Protein AF-0000000070237113 (afdb_homodimer)

Nearest PDB structures (foldseek):
  1zvr-assembly1_A  TM=7.216E-01  e=1.455E-25  Homo sapiens
  5gnh-assembly3_B  TM=7.320E-01  e=3.825E-24  Homo sapiens
  5gnh-assembly2_A  TM=7.158E-01  e=1.224E-24  Homo sapiens
  2yf0-assembly1_A-2  TM=6.478E-01  e=7.468E-23  Homo sapiens
  4y7i-assembly1_B  TM=8.172E-01  e=4.564E-17  Homo sapiens

pLDDT: mean 78.24, std 22.43, range [19.5, 98.75]

Organism: Heterocephalus glaber (NCBI:txid10181)

Foldseek 3Di:
DDDPPPPDVPPQVVVLDFVVKDWQAKFWWWWDQDPPIFTFMWTDILFWIFTGGPPDHDDLLASAAPPTTGGLLFFDWKWFDDDDDDIDTQAQVDADPDQGQKMWTQTVLQAITIIGHDDDPRSVRSRRRSVSSSHSSNPDFLLDFRLRLVVSVVVVVPFLDDFPADLLQDLVNAVVVCVVQVVPQKDKAQLCLVDPQAQLAHNIFIFGPVADSVLLSLLLVQAARSFAWTFLGADPLAATEIEGAHGNLPDADDPSNQVSSQCRQFSLAQEGEEEELPFQADDLLLQVQLSVQLLLLLAPVRPDDPVCSVVSNVVSCLLVNLLSLQVVLLLVLLVRFLDHGYYYYYYNVRQFRVLLSSLSSCVQNPLQCQEPRNVVNSCSRSHQNSFRFLCVLCCSVVDPRHGPRVVSSLLNVVLVCVQCVQSHFFDPLLSSLVSCLLSHSNACRNSGRHPNVNVVVLVVSLVVVQPDPPDPPDSPPPDSSSPRDDSSPVSNHDDPLSVVNRTRPSHHNPCPPPPPSDPNPVSNSDDDRHNWYWYDHPSDTWTDPGPDPNDPDPDDDSVRPCLPPPPPPDPVCVVPVPVPPSPPSPPDDGDPSRHRADSDPVSRDDPCVRSNNNNSVSCVPVDDQGPVRVVVVCVVVVVVCVVVPPPPPPPPDPPVPPPPPDDDDDD/DDDPPPPDVPPQVVVLDFVVKDWQAKFWWWWDQDPPIFTFMWTDILFWIFTGGPPDHDDLLASAAPPTTGGLLFFDWKWFADPDDDIDTQAQVDADPDQGQKMWTQTVLQAITIIGHDDDPRSVRSRRRSVSSSHSSNPDFLQDFRLRLVVSVVVVVPFLDDFPADLLQDLVNAVVVCVVQVVPQKDKAQLCLVPPQAQLAHNIFIFGPVADSVLLSLLLVQAARSFAWTFLGADPLAATEIEGAHGNPPDDDDPSNQVSSQCRQQSLAQEGEEEELPFQADDLVLQVQLSVQLLLLLAPVRPDDPVCSVVSNVVSCLLVNLLSLQVVLLLVLLVRFLDHGYYYYYYNVRQFRVLLSSLSSCVQNPLQCQEPRNVVNSCSRSHQNSQRFLCVLCCSVVDPRHGPRVVSSLLNVVLVCVQCVQSHFFDPLLSSLVSCLLSHSHACRNSGRHPNVNVVVLVVSLVVVQPDPPDPPDSPPPDSSSPRDDSSPVSNHDDPLSVVNRTRPSHHNPCPPPPPSDPNPVSNSDDDRHNWYWYDHPSDTWTDPGPDPNDPDPDDDTPRPCLPPPPPPDVVCVVPPPPPPSPPSPPPDGDPSRHRADSDPVSRDDPCVRSNNNNSVSCVPVDDQGPVRVVVVCVVVVVVCVVPVPPPPPPPDPPPPPPDPPPDDPD

Solvent-accessible surface area (backbone atoms only — not comparable to full-atom values): 72857 Å² total; per-residue (Å²): 128,84,75,76,71,76,71,66,67,60,68,74,54,52,74,66,49,42,70,89,56,46,80,72,28,48,27,68,28,31,38,48,74,48,94,71,68,42,54,25,32,41,36,24,32,69,62,29,36,34,53,44,44,66,89,65,75,81,53,88,74,23,73,40,45,72,87,38,50,38,39,42,74,23,55,66,45,39,35,35,27,34,84,91,74,48,72,43,78,55,48,75,83,57,76,80,92,63,67,42,37,27,39,39,41,31,31,70,70,30,40,54,49,34,38,35,41,62,90,81,77,47,53,65,32,38,39,45,24,53,50,38,42,38,51,33,44,60,68,48,58,62,67,58,58,48,68,22,54,63,53,52,49,51,66,72,59,57,54,91,67,75,58,85,53,74,70,54,83,44,70,64,45,51,51,51,52,38,59,73,47,62,41,77,68,42,37,82,40,63,76,23,60,84,39,73,63,28,46,44,42,34,42,57,49,39,39,46,62,87,59,49,63,71,50,49,58,57,30,13,65,42,15,35,78,34,32,39,68,29,64,74,44,47,45,77,63,56,9,36,37,29,38,19,22,28,72,39,80,86,53,80,72,51,72,67,42,50,51,44,42,47,47,55,62,30,59,39,29,44,34,30,36,40,31,48,58,63,55,85,41,75,51,56,64,51,46,28,51,15,50,54,43,45,53,52,61,36,40,64,49,26,73,70,50,52,87,43,40,45,41,51,52,50,67,26,40,48,65,54,49,38,24,38,51,50,46,53,21,44,54,49,35,46,60,47,66,75,43,69,26,21,38,35,34,32,27,60,75,37,39,52,68,42,30,44,40,56,51,46,23,41,49,30,52,31,70,64,35,26,33,57,67,29,36,54,38,46,47,33,50,48,32,48,29,41,14,26,40,39,21,39,22,71,42,52,67,70,52,94,59,35,25,57,55,66,57,50,41,50,50,43,50,49,53,47,44,54,48,39,47,33,58,25,34,41,25,71,56,37,54,51,49,55,62,47,47,64,50,43,47,69,34,56,61,46,52,30,38,25,35,47,59,49,51,54,48,53,52,47,55,39,53,58,75,61,71,78,66,79,78,75,72,69,68,73,80,63,72,63,63,66,74,74,70,42,72,73,51,48,46,47,39,36,51,72,72,55,54,59,48,25,46,27,79,60,43,54,54,77,70,61,66,75,71,62,61,67,71,54,56,75,69,67,58,46,92,67,79,54,79,39,41,30,36,38,51,89,91,39,59,38,51,42,87,61,93,61,88,78,68,79,74,78,70,80,76,63,55,58,54,69,58,74,64,77,65,77,72,50,32,74,52,50,74,72,52,49,78,75,54,59,85,78,58,52,91,64,76,73,62,86,70,54,55,78,80,68,48,47,39,88,51,54,78,80,65,50,81,52,53,30,47,37,28,48,78,56,45,46,55,65,73,71,70,46,71,69,39,40,51,46,40,35,52,35,40,51,46,44,48,56,66,67,43,74,79,76,70,75,68,71,68,72,66,71,74,72,80,63,83,70,81,79,79,89,124,129,84,73,78,71,77,70,68,67,61,69,74,56,52,74,68,48,41,68,91,56,44,80,71,28,48,26,67,29,31,39,48,77,49,93,69,68,41,54,26,31,40,35,25,33,70,61,31,34,34,54,44,47,68,88,65,74,81,50,88,76,23,72,40,45,74,87,37,50,37,40,40,75,24,54,66,44,39,35,35,28,33,85,91,75,47,70,44,77,54,48,75,83,58,74,82,90,64,67,42,37,27,40,38,42,32,31,69,70,30,40,55,49,35,37,34,40,63,91,79,77,46,52,66,32,40,39,46,24,54,49,38,43,38,51,33,44,61,67,48,58,63,67,59,58,47,67,23,53,61,54,51,48,51,66,72,58,57,58,90,67,75,59,86,53,75,70,54,83,45,72,64,44,50,51,51,52,37,60,73,45,62,41,77,67,43,36,80,39,62,74,23,62,84,40,74,64,28,48,42,43,34,40,55,50,38,38,45,61,87,59,49,63,71,50,48,57,57,31,13,64,43,15,36,80,33,33,38,66,28,64,74,45,46,45,74,61,54,9,36,36,30,38,20,22,26,72,39,79,88,54,80,74,52,72,67,42,49,50,44,42,49,47,54,63,30,59,40,29,42,32,28,35,40,31,50,58,61,57,86,42,73,50,55,65,52,46,27,51,14,50,54,44,43,53,52,59,38,38,63,48,26,74,70,50,52,89,43,40,47,41,52,54,49,66,27,40,47,65,55,48,38,25,36,51,51,46,52,21,43,52,49,36,48,58,47,67,75,45,68,27,21,37,35,35,33,26,57,74,38,40,51,68,42,31,44,41,56,50,46,23,41,49,31,54,31,69,64,35,26,31,58,67,30,37,53,41,46,48,33,49,47,32,49,29,41,14,26,40,38,22,39,23,70,42,52,66,69,51,93,60,36,26,55,56,67,57,51,42,52,50,44,51,48,52,47,44,54,48,38,47,33,59,26,33,42,25,72,57,36,54,50,49,55,62,47,48,63,49,43,47,68,33,57,61,48,52,29,39,24,35,48,59,50,52,54,48,52,51,48,57,37,52,58,74,63,71,78,68,77,79,76,72,70,70,72,78,62,72,63,65,66,74,74,68,41,74,72,50,48,45,47,37,36,52,72,72,56,55,58,47,23,47,27,79,60,44,54,54,77,72,59,64,76,71,60,61,66,71,56,54,74,68,68,58,44,93,65,78,55,79,40,40,29,36,38,50,88,92,38,59,35,46,41,81,62,92,60,88,81,68,80,78,81,68,71,70,51,64,56,53,67,57,73,66,75,65,77,72,49,30,74,51,50,73,73,51,49,79,76,54,60,85,78,59,51,89,64,75,72,61,83,72,54,55,78,79,68,47,47,40,88,51,54,76,80,64,49,80,52,52,30,46,38,29,47,78,56,45,45,56,67,76,71,70,48,71,70,39,42,51,46,40,35,51,35,42,50,46,44,48,56,65,66,42,74,79,74,71,75,67,68,70,74,64,73,75,68,83,62,81,70,77,78,68,85,115

Structure (mmCIF, N/CA/C/O backbone):
data_AF-0000000070237113-model_v1
#
loop_
_entity.id
_entity.type
_entity.pdbx_description
1 polymer 'Myotubularin-related protein 11'
#
loop_
_atom_site.group_PDB
_atom_site.id
_atom_site.type_symbol
_atom_site.label_atom_id
_atom_site.label_alt_id
_atom_site.label_comp_id
_atom_site.label_asym_id
_atom_site.label_entity_id
_atom_site.label_seq_id
_atom_site.pdbx_PDB_ins_code
_atom_site.Cartn_x
_atom_site.Cartn_y
_atom_site.Cartn_z
_atom_site.occupancy
_atom_site.B_iso_or_equiv
_atom_site.auth_seq_id
_atom_site.auth_comp_id
_atom_site.auth_asym_id
_atom_site.auth_atom_id
_atom_site.pdbx_PDB_model_num
ATOM 1 N N . MET A 1 1 ? -54.531 -4.473 -6.254 1 22.33 1 MET A N 1
ATOM 2 C CA . MET A 1 1 ? -53.125 -4.566 -5.898 1 22.33 1 MET A CA 1
ATOM 3 C C . MET A 1 1 ? -52.406 -5.52 -6.828 1 22.33 1 MET A C 1
ATOM 5 O O . MET A 1 1 ? -52.719 -6.711 -6.883 1 22.33 1 MET A O 1
ATOM 9 N N . PRO A 1 2 ? -52 -5.129 -7.988 1 27.09 2 PRO A N 1
ATOM 10 C CA . PRO A 1 2 ? -51.625 -6.051 -9.07 1 27.09 2 PRO A CA 1
ATOM 11 C C . PRO A 1 2 ? -50.531 -7.027 -8.672 1 27.09 2 PRO A C 1
ATOM 13 O O . PRO A 1 2 ? -49.688 -6.715 -7.801 1 27.09 2 PRO A O 1
ATOM 16 N N . GLU A 1 3 ? -50.844 -8.281 -8.602 1 26.08 3 GLU A N 1
ATOM 17 C CA . GLU A 1 3 ? -50.031 -9.5 -8.391 1 26.08 3 GLU A CA 1
ATOM 18 C C . GLU A 1 3 ? -48.719 -9.445 -9.172 1 26.08 3 GLU A C 1
ATOM 20 O O . GLU A 1 3 ? -48.75 -9.328 -10.398 1 26.08 3 GLU A O 1
ATOM 25 N N . LEU A 1 4 ? -47.781 -8.688 -8.742 1 31.27 4 LEU A N 1
ATOM 26 C CA . LEU A 1 4 ? -46.438 -8.82 -9.352 1 31.27 4 LEU A CA 1
ATOM 27 C C . LEU A 1 4 ? -46.125 -10.281 -9.633 1 31.27 4 LEU A C 1
ATOM 29 O O . LEU A 1 4 ? -45.969 -11.078 -8.703 1 31.27 4 LEU A O 1
ATOM 33 N N . ARG A 1 5 ? -46.812 -10.945 -10.586 1 31.53 5 ARG A N 1
ATOM 34 C CA . ARG A 1 5 ? -46.562 -12.258 -11.172 1 31.53 5 ARG A CA 1
ATOM 35 C C . ARG A 1 5 ? -45.062 -12.562 -11.203 1 31.53 5 ARG A C 1
ATOM 37 O O . ARG A 1 5 ? -44.281 -11.805 -11.781 1 31.53 5 ARG A O 1
ATOM 44 N N . SER A 1 6 ? -44.562 -13.172 -10.141 1 35.69 6 SER A N 1
ATOM 45 C CA . SER A 1 6 ? -43.281 -13.789 -9.938 1 35.69 6 SER A CA 1
ATOM 46 C C . SER A 1 6 ? -42.812 -14.523 -11.188 1 35.69 6 SER A C 1
ATOM 48 O O . SER A 1 6 ? -43.375 -15.547 -11.57 1 35.69 6 SER A O 1
ATOM 50 N N . ARG A 1 7 ? -42.688 -13.867 -12.359 1 36.91 7 ARG A N 1
ATOM 51 C CA . ARG A 1 7 ? -42.156 -14.5 -13.562 1 36.91 7 ARG A CA 1
ATOM 52 C C . ARG A 1 7 ? -41.062 -15.523 -13.203 1 36.91 7 ARG A C 1
ATOM 54 O O . ARG A 1 7 ? -40.188 -15.234 -12.398 1 36.91 7 ARG A O 1
ATOM 61 N N . GLN A 1 8 ? -41.375 -16.75 -13.148 1 43 8 GLN A N 1
ATOM 62 C CA . GLN A 1 8 ? -40.5 -17.922 -13.07 1 43 8 GLN A CA 1
ATOM 63 C C . GLN A 1 8 ? -39.156 -17.656 -13.797 1 43 8 GLN A C 1
ATOM 65 O O . GLN A 1 8 ? -39.156 -17.234 -14.953 1 43 8 GLN A O 1
ATOM 70 N N . PRO A 1 9 ? -38.094 -17.266 -13.133 1 47.94 9 PRO A N 1
ATOM 71 C CA . PRO A 1 9 ? -36.812 -17.156 -13.805 1 47.94 9 PRO A CA 1
ATOM 72 C C . PRO A 1 9 ? -36.594 -18.25 -14.852 1 47.94 9 PRO A C 1
ATOM 74 O O . PRO A 1 9 ? -35.469 -18.438 -15.352 1 47.94 9 PRO A O 1
ATOM 77 N N . GLY A 1 10 ? -37.531 -19.078 -15.086 1 45.28 10 GLY A N 1
ATOM 78 C CA . GLY A 1 10 ? -37.438 -20.297 -15.875 1 45.28 10 GLY A CA 1
ATOM 79 C C . GLY A 1 10 ? -36.812 -20.062 -17.25 1 45.28 10 GLY A C 1
ATOM 80 O O . GLY A 1 10 ? -35.969 -20.828 -17.688 1 45.28 10 GLY A O 1
ATOM 81 N N . SER A 1 11 ? -37.469 -19.141 -18.078 1 45.84 11 SER A N 1
ATOM 82 C CA . SER A 1 11 ? -37.094 -19.031 -19.484 1 45.84 11 SER A CA 1
ATOM 83 C C . SER A 1 11 ? -35.688 -18.469 -19.625 1 45.84 11 SER A C 1
ATOM 85 O O . SER A 1 11 ? -34.906 -18.906 -20.484 1 45.84 11 SER A O 1
ATOM 87 N N . CYS A 1 12 ? -35.5 -17.359 -19.156 1 44.66 12 CYS A N 1
ATOM 88 C CA . CYS A 1 12 ? -34.375 -16.469 -19.312 1 44.66 12 CYS A CA 1
ATOM 89 C C . CYS A 1 12 ? -33.094 -17.109 -18.766 1 44.66 12 CYS A C 1
ATOM 91 O O . CYS A 1 12 ? -32 -16.844 -19.281 1 44.66 12 CYS A O 1
ATOM 93 N N . LEU A 1 13 ? -33.188 -17.688 -17.609 1 49.03 13 LEU A N 1
ATOM 94 C CA . LEU A 1 13 ? -32.062 -18.438 -17.062 1 49.03 13 LEU A CA 1
ATOM 95 C C . LEU A 1 13 ? -31.75 -19.641 -17.938 1 49.03 13 LEU A C 1
ATOM 97 O O . LEU A 1 13 ? -30.766 -20.359 -17.688 1 49.03 13 LEU A O 1
ATOM 101 N N . ALA A 1 14 ? -32.594 -20.281 -18.516 1 48.06 14 ALA A N 1
ATOM 102 C CA . ALA A 1 14 ? -32.438 -21.344 -19.5 1 48.06 14 ALA A CA 1
ATOM 103 C C . ALA A 1 14 ? -31.266 -21.078 -20.422 1 48.06 14 ALA A C 1
ATOM 105 O O . ALA A 1 14 ? -30.516 -22 -20.781 1 48.06 14 ALA A O 1
ATOM 106 N N . SER A 1 15 ? -31.266 -19.875 -20.969 1 52.47 15 SER A N 1
ATOM 107 C CA . SER A 1 15 ? -30.312 -19.641 -22.062 1 52.47 15 SER A CA 1
ATOM 108 C C . SER A 1 15 ? -28.875 -19.641 -21.531 1 52.47 15 SER A C 1
ATOM 110 O O . SER A 1 15 ? -27.938 -19.891 -22.297 1 52.47 15 SER A O 1
ATOM 112 N N . GLY A 1 16 ? -28.641 -19.484 -20.266 1 65.81 16 GLY A N 1
ATOM 113 C CA . GLY A 1 16 ? -27.234 -19.422 -19.922 1 65.81 16 GLY A CA 1
ATOM 114 C C . GLY A 1 16 ? -26.75 -20.656 -19.172 1 65.81 16 GLY A C 1
ATOM 115 O O . GLY A 1 16 ? -25.594 -20.719 -18.75 1 65.81 16 GLY A O 1
ATOM 116 N N . CYS A 1 17 ? -27.719 -21.625 -19.172 1 76.88 17 CYS A N 1
ATOM 117 C CA . CYS A 1 17 ? -27.328 -22.828 -18.438 1 76.88 17 CYS A CA 1
ATOM 118 C C . CYS A 1 17 ? -26.594 -23.812 -19.344 1 76.88 17 CYS A C 1
ATOM 120 O O . CYS A 1 17 ? -26.859 -23.875 -20.547 1 76.88 17 CYS A O 1
ATOM 122 N N . PHE A 1 18 ? -25.688 -24.5 -18.75 1 79.5 18 PHE A N 1
ATOM 123 C CA . PHE A 1 18 ? -24.922 -25.531 -19.453 1 79.5 18 PHE A CA 1
ATOM 124 C C . PHE A 1 18 ? -25.719 -26.828 -19.531 1 79.5 18 PHE A C 1
ATOM 126 O O . PHE A 1 18 ? -26.656 -27.047 -18.766 1 79.5 18 PHE A O 1
ATOM 133 N N . PRO A 1 19 ? -25.359 -27.578 -20.531 1 75.81 19 PRO A N 1
ATOM 134 C CA . PRO A 1 19 ? -26 -28.906 -20.547 1 75.81 19 PRO A CA 1
ATOM 135 C C . PRO A 1 19 ? -25.844 -29.656 -19.234 1 75.81 19 PRO A C 1
ATOM 137 O O . PRO A 1 19 ? -24.734 -29.766 -18.703 1 75.81 19 PRO A O 1
ATOM 140 N N . GLY A 1 20 ? -26.906 -30.125 -18.672 1 77 20 GLY A N 1
ATOM 141 C CA . GLY A 1 20 ? -26.875 -30.844 -17.406 1 77 20 GLY A CA 1
ATOM 142 C C . GLY A 1 20 ? -27.047 -29.938 -16.188 1 77 20 GLY A C 1
ATOM 143 O O . GLY A 1 20 ? -27.234 -30.422 -15.07 1 77 20 GLY A O 1
ATOM 144 N N . GLU A 1 21 ? -26.953 -28.703 -16.453 1 85.5 21 GLU A N 1
ATOM 145 C CA . GLU A 1 21 ? -27.141 -27.766 -15.352 1 85.5 21 GLU A CA 1
ATOM 146 C C . GLU A 1 21 ? -28.625 -27.547 -15.047 1 85.5 21 GLU A C 1
ATOM 148 O O . GLU A 1 21 ? -29.422 -27.328 -15.961 1 85.5 21 GLU A O 1
ATOM 153 N N . GLN A 1 22 ? -29.031 -27.719 -13.805 1 87.25 22 GLN A N 1
ATOM 154 C CA . GLN A 1 22 ? -30.422 -27.562 -13.375 1 87.25 22 GLN A CA 1
ATOM 155 C C . GLN A 1 22 ? -30.531 -26.547 -12.242 1 87.25 22 GLN A C 1
ATOM 157 O O . GLN A 1 22 ? -29.688 -26.516 -11.336 1 87.25 22 GLN A O 1
ATOM 162 N N . ILE A 1 23 ? -31.5 -25.734 -12.391 1 91.88 23 ILE A N 1
ATOM 163 C CA . ILE A 1 23 ? -31.766 -24.766 -11.328 1 91.88 23 ILE A CA 1
ATOM 164 C C . ILE A 1 23 ? -32.438 -25.469 -10.148 1 91.88 23 ILE A C 1
ATOM 166 O O . ILE A 1 23 ? -33.5 -26.078 -10.297 1 91.88 23 ILE A O 1
ATOM 170 N N . LEU A 1 24 ? -31.875 -25.422 -9.062 1 92.69 24 LEU A N 1
ATOM 171 C CA . LEU A 1 24 ? -32.406 -26.078 -7.867 1 92.69 24 LEU A CA 1
ATOM 172 C C . LEU A 1 24 ? -33.344 -25.156 -7.102 1 92.69 24 LEU A C 1
ATOM 174 O O . LEU A 1 24 ? -34.375 -25.594 -6.586 1 92.69 24 LEU A O 1
ATOM 178 N N . ALA A 1 25 ? -32.938 -23.891 -6.953 1 94.31 25 ALA A N 1
ATOM 179 C CA . ALA A 1 25 ? -33.719 -22.891 -6.266 1 94.31 25 ALA A CA 1
ATOM 180 C C . ALA A 1 25 ? -33.281 -21.469 -6.645 1 94.31 25 ALA A C 1
ATOM 182 O O . ALA A 1 25 ? -32.188 -21.281 -7.188 1 94.31 25 ALA A O 1
ATOM 183 N N . TRP A 1 26 ? -34.125 -20.516 -6.461 1 93 26 TRP A N 1
ATOM 184 C CA . TRP A 1 26 ? -33.812 -19.109 -6.711 1 93 26 TRP A CA 1
ATOM 185 C C . TRP A 1 26 ? -34.625 -18.203 -5.781 1 93 26 TRP A C 1
ATOM 187 O O . TRP A 1 26 ? -35.625 -18.609 -5.227 1 93 26 TRP A O 1
ATOM 197 N N . ALA A 1 27 ? -34.125 -17.016 -5.516 1 93.38 27 ALA A N 1
ATOM 198 C CA . ALA A 1 27 ? -34.781 -16.016 -4.688 1 93.38 27 ALA A CA 1
ATOM 199 C C . ALA A 1 27 ? -34.375 -14.609 -5.102 1 93.38 27 ALA A C 1
ATOM 201 O O . ALA A 1 27 ? -33.188 -14.32 -5.281 1 93.38 27 ALA A O 1
ATOM 202 N N . PRO A 1 28 ? -35.406 -13.812 -5.328 1 91.62 28 PRO A N 1
ATOM 203 C CA . PRO A 1 28 ? -35.062 -12.406 -5.539 1 91.62 28 PRO A CA 1
ATOM 204 C C . PRO A 1 28 ? -34.406 -11.773 -4.316 1 91.62 28 PRO A C 1
ATOM 206 O O . PRO A 1 28 ? -34.75 -12.102 -3.182 1 91.62 28 PRO A O 1
ATOM 209 N N . GLY A 1 29 ? -33.406 -10.938 -4.582 1 91.5 29 GLY A N 1
ATOM 210 C CA . GLY A 1 29 ? -32.688 -10.297 -3.488 1 91.5 29 GLY A CA 1
ATOM 211 C C . GLY A 1 29 ? -31.875 -9.102 -3.936 1 91.5 29 GLY A C 1
ATOM 212 O O . GLY A 1 29 ? -32 -8.648 -5.074 1 91.5 29 GLY A O 1
ATOM 213 N N . LEU A 1 30 ? -31.188 -8.539 -2.906 1 90.38 30 LEU A N 1
ATOM 214 C CA . LEU A 1 30 ? -30.312 -7.395 -3.121 1 90.38 30 LEU A CA 1
ATOM 215 C C . LEU A 1 30 ? -28.859 -7.754 -2.797 1 90.38 30 LEU A C 1
ATOM 217 O O . LEU A 1 30 ? -28.562 -8.211 -1.692 1 90.38 30 LEU A O 1
ATOM 221 N N . ARG A 1 31 ? -28 -7.656 -3.836 1 89.75 31 ARG A N 1
ATOM 222 C CA . ARG A 1 31 ? -26.578 -7.82 -3.557 1 89.75 31 ARG A CA 1
ATOM 223 C C . ARG A 1 31 ? -26.031 -6.633 -2.771 1 89.75 31 ARG A C 1
ATOM 225 O O . ARG A 1 31 ? -26.094 -5.492 -3.238 1 89.75 31 ARG A O 1
ATOM 232 N N . LYS A 1 32 ? -25.438 -6.863 -1.651 1 83.44 32 LYS A N 1
ATOM 233 C CA . LYS A 1 32 ? -25 -5.816 -0.732 1 83.44 32 LYS A CA 1
ATOM 234 C C . LYS A 1 32 ? -23.484 -5.738 -0.679 1 83.44 32 LYS A C 1
ATOM 236 O O . LYS A 1 32 ? -22.781 -6.645 -1.152 1 83.44 32 LYS A O 1
ATOM 241 N N . GLY A 1 33 ? -22.875 -4.617 -0.091 1 71.44 33 GLY A N 1
ATOM 242 C CA . GLY A 1 33 ? -21.453 -4.473 0.146 1 71.44 33 GLY A CA 1
ATOM 243 C C . GLY A 1 33 ? -20.766 -3.611 -0.894 1 71.44 33 GLY A C 1
ATOM 244 O O . GLY A 1 33 ? -19.672 -3.082 -0.646 1 71.44 33 GLY A O 1
ATOM 245 N N . LEU A 1 34 ? -21.203 -3.717 -2.094 1 63.38 34 LEU A N 1
ATOM 246 C CA . LEU A 1 34 ? -20.625 -2.871 -3.135 1 63.38 34 LEU A CA 1
ATOM 247 C C . LEU A 1 34 ? -21.547 -1.71 -3.467 1 63.38 34 LEU A C 1
ATOM 249 O O . LEU A 1 34 ? -22.781 -1.865 -3.453 1 63.38 34 LEU A O 1
ATOM 253 N N . ASP A 1 35 ? -21.016 -0.483 -3.273 1 58.53 35 ASP A N 1
ATOM 254 C CA . ASP A 1 35 ? -21.828 0.665 -3.643 1 58.53 35 ASP A CA 1
ATOM 255 C C . ASP A 1 35 ? -21.812 0.884 -5.156 1 58.53 35 ASP A C 1
ATOM 257 O O . ASP A 1 35 ? -20.75 1.024 -5.758 1 58.53 35 ASP A O 1
ATOM 261 N N . PRO A 1 36 ? -23.047 0.668 -5.805 1 62.34 36 PRO A N 1
ATOM 262 C CA . PRO A 1 36 ? -24.406 0.616 -5.266 1 62.34 36 PRO A CA 1
ATOM 263 C C . PRO A 1 36 ? -24.906 -0.813 -5.059 1 62.34 36 PRO A C 1
ATOM 265 O O . PRO A 1 36 ? -24.391 -1.746 -5.676 1 62.34 36 PRO A O 1
ATOM 268 N N . GLU A 1 37 ? -25.875 -0.844 -4.176 1 78.56 37 GLU A N 1
ATOM 269 C CA . GLU A 1 37 ? -26.547 -2.127 -4.031 1 78.56 37 GLU A CA 1
ATOM 270 C C . GLU A 1 37 ? -27.312 -2.496 -5.301 1 78.56 37 GLU A C 1
ATOM 272 O O . GLU A 1 37 ? -27.891 -1.629 -5.957 1 78.56 37 GLU A O 1
ATOM 277 N N . LEU A 1 38 ? -27.203 -3.807 -5.742 1 83.5 38 LEU A N 1
ATOM 278 C CA . LEU A 1 38 ? -27.75 -4.27 -7.012 1 83.5 38 LEU A CA 1
ATOM 279 C C . LEU A 1 38 ? -28.922 -5.227 -6.781 1 83.5 38 LEU A C 1
ATOM 281 O O . LEU A 1 38 ? -28.734 -6.293 -6.188 1 83.5 38 LEU A O 1
ATOM 285 N N . PRO A 1 39 ? -30.062 -4.73 -7.188 1 88.44 39 PRO A N 1
ATOM 286 C CA . PRO A 1 39 ? -31.156 -5.691 -7.129 1 88.44 39 PRO A CA 1
ATOM 287 C C . PRO A 1 39 ? -31.031 -6.816 -8.156 1 88.44 39 PRO A C 1
ATOM 289 O O . PRO A 1 39 ? -30.5 -6.598 -9.242 1 88.44 39 PRO A O 1
ATOM 292 N N . GLY A 1 40 ? -31.359 -8.039 -7.805 1 90.56 40 GLY A N 1
ATOM 293 C CA . GLY A 1 40 ? -31.266 -9.18 -8.703 1 90.56 40 GLY A CA 1
ATOM 294 C C . GLY A 1 40 ? -31.859 -10.453 -8.109 1 90.56 40 GLY A C 1
ATOM 295 O O . GLY A 1 40 ? -32.781 -10.398 -7.289 1 90.56 40 GLY A O 1
ATOM 296 N N . THR A 1 41 ? -31.438 -11.562 -8.711 1 91.31 41 THR A N 1
ATOM 297 C CA . THR A 1 41 ? -31.922 -12.867 -8.281 1 91.31 41 THR A CA 1
ATOM 298 C C . THR A 1 41 ? -30.766 -13.805 -7.969 1 91.31 41 THR A C 1
ATOM 300 O O . THR A 1 41 ? -29.812 -13.914 -8.758 1 91.31 41 THR A O 1
ATOM 303 N N . LEU A 1 42 ? -30.844 -14.359 -6.758 1 94.19 42 LEU A N 1
ATOM 304 C CA . LEU A 1 42 ? -29.875 -15.391 -6.406 1 94.19 42 LEU A CA 1
ATOM 305 C C . LEU A 1 42 ? -30.328 -16.75 -6.91 1 94.19 42 LEU A C 1
ATOM 307 O O . LEU A 1 42 ? -31.453 -17.172 -6.633 1 94.19 42 LEU A O 1
ATOM 311 N N . ILE A 1 43 ? -29.484 -17.453 -7.633 1 93.56 43 ILE A N 1
ATOM 312 C CA . ILE A 1 43 ? -29.859 -18.734 -8.234 1 93.56 43 ILE A CA 1
ATOM 313 C C . ILE A 1 43 ? -28.844 -19.797 -7.809 1 93.56 43 ILE A C 1
ATOM 315 O O . ILE A 1 43 ? -27.641 -19.578 -7.859 1 93.56 43 ILE A O 1
ATOM 319 N N . CYS A 1 44 ? -29.344 -20.891 -7.379 1 94.88 44 CYS A N 1
ATOM 320 C CA . CYS A 1 44 ? -28.5 -22.031 -7.066 1 94.88 44 CYS A CA 1
ATOM 321 C C . CYS A 1 44 ? -28.734 -23.172 -8.062 1 94.88 44 CYS A C 1
ATOM 323 O O . CYS A 1 44 ? -29.859 -23.625 -8.242 1 94.88 44 CYS A O 1
ATOM 325 N N . THR A 1 45 ? -27.688 -23.562 -8.727 1 91.06 45 THR A N 1
ATOM 326 C CA . THR A 1 45 ? -27.75 -24.719 -9.602 1 91.06 45 THR A CA 1
ATOM 327 C C . THR A 1 45 ? -26.906 -25.859 -9.031 1 91.06 45 THR A C 1
ATOM 329 O O . THR A 1 45 ? -26.359 -25.75 -7.938 1 91.06 45 THR A O 1
ATOM 332 N N . ASN A 1 46 ? -26.844 -27 -9.75 1 88.31 46 ASN A N 1
ATOM 333 C CA . ASN A 1 46 ? -26.031 -28.109 -9.312 1 88.31 46 ASN A CA 1
ATOM 334 C C . ASN A 1 46 ? -24.547 -27.859 -9.594 1 88.31 46 ASN A C 1
ATOM 336 O O . ASN A 1 46 ? -23.688 -28.641 -9.164 1 88.31 46 ASN A O 1
ATOM 340 N N . PHE A 1 47 ? -24.25 -26.75 -10.266 1 86.75 47 PHE A N 1
ATOM 341 C CA . PHE A 1 47 ? -22.859 -26.469 -10.633 1 86.75 47 PHE A CA 1
ATOM 342 C C . PHE A 1 47 ? -22.344 -25.234 -9.891 1 86.75 47 PHE A C 1
ATOM 344 O O . PHE A 1 47 ? -21.172 -25.172 -9.531 1 86.75 47 PHE A O 1
ATOM 351 N N . ARG A 1 48 ? -23.234 -24.266 -9.727 1 91.31 48 ARG A N 1
ATOM 352 C CA . ARG A 1 48 ? -22.75 -22.984 -9.258 1 91.31 48 ARG A CA 1
ATOM 353 C C . ARG A 1 48 ? -23.875 -22.188 -8.602 1 91.31 48 ARG A C 1
ATOM 355 O O . ARG A 1 48 ? -25.047 -22.562 -8.688 1 91.31 48 ARG A O 1
ATOM 362 N N . VAL A 1 49 ? -23.5 -21.188 -7.859 1 93.62 49 VAL A N 1
ATOM 363 C CA . VAL A 1 49 ? -24.391 -20.141 -7.375 1 93.62 49 VAL A CA 1
ATOM 364 C C . VAL A 1 49 ? -24.141 -18.859 -8.164 1 93.62 49 VAL A C 1
ATOM 366 O O . VAL A 1 49 ? -23 -18.438 -8.344 1 93.62 49 VAL A O 1
ATOM 369 N N . THR A 1 50 ? -25.203 -18.297 -8.672 1 91.88 50 THR A N 1
ATOM 370 C CA . THR A 1 50 ? -25.047 -17.094 -9.477 1 91.88 50 THR A CA 1
ATOM 371 C C . THR A 1 50 ? -26.016 -16 -9.016 1 91.88 50 THR A C 1
ATOM 373 O O . THR A 1 50 ? -27.172 -16.297 -8.68 1 91.88 50 THR A O 1
ATOM 376 N N . PHE A 1 51 ? -25.484 -14.812 -8.867 1 92.38 51 PHE A N 1
ATOM 377 C CA . PHE A 1 51 ? -26.359 -13.656 -8.672 1 92.38 51 PHE A CA 1
ATOM 378 C C . PHE A 1 51 ? -26.641 -12.961 -10 1 92.38 51 PHE A C 1
ATOM 380 O O . PHE A 1 51 ? -25.719 -12.484 -10.664 1 92.38 51 PHE A O 1
ATOM 387 N N . TRP A 1 52 ? -27.859 -12.898 -10.289 1 88.62 52 TRP A N 1
ATOM 388 C CA . TRP A 1 52 ? -28.297 -12.328 -11.555 1 88.62 52 TRP A CA 1
ATOM 389 C C . TRP A 1 52 ? -28.891 -10.945 -11.352 1 88.62 52 TRP A C 1
ATOM 391 O O . TRP A 1 52 ? -30.094 -10.812 -11.062 1 88.62 52 TRP A O 1
ATOM 401 N N . PRO A 1 53 ? -28.062 -9.922 -11.656 1 86.81 53 PRO A N 1
ATOM 402 C CA . PRO A 1 53 ? -28.609 -8.57 -11.492 1 86.81 53 PRO A CA 1
ATOM 403 C C . PRO A 1 53 ? -29.781 -8.289 -12.43 1 86.81 53 PRO A C 1
ATOM 405 O O . PRO A 1 53 ? -29.812 -8.805 -13.547 1 86.81 53 PRO A O 1
ATOM 408 N N . CYS A 1 54 ? -30.594 -7.414 -12.016 1 84.69 54 CYS A N 1
ATOM 409 C CA . CYS A 1 54 ? -31.734 -7.031 -12.852 1 84.69 54 CYS A CA 1
ATOM 410 C C . CYS A 1 54 ? -31.266 -6.348 -14.133 1 84.69 54 CYS A C 1
ATOM 412 O O . CYS A 1 54 ? -30.438 -5.441 -14.086 1 84.69 54 CYS A O 1
ATOM 414 N N . GLY A 1 55 ? -31.688 -6.793 -15.18 1 79.62 55 GLY A N 1
ATOM 415 C CA . GLY A 1 55 ? -31.359 -6.176 -16.453 1 79.62 55 GLY A CA 1
ATOM 416 C C . GLY A 1 55 ? -30.062 -6.703 -17.062 1 79.62 55 GLY A C 1
ATOM 417 O O . GLY A 1 55 ? -29.734 -6.371 -18.203 1 79.62 55 GLY A O 1
ATOM 418 N N . TRP A 1 56 ? -29.438 -7.531 -16.297 1 80.25 56 TRP A N 1
ATOM 419 C CA . TRP A 1 56 ? -28.172 -8.078 -16.781 1 80.25 56 TRP A CA 1
ATOM 420 C C . TRP A 1 56 ? -28.422 -9.219 -17.766 1 80.25 56 TRP A C 1
ATOM 422 O O . TRP A 1 56 ? -29.328 -10.031 -17.562 1 80.25 56 TRP A O 1
ATOM 432 N N . GLN A 1 57 ? -27.656 -9.133 -18.938 1 75.69 57 GLN A N 1
ATOM 433 C CA . GLN A 1 57 ? -27.703 -10.211 -19.922 1 75.69 57 GLN A CA 1
ATOM 434 C C . GLN A 1 57 ? -26.328 -10.836 -20.125 1 75.69 57 GLN A C 1
ATOM 436 O O . GLN A 1 57 ? -25.328 -10.117 -20.297 1 75.69 57 GLN A O 1
ATOM 441 N N . ARG A 1 58 ? -26.328 -12.078 -19.938 1 77.81 58 ARG A N 1
ATOM 442 C CA . ARG A 1 58 ? -25.078 -12.781 -20.156 1 77.81 58 ARG A CA 1
ATOM 443 C C . ARG A 1 58 ? -24.688 -12.773 -21.641 1 77.81 58 ARG A C 1
ATOM 445 O O . ARG A 1 58 ? -25.547 -12.945 -22.516 1 77.81 58 ARG A O 1
ATOM 452 N N . SER A 1 59 ? -23.469 -12.539 -21.828 1 75.25 59 SER A N 1
ATOM 453 C CA . SER A 1 59 ? -22.984 -12.562 -23.203 1 75.25 59 SER A CA 1
ATOM 454 C C . SER A 1 59 ? -22.938 -13.984 -23.75 1 75.25 59 SER A C 1
ATOM 456 O O . SER A 1 59 ? -22.625 -14.93 -23.016 1 75.25 59 SER A O 1
ATOM 458 N N . GLN A 1 60 ? -23.203 -14.133 -24.984 1 71.69 60 GLN A N 1
ATOM 459 C CA . GLN A 1 60 ? -23.156 -15.445 -25.625 1 71.69 60 GLN A CA 1
ATOM 460 C C . GLN A 1 60 ? -21.703 -15.914 -25.797 1 71.69 60 GLN A C 1
ATOM 462 O O . GLN A 1 60 ? -21.438 -17.125 -25.812 1 71.69 60 GLN A O 1
ATOM 467 N N . ASP A 1 61 ? -20.891 -14.969 -25.766 1 76.5 61 ASP A N 1
ATOM 468 C CA . ASP A 1 61 ? -19.5 -15.289 -26.031 1 76.5 61 ASP A CA 1
ATOM 469 C C . ASP A 1 61 ? -18.766 -15.68 -24.75 1 76.5 61 ASP A C 1
ATOM 471 O O . ASP A 1 61 ? -17.688 -16.281 -24.797 1 76.5 61 ASP A O 1
ATOM 475 N N . THR A 1 62 ? -19.359 -15.344 -23.641 1 84.75 62 THR A N 1
ATOM 476 C CA . THR A 1 62 ? -18.75 -15.656 -22.359 1 84.75 62 THR A CA 1
ATOM 477 C C . THR A 1 62 ? -19.703 -16.5 -21.5 1 84.75 62 THR A C 1
ATOM 479 O O . THR A 1 62 ? -20.547 -15.961 -20.797 1 84.75 62 THR A O 1
ATOM 482 N N . PRO A 1 63 ? -19.469 -17.719 -21.531 1 82.88 63 PRO A N 1
ATOM 483 C CA . PRO A 1 63 ? -20.422 -18.625 -20.875 1 82.88 63 PRO A CA 1
ATOM 484 C C . PRO A 1 63 ? -20.484 -18.406 -19.359 1 82.88 63 PRO A C 1
ATOM 486 O O . PRO A 1 63 ? -21.531 -18.641 -18.75 1 82.88 63 PRO A O 1
ATOM 489 N N . LEU A 1 64 ? -19.391 -18.031 -18.812 1 88.12 64 LEU A N 1
ATOM 490 C CA . LEU A 1 64 ? -19.344 -17.797 -17.359 1 88.12 64 LEU A CA 1
ATOM 491 C C . LEU A 1 64 ? -19.156 -16.312 -17.062 1 88.12 64 LEU A C 1
ATOM 493 O O . LEU A 1 64 ? -18.828 -15.523 -17.953 1 88.12 64 LEU A O 1
ATOM 497 N N . SER A 1 65 ? -19.484 -15.977 -15.844 1 86.62 65 SER A N 1
ATOM 498 C CA . SER A 1 65 ? -19.266 -14.602 -15.398 1 86.62 65 SER A CA 1
ATOM 499 C C . SER A 1 65 ? -18.328 -14.555 -14.195 1 86.62 65 SER A C 1
ATOM 501 O O . SER A 1 65 ? -18.625 -15.117 -13.141 1 86.62 65 SER A O 1
ATOM 503 N N . SER A 1 66 ? -17.266 -13.891 -14.367 1 86.31 66 SER A N 1
ATOM 504 C CA . SER A 1 66 ? -16.297 -13.75 -13.281 1 86.31 66 SER A CA 1
ATOM 505 C C . SER A 1 66 ? -16.859 -12.922 -12.133 1 86.31 66 SER A C 1
ATOM 507 O O . SER A 1 66 ? -16.422 -13.047 -10.992 1 86.31 66 SER A O 1
ATOM 509 N N . GLU A 1 67 ? -17.859 -12.125 -12.383 1 81.81 67 GLU A N 1
ATOM 510 C CA . GLU A 1 67 ? -18.391 -11.188 -11.391 1 81.81 67 GLU A CA 1
ATOM 511 C C . GLU A 1 67 ? -19.516 -11.82 -10.594 1 81.81 67 GLU A C 1
ATOM 513 O O . GLU A 1 67 ? -19.656 -11.57 -9.391 1 81.81 67 GLU A O 1
ATOM 518 N N . TYR A 1 68 ? -20.25 -12.719 -11.258 1 86.25 68 TYR A N 1
ATOM 519 C CA . TYR A 1 68 ? -21.516 -13.078 -10.633 1 86.25 68 TYR A CA 1
ATOM 520 C C . TYR A 1 68 ? -21.562 -14.57 -10.32 1 86.25 68 TYR A C 1
ATOM 522 O O . TYR A 1 68 ? -22.391 -15.016 -9.523 1 86.25 68 TYR A O 1
ATOM 530 N N . ASP A 1 69 ? -20.719 -15.344 -10.945 1 89.5 69 ASP A N 1
ATOM 531 C CA . ASP A 1 69 ? -20.75 -16.797 -10.742 1 89.5 69 ASP A CA 1
ATOM 532 C C . ASP A 1 69 ? -19.844 -17.203 -9.578 1 89.5 69 ASP A C 1
ATOM 534 O O . ASP A 1 69 ? -18.75 -16.672 -9.422 1 89.5 69 ASP A O 1
ATOM 538 N N . PHE A 1 70 ? -20.359 -18.078 -8.805 1 91.31 70 PHE A N 1
ATOM 539 C CA . PHE A 1 70 ? -19.609 -18.703 -7.727 1 91.31 70 PHE A CA 1
ATOM 540 C C . PHE A 1 70 ? -19.688 -20.219 -7.828 1 91.31 70 PHE A C 1
ATOM 542 O O . PHE A 1 70 ? -20.719 -20.812 -7.559 1 91.31 70 PHE A O 1
ATOM 549 N N . ALA A 1 71 ? -18.562 -20.797 -8.195 1 91.25 71 ALA A N 1
ATOM 550 C CA . ALA A 1 71 ? -18.562 -22.25 -8.242 1 91.25 71 ALA A CA 1
ATOM 551 C C . ALA A 1 71 ? -18.859 -22.844 -6.863 1 91.25 71 ALA A C 1
ATOM 553 O O . ALA A 1 71 ? -18.406 -22.312 -5.844 1 91.25 71 ALA A O 1
ATOM 554 N N . LEU A 1 72 ? -19.578 -23.875 -6.824 1 91.25 72 LEU A N 1
ATOM 555 C CA . LEU A 1 72 ? -19.938 -24.5 -5.559 1 91.25 72 LEU A CA 1
ATOM 556 C C . LEU A 1 72 ? -18.688 -24.922 -4.789 1 91.25 72 LEU A C 1
ATOM 558 O O . LEU A 1 72 ? -18.625 -24.781 -3.564 1 91.25 72 LEU A O 1
ATOM 562 N N . GLY A 1 73 ? -17.641 -25.391 -5.496 1 88.25 73 GLY A N 1
ATOM 563 C CA . GLY A 1 73 ? -16.391 -25.797 -4.875 1 88.25 73 GLY A CA 1
ATOM 564 C C . GLY A 1 73 ? -15.617 -24.641 -4.277 1 88.25 73 GLY A C 1
ATOM 565 O O . GLY A 1 73 ? -14.758 -24.844 -3.42 1 88.25 73 GLY A O 1
ATOM 566 N N . ASN A 1 74 ? -15.938 -23.469 -4.723 1 92.12 74 ASN A N 1
ATOM 567 C CA . ASN A 1 74 ? -15.25 -22.266 -4.238 1 92.12 74 ASN A CA 1
ATOM 568 C C . ASN A 1 74 ? -15.852 -21.781 -2.926 1 92.12 74 ASN A C 1
ATOM 570 O O . ASN A 1 74 ? -15.258 -20.938 -2.242 1 92.12 74 ASN A O 1
ATOM 574 N N . ILE A 1 75 ? -17.031 -22.25 -2.531 1 92.75 75 ILE A N 1
ATOM 575 C CA . ILE A 1 75 ? -17.688 -21.781 -1.311 1 92.75 75 ILE A CA 1
ATOM 576 C C . ILE A 1 75 ? -16.969 -22.359 -0.093 1 92.75 75 ILE A C 1
ATOM 578 O O . ILE A 1 75 ? -16.984 -23.562 0.138 1 92.75 75 ILE A O 1
ATOM 582 N N . GLY A 1 76 ? -16.375 -21.531 0.636 1 90.38 76 GLY A N 1
ATOM 583 C CA . GLY A 1 76 ? -15.656 -21.953 1.83 1 90.38 76 GLY A CA 1
ATOM 584 C C . GLY A 1 76 ? -16.516 -21.922 3.08 1 90.38 76 GLY A C 1
ATOM 585 O O . GLY A 1 76 ? -16.438 -22.828 3.912 1 90.38 76 GLY A O 1
ATOM 586 N N . ARG A 1 77 ? -17.328 -20.891 3.146 1 92.81 77 ARG A N 1
ATOM 587 C CA . ARG A 1 77 ? -18.172 -20.688 4.312 1 92.81 77 ARG A CA 1
ATOM 588 C C . ARG A 1 77 ? -19.5 -20.047 3.914 1 92.81 77 ARG A C 1
ATOM 590 O O . ARG A 1 77 ? -19.547 -19.203 3.016 1 92.81 77 ARG A O 1
ATOM 597 N N . LEU A 1 78 ? -20.547 -20.562 4.492 1 94.5 78 LEU A N 1
ATOM 598 C CA . LEU A 1 78 ? -21.891 -20.031 4.254 1 94.5 78 LEU A CA 1
ATOM 599 C C . LEU A 1 78 ? -22.547 -19.641 5.562 1 94.5 78 LEU A C 1
ATOM 601 O O . LEU A 1 78 ? -22.609 -20.422 6.504 1 94.5 78 LEU A O 1
ATOM 605 N N . ASP A 1 79 ? -23.047 -18.359 5.586 1 94.5 79 ASP A N 1
ATOM 606 C CA . ASP A 1 79 ? -23.703 -17.844 6.781 1 94.5 79 ASP A CA 1
ATOM 607 C C . ASP A 1 79 ? -25.109 -17.328 6.457 1 94.5 79 ASP A C 1
ATOM 609 O O . ASP A 1 79 ? -25.312 -16.719 5.406 1 94.5 79 ASP A O 1
ATOM 613 N N . ALA A 1 80 ? -26 -17.672 7.254 1 94.25 80 ALA A N 1
ATOM 614 C CA . ALA A 1 80 ? -27.344 -17.094 7.223 1 94.25 80 ALA A CA 1
ATOM 615 C C . ALA A 1 80 ? -27.516 -16.078 8.344 1 94.25 80 ALA A C 1
ATOM 617 O O . ALA A 1 80 ? -27.094 -16.312 9.477 1 94.25 80 ALA A O 1
ATOM 618 N N . VAL A 1 81 ? -28.062 -14.992 7.996 1 92.19 81 VAL A N 1
ATOM 619 C CA . VAL A 1 81 ? -28.188 -13.914 8.977 1 92.19 81 VAL A CA 1
ATOM 620 C C . VAL A 1 81 ? -29.641 -13.484 9.086 1 92.19 81 VAL A C 1
ATOM 622 O O . VAL A 1 81 ? -30.359 -13.438 8.086 1 92.19 81 VAL A O 1
ATOM 625 N N . SER A 1 82 ? -30.109 -13.375 10.273 1 87.19 82 SER A N 1
ATOM 626 C CA . SER A 1 82 ? -31.438 -12.844 10.547 1 87.19 82 SER A CA 1
ATOM 627 C C . SER A 1 82 ? -31.375 -11.719 11.578 1 87.19 82 SER A C 1
ATOM 629 O O . SER A 1 82 ? -30.859 -11.914 12.68 1 87.19 82 SER A O 1
ATOM 631 N N . GLY A 1 83 ? -31.891 -10.617 11.305 1 75.06 83 GLY A N 1
ATOM 632 C CA . GLY A 1 83 ? -31.891 -9.484 12.219 1 75.06 83 GLY A CA 1
ATOM 633 C C . GLY A 1 83 ? -30.5 -8.914 12.445 1 75.06 83 GLY A C 1
ATOM 634 O O . GLY A 1 83 ? -29.656 -8.938 11.547 1 75.06 83 GLY A O 1
ATOM 635 N N . LEU A 1 84 ? -30.328 -8.289 13.609 1 67.25 84 LEU A N 1
ATOM 636 C CA . LEU A 1 84 ? -29.078 -7.57 13.891 1 67.25 84 LEU A CA 1
ATOM 637 C C . LEU A 1 84 ? -28.047 -8.508 14.5 1 67.25 84 LEU A C 1
ATOM 639 O O . LEU A 1 84 ? -26.844 -8.242 14.406 1 67.25 84 LEU A O 1
ATOM 643 N N . SER A 1 85 ? -28.547 -9.625 14.93 1 71.94 85 SER A N 1
ATOM 644 C CA . SER A 1 85 ? -27.547 -10.32 15.734 1 71.94 85 SER A CA 1
ATOM 645 C C . SER A 1 85 ? -27.562 -11.82 15.461 1 71.94 85 SER A C 1
ATOM 647 O O . SER A 1 85 ? -26.641 -12.539 15.859 1 71.94 85 SER A O 1
ATOM 649 N N . ARG A 1 86 ? -28.547 -12.398 14.812 1 83.94 86 ARG A N 1
ATOM 650 C CA . ARG A 1 86 ? -28.625 -13.852 14.672 1 83.94 86 ARG A CA 1
ATOM 651 C C . ARG A 1 86 ? -27.891 -14.32 13.422 1 83.94 86 ARG A C 1
ATOM 653 O O . ARG A 1 86 ? -28.281 -13.992 12.305 1 83.94 86 ARG A O 1
ATOM 660 N N . VAL A 1 87 ? -26.688 -14.961 13.586 1 90.19 87 VAL A N 1
ATOM 661 C CA . VAL A 1 87 ? -25.906 -15.523 12.492 1 90.19 87 VAL A CA 1
ATOM 662 C C . VAL A 1 87 ? -25.781 -17.031 12.664 1 90.19 87 VAL A C 1
ATOM 664 O O . VAL A 1 87 ? -25.5 -17.516 13.766 1 90.19 87 VAL A O 1
ATOM 667 N N . GLN A 1 88 ? -26.156 -17.797 11.641 1 93.06 88 GLN A N 1
ATOM 668 C CA . GLN A 1 88 ? -26.016 -19.25 11.664 1 93.06 88 GLN A CA 1
ATOM 669 C C . GLN A 1 88 ? -25.031 -19.719 10.602 1 93.06 88 GLN A C 1
ATOM 671 O O . GLN A 1 88 ? -25.203 -19.422 9.414 1 93.06 88 GLN A O 1
ATOM 676 N N . LEU A 1 89 ? -24.016 -20.359 11.039 1 92.81 89 LEU A N 1
ATOM 677 C CA . LEU A 1 89 ? -23.109 -21.016 10.109 1 92.81 89 LEU A CA 1
ATOM 678 C C . LEU A 1 89 ? -23.75 -22.266 9.508 1 92.81 89 LEU A C 1
ATOM 680 O O . LEU A 1 89 ? -24.203 -23.141 10.242 1 92.81 89 LEU A O 1
ATOM 684 N N . LEU A 1 90 ? -23.781 -22.297 8.203 1 93.44 90 LEU A N 1
ATOM 685 C CA . LEU A 1 90 ? -24.438 -23.406 7.523 1 93.44 90 LEU A CA 1
ATOM 686 C C . LEU A 1 90 ? -23.406 -24.422 7.047 1 93.44 90 LEU A C 1
ATOM 688 O O . LEU A 1 90 ? -22.75 -24.219 6.027 1 93.44 90 LEU A O 1
ATOM 692 N N . ARG A 1 91 ? -23.297 -25.531 7.738 1 90.88 91 ARG A N 1
ATOM 693 C CA . ARG A 1 91 ? -22.438 -26.641 7.363 1 90.88 91 ARG A CA 1
ATOM 694 C C . ARG A 1 91 ? -23.188 -27.656 6.508 1 90.88 91 ARG A C 1
ATOM 696 O O . ARG A 1 91 ? -24.406 -27.594 6.391 1 90.88 91 ARG A O 1
ATOM 703 N N . PRO A 1 92 ? -22.406 -28.531 5.855 1 86 92 PRO A N 1
ATOM 704 C CA . PRO A 1 92 ? -23.109 -29.578 5.102 1 86 92 PRO A CA 1
ATOM 705 C C . PRO A 1 92 ? -24.094 -30.359 5.961 1 86 92 PRO A C 1
ATOM 707 O O . PRO A 1 92 ? -23.75 -30.812 7.051 1 86 92 PRO A O 1
ATOM 710 N N . GLY A 1 93 ? -25.281 -30.406 5.539 1 84.5 93 GLY A N 1
ATOM 711 C CA . GLY A 1 93 ? -26.312 -31.125 6.266 1 84.5 93 GLY A CA 1
ATOM 712 C C . GLY A 1 93 ? -27.047 -30.25 7.277 1 84.5 93 GLY A C 1
ATOM 713 O O . GLY A 1 93 ? -28.016 -30.703 7.898 1 84.5 93 GLY A O 1
ATOM 714 N N . SER A 1 94 ? -26.641 -29.062 7.352 1 88.69 94 SER A N 1
ATOM 715 C CA . SER A 1 94 ? -27.266 -28.141 8.305 1 88.69 94 SER A CA 1
ATOM 716 C C . SER A 1 94 ? -28.688 -27.781 7.887 1 88.69 94 SER A C 1
ATOM 718 O O . SER A 1 94 ? -29 -27.781 6.695 1 88.69 94 SER A O 1
ATOM 720 N N . GLN A 1 95 ? -29.547 -27.594 8.914 1 90.06 95 GLN A N 1
ATOM 721 C CA . GLN A 1 95 ? -30.891 -27.078 8.688 1 90.06 95 GLN A CA 1
ATOM 722 C C . GLN A 1 95 ? -31 -25.625 9.164 1 90.06 95 GLN A C 1
ATOM 724 O O . GLN A 1 95 ? -30.359 -25.234 10.133 1 90.06 95 GLN A O 1
ATOM 729 N N . LEU A 1 96 ? -31.734 -24.938 8.383 1 91.56 96 LEU A N 1
ATOM 730 C CA . LEU A 1 96 ? -31.922 -23.547 8.758 1 91.56 96 LEU A CA 1
ATOM 731 C C . LEU A 1 96 ? -32.781 -23.422 10.008 1 91.56 96 LEU A C 1
ATOM 733 O O . LEU A 1 96 ? -33.844 -24.047 10.078 1 91.56 96 LEU A O 1
ATOM 737 N N . LYS A 1 97 ? -32.406 -22.625 10.977 1 90.56 97 LYS A N 1
ATOM 738 C CA . LYS A 1 97 ? -33.156 -22.422 12.227 1 90.56 97 LYS A CA 1
ATOM 739 C C . LYS A 1 97 ? -34.094 -21.234 12.125 1 90.56 97 LYS A C 1
ATOM 741 O O . LYS A 1 97 ? -35 -21.078 12.953 1 90.56 97 LYS A O 1
ATOM 746 N N . PHE A 1 98 ? -33.906 -20.391 11.172 1 90.06 98 PHE A N 1
ATOM 747 C CA . PHE A 1 98 ? -34.719 -19.219 10.914 1 90.06 98 PHE A CA 1
ATOM 748 C C . PHE A 1 98 ? -34.719 -18.875 9.43 1 90.06 98 PHE A C 1
ATOM 750 O O . PHE A 1 98 ? -33.938 -19.422 8.656 1 90.06 98 PHE A O 1
ATOM 757 N N . ILE A 1 99 ? -35.719 -18.078 9.094 1 88.31 99 ILE A N 1
ATOM 758 C CA . ILE A 1 99 ? -35.719 -17.562 7.727 1 88.31 99 ILE A CA 1
ATOM 759 C C . ILE A 1 99 ? -34.656 -16.484 7.574 1 88.31 99 ILE A C 1
ATOM 761 O O . ILE A 1 99 ? -34.719 -15.445 8.227 1 88.31 99 ILE A O 1
ATOM 765 N N . PRO A 1 100 ? -33.688 -16.766 6.723 1 92.12 100 PRO A N 1
ATOM 766 C CA . PRO A 1 100 ? -32.594 -15.805 6.605 1 92.12 100 PRO A CA 1
ATOM 767 C C . PRO A 1 100 ? -33.031 -14.5 5.934 1 92.12 100 PRO A C 1
ATOM 769 O O . PRO A 1 100 ? -33.75 -14.531 4.938 1 92.12 100 PRO A O 1
ATOM 772 N N . GLU A 1 101 ? -32.625 -13.383 6.465 1 91.5 101 GLU A N 1
ATOM 773 C CA . GLU A 1 101 ? -32.781 -12.078 5.836 1 91.5 101 GLU A CA 1
ATOM 774 C C . GLU A 1 101 ? -31.641 -11.773 4.879 1 91.5 101 GLU A C 1
ATOM 776 O O . GLU A 1 101 ? -31.797 -10.969 3.955 1 91.5 101 GLU A O 1
ATOM 781 N N . GLU A 1 102 ? -30.516 -12.406 5.219 1 92.56 102 GLU A N 1
ATOM 782 C CA . GLU A 1 102 ? -29.328 -12.266 4.391 1 92.56 102 GLU A CA 1
ATOM 783 C C . GLU A 1 102 ? -28.5 -13.547 4.371 1 92.56 102 GLU A C 1
ATOM 785 O O . GLU A 1 102 ? -28.516 -14.312 5.336 1 92.56 102 GLU A O 1
ATOM 790 N N . ILE A 1 103 ? -27.891 -13.781 3.271 1 93.69 103 ILE A N 1
ATOM 791 C CA . ILE A 1 103 ? -26.953 -14.891 3.174 1 93.69 103 ILE A CA 1
ATOM 792 C C . ILE A 1 103 ? -25.578 -14.375 2.781 1 93.69 103 ILE A C 1
ATOM 794 O O . ILE A 1 103 ? -25.453 -13.461 1.965 1 93.69 103 ILE A O 1
ATOM 798 N N . LEU A 1 104 ? -24.594 -14.844 3.465 1 93.69 104 LEU A N 1
ATOM 799 C CA . LEU A 1 104 ? -23.219 -14.516 3.168 1 93.69 104 LEU A CA 1
ATOM 800 C C . LEU A 1 104 ? -22.469 -15.727 2.623 1 93.69 104 LEU A C 1
ATOM 802 O O . LEU A 1 104 ? -22.359 -16.75 3.307 1 93.69 104 LEU A O 1
ATOM 806 N N . ILE A 1 105 ? -22.016 -15.664 1.414 1 94.81 105 ILE A N 1
ATOM 807 C CA . ILE A 1 105 ? -21.219 -16.719 0.793 1 94.81 105 ILE A CA 1
ATOM 808 C C . ILE A 1 105 ? -19.75 -16.297 0.725 1 94.81 105 ILE A C 1
ATOM 810 O O . ILE A 1 105 ? -19.391 -15.438 -0.071 1 94.81 105 ILE A O 1
ATOM 814 N N . HIS A 1 106 ? -18.953 -16.906 1.58 1 93.88 106 HIS A N 1
ATOM 815 C CA . HIS A 1 106 ? -17.516 -16.625 1.591 1 93.88 106 HIS A CA 1
ATOM 816 C C . HIS A 1 106 ? -16.766 -17.609 0.698 1 93.88 106 HIS A C 1
ATOM 818 O O . HIS A 1 106 ? -16.766 -18.812 0.949 1 93.88 106 HIS A O 1
ATOM 824 N N . GLY A 1 107 ? -16.094 -17.109 -0.278 1 93.62 107 GLY A N 1
ATOM 825 C CA . GLY A 1 107 ? -15.344 -17.953 -1.188 1 93.62 107 GLY A CA 1
ATOM 826 C C . GLY A 1 107 ? -13.953 -18.297 -0.677 1 93.62 107 GLY A C 1
ATOM 827 O O . GLY A 1 107 ? -13.352 -17.516 0.062 1 93.62 107 GLY A O 1
ATOM 828 N N . ARG A 1 108 ? -13.438 -19.391 -1.141 1 93 108 ARG A N 1
ATOM 829 C CA . ARG A 1 108 ? -12.055 -19.766 -0.871 1 93 108 ARG A CA 1
ATOM 830 C C . ARG A 1 108 ? -11.086 -18.828 -1.601 1 93 108 ARG A C 1
ATOM 832 O O . ARG A 1 108 ? -9.906 -18.766 -1.26 1 93 108 ARG A O 1
ATOM 839 N N . ASP A 1 109 ? -11.633 -18.141 -2.602 1 92.81 109 ASP A N 1
ATOM 840 C CA . ASP A 1 109 ? -10.867 -17.156 -3.357 1 92.81 109 ASP A CA 1
ATOM 841 C C . ASP A 1 109 ? -10.961 -15.773 -2.705 1 92.81 109 ASP A C 1
ATOM 843 O O . ASP A 1 109 ? -10.633 -14.766 -3.33 1 92.81 109 ASP A O 1
ATOM 847 N N . PHE A 1 110 ? -11.484 -15.609 -1.48 1 94.25 110 PHE A N 1
ATOM 848 C CA . PHE A 1 110 ? -11.516 -14.422 -0.641 1 94.25 110 PHE A CA 1
ATOM 849 C C . PHE A 1 110 ? -12.641 -13.484 -1.066 1 94.25 110 PHE A C 1
ATOM 851 O O . PHE A 1 110 ? -12.82 -12.414 -0.492 1 94.25 110 PHE A O 1
ATOM 858 N N . ARG A 1 111 ? -13.398 -13.875 -2.014 1 91.69 111 ARG A N 1
ATOM 859 C CA . ARG A 1 111 ? -14.562 -13.078 -2.395 1 91.69 111 ARG A CA 1
ATOM 860 C C . ARG A 1 111 ? -15.711 -13.281 -1.407 1 91.69 111 ARG A C 1
ATOM 862 O O . ARG A 1 111 ? -15.773 -14.305 -0.723 1 91.69 111 ARG A O 1
ATOM 869 N N . LEU A 1 112 ? -16.562 -12.273 -1.333 1 92.25 112 LEU A N 1
ATOM 870 C CA . LEU A 1 112 ? -17.781 -12.344 -0.525 1 92.25 112 LEU A CA 1
ATOM 871 C C . LEU A 1 112 ? -19 -11.961 -1.35 1 92.25 112 LEU A C 1
ATOM 873 O O . LEU A 1 112 ? -19.016 -10.906 -1.988 1 92.25 112 LEU A O 1
ATOM 877 N N . LEU A 1 113 ? -19.891 -12.852 -1.432 1 92.06 113 LEU A N 1
ATOM 878 C CA . LEU A 1 113 ? -21.203 -12.539 -1.986 1 92.06 113 LEU A CA 1
ATOM 879 C C . LEU A 1 113 ? -22.25 -12.391 -0.878 1 92.06 113 LEU A C 1
ATOM 881 O O . LEU A 1 113 ? -22.547 -13.359 -0.176 1 92.06 113 LEU A O 1
ATOM 885 N N . ARG A 1 114 ? -22.641 -11.195 -0.725 1 91.44 114 ARG A N 1
ATOM 886 C CA . ARG A 1 114 ? -23.656 -10.875 0.284 1 91.44 114 ARG A CA 1
ATOM 887 C C . ARG A 1 114 ? -24.984 -10.531 -0.363 1 91.44 114 ARG A C 1
ATOM 889 O O . ARG A 1 114 ? -25.078 -9.586 -1.146 1 91.44 114 ARG A O 1
ATOM 896 N N . VAL A 1 115 ? -26.031 -11.305 -0.04 1 92.69 115 VAL A N 1
ATOM 897 C CA . VAL A 1 115 ? -27.344 -11.086 -0.643 1 92.69 115 VAL A CA 1
ATOM 898 C C . VAL A 1 115 ? -28.406 -10.914 0.453 1 92.69 115 VAL A C 1
ATOM 900 O O . VAL A 1 115 ? -28.547 -11.781 1.319 1 92.69 115 VAL A O 1
ATOM 903 N N . GLY A 1 116 ? -29.047 -9.766 0.428 1 92.31 116 GLY A N 1
ATOM 904 C CA . GLY A 1 116 ? -30.172 -9.531 1.315 1 92.31 116 GLY A CA 1
ATOM 905 C C . GLY A 1 116 ? -31.516 -9.844 0.675 1 92.31 116 GLY A C 1
ATOM 906 O O . GLY A 1 116 ? -31.734 -9.555 -0.504 1 92.31 116 GLY A O 1
ATOM 907 N N . PHE A 1 117 ? -32.375 -10.516 1.46 1 91.75 117 PHE A N 1
ATOM 908 C CA . PHE A 1 117 ? -33.688 -10.867 0.966 1 91.75 117 PHE A CA 1
ATOM 909 C C . PHE A 1 117 ? -34.75 -9.914 1.507 1 91.75 117 PHE A C 1
ATOM 911 O O . PHE A 1 117 ? -34.688 -9.508 2.67 1 91.75 117 PHE A O 1
ATOM 918 N N . GLU A 1 118 ? -35.438 -9.148 0.632 1 76 118 GLU A N 1
ATOM 919 C CA . GLU A 1 118 ? -36.438 -8.188 1.04 1 76 118 GLU A CA 1
ATOM 920 C C . GLU A 1 118 ? -37.594 -8.867 1.8 1 76 118 GLU A C 1
ATOM 922 O O . GLU A 1 118 ? -37.875 -10.039 1.552 1 76 118 GLU A O 1
ATOM 927 N N . ALA A 1 119 ? -38.125 -8.023 2.855 1 63.41 119 ALA A N 1
ATOM 928 C CA . ALA A 1 119 ? -39.281 -8.445 3.621 1 63.41 119 ALA A CA 1
ATOM 929 C C . ALA A 1 119 ? -40.562 -8.352 2.777 1 63.41 119 ALA A C 1
ATOM 931 O O . ALA A 1 119 ? -40.625 -7.543 1.849 1 63.41 119 ALA A O 1
ATOM 932 N N . GLY A 1 120 ? -41.344 -9.367 2.375 1 60.66 120 GLY A N 1
ATOM 933 C CA . GLY A 1 120 ? -42.625 -9.188 1.688 1 60.66 120 GLY A CA 1
ATOM 934 C C . GLY A 1 120 ? -43.125 -10.461 1.037 1 60.66 120 GLY A C 1
ATOM 935 O O . GLY A 1 120 ? -43.688 -10.414 -0.056 1 60.66 120 GLY A O 1
ATOM 936 N N . GLY A 1 121 ? -42.844 -11.375 1.646 1 64.19 121 GLY A N 1
ATOM 937 C CA . GLY A 1 121 ? -43.438 -12.609 1.18 1 64.19 121 GLY A CA 1
ATOM 938 C C . GLY A 1 121 ? -42.469 -13.516 0.454 1 64.19 121 GLY A C 1
ATOM 939 O O . GLY A 1 121 ? -42.844 -14.586 -0.022 1 64.19 121 GLY A O 1
ATOM 940 N N . LEU A 1 122 ? -41.281 -13.055 0.363 1 76.75 122 LEU A N 1
ATOM 941 C CA . LEU A 1 122 ? -40.312 -13.859 -0.364 1 76.75 122 LEU A CA 1
ATOM 942 C C . LEU A 1 122 ? -39.469 -14.719 0.595 1 76.75 122 LEU A C 1
ATOM 944 O O . LEU A 1 122 ? -38.438 -15.273 0.21 1 76.75 122 LEU A O 1
ATOM 948 N N . GLU A 1 123 ? -39.969 -14.922 1.752 1 85.5 123 GLU A N 1
ATOM 949 C CA . GLU A 1 123 ? -39.281 -15.656 2.822 1 85.5 123 GLU A CA 1
ATOM 950 C C . GLU A 1 123 ? -39.125 -17.125 2.463 1 85.5 123 GLU A C 1
ATOM 952 O O . GLU A 1 123 ? -38.031 -17.703 2.674 1 85.5 123 GLU A O 1
ATOM 957 N N . PRO A 1 124 ? -40.219 -17.688 1.86 1 87.5 124 PRO A N 1
ATOM 958 C CA . PRO A 1 124 ? -40.031 -19.109 1.504 1 87.5 124 PRO A CA 1
ATOM 959 C C . PRO A 1 124 ? -38.938 -19.312 0.455 1 87.5 124 PRO A C 1
ATOM 961 O O . PRO A 1 124 ? -38.219 -20.312 0.509 1 87.5 124 PRO A O 1
ATOM 964 N N . GLN A 1 125 ? -38.875 -18.391 -0.451 1 91.31 125 GLN A N 1
ATOM 965 C CA . GLN A 1 125 ? -37.844 -18.516 -1.48 1 91.31 125 GLN A CA 1
ATOM 966 C C . GLN A 1 125 ? -36.438 -18.359 -0.885 1 91.31 125 GLN A C 1
ATOM 968 O O . GLN A 1 125 ? -35.5 -19.062 -1.298 1 91.31 125 GLN A O 1
ATOM 973 N N . ALA A 1 126 ? -36.344 -17.453 0.023 1 92.75 126 ALA A N 1
ATOM 974 C CA . ALA A 1 126 ? -35.062 -17.25 0.703 1 92.75 126 ALA A CA 1
ATOM 975 C C . ALA A 1 126 ? -34.656 -18.531 1.434 1 92.75 126 ALA A C 1
ATOM 977 O O . ALA A 1 126 ? -33.469 -18.906 1.395 1 92.75 126 ALA A O 1
ATOM 978 N N . PHE A 1 127 ? -35.625 -19.109 2.023 1 93.12 127 PHE A N 1
ATOM 979 C CA . PHE A 1 127 ? -35.344 -20.359 2.734 1 93.12 127 PHE A CA 1
ATOM 980 C C . PHE A 1 127 ? -34.938 -21.469 1.765 1 93.12 127 PHE A C 1
ATOM 982 O O . PHE A 1 127 ? -33.969 -22.172 2.002 1 93.12 127 PHE A O 1
ATOM 989 N N . GLN A 1 128 ? -35.625 -21.578 0.684 1 93.81 128 GLN A N 1
ATOM 990 C CA . GLN A 1 128 ? -35.375 -22.641 -0.288 1 93.81 128 GLN A CA 1
ATOM 991 C C . GLN A 1 128 ? -34.031 -22.5 -0.94 1 93.81 128 GLN A C 1
ATOM 993 O O . GLN A 1 128 ? -33.281 -23.484 -1.099 1 93.81 128 GLN A O 1
ATOM 998 N N . VAL A 1 129 ? -33.688 -21.312 -1.28 1 94.75 129 VAL A N 1
ATOM 999 C CA . VAL A 1 129 ? -32.406 -21.125 -1.979 1 94.75 129 VAL A CA 1
ATOM 1000 C C . VAL A 1 129 ? -31.25 -21.375 -1.022 1 94.75 129 VAL A C 1
ATOM 1002 O O . VAL A 1 129 ? -30.234 -21.953 -1.412 1 94.75 129 VAL A O 1
ATOM 1005 N N . SER A 1 130 ? -31.391 -20.938 0.191 1 94.88 130 SER A N 1
ATOM 1006 C CA . SER A 1 130 ? -30.344 -21.172 1.18 1 94.88 130 SER A CA 1
ATOM 1007 C C . SER A 1 130 ? -30.125 -22.656 1.419 1 94.88 130 SER A C 1
ATOM 1009 O O . SER A 1 130 ? -28.984 -23.125 1.455 1 94.88 130 SER A O 1
ATOM 1011 N N . MET A 1 131 ? -31.219 -23.359 1.477 1 94.62 131 MET A N 1
ATOM 1012 C CA . MET A 1 131 ? -31.125 -24.797 1.685 1 94.62 131 MET A CA 1
ATOM 1013 C C . MET A 1 131 ? -30.562 -25.5 0.448 1 94.62 131 MET A C 1
ATOM 1015 O O . MET A 1 131 ? -29.812 -26.453 0.563 1 94.62 131 MET A O 1
ATOM 1019 N N . ALA A 1 132 ? -30.984 -25 -0.663 1 95.06 132 ALA A N 1
ATOM 1020 C CA . ALA A 1 132 ? -30.469 -25.562 -1.912 1 95.06 132 ALA A CA 1
ATOM 1021 C C . ALA A 1 132 ? -28.953 -25.406 -2.014 1 95.06 132 ALA A C 1
ATOM 1023 O O . ALA A 1 132 ? -28.266 -26.312 -2.482 1 95.06 132 ALA A O 1
ATOM 1024 N N . ILE A 1 133 ? -28.453 -24.297 -1.604 1 95.44 133 ILE A N 1
ATOM 1025 C CA . ILE A 1 133 ? -27.016 -24.047 -1.669 1 95.44 133 ILE A CA 1
ATOM 1026 C C . ILE A 1 133 ? -26.281 -25.016 -0.733 1 95.44 133 ILE A C 1
ATOM 1028 O O . ILE A 1 133 ? -25.266 -25.594 -1.104 1 95.44 133 ILE A O 1
ATOM 1032 N N . VAL A 1 134 ? -26.828 -25.203 0.441 1 94.5 134 VAL A N 1
ATOM 1033 C CA . VAL A 1 134 ? -26.234 -26.109 1.413 1 94.5 134 VAL A CA 1
ATOM 1034 C C . VAL A 1 134 ? -26.172 -27.516 0.828 1 94.5 134 VAL A C 1
ATOM 1036 O O . VAL A 1 134 ? -25.141 -28.172 0.903 1 94.5 134 VAL A O 1
ATOM 1039 N N . GLN A 1 135 ? -27.234 -27.906 0.211 1 93.19 135 GLN A N 1
ATOM 1040 C CA . GLN A 1 135 ? -27.328 -29.25 -0.335 1 93.19 135 GLN A CA 1
ATOM 1041 C C . GLN A 1 135 ? -26.438 -29.406 -1.561 1 93.19 135 GLN A C 1
ATOM 1043 O O . GLN A 1 135 ? -25.734 -30.422 -1.705 1 93.19 135 GLN A O 1
ATOM 1048 N N . ALA A 1 136 ? -26.484 -28.438 -2.377 1 91.94 136 ALA A N 1
ATOM 1049 C CA . ALA A 1 136 ? -25.672 -28.5 -3.59 1 91.94 136 ALA A CA 1
ATOM 1050 C C . ALA A 1 136 ? -24.188 -28.531 -3.254 1 91.94 136 ALA A C 1
ATOM 1052 O O . ALA A 1 136 ? -23.422 -29.25 -3.889 1 91.94 136 ALA A O 1
ATOM 1053 N N . ARG A 1 137 ? -23.797 -27.75 -2.328 1 90.31 137 ARG A N 1
ATOM 1054 C CA . ARG A 1 137 ? -22.406 -27.719 -1.893 1 90.31 137 ARG A CA 1
ATOM 1055 C C . ARG A 1 137 ? -21.969 -29.078 -1.356 1 90.31 137 ARG A C 1
ATOM 1057 O O . ARG A 1 137 ? -20.859 -29.531 -1.633 1 90.31 137 ARG A O 1
ATOM 1064 N N . ALA A 1 138 ? -22.828 -29.672 -0.639 1 87.19 138 ALA A N 1
ATOM 1065 C CA . ALA A 1 138 ? -22.516 -30.969 -0.045 1 87.19 138 ALA A CA 1
ATOM 1066 C C . ALA A 1 138 ? -22.375 -32.062 -1.119 1 87.19 138 ALA A C 1
ATOM 1068 O O . ALA A 1 138 ? -21.578 -32.969 -0.976 1 87.19 138 ALA A O 1
ATOM 1069 N N . GLN A 1 139 ? -23.109 -31.875 -2.143 1 82.81 139 GLN A N 1
ATOM 1070 C CA . GLN A 1 139 ? -23.141 -32.875 -3.193 1 82.81 139 GLN A CA 1
ATOM 1071 C C . GLN A 1 139 ? -22.062 -32.625 -4.23 1 82.81 139 GLN A C 1
ATOM 1073 O O . GLN A 1 139 ? -21.719 -33.531 -5.016 1 82.81 139 GLN A O 1
ATOM 1078 N N . SER A 1 140 ? -21.578 -31.5 -4.188 1 77.94 140 SER A N 1
ATOM 1079 C CA . SER A 1 140 ? -20.641 -31.109 -5.219 1 77.94 140 SER A CA 1
ATOM 1080 C C . SER A 1 140 ? -19.266 -31.75 -4.996 1 77.94 140 SER A C 1
ATOM 1082 O O . SER A 1 140 ? -18.812 -31.875 -3.855 1 77.94 140 SER A O 1
ATOM 1084 N N . SER A 1 141 ? -18.828 -32.375 -6.133 1 69.31 141 SER A N 1
ATOM 1085 C CA . SER A 1 141 ? -17.453 -32.875 -6.125 1 69.31 141 SER A CA 1
ATOM 1086 C C . SER A 1 141 ? -16.5 -31.844 -6.742 1 69.31 141 SER A C 1
ATOM 1088 O O . SER A 1 141 ? -16.844 -31.203 -7.75 1 69.31 141 SER A O 1
ATOM 1090 N N . GLN A 1 142 ? -15.477 -31.609 -6.078 1 64 142 GLN A N 1
ATOM 1091 C CA . GLN A 1 142 ? -14.5 -30.656 -6.566 1 64 142 GLN A CA 1
ATOM 1092 C C . GLN A 1 142 ? -13.883 -31.109 -7.883 1 64 142 GLN A C 1
ATOM 1094 O O . GLN A 1 142 ? -13.305 -30.312 -8.617 1 64 142 GLN A O 1
ATOM 1099 N N . THR A 1 143 ? -14.188 -32.281 -8.25 1 66.06 143 THR A N 1
ATOM 1100 C CA . THR A 1 143 ? -13.508 -32.875 -9.398 1 66.06 143 THR A CA 1
ATOM 1101 C C . THR A 1 143 ? -14.375 -32.75 -10.656 1 66.06 143 THR A C 1
ATOM 1103 O O . THR A 1 143 ? -13.891 -32.969 -11.766 1 66.06 143 THR A O 1
ATOM 1106 N N . GLN A 1 144 ? -15.516 -32.25 -10.43 1 69.12 144 GLN A N 1
ATOM 1107 C CA . GLN A 1 144 ? -16.422 -32.312 -11.57 1 69.12 144 GLN A CA 1
ATOM 1108 C C . GLN A 1 144 ? -16.297 -31.031 -12.43 1 69.12 144 GLN A C 1
ATOM 1110 O O . GLN A 1 144 ? -16.531 -29.922 -11.945 1 69.12 144 GLN A O 1
ATOM 1115 N N . GLN A 1 145 ? -15.82 -31.281 -13.695 1 74.75 145 GLN A N 1
ATOM 1116 C CA . GLN A 1 145 ? -15.734 -30.219 -14.688 1 74.75 145 GLN A CA 1
ATOM 1117 C C . GLN A 1 145 ? -17.109 -29.891 -15.266 1 74.75 145 GLN A C 1
ATOM 1119 O O . GLN A 1 145 ? -17.969 -30.766 -15.383 1 74.75 145 GLN A O 1
ATOM 1124 N N . TYR A 1 146 ? -17.234 -28.594 -15.531 1 74.94 146 TYR A N 1
ATOM 1125 C CA . TYR A 1 146 ? -18.453 -28.203 -16.234 1 74.94 146 TYR A CA 1
ATOM 1126 C C . TYR A 1 146 ? -18.5 -28.812 -17.625 1 74.94 146 TYR A C 1
ATOM 1128 O O . TYR A 1 146 ? -17.906 -28.281 -18.578 1 74.94 146 TYR A O 1
ATOM 1136 N N . ALA A 1 147 ? -18.938 -29.906 -17.828 1 66 147 ALA A N 1
ATOM 1137 C CA . ALA A 1 147 ? -18.938 -30.625 -19.094 1 66 147 ALA A CA 1
ATOM 1138 C C . ALA A 1 147 ? -19.625 -29.797 -20.188 1 66 147 ALA A C 1
ATOM 1140 O O . ALA A 1 147 ? -19.219 -29.812 -21.344 1 66 147 ALA A O 1
ATOM 1141 N N . GLY A 1 148 ? -20.484 -29.031 -19.875 1 70 148 GLY A N 1
ATOM 1142 C CA . GLY A 1 148 ? -21.312 -28.312 -20.828 1 70 148 GLY A CA 1
ATOM 1143 C C . GLY A 1 148 ? -20.594 -27.141 -21.469 1 70 148 GLY A C 1
ATOM 1144 O O . GLY A 1 148 ? -20.984 -26.672 -22.547 1 70 148 GLY A O 1
ATOM 1145 N N . ILE A 1 149 ? -19.562 -26.734 -20.891 1 76.44 149 ILE A N 1
ATOM 1146 C CA . ILE A 1 149 ? -18.906 -25.547 -21.391 1 76.44 149 ILE A CA 1
ATOM 1147 C C . ILE A 1 149 ? -18.203 -25.859 -22.719 1 76.44 149 ILE A C 1
ATOM 1149 O O . ILE A 1 149 ? -18.266 -25.062 -23.656 1 76.44 149 ILE A O 1
ATOM 1153 N N . THR A 1 150 ? -17.516 -27 -22.812 1 72.88 150 THR A N 1
ATOM 1154 C CA . THR A 1 150 ? -16.828 -27.391 -24.047 1 72.88 150 THR A CA 1
ATOM 1155 C C . THR A 1 150 ? -17.828 -27.578 -25.172 1 72.88 150 THR A C 1
ATOM 1157 O O . THR A 1 150 ? -17.562 -27.172 -26.312 1 72.88 150 THR A O 1
ATOM 1160 N N . GLN A 1 151 ? -18.938 -28.031 -24.797 1 69.44 151 GLN A N 1
ATOM 1161 C CA . GLN A 1 151 ? -19.984 -28.25 -25.797 1 69.44 151 GLN A CA 1
ATOM 1162 C C . GLN A 1 151 ? -20.516 -26.938 -26.328 1 69.44 151 GLN A C 1
ATOM 1164 O O . GLN A 1 151 ? -20.766 -26.797 -27.531 1 69.44 151 GLN A O 1
ATOM 1169 N N . ARG A 1 152 ? -20.688 -26.094 -25.469 1 72.88 152 ARG A N 1
ATOM 1170 C CA . ARG A 1 152 ? -21.203 -24.781 -25.875 1 72.88 152 ARG A CA 1
ATOM 1171 C C . ARG A 1 152 ? -20.219 -24.047 -26.781 1 72.88 152 ARG A C 1
ATOM 1173 O O . ARG A 1 152 ? -20.609 -23.438 -27.766 1 72.88 152 ARG A O 1
ATOM 1180 N N . LYS A 1 153 ? -19.047 -24.094 -26.438 1 73.88 153 LYS A N 1
ATOM 1181 C CA . LYS A 1 153 ? -18.047 -23.406 -27.234 1 73.88 153 LYS A CA 1
ATOM 1182 C C . LYS A 1 153 ? -17.844 -24.094 -28.578 1 73.88 153 LYS A C 1
ATOM 1184 O O . LYS A 1 153 ? -17.609 -23.422 -29.594 1 73.88 153 LYS A O 1
ATOM 1189 N N . ALA A 1 154 ? -17.891 -25.375 -28.594 1 67.56 154 ALA A N 1
ATOM 1190 C CA . ALA A 1 154 ? -17.797 -26.125 -29.844 1 67.56 154 ALA A CA 1
ATOM 1191 C C . ALA A 1 154 ? -18.953 -25.75 -30.781 1 67.56 154 ALA A C 1
ATOM 1193 O O . ALA A 1 154 ? -18.766 -25.656 -32 1 67.56 154 ALA A O 1
ATOM 1194 N N . ALA A 1 155 ? -20.078 -25.516 -30.188 1 64.94 155 ALA A N 1
ATOM 1195 C CA . ALA A 1 155 ? -21.266 -25.188 -30.953 1 64.94 155 ALA A CA 1
ATOM 1196 C C . ALA A 1 155 ? -21.172 -23.797 -31.562 1 64.94 155 ALA A C 1
ATOM 1198 O O . ALA A 1 155 ? -21.766 -23.516 -32.594 1 64.94 155 ALA A O 1
ATOM 1199 N N . GLN A 1 156 ? -20.578 -22.953 -30.875 1 66.56 156 GLN A N 1
ATOM 1200 C CA . GLN A 1 156 ? -20.453 -21.594 -31.375 1 66.56 156 GLN A CA 1
ATOM 1201 C C . GLN A 1 156 ? -19.438 -21.5 -32.5 1 66.56 156 GLN A C 1
ATOM 1203 O O . GLN A 1 156 ? -19.25 -20.438 -33.094 1 66.56 156 GLN A O 1
ATOM 1208 N N . GLY A 1 157 ? -19.156 -22.703 -33.156 1 57.62 157 GLY A N 1
ATOM 1209 C CA . GLY A 1 157 ? -18.359 -22.75 -34.375 1 57.62 157 GLY A CA 1
ATOM 1210 C C . GLY A 1 157 ? -16.875 -22.547 -34.125 1 57.62 157 GLY A C 1
ATOM 1211 O O . GLY A 1 157 ? -16.141 -22.156 -35.062 1 57.62 157 GLY A O 1
ATOM 1212 N N . SER A 1 158 ? -16.578 -22.438 -32.906 1 53.38 158 SER A N 1
ATOM 1213 C CA . SER A 1 158 ? -15.156 -22.156 -32.781 1 53.38 158 SER A CA 1
ATOM 1214 C C . SER A 1 158 ? -14.32 -23.359 -33.219 1 53.38 158 SER A C 1
ATOM 1216 O O . SER A 1 158 ? -14.305 -24.391 -32.531 1 53.38 158 SER A O 1
ATOM 1218 N N . GLY A 1 159 ? -14.484 -23.703 -34.594 1 49.22 159 GLY A N 1
ATOM 1219 C CA . GLY A 1 159 ? -13.656 -24.734 -35.188 1 49.22 159 GLY A CA 1
ATOM 1220 C C . GLY A 1 159 ? -12.375 -25 -34.406 1 49.22 159 GLY A C 1
ATOM 1221 O O . GLY A 1 159 ? -12.258 -24.625 -33.25 1 49.22 159 GLY A O 1
ATOM 1222 N N . SER A 1 160 ? -11.273 -25.547 -35.188 1 55.25 160 SER A N 1
ATOM 1223 C CA . SER A 1 160 ? -9.93 -25.922 -34.75 1 55.25 160 SER A CA 1
ATOM 1224 C C . SER A 1 160 ? -9.203 -24.719 -34.156 1 55.25 160 SER A C 1
ATOM 1226 O O . SER A 1 160 ? -8.688 -23.875 -34.875 1 55.25 160 SER A O 1
ATOM 1228 N N . ARG A 1 161 ? -9.719 -24.219 -33.031 1 62.66 161 ARG A N 1
ATOM 1229 C CA . ARG A 1 161 ? -9.039 -23.062 -32.469 1 62.66 161 ARG A CA 1
ATOM 1230 C C . ARG A 1 161 ? -7.746 -23.469 -31.766 1 62.66 161 ARG A C 1
ATOM 1232 O O . ARG A 1 161 ? -7.73 -24.422 -30.984 1 62.66 161 ARG A O 1
ATOM 1239 N N . LYS A 1 162 ? -6.645 -23.031 -32.312 1 69.75 162 LYS A N 1
ATOM 1240 C CA . LYS A 1 162 ? -5.344 -23.172 -31.672 1 69.75 162 LYS A CA 1
ATOM 1241 C C . LYS A 1 162 ? -5.355 -22.547 -30.281 1 69.75 162 LYS A C 1
ATOM 1243 O O . LYS A 1 162 ? -5.906 -21.469 -30.078 1 69.75 162 LYS A O 1
ATOM 1248 N N . PRO A 1 163 ? -4.938 -23.391 -29.344 1 79.12 163 PRO A N 1
ATOM 1249 C CA . PRO A 1 163 ? -4.852 -22.828 -27.984 1 79.12 163 PRO A CA 1
ATOM 1250 C C . PRO A 1 163 ? -4.059 -21.516 -27.938 1 79.12 163 PRO A C 1
ATOM 1252 O O . PRO A 1 163 ? -3.152 -21.312 -28.75 1 79.12 163 PRO A O 1
ATOM 1255 N N . PRO A 1 164 ? -4.453 -20.656 -27.125 1 84.31 164 PRO A N 1
ATOM 1256 C CA . PRO A 1 164 ? -3.75 -19.375 -27.031 1 84.31 164 PRO A CA 1
ATOM 1257 C C . PRO A 1 164 ? -2.264 -19.547 -26.719 1 84.31 164 PRO A C 1
ATOM 1259 O O . PRO A 1 164 ? -1.446 -18.734 -27.156 1 84.31 164 PRO A O 1
ATOM 1262 N N . VAL A 1 165 ? -1.922 -20.594 -25.922 1 91.88 165 VAL A N 1
ATOM 1263 C CA . VAL A 1 165 ? -0.544 -20.938 -25.578 1 91.88 165 VAL A CA 1
ATOM 1264 C C . VAL A 1 165 ? -0.296 -22.422 -25.844 1 91.88 165 VAL A C 1
ATOM 1266 O O . VAL A 1 165 ? -1.213 -23.234 -25.734 1 91.88 165 VAL A O 1
ATOM 1269 N N . PRO A 1 166 ? 0.957 -22.719 -26.25 1 91.88 166 PRO A N 1
ATOM 1270 C CA . PRO A 1 166 ? 1.24 -24.156 -26.406 1 91.88 166 PRO A CA 1
ATOM 1271 C C . PRO A 1 166 ? 1.038 -24.953 -25.125 1 91.88 166 PRO A C 1
ATOM 1273 O O . PRO A 1 166 ? 1.573 -24.578 -24.078 1 91.88 166 PRO A O 1
ATOM 1276 N N . LEU A 1 167 ? 0.34 -26 -25.172 1 93.06 167 LEU A N 1
ATOM 1277 C CA . LEU A 1 167 ? -0.006 -26.766 -23.984 1 93.06 167 LEU A CA 1
ATOM 1278 C C . LEU A 1 167 ? 1.076 -27.797 -23.656 1 93.06 167 LEU A C 1
ATOM 1280 O O . LEU A 1 167 ? 1.074 -28.391 -22.578 1 93.06 167 LEU A O 1
ATOM 1284 N N . LEU A 1 168 ? 2.055 -28.031 -24.562 1 94.38 168 LEU A N 1
ATOM 1285 C CA . LEU A 1 168 ? 3.189 -28.922 -24.375 1 94.38 168 LEU A CA 1
ATOM 1286 C C . LEU A 1 168 ? 2.721 -30.375 -24.219 1 94.38 168 LEU A C 1
ATOM 1288 O O . LEU A 1 168 ? 3.137 -31.062 -23.281 1 94.38 168 LEU A O 1
ATOM 1292 N N . GLU A 1 169 ? 1.844 -30.719 -25.109 1 90.56 169 GLU A N 1
ATOM 1293 C CA . GLU A 1 169 ? 1.321 -32.094 -25.125 1 90.56 169 GLU A CA 1
ATOM 1294 C C . GLU A 1 169 ? 1.9 -32.875 -26.281 1 90.56 169 GLU A C 1
ATOM 1296 O O . GLU A 1 169 ? 1.818 -34.125 -26.297 1 90.56 169 GLU A O 1
ATOM 1301 N N . THR A 1 170 ? 2.533 -32.156 -27.156 1 92.19 170 THR A N 1
ATOM 1302 C CA . THR A 1 170 ? 3.07 -32.812 -28.344 1 92.19 170 THR A CA 1
ATOM 1303 C C . THR A 1 170 ? 4.582 -32.594 -28.422 1 92.19 170 THR A C 1
ATOM 1305 O O . THR A 1 170 ? 5.137 -31.719 -27.781 1 92.19 170 THR A O 1
ATOM 1308 N N . LEU A 1 171 ? 5.164 -33.531 -29.188 1 95.44 171 LEU A N 1
ATOM 1309 C CA . LEU A 1 171 ? 6.598 -33.469 -29.438 1 95.44 171 LEU A CA 1
ATOM 1310 C C . LEU A 1 171 ? 6.965 -32.125 -30.094 1 95.44 171 LEU A C 1
ATOM 1312 O O . LEU A 1 171 ? 7.992 -31.531 -29.781 1 95.44 171 LEU A O 1
ATOM 1316 N N . GLU A 1 172 ? 6.145 -31.688 -30.969 1 94.56 172 GLU A N 1
ATOM 1317 C CA . GLU A 1 172 ? 6.371 -30.453 -31.703 1 94.56 172 GLU A CA 1
ATOM 1318 C C . GLU A 1 172 ? 6.383 -29.234 -30.766 1 94.56 172 GLU A C 1
ATOM 1320 O O . GLU A 1 172 ? 7.172 -28.312 -30.953 1 94.56 172 GLU A O 1
ATOM 1325 N N . ASP A 1 173 ? 5.484 -29.234 -29.828 1 95.06 173 ASP A N 1
ATOM 1326 C CA . ASP A 1 173 ? 5.445 -28.141 -28.859 1 95.06 173 ASP A CA 1
ATOM 1327 C C . ASP A 1 173 ? 6.781 -28.016 -28.125 1 95.06 173 ASP A C 1
ATOM 1329 O O . ASP A 1 173 ? 7.309 -26.922 -27.969 1 95.06 173 ASP A O 1
ATOM 1333 N N . TRP A 1 174 ? 7.328 -29.094 -27.688 1 97 174 TRP A N 1
ATOM 1334 C CA . TRP A 1 174 ? 8.57 -29.109 -26.922 1 97 174 TRP A CA 1
ATOM 1335 C C . TRP A 1 174 ? 9.75 -28.719 -27.797 1 97 174 TRP A C 1
ATOM 1337 O O . TRP A 1 174 ? 10.664 -28.016 -27.344 1 97 174 TRP A O 1
ATOM 1347 N N . GLU A 1 175 ? 9.719 -29.172 -29.047 1 96.75 175 GLU A N 1
ATOM 1348 C CA . GLU A 1 175 ? 10.789 -28.797 -29.984 1 96.75 175 GLU A CA 1
ATOM 1349 C C . GLU A 1 175 ? 10.773 -27.297 -30.281 1 96.75 175 GLU A C 1
ATOM 1351 O O . GLU A 1 175 ? 11.828 -26.672 -30.344 1 96.75 175 GLU A O 1
ATOM 1356 N N . THR A 1 176 ? 9.609 -26.844 -30.453 1 95.75 176 THR A N 1
ATOM 1357 C CA . THR A 1 176 ? 9.477 -25.406 -30.734 1 95.75 176 THR A CA 1
ATOM 1358 C C . THR A 1 176 ? 9.977 -24.594 -29.547 1 95.75 176 THR A C 1
ATOM 1360 O O . THR A 1 176 ? 10.688 -23.594 -29.734 1 95.75 176 THR A O 1
ATOM 1363 N N . GLU A 1 177 ? 9.57 -25.016 -28.344 1 95.44 177 GLU A N 1
ATOM 1364 C CA . GLU A 1 177 ? 10.016 -24.312 -27.156 1 95.44 177 GLU A CA 1
ATOM 1365 C C . GLU A 1 177 ? 11.523 -24.406 -26.984 1 95.44 177 GLU A C 1
ATOM 1367 O O . GLU A 1 177 ? 12.172 -23.438 -26.562 1 95.44 177 GLU A O 1
ATOM 1372 N N . ARG A 1 178 ? 12.117 -25.5 -27.281 1 95.94 178 ARG A N 1
ATOM 1373 C CA . ARG A 1 178 ? 13.562 -25.703 -27.203 1 95.94 178 ARG A CA 1
ATOM 1374 C C . ARG A 1 178 ? 14.297 -24.75 -28.125 1 95.94 178 ARG A C 1
ATOM 1376 O O . ARG A 1 178 ? 15.289 -24.125 -27.734 1 95.94 178 ARG A O 1
ATOM 1383 N N . LYS A 1 179 ? 13.789 -24.641 -29.312 1 94.75 179 LYS A N 1
ATOM 1384 C CA . LYS A 1 179 ? 14.391 -23.75 -30.297 1 94.75 179 LYS A CA 1
ATOM 1385 C C . LYS A 1 179 ? 14.273 -22.297 -29.875 1 94.75 179 LYS A C 1
ATOM 1387 O O . LYS A 1 179 ? 15.203 -21.5 -30.062 1 94.75 179 LYS A O 1
ATOM 1392 N N . LYS A 1 180 ? 13.172 -22 -29.375 1 92.62 180 LYS A N 1
ATOM 1393 C CA . LYS A 1 180 ? 12.93 -20.625 -28.906 1 92.62 180 LYS A CA 1
ATOM 1394 C C . LYS A 1 180 ? 13.938 -20.234 -27.828 1 92.62 180 LYS A C 1
ATOM 1396 O O . LYS A 1 180 ? 14.406 -19.094 -27.797 1 92.62 180 LYS A O 1
ATOM 1401 N N . GLN A 1 181 ? 14.273 -21.172 -26.922 1 92.81 181 GLN A N 1
ATOM 1402 C CA . GLN A 1 181 ? 15.211 -20.922 -25.828 1 92.81 181 GLN A CA 1
ATOM 1403 C C . GLN A 1 181 ? 16.656 -20.969 -26.312 1 92.81 181 GLN A C 1
ATOM 1405 O O . GLN A 1 181 ? 17.562 -20.547 -25.609 1 92.81 181 GLN A O 1
ATOM 1410 N N . GLY A 1 182 ? 16.859 -21.5 -27.484 1 91.5 182 GLY A N 1
ATOM 1411 C CA . GLY A 1 182 ? 18.203 -21.641 -28 1 91.5 182 GLY A CA 1
ATOM 1412 C C . GLY A 1 182 ? 19 -22.734 -27.312 1 91.5 182 GLY A C 1
ATOM 1413 O O . GLY A 1 182 ? 20.219 -22.625 -27.172 1 91.5 182 GLY A O 1
ATOM 1414 N N . ALA A 1 183 ? 18.344 -23.719 -26.812 1 93.81 183 ALA A N 1
ATOM 1415 C CA . ALA A 1 183 ? 19 -24.797 -26.094 1 93.81 183 ALA A CA 1
ATOM 1416 C C . ALA A 1 183 ? 19.531 -25.859 -27.062 1 93.81 183 ALA A C 1
ATOM 1418 O O . ALA A 1 183 ? 19.031 -26.984 -27.094 1 93.81 183 ALA A O 1
ATOM 1419 N N . ARG A 1 184 ? 20.594 -25.641 -27.688 1 91.38 184 ARG A N 1
ATOM 1420 C CA . ARG A 1 184 ? 21.141 -26.5 -28.734 1 91.38 184 ARG A CA 1
ATOM 1421 C C . ARG A 1 184 ? 21.75 -27.766 -28.156 1 91.38 184 ARG A C 1
ATOM 1423 O O . ARG A 1 184 ? 21.781 -28.812 -28.797 1 91.38 184 ARG A O 1
ATOM 1430 N N . GLY A 1 185 ? 22.219 -27.719 -26.969 1 91.31 185 GLY A N 1
ATOM 1431 C CA . GLY A 1 185 ? 22.844 -28.859 -26.328 1 91.31 185 GLY A CA 1
ATOM 1432 C C . GLY A 1 185 ? 21.828 -29.844 -25.766 1 91.31 185 GLY A C 1
ATOM 1433 O O . GLY A 1 185 ? 22.203 -30.859 -25.188 1 91.31 185 GLY A O 1
ATOM 1434 N N . TRP A 1 186 ? 20.609 -29.625 -26.031 1 96.38 186 TRP A N 1
ATOM 1435 C CA . TRP A 1 186 ? 19.531 -30.438 -25.469 1 96.38 186 TRP A CA 1
ATOM 1436 C C . TRP A 1 186 ? 18.656 -31.016 -26.562 1 96.38 186 TRP A C 1
ATOM 1438 O O . TRP A 1 186 ? 18.609 -30.5 -27.672 1 96.38 186 TRP A O 1
ATOM 1448 N N . ARG A 1 187 ? 18 -32.062 -26.25 1 96.94 187 ARG A N 1
ATOM 1449 C CA . ARG A 1 187 ? 17.062 -32.719 -27.172 1 96.94 187 ARG A CA 1
ATOM 1450 C C . ARG A 1 187 ? 15.781 -33.125 -26.438 1 96.94 187 ARG A C 1
ATOM 1452 O O . ARG A 1 187 ? 15.773 -33.25 -25.219 1 96.94 187 ARG A O 1
ATOM 1459 N N . VAL A 1 188 ? 14.703 -33.344 -27.219 1 97.56 188 VAL A N 1
ATOM 1460 C CA . VAL A 1 188 ? 13.438 -33.812 -26.656 1 97.56 188 VAL A CA 1
ATOM 1461 C C . VAL A 1 188 ? 13.445 -35.312 -26.516 1 97.56 188 VAL A C 1
ATOM 1463 O O . VAL A 1 188 ? 13.719 -36.031 -27.484 1 97.56 188 VAL A O 1
ATOM 1466 N N . SER A 1 189 ? 13.242 -35.75 -25.312 1 96.94 189 SER A N 1
ATOM 1467 C CA . SER A 1 189 ? 13.188 -37.188 -25.047 1 96.94 189 SER A CA 1
ATOM 1468 C C . SER A 1 189 ? 11.758 -37.719 -25.172 1 96.94 189 SER A C 1
ATOM 1470 O O . SER A 1 189 ? 10.812 -37.062 -24.75 1 96.94 189 SER A O 1
ATOM 1472 N N . THR A 1 190 ? 11.594 -38.906 -25.672 1 95.62 190 THR A N 1
ATOM 1473 C CA . THR A 1 190 ? 10.281 -39.531 -25.844 1 95.62 190 THR A CA 1
ATOM 1474 C C . THR A 1 190 ? 10.109 -40.719 -24.891 1 95.62 190 THR A C 1
ATOM 1476 O O . THR A 1 190 ? 9.18 -41.5 -25.031 1 95.62 190 THR A O 1
ATOM 1479 N N . VAL A 1 191 ? 10.977 -40.812 -24 1 95.75 191 VAL A N 1
ATOM 1480 C CA . VAL A 1 191 ? 11.039 -42 -23.125 1 95.75 191 VAL A CA 1
ATOM 1481 C C . VAL A 1 191 ? 9.727 -42.125 -22.359 1 95.75 191 VAL A C 1
ATOM 1483 O O . VAL A 1 191 ? 9.344 -43.219 -21.953 1 95.75 191 VAL A O 1
ATOM 1486 N N . ASN A 1 192 ? 9.031 -41.062 -22.109 1 96.12 192 ASN A N 1
ATOM 1487 C CA . ASN A 1 192 ? 7.824 -41.094 -21.297 1 96.12 192 ASN A CA 1
ATOM 1488 C C . ASN A 1 192 ? 6.57 -40.875 -22.141 1 96.12 192 ASN A C 1
ATOM 1490 O O . ASN A 1 192 ? 5.531 -40.469 -21.641 1 96.12 192 ASN A O 1
ATOM 1494 N N . GLU A 1 193 ? 6.605 -41.031 -23.375 1 94.25 193 GLU A N 1
ATOM 1495 C CA . GLU A 1 193 ? 5.496 -40.812 -24.297 1 94.25 193 GLU A CA 1
ATOM 1496 C C . GLU A 1 193 ? 4.262 -41.594 -23.891 1 94.25 193 GLU A C 1
ATOM 1498 O O . GLU A 1 193 ? 3.133 -41.156 -24.031 1 94.25 193 GLU A O 1
ATOM 1503 N N . ARG A 1 194 ? 4.445 -42.812 -23.375 1 92.62 194 ARG A N 1
ATOM 1504 C CA . ARG A 1 194 ? 3.355 -43.656 -22.922 1 92.62 194 ARG A CA 1
ATOM 1505 C C . ARG A 1 194 ? 3.229 -43.625 -21.406 1 92.62 194 ARG A C 1
ATOM 1507 O O . ARG A 1 194 ? 2.496 -44.406 -20.812 1 92.62 194 ARG A O 1
ATOM 1514 N N . PHE A 1 195 ? 3.951 -42.812 -20.828 1 94.94 195 PHE A N 1
ATOM 1515 C CA . PHE A 1 195 ? 3.959 -42.625 -19.391 1 94.94 195 PHE A CA 1
ATOM 1516 C C . PHE A 1 195 ? 4.473 -43.875 -18.688 1 94.94 195 PHE A C 1
ATOM 1518 O O . PHE A 1 195 ? 3.939 -44.25 -17.641 1 94.94 195 PHE A O 1
ATOM 1525 N N . ASP A 1 196 ? 5.469 -44.406 -19.203 1 91.94 196 ASP A N 1
ATOM 1526 C CA . ASP A 1 196 ? 6.082 -45.594 -18.656 1 91.94 196 ASP A CA 1
ATOM 1527 C C . ASP A 1 196 ? 6.984 -45.281 -17.484 1 91.94 196 ASP A C 1
ATOM 1529 O O . ASP A 1 196 ? 7.188 -46.094 -16.594 1 91.94 196 ASP A O 1
ATOM 1533 N N . ILE A 1 197 ? 7.543 -44.156 -17.469 1 94 197 ILE A N 1
ATOM 1534 C CA . ILE A 1 197 ? 8.461 -43.75 -16.422 1 94 197 ILE A CA 1
ATOM 1535 C C . ILE A 1 197 ? 7.672 -43.188 -15.242 1 94 197 ILE A C 1
ATOM 1537 O O . ILE A 1 197 ? 7.816 -43.625 -14.109 1 94 197 ILE A O 1
ATOM 1541 N N . ALA A 1 198 ? 6.875 -42.219 -15.555 1 95.38 198 ALA A N 1
ATOM 1542 C CA . ALA A 1 198 ? 6.074 -41.562 -14.516 1 95.38 198 ALA A CA 1
ATOM 1543 C C . ALA A 1 198 ? 4.852 -40.875 -15.117 1 95.38 198 ALA A C 1
ATOM 1545 O O . ALA A 1 198 ? 4.949 -40.219 -16.156 1 95.38 198 ALA A O 1
ATOM 1546 N N . THR A 1 199 ? 3.75 -40.938 -14.461 1 95.19 199 THR A N 1
ATOM 1547 C CA . THR A 1 199 ? 2.518 -40.312 -14.922 1 95.19 199 THR A CA 1
ATOM 1548 C C . THR A 1 199 ? 2.533 -38.812 -14.617 1 95.19 199 THR A C 1
ATOM 1550 O O . THR A 1 199 ? 1.8 -38.062 -15.234 1 95.19 199 THR A O 1
ATOM 1553 N N . SER A 1 200 ? 3.344 -38.469 -13.633 1 95.56 200 SER A N 1
ATOM 1554 C CA . SER A 1 200 ? 3.387 -37.062 -13.203 1 95.56 200 SER A CA 1
ATOM 1555 C C . SER A 1 200 ? 4.34 -36.25 -14.078 1 95.56 200 SER A C 1
ATOM 1557 O O . SER A 1 200 ? 4.328 -35.031 -14.031 1 95.56 200 SER A O 1
ATOM 1559 N N . LEU A 1 201 ? 5.133 -36.906 -14.906 1 96.44 201 LEU A N 1
ATOM 1560 C CA . LEU A 1 201 ? 6.012 -36.219 -15.844 1 96.44 201 LEU A CA 1
ATOM 1561 C C . LEU A 1 201 ? 5.297 -35.969 -17.172 1 96.44 201 LEU A C 1
ATOM 1563 O O . LEU A 1 201 ? 4.344 -36.656 -17.5 1 96.44 201 LEU A O 1
ATOM 1567 N N . PRO A 1 202 ? 5.723 -34.969 -17.844 1 95.94 202 PRO A N 1
ATOM 1568 C CA . PRO A 1 202 ? 5.164 -34.781 -19.188 1 95.94 202 PRO A CA 1
ATOM 1569 C C . PRO A 1 202 ? 5.547 -35.906 -20.141 1 95.94 202 PRO A C 1
ATOM 1571 O O . PRO A 1 202 ? 6.512 -36.625 -19.891 1 95.94 202 PRO A O 1
ATOM 1574 N N . ARG A 1 203 ? 4.824 -35.969 -21.172 1 95.31 203 ARG A N 1
ATOM 1575 C CA . ARG A 1 203 ? 5.105 -36.969 -22.188 1 95.31 203 ARG A CA 1
ATOM 1576 C C . ARG A 1 203 ? 6.496 -36.781 -22.781 1 95.31 203 ARG A C 1
ATOM 1578 O O . ARG A 1 203 ? 7.172 -37.75 -23.125 1 95.31 203 ARG A O 1
ATOM 1585 N N . TYR A 1 204 ? 6.801 -35.531 -22.859 1 96.56 204 TYR A N 1
ATOM 1586 C CA . TYR A 1 204 ? 8.078 -35.156 -23.438 1 96.56 204 TYR A CA 1
ATOM 1587 C C . TYR A 1 204 ? 8.812 -34.156 -22.547 1 96.56 204 TYR A C 1
ATOM 1589 O O . TYR A 1 204 ? 8.18 -33.375 -21.828 1 96.56 204 TYR A O 1
ATOM 1597 N N . PHE A 1 205 ? 10.141 -34.281 -22.469 1 97.31 205 PHE A N 1
ATOM 1598 C CA . PHE A 1 205 ? 10.969 -33.344 -21.719 1 97.31 205 PHE A CA 1
ATOM 1599 C C . PHE A 1 205 ? 12.367 -33.25 -22.328 1 97.31 205 PHE A C 1
ATOM 1601 O O . PHE A 1 205 ? 12.695 -34 -23.25 1 97.31 205 PHE A O 1
ATOM 1608 N N . TRP A 1 206 ? 13.148 -32.344 -21.859 1 97.81 206 TRP A N 1
ATOM 1609 C CA . TRP A 1 206 ? 14.461 -32.125 -22.438 1 97.81 206 TRP A CA 1
ATOM 1610 C C . TRP A 1 206 ? 15.547 -32.844 -21.656 1 97.81 206 TRP A C 1
ATOM 1612 O O . TRP A 1 206 ? 15.562 -32.812 -20.422 1 97.81 206 TRP A O 1
ATOM 1622 N N . VAL A 1 207 ? 16.422 -33.469 -22.359 1 97.12 207 VAL A N 1
ATOM 1623 C CA . VAL A 1 207 ? 17.625 -34.125 -21.812 1 97.12 207 VAL A CA 1
ATOM 1624 C C . VAL A 1 207 ? 18.844 -33.75 -22.656 1 97.12 207 VAL A C 1
ATOM 1626 O O . VAL A 1 207 ? 18.703 -33.281 -23.781 1 97.12 207 VAL A O 1
ATOM 1629 N N . PRO A 1 208 ? 20.016 -33.844 -22.062 1 95.12 208 PRO A N 1
ATOM 1630 C CA . PRO A 1 208 ? 21.203 -33.5 -22.859 1 95.12 208 PRO A CA 1
ATOM 1631 C C . PRO A 1 208 ? 21.312 -34.375 -24.109 1 95.12 208 PRO A C 1
ATOM 1633 O O . PRO A 1 208 ? 21 -35.562 -24.078 1 95.12 208 PRO A O 1
ATOM 1636 N N . ASN A 1 209 ? 21.875 -33.844 -25.188 1 92.75 209 ASN A N 1
ATOM 1637 C CA . ASN A 1 209 ? 21.984 -34.5 -26.484 1 92.75 209 ASN A CA 1
ATOM 1638 C C . ASN A 1 209 ? 22.781 -35.812 -26.375 1 92.75 209 ASN A C 1
ATOM 1640 O O . ASN A 1 209 ? 22.469 -36.781 -27.078 1 92.75 209 ASN A O 1
ATOM 1644 N N . ARG A 1 210 ? 23.656 -35.875 -25.531 1 88.5 210 ARG A N 1
ATOM 1645 C CA . ARG A 1 210 ? 24.609 -36.969 -25.469 1 88.5 210 ARG A CA 1
ATOM 1646 C C . ARG A 1 210 ? 24.016 -38.156 -24.703 1 88.5 210 ARG A C 1
ATOM 1648 O O . ARG A 1 210 ? 24.531 -39.281 -24.766 1 88.5 210 ARG A O 1
ATOM 1655 N N . THR A 1 211 ? 22.969 -37.969 -24.062 1 93.38 211 THR A N 1
ATOM 1656 C CA . THR A 1 211 ? 22.391 -39 -23.219 1 93.38 211 THR A CA 1
ATOM 1657 C C . THR A 1 211 ? 21.406 -39.844 -24.016 1 93.38 211 THR A C 1
ATOM 1659 O O . THR A 1 211 ? 20.438 -39.312 -24.562 1 93.38 211 THR A O 1
ATOM 1662 N N . LEU A 1 212 ? 21.594 -41.125 -24 1 94.31 212 LEU A N 1
ATOM 1663 C CA . LEU A 1 212 ? 20.703 -42.031 -24.703 1 94.31 212 LEU A CA 1
ATOM 1664 C C . LEU A 1 212 ? 19.406 -42.25 -23.906 1 94.31 212 LEU A C 1
ATOM 1666 O O . LEU A 1 212 ? 19.406 -42.156 -22.688 1 94.31 212 LEU A O 1
ATOM 1670 N N . ASP A 1 213 ? 18.359 -42.625 -24.594 1 94.75 213 ASP A N 1
ATOM 1671 C CA . ASP A 1 213 ? 17.062 -42.844 -23.953 1 94.75 213 ASP A CA 1
ATOM 1672 C C . ASP A 1 213 ? 17.125 -44 -22.953 1 94.75 213 ASP A C 1
ATOM 1674 O O . ASP A 1 213 ? 16.453 -43.969 -21.922 1 94.75 213 ASP A O 1
ATOM 1678 N N . SER A 1 214 ? 17.875 -45 -23.281 1 94.56 214 SER A N 1
ATOM 1679 C CA . SER A 1 214 ? 18.031 -46.125 -22.359 1 94.56 214 SER A CA 1
ATOM 1680 C C . SER A 1 214 ? 18.688 -45.688 -21.062 1 94.56 214 SER A C 1
ATOM 1682 O O . SER A 1 214 ? 18.297 -46.125 -19.969 1 94.56 214 SER A O 1
ATOM 1684 N N . GLU A 1 215 ? 19.656 -44.812 -21.219 1 95.19 215 GLU A N 1
ATOM 1685 C CA . GLU A 1 215 ? 20.328 -44.25 -20.047 1 95.19 215 GLU A CA 1
ATOM 1686 C C . GLU A 1 215 ? 19.375 -43.375 -19.25 1 95.19 215 GLU A C 1
ATOM 1688 O O . GLU A 1 215 ? 19.406 -43.375 -18.016 1 95.19 215 GLU A O 1
ATOM 1693 N N . VAL A 1 216 ? 18.562 -42.594 -19.953 1 96.19 216 VAL A N 1
ATOM 1694 C CA . VAL A 1 216 ? 17.609 -41.688 -19.297 1 96.19 216 VAL A CA 1
ATOM 1695 C C . VAL A 1 216 ? 16.656 -42.531 -18.438 1 96.19 216 VAL A C 1
ATOM 1697 O O . VAL A 1 216 ? 16.438 -42.188 -17.266 1 96.19 216 VAL A O 1
ATOM 1700 N N . ARG A 1 217 ? 16.109 -43.594 -18.969 1 95.44 217 ARG A N 1
ATOM 1701 C CA . ARG A 1 217 ? 15.172 -44.469 -18.266 1 95.44 217 ARG A CA 1
ATOM 1702 C C . ARG A 1 217 ? 15.797 -45.031 -17 1 95.44 217 ARG A C 1
ATOM 1704 O O . ARG A 1 217 ? 15.18 -45 -15.93 1 95.44 217 ARG A O 1
ATOM 1711 N N . ARG A 1 218 ? 16.984 -45.5 -17.141 1 94.25 218 ARG A N 1
ATOM 1712 C CA . ARG A 1 218 ? 17.672 -46.125 -16 1 94.25 218 ARG A CA 1
ATOM 1713 C C . ARG A 1 218 ? 18 -45.062 -14.953 1 94.25 218 ARG A C 1
ATOM 1715 O O . ARG A 1 218 ? 17.812 -45.281 -13.758 1 94.25 218 ARG A O 1
ATOM 1722 N N . ALA A 1 219 ? 18.516 -44 -15.406 1 94.75 219 ALA A N 1
ATOM 1723 C CA . ALA A 1 219 ? 18.906 -42.906 -14.5 1 94.75 219 ALA A CA 1
ATOM 1724 C C . ALA A 1 219 ? 17.703 -42.406 -13.711 1 94.75 219 ALA A C 1
ATOM 1726 O O . ALA A 1 219 ? 17.797 -42.156 -12.508 1 94.75 219 ALA A O 1
ATOM 1727 N N . PHE A 1 220 ? 16.547 -42.188 -14.344 1 96.44 220 PHE A N 1
ATOM 1728 C CA . PHE A 1 220 ? 15.352 -41.625 -13.727 1 96.44 220 PHE A CA 1
ATOM 1729 C C . PHE A 1 220 ? 14.82 -42.531 -12.633 1 96.44 220 PHE A C 1
ATOM 1731 O O . PHE A 1 220 ? 14.211 -42.094 -11.672 1 96.44 220 PHE A O 1
ATOM 1738 N N . GLY A 1 221 ? 15.133 -43.812 -12.742 1 93.81 221 GLY A N 1
ATOM 1739 C CA . GLY A 1 221 ? 14.695 -44.781 -11.75 1 93.81 221 GLY A CA 1
ATOM 1740 C C . GLY A 1 221 ? 15.312 -44.531 -10.383 1 93.81 221 GLY A C 1
ATOM 1741 O O . GLY A 1 221 ? 14.805 -45.031 -9.375 1 93.81 221 GLY A O 1
ATOM 1742 N N . HIS A 1 222 ? 16.344 -43.75 -10.297 1 94.25 222 HIS A N 1
ATOM 1743 C CA . HIS A 1 222 ? 17.062 -43.531 -9.039 1 94.25 222 HIS A CA 1
ATOM 1744 C C . HIS A 1 222 ? 16.594 -42.219 -8.375 1 94.25 222 HIS A C 1
ATOM 1746 O O . HIS A 1 222 ? 17.156 -41.812 -7.363 1 94.25 222 HIS A O 1
ATOM 1752 N N . PHE A 1 223 ? 15.609 -41.625 -8.906 1 95.25 223 PHE A N 1
ATOM 1753 C CA . PHE A 1 223 ? 15.047 -40.406 -8.352 1 95.25 223 PHE A CA 1
ATOM 1754 C C . PHE A 1 223 ? 13.625 -40.625 -7.855 1 95.25 223 PHE A C 1
ATOM 1756 O O . PHE A 1 223 ? 12.914 -41.5 -8.383 1 95.25 223 PHE A O 1
ATOM 1763 N N . HIS A 1 224 ? 13.242 -39.875 -6.91 1 93.88 224 HIS A N 1
ATOM 1764 C CA . HIS A 1 224 ? 11.906 -40 -6.332 1 93.88 224 HIS A CA 1
ATOM 1765 C C . HIS A 1 224 ? 10.836 -39.875 -7.406 1 93.88 224 HIS A C 1
ATOM 1767 O O . HIS A 1 224 ? 10.805 -38.875 -8.141 1 93.88 224 HIS A O 1
ATOM 1773 N N . GLN A 1 225 ? 9.984 -40.875 -7.598 1 93 225 GLN A N 1
ATOM 1774 C CA . GLN A 1 225 ? 8.859 -40.938 -8.523 1 93 225 GLN A CA 1
ATOM 1775 C C . GLN A 1 225 ? 9.336 -40.875 -9.977 1 93 225 GLN A C 1
ATOM 1777 O O . GLN A 1 225 ? 8.609 -40.406 -10.852 1 93 225 GLN A O 1
ATOM 1782 N N . GLY A 1 226 ? 10.641 -41.094 -10.148 1 94.44 226 GLY A N 1
ATOM 1783 C CA . GLY A 1 226 ? 11.203 -41.188 -11.484 1 94.44 226 GLY A CA 1
ATOM 1784 C C . GLY A 1 226 ? 11.43 -39.812 -12.109 1 94.44 226 GLY A C 1
ATOM 1785 O O . GLY A 1 226 ? 11.461 -39.688 -13.336 1 94.44 226 GLY A O 1
ATOM 1786 N N . ARG A 1 227 ? 11.484 -38.844 -11.328 1 96.62 227 ARG A N 1
ATOM 1787 C CA . ARG A 1 227 ? 11.625 -37.5 -11.867 1 96.62 227 ARG A CA 1
ATOM 1788 C C . ARG A 1 227 ? 13.086 -37.062 -11.859 1 96.62 227 ARG A C 1
ATOM 1790 O O . ARG A 1 227 ? 13.5 -36.281 -11 1 96.62 227 ARG A O 1
ATOM 1797 N N . GLY A 1 228 ? 13.805 -37.562 -12.797 1 96.5 228 GLY A N 1
ATOM 1798 C CA . GLY A 1 228 ? 15.211 -37.25 -12.945 1 96.5 228 GLY A CA 1
ATOM 1799 C C . GLY A 1 228 ? 15.461 -35.844 -13.445 1 96.5 228 GLY A C 1
ATOM 1800 O O . GLY A 1 228 ? 14.516 -35.062 -13.617 1 96.5 228 GLY A O 1
ATOM 1801 N N . PRO A 1 229 ? 16.719 -35.438 -13.617 1 96.69 229 PRO A N 1
ATOM 1802 C CA . PRO A 1 229 ? 17.078 -34.094 -14.023 1 96.69 229 PRO A CA 1
ATOM 1803 C C . PRO A 1 229 ? 16.594 -33.75 -15.438 1 96.69 229 PRO A C 1
ATOM 1805 O O . PRO A 1 229 ? 16.781 -34.531 -16.359 1 96.69 229 PRO A O 1
ATOM 1808 N N . ARG A 1 230 ? 15.953 -32.656 -15.586 1 97.38 230 ARG A N 1
ATOM 1809 C CA . ARG A 1 230 ? 15.445 -32.156 -16.844 1 97.38 230 ARG A CA 1
ATOM 1810 C C . ARG A 1 230 ? 15.688 -30.641 -16.969 1 97.38 230 ARG A C 1
ATOM 1812 O O . ARG A 1 230 ? 15.734 -29.938 -15.953 1 97.38 230 ARG A O 1
ATOM 1819 N N . LEU A 1 231 ? 15.773 -30.188 -18.125 1 98.06 231 LEU A N 1
ATOM 1820 C CA . LEU A 1 231 ? 15.992 -28.766 -18.359 1 98.06 231 LEU A CA 1
ATOM 1821 C C . LEU A 1 231 ? 14.711 -27.969 -18.125 1 98.06 231 LEU A C 1
ATOM 1823 O O . LEU A 1 231 ? 13.648 -28.328 -18.625 1 98.06 231 LEU A O 1
ATOM 1827 N N . SER A 1 232 ? 14.781 -26.938 -17.328 1 97.31 232 SER A N 1
ATOM 1828 C CA . SER A 1 232 ? 13.672 -26 -17.141 1 97.31 232 SER A CA 1
ATOM 1829 C C . SER A 1 232 ? 13.844 -24.766 -18.016 1 97.31 232 SER A C 1
ATOM 1831 O O . SER A 1 232 ? 12.867 -24.25 -18.562 1 97.31 232 SER A O 1
ATOM 1833 N N . TRP A 1 233 ? 15.117 -24.328 -18.094 1 97.25 233 TRP A N 1
ATOM 1834 C CA . TRP A 1 233 ? 15.375 -23.094 -18.797 1 97.25 233 TRP A CA 1
ATOM 1835 C C . TRP A 1 233 ? 16.844 -22.984 -19.203 1 97.25 233 TRP A C 1
ATOM 1837 O O . TRP A 1 233 ? 17.734 -23.328 -18.422 1 97.25 233 TRP A O 1
ATOM 1847 N N . HIS A 1 234 ? 17.047 -22.547 -20.438 1 95.94 234 HIS A N 1
ATOM 1848 C CA . HIS A 1 234 ? 18.391 -22.25 -20.922 1 95.94 234 HIS A CA 1
ATOM 1849 C C . HIS A 1 234 ? 18.625 -20.75 -21.016 1 95.94 234 HIS A C 1
ATOM 1851 O O . HIS A 1 234 ? 17.969 -20.062 -21.797 1 95.94 234 HIS A O 1
ATOM 1857 N N . HIS A 1 235 ? 19.516 -20.281 -20.219 1 92.44 235 HIS A N 1
ATOM 1858 C CA . HIS A 1 235 ? 19.859 -18.875 -20.234 1 92.44 235 HIS A CA 1
ATOM 1859 C C . HIS A 1 235 ? 20.641 -18.5 -21.5 1 92.44 235 HIS A C 1
ATOM 1861 O O . HIS A 1 235 ? 21.5 -19.266 -21.938 1 92.44 235 HIS A O 1
ATOM 1867 N N . PRO A 1 236 ? 20.328 -17.391 -22.047 1 87.06 236 PRO A N 1
ATOM 1868 C CA . PRO A 1 236 ? 21.031 -17 -23.266 1 87.06 236 PRO A CA 1
ATOM 1869 C C . PRO A 1 236 ? 22.547 -16.875 -23.062 1 87.06 236 PRO A C 1
ATOM 1871 O O . PRO A 1 236 ? 23.312 -17 -24.031 1 87.06 236 PRO A O 1
ATOM 1874 N N . GLY A 1 237 ? 22.953 -16.672 -21.891 1 84.5 237 GLY A N 1
ATOM 1875 C CA . GLY A 1 237 ? 24.375 -16.594 -21.594 1 84.5 237 GLY A CA 1
ATOM 1876 C C . GLY A 1 237 ? 25.047 -17.938 -21.516 1 84.5 237 GLY A C 1
ATOM 1877 O O . GLY A 1 237 ? 26.281 -18.031 -21.438 1 84.5 237 GLY A O 1
ATOM 1878 N N . GLY A 1 238 ? 24.25 -19.016 -21.562 1 89.69 238 GLY A N 1
ATOM 1879 C CA . GLY A 1 238 ? 24.844 -20.344 -21.656 1 89.69 238 GLY A CA 1
ATOM 1880 C C . GLY A 1 238 ? 24.516 -21.234 -20.469 1 89.69 238 GLY A C 1
ATOM 1881 O O . GLY A 1 238 ? 24.672 -22.453 -20.531 1 89.69 238 GLY A O 1
ATOM 1882 N N . SER A 1 239 ? 24.094 -20.656 -19.391 1 92.75 239 SER A N 1
ATOM 1883 C CA . SER A 1 239 ? 23.781 -21.453 -18.203 1 92.75 239 SER A CA 1
ATOM 1884 C C . SER A 1 239 ? 22.484 -22.234 -18.391 1 92.75 239 SER A C 1
ATOM 1886 O O . SER A 1 239 ? 21.641 -21.875 -19.203 1 92.75 239 SER A O 1
ATOM 1888 N N . ASP A 1 240 ? 22.438 -23.312 -17.672 1 96.25 240 ASP A N 1
ATOM 1889 C CA . ASP A 1 240 ? 21.234 -24.141 -17.703 1 96.25 240 ASP A CA 1
ATOM 1890 C C . ASP A 1 240 ? 20.625 -24.25 -16.297 1 96.25 240 ASP A C 1
ATOM 1892 O O . ASP A 1 240 ? 21.344 -24.422 -15.312 1 96.25 240 ASP A O 1
ATOM 1896 N N . LEU A 1 241 ? 19.344 -24.078 -16.234 1 97.88 241 LEU A N 1
ATOM 1897 C CA . LEU A 1 241 ? 18.578 -24.328 -15.016 1 97.88 241 LEU A CA 1
ATOM 1898 C C . LEU A 1 241 ? 17.812 -25.641 -15.117 1 97.88 241 LEU A C 1
ATOM 1900 O O . LEU A 1 241 ? 16.984 -25.812 -16.016 1 97.88 241 LEU A O 1
ATOM 1904 N N . LEU A 1 242 ? 18.109 -26.578 -14.219 1 98.12 242 LEU A N 1
ATOM 1905 C CA . LEU A 1 242 ? 17.469 -27.891 -14.219 1 98.12 242 LEU A CA 1
ATOM 1906 C C . LEU A 1 242 ? 16.609 -28.078 -12.969 1 98.12 242 LEU A C 1
ATOM 1908 O O . LEU A 1 242 ? 16.797 -27.359 -11.984 1 98.12 242 LEU A O 1
ATOM 1912 N N . ARG A 1 243 ? 15.711 -28.984 -13 1 97.62 243 ARG A N 1
ATOM 1913 C CA . ARG A 1 243 ? 14.953 -29.422 -11.828 1 97.62 243 ARG A CA 1
ATOM 1914 C C . ARG A 1 243 ? 14.852 -30.938 -11.766 1 97.62 243 ARG A C 1
ATOM 1916 O O . ARG A 1 243 ? 14.789 -31.609 -12.805 1 97.62 243 ARG A O 1
ATOM 1923 N N . CYS A 1 244 ? 14.836 -31.484 -10.625 1 96.81 244 CYS A N 1
ATOM 1924 C CA . CYS A 1 244 ? 14.68 -32.938 -10.445 1 96.81 244 CYS A CA 1
ATOM 1925 C C . CYS A 1 244 ? 14.164 -33.25 -9.047 1 96.81 244 CYS A C 1
ATOM 1927 O O . CYS A 1 244 ? 14.086 -32.375 -8.188 1 96.81 244 CYS A O 1
ATOM 1929 N N . GLY A 1 245 ? 13.734 -34.469 -8.922 1 95.69 245 GLY A N 1
ATOM 1930 C CA . GLY A 1 245 ? 13.352 -34.969 -7.605 1 95.69 245 GLY A CA 1
ATOM 1931 C C . GLY A 1 245 ? 14.539 -35.375 -6.75 1 95.69 245 GLY A C 1
ATOM 1932 O O . GLY A 1 245 ? 15.688 -35.312 -7.195 1 95.69 245 GLY A O 1
ATOM 1933 N N . GLY A 1 246 ? 14.25 -35.781 -5.539 1 93.31 246 GLY A N 1
ATOM 1934 C CA . GLY A 1 246 ? 15.305 -36.25 -4.656 1 93.31 246 GLY A CA 1
ATOM 1935 C C . GLY A 1 246 ? 15.836 -37.625 -5.047 1 93.31 246 GLY A C 1
ATOM 1936 O O . GLY A 1 246 ? 15.148 -38.406 -5.711 1 93.31 246 GLY A O 1
ATOM 1937 N N . PHE A 1 247 ? 17.078 -37.906 -4.613 1 91.81 247 PHE A N 1
ATOM 1938 C CA . PHE A 1 247 ? 17.688 -39.219 -4.848 1 91.81 247 PHE A CA 1
ATOM 1939 C C . PHE A 1 247 ? 17 -40.281 -4.004 1 91.81 247 PHE A C 1
ATOM 1941 O O . PHE A 1 247 ? 16.641 -40.031 -2.855 1 91.81 247 PHE A O 1
ATOM 1948 N N . TYR A 1 248 ? 16.797 -41.375 -4.59 1 90.19 248 TYR A N 1
ATOM 1949 C CA . TYR A 1 248 ? 16.484 -42.531 -3.754 1 90.19 248 TYR A CA 1
ATOM 1950 C C . TYR A 1 248 ? 17.734 -43.062 -3.061 1 90.19 248 TYR A C 1
ATOM 1952 O O . TYR A 1 248 ? 18.516 -43.812 -3.65 1 90.19 248 TYR A O 1
ATOM 1960 N N . THR A 1 249 ? 17.891 -42.719 -1.923 1 82.56 249 THR A N 1
ATOM 1961 C CA . THR A 1 249 ? 19.109 -43.031 -1.185 1 82.56 249 THR A CA 1
ATOM 1962 C C . THR A 1 249 ? 19.25 -44.562 -1.046 1 82.56 249 THR A C 1
ATOM 1964 O O . THR A 1 249 ? 20.375 -45.062 -0.956 1 82.56 249 THR A O 1
ATOM 1967 N N . ALA A 1 250 ? 18.141 -45.219 -1.066 1 83.56 250 ALA A N 1
ATOM 1968 C CA . ALA A 1 250 ? 18.172 -46.656 -0.871 1 83.56 250 ALA A CA 1
ATOM 1969 C C . ALA A 1 250 ? 18.516 -47.375 -2.172 1 83.56 250 ALA A C 1
ATOM 1971 O O . ALA A 1 250 ? 18.797 -48.594 -2.172 1 83.56 250 ALA A O 1
ATOM 1972 N N . SER A 1 251 ? 18.641 -46.562 -3.168 1 83.56 251 SER A N 1
ATOM 1973 C CA . SER A 1 251 ? 18.969 -47.156 -4.453 1 83.56 251 SER A CA 1
ATOM 1974 C C . SER A 1 251 ? 20.438 -47.625 -4.492 1 83.56 251 SER A C 1
ATOM 1976 O O . SER A 1 251 ? 21.266 -47.125 -3.729 1 83.56 251 SER A O 1
ATOM 1978 N N . ASP A 1 252 ? 20.672 -48.688 -5.25 1 84.81 252 ASP A N 1
ATOM 1979 C CA . ASP A 1 252 ? 22.031 -49.188 -5.457 1 84.81 252 ASP A CA 1
ATOM 1980 C C . ASP A 1 252 ? 22.391 -49.219 -6.945 1 84.81 252 ASP A C 1
ATOM 1982 O O . ASP A 1 252 ? 22.484 -50.281 -7.539 1 84.81 252 ASP A O 1
ATOM 1986 N N . PRO A 1 253 ? 22.594 -48.062 -7.402 1 88.38 253 PRO A N 1
ATOM 1987 C CA . PRO A 1 253 ? 22.875 -48 -8.836 1 88.38 253 PRO A CA 1
ATOM 1988 C C . PRO A 1 253 ? 24.25 -48.562 -9.195 1 88.38 253 PRO A C 1
ATOM 1990 O O . PRO A 1 253 ? 25.188 -48.5 -8.398 1 88.38 253 PRO A O 1
ATOM 1993 N N . ASN A 1 254 ? 24.328 -49.156 -10.375 1 89.75 254 ASN A N 1
ATOM 1994 C CA . ASN A 1 254 ? 25.625 -49.562 -10.883 1 89.75 254 ASN A CA 1
ATOM 1995 C C . ASN A 1 254 ? 26.453 -48.375 -11.359 1 89.75 254 ASN A C 1
ATOM 1997 O O . ASN A 1 254 ? 25.984 -47.25 -11.383 1 89.75 254 ASN A O 1
ATOM 2001 N N . LYS A 1 255 ? 27.703 -48.625 -11.695 1 89.12 255 LYS A N 1
ATOM 2002 C CA . LYS A 1 255 ? 28.641 -47.594 -12.062 1 89.12 255 LYS A CA 1
ATOM 2003 C C . LYS A 1 255 ? 28.172 -46.812 -13.297 1 89.12 255 LYS A C 1
ATOM 2005 O O . LYS A 1 255 ? 28.328 -45.594 -13.383 1 89.12 255 LYS A O 1
ATOM 2010 N N . GLU A 1 256 ? 27.594 -47.562 -14.164 1 90.56 256 GLU A N 1
ATOM 2011 C CA . GLU A 1 256 ? 27.109 -46.938 -15.398 1 90.56 256 GLU A CA 1
ATOM 2012 C C . GLU A 1 256 ? 25.953 -46 -15.125 1 90.56 256 GLU A C 1
ATOM 2014 O O . GLU A 1 256 ? 25.875 -44.906 -15.719 1 90.56 256 GLU A O 1
ATOM 2019 N N . ASP A 1 257 ? 25.078 -46.438 -14.227 1 92.56 257 ASP A N 1
ATOM 2020 C CA . ASP A 1 257 ? 23.953 -45.594 -13.867 1 92.56 257 ASP A CA 1
ATOM 2021 C C . ASP A 1 257 ? 24.406 -44.344 -13.141 1 92.56 257 ASP A C 1
ATOM 2023 O O . ASP A 1 257 ? 23.844 -43.25 -13.359 1 92.56 257 ASP A O 1
ATOM 2027 N N . ILE A 1 258 ? 25.359 -44.469 -12.289 1 91.12 258 ILE A N 1
ATOM 2028 C CA . ILE A 1 258 ? 25.906 -43.344 -11.562 1 91.12 258 ILE A CA 1
ATOM 2029 C C . ILE A 1 258 ? 26.5 -42.344 -12.555 1 91.12 258 ILE A C 1
ATOM 2031 O O . ILE A 1 258 ? 26.281 -41.125 -12.438 1 91.12 258 ILE A O 1
ATOM 2035 N N . ARG A 1 259 ? 27.234 -42.844 -13.477 1 89.31 259 ARG A N 1
ATOM 2036 C CA . ARG A 1 259 ? 27.828 -41.969 -14.492 1 89.31 259 ARG A CA 1
ATOM 2037 C C . ARG A 1 259 ? 26.766 -41.25 -15.312 1 89.31 259 ARG A C 1
ATOM 2039 O O . ARG A 1 259 ? 26.922 -40.094 -15.664 1 89.31 259 ARG A O 1
ATOM 2046 N N . ALA A 1 260 ? 25.734 -42 -15.633 1 92 260 ALA A N 1
ATOM 2047 C CA . ALA A 1 260 ? 24.641 -41.406 -16.406 1 92 260 ALA A CA 1
ATOM 2048 C C . ALA A 1 260 ? 23.969 -40.281 -15.617 1 92 260 ALA A C 1
ATOM 2050 O O . ALA A 1 260 ? 23.672 -39.219 -16.172 1 92 260 ALA A O 1
ATOM 2051 N N . VAL A 1 261 ? 23.672 -40.594 -14.359 1 93.19 261 VAL A N 1
ATOM 2052 C CA . VAL A 1 261 ? 23.031 -39.594 -13.484 1 93.19 261 VAL A CA 1
ATOM 2053 C C . VAL A 1 261 ? 23.922 -38.344 -13.398 1 93.19 261 VAL A C 1
ATOM 2055 O O . VAL A 1 261 ? 23.438 -37.219 -13.539 1 93.19 261 VAL A O 1
ATOM 2058 N N . GLU A 1 262 ? 25.203 -38.5 -13.188 1 90.75 262 GLU A N 1
ATOM 2059 C CA . GLU A 1 262 ? 26.141 -37.375 -13.07 1 90.75 262 GLU A CA 1
ATOM 2060 C C . GLU A 1 262 ? 26.234 -36.594 -14.375 1 90.75 262 GLU A C 1
ATOM 2062 O O . GLU A 1 262 ? 26.297 -35.344 -14.359 1 90.75 262 GLU A O 1
ATOM 2067 N N . SER A 1 263 ? 26.266 -37.312 -15.398 1 90.81 263 SER A N 1
ATOM 2068 C CA . SER A 1 263 ? 26.328 -36.656 -16.703 1 90.81 263 SER A CA 1
ATOM 2069 C C . SER A 1 263 ? 25.094 -35.812 -16.969 1 90.81 263 SER A C 1
ATOM 2071 O O . SER A 1 263 ? 25.188 -34.75 -17.547 1 90.81 263 SER A O 1
ATOM 2073 N N . MET A 1 264 ? 23.953 -36.281 -16.594 1 93.94 264 MET A N 1
ATOM 2074 C CA . MET A 1 264 ? 22.719 -35.562 -16.781 1 93.94 264 MET A CA 1
ATOM 2075 C C . MET A 1 264 ? 22.672 -34.312 -15.898 1 93.94 264 MET A C 1
ATOM 2077 O O . MET A 1 264 ? 22.188 -33.25 -16.328 1 93.94 264 MET A O 1
ATOM 2081 N N . LEU A 1 265 ? 23.156 -34.469 -14.68 1 93.06 265 LEU A N 1
ATOM 2082 C CA . LEU A 1 265 ? 23.203 -33.344 -13.75 1 93.06 265 LEU A CA 1
ATOM 2083 C C . LEU A 1 265 ? 24.203 -32.312 -14.203 1 93.06 265 LEU A C 1
ATOM 2085 O O . LEU A 1 265 ? 23.969 -31.094 -14.039 1 93.06 265 LEU A O 1
ATOM 2089 N N . GLN A 1 266 ? 25.25 -32.719 -14.758 1 91.5 266 GLN A N 1
ATOM 2090 C CA . GLN A 1 266 ? 26.312 -31.828 -15.242 1 91.5 266 GLN A CA 1
ATOM 2091 C C . GLN A 1 266 ? 25.906 -31.141 -16.531 1 91.5 266 GLN A C 1
ATOM 2093 O O . GLN A 1 266 ? 26.266 -29.984 -16.766 1 91.5 266 GLN A O 1
ATOM 2098 N N . ALA A 1 267 ? 25.156 -31.844 -17.344 1 91.5 267 ALA A N 1
ATOM 2099 C CA . ALA A 1 267 ? 24.656 -31.375 -18.641 1 91.5 267 ALA A CA 1
ATOM 2100 C C . ALA A 1 267 ? 25.766 -30.734 -19.453 1 91.5 267 ALA A C 1
ATOM 2102 O O . ALA A 1 267 ? 25.547 -29.719 -20.125 1 91.5 267 ALA A O 1
ATOM 2103 N N . GLY A 1 268 ? 27 -31.188 -19.25 1 87.75 268 GLY A N 1
ATOM 2104 C CA . GLY A 1 268 ? 28.109 -30.734 -20.078 1 87.75 268 GLY A CA 1
ATOM 2105 C C . GLY A 1 268 ? 28.812 -29.516 -19.531 1 87.75 268 GLY A C 1
ATOM 2106 O O . GLY A 1 268 ? 29.703 -28.969 -20.172 1 87.75 268 GLY A O 1
ATOM 2107 N N . HIS A 1 269 ? 28.438 -29.062 -18.406 1 91.06 269 HIS A N 1
ATOM 2108 C CA . HIS A 1 269 ? 29.047 -27.859 -17.828 1 91.06 269 HIS A CA 1
ATOM 2109 C C . HIS A 1 269 ? 30.219 -28.219 -16.922 1 91.06 269 HIS A C 1
ATOM 2111 O O . HIS A 1 269 ? 30.25 -29.312 -16.344 1 91.06 269 HIS A O 1
ATOM 2117 N N . SER A 1 270 ? 31.109 -27.328 -16.797 1 87.69 270 SER A N 1
ATOM 2118 C CA . SER A 1 270 ? 32.25 -27.531 -15.922 1 87.69 270 SER A CA 1
ATOM 2119 C C . SER A 1 270 ? 31.922 -27.156 -14.477 1 87.69 270 SER A C 1
ATOM 2121 O O . SER A 1 270 ? 32.594 -27.609 -13.547 1 87.69 270 SER A O 1
ATOM 2123 N N . ASP A 1 271 ? 31.016 -26.234 -14.359 1 88.88 271 ASP A N 1
ATOM 2124 C CA . ASP A 1 271 ? 30.578 -25.75 -13.055 1 88.88 271 ASP A CA 1
ATOM 2125 C C . ASP A 1 271 ? 29.125 -26.125 -12.797 1 88.88 271 ASP A C 1
ATOM 2127 O O . ASP A 1 271 ? 28.234 -25.812 -13.602 1 88.88 271 ASP A O 1
ATOM 2131 N N . VAL A 1 272 ? 28.906 -26.906 -11.656 1 92.62 272 VAL A N 1
ATOM 2132 C CA . VAL A 1 272 ? 27.562 -27.375 -11.328 1 92.62 272 VAL A CA 1
ATOM 2133 C C . VAL A 1 272 ? 27.188 -26.938 -9.914 1 92.62 272 VAL A C 1
ATOM 2135 O O . VAL A 1 272 ? 28 -27.078 -8.984 1 92.62 272 VAL A O 1
ATOM 2138 N N . VAL A 1 273 ? 26.078 -26.312 -9.781 1 92.88 273 VAL A N 1
ATOM 2139 C CA . VAL A 1 273 ? 25.578 -25.922 -8.469 1 92.88 273 VAL A CA 1
ATOM 2140 C C . VAL A 1 273 ? 24.266 -26.656 -8.172 1 92.88 273 VAL A C 1
ATOM 2142 O O . VAL A 1 273 ? 23.281 -26.531 -8.914 1 92.88 273 VAL A O 1
ATOM 2145 N N . LEU A 1 274 ? 24.25 -27.531 -7.168 1 93.94 274 LEU A N 1
ATOM 2146 C CA . LEU A 1 274 ? 23.031 -28.156 -6.66 1 93.94 274 LEU A CA 1
ATOM 2147 C C . LEU A 1 274 ? 22.359 -27.266 -5.621 1 93.94 274 LEU A C 1
ATOM 2149 O O . LEU A 1 274 ? 23 -26.844 -4.648 1 93.94 274 LEU A O 1
ATOM 2153 N N . VAL A 1 275 ? 21.141 -26.938 -5.844 1 94.12 275 VAL A N 1
ATOM 2154 C CA . VAL A 1 275 ? 20.391 -26.094 -4.914 1 94.12 275 VAL A CA 1
ATOM 2155 C C . VAL A 1 275 ? 19.391 -26.938 -4.145 1 94.12 275 VAL A C 1
ATOM 2157 O O . VAL A 1 275 ? 18.516 -27.578 -4.746 1 94.12 275 VAL A O 1
ATOM 2160 N N . ASP A 1 276 ? 19.484 -27 -2.895 1 88.75 276 ASP A N 1
ATOM 2161 C CA . ASP A 1 276 ? 18.453 -27.562 -2.045 1 88.75 276 ASP A CA 1
ATOM 2162 C C . ASP A 1 276 ? 17.281 -26.594 -1.881 1 88.75 276 ASP A C 1
ATOM 2164 O O . ASP A 1 276 ? 17.328 -25.688 -1.053 1 88.75 276 ASP A O 1
ATOM 2168 N N . THR A 1 277 ? 16.203 -26.859 -2.5 1 89.69 277 THR A N 1
ATOM 2169 C CA . THR A 1 277 ? 15.102 -25.906 -2.57 1 89.69 277 THR A CA 1
ATOM 2170 C C . THR A 1 277 ? 14.375 -25.828 -1.232 1 89.69 277 THR A C 1
ATOM 2172 O O . THR A 1 277 ? 13.766 -24.797 -0.912 1 89.69 277 THR A O 1
ATOM 2175 N N . MET A 1 278 ? 14.445 -26.828 -0.463 1 87.62 278 MET A N 1
ATOM 2176 C CA . MET A 1 278 ? 13.68 -26.875 0.78 1 87.62 278 MET A CA 1
ATOM 2177 C C . MET A 1 278 ? 14.406 -26.125 1.891 1 87.62 278 MET A C 1
ATOM 2179 O O . MET A 1 278 ? 13.797 -25.734 2.893 1 87.62 278 MET A O 1
ATOM 2183 N N . ASP A 1 279 ? 15.578 -25.844 1.578 1 88.31 279 ASP A N 1
ATOM 2184 C CA . ASP A 1 279 ? 16.359 -25.141 2.59 1 88.31 279 ASP A CA 1
ATOM 2185 C C . ASP A 1 279 ? 15.875 -23.703 2.74 1 88.31 279 ASP A C 1
ATOM 2187 O O . ASP A 1 279 ? 15.75 -22.969 1.75 1 88.31 279 ASP A O 1
ATOM 2191 N N . GLU A 1 280 ? 15.523 -23.234 3.865 1 87.69 280 GLU A N 1
ATOM 2192 C CA . GLU A 1 280 ? 15.109 -21.875 4.238 1 87.69 280 GLU A CA 1
ATOM 2193 C C . GLU A 1 280 ? 13.719 -21.562 3.686 1 87.69 280 GLU A C 1
ATOM 2195 O O . GLU A 1 280 ? 13.266 -20.422 3.752 1 87.69 280 GLU A O 1
ATOM 2200 N N . LEU A 1 281 ? 13.109 -22.484 2.992 1 94.38 281 LEU A N 1
ATOM 2201 C CA . LEU A 1 281 ? 11.75 -22.297 2.5 1 94.38 281 LEU A CA 1
ATOM 2202 C C . LEU A 1 281 ? 10.75 -23.062 3.365 1 94.38 281 LEU A C 1
ATOM 2204 O O . LEU A 1 281 ? 11.125 -23.984 4.09 1 94.38 281 LEU A O 1
ATOM 2208 N N . PRO A 1 282 ? 9.523 -22.656 3.361 1 94.75 282 PRO A N 1
ATOM 2209 C CA . PRO A 1 282 ? 8.516 -23.328 4.18 1 94.75 282 PRO A CA 1
ATOM 2210 C C . PRO A 1 282 ? 8.156 -24.719 3.631 1 94.75 282 PRO A C 1
ATOM 2212 O O . PRO A 1 282 ? 8.188 -24.922 2.416 1 94.75 282 PRO A O 1
ATOM 2215 N N . SER A 1 283 ? 7.871 -25.594 4.52 1 95.38 283 SER A N 1
ATOM 2216 C CA . SER A 1 283 ? 7.297 -26.875 4.109 1 95.38 283 SER A CA 1
ATOM 2217 C C . SER A 1 283 ? 5.895 -26.688 3.547 1 95.38 283 SER A C 1
ATOM 2219 O O . SER A 1 283 ? 5.301 -25.609 3.678 1 95.38 283 SER A O 1
ATOM 2221 N N . LEU A 1 284 ? 5.402 -27.719 2.906 1 95.38 284 LEU A N 1
ATOM 2222 C CA . LEU A 1 284 ? 4.051 -27.672 2.361 1 95.38 284 LEU A CA 1
ATOM 2223 C C . LEU A 1 284 ? 3.023 -27.453 3.469 1 95.38 284 LEU A C 1
ATOM 2225 O O . LEU A 1 284 ? 2.066 -26.688 3.293 1 95.38 284 LEU A O 1
ATOM 2229 N N . ALA A 1 285 ? 3.238 -28.078 4.582 1 95.56 285 ALA A N 1
ATOM 2230 C CA . ALA A 1 285 ? 2.344 -27.922 5.727 1 95.56 285 ALA A CA 1
ATOM 2231 C C . ALA A 1 285 ? 2.363 -26.484 6.242 1 95.56 285 ALA A C 1
ATOM 2233 O O . ALA A 1 285 ? 1.324 -25.953 6.629 1 95.56 285 ALA A O 1
ATOM 2234 N N . ASP A 1 286 ? 3.541 -25.891 6.254 1 96.69 286 ASP A N 1
ATOM 2235 C CA . ASP A 1 286 ? 3.674 -24.5 6.68 1 96.69 286 ASP A CA 1
ATOM 2236 C C . ASP A 1 286 ? 2.887 -23.578 5.762 1 96.69 286 ASP A C 1
ATOM 2238 O O . ASP A 1 286 ? 2.215 -22.656 6.234 1 96.69 286 ASP A O 1
ATOM 2242 N N . VAL A 1 287 ? 3.016 -23.812 4.492 1 97.62 287 VAL A N 1
ATOM 2243 C CA . VAL A 1 287 ? 2.326 -22.984 3.514 1 97.62 287 VAL A CA 1
ATOM 2244 C C . VAL A 1 287 ? 0.816 -23.078 3.723 1 97.62 287 VAL A C 1
ATOM 2246 O O . VAL A 1 287 ? 0.112 -22.062 3.701 1 97.62 287 VAL A O 1
ATOM 2249 N N . GLN A 1 288 ? 0.363 -24.281 3.92 1 96.81 288 GLN A N 1
ATOM 2250 C CA . GLN A 1 288 ? -1.062 -24.5 4.145 1 96.81 288 GLN A CA 1
ATOM 2251 C C . GLN A 1 288 ? -1.537 -23.781 5.402 1 96.81 288 GLN A C 1
ATOM 2253 O O . GLN A 1 288 ? -2.559 -23.094 5.379 1 96.81 288 GLN A O 1
ATOM 2258 N N . LEU A 1 289 ? -0.806 -23.938 6.434 1 97.31 289 LEU A N 1
ATOM 2259 C CA . LEU A 1 289 ? -1.177 -23.297 7.695 1 97.31 289 LEU A CA 1
ATOM 2260 C C . LEU A 1 289 ? -1.179 -21.781 7.559 1 97.31 289 LEU A C 1
ATOM 2262 O O . LEU A 1 289 ? -2.084 -21.109 8.062 1 97.31 289 LEU A O 1
ATOM 2266 N N . ALA A 1 290 ? -0.144 -21.25 6.938 1 98.19 290 ALA A N 1
ATOM 2267 C CA . ALA A 1 290 ? -0.057 -19.812 6.73 1 98.19 290 ALA A CA 1
ATOM 2268 C C . ALA A 1 290 ? -1.256 -19.297 5.938 1 98.19 290 ALA A C 1
ATOM 2270 O O . ALA A 1 290 ? -1.824 -18.25 6.266 1 98.19 290 ALA A O 1
ATOM 2271 N N . HIS A 1 291 ? -1.607 -20.031 4.941 1 97.69 291 HIS A N 1
ATOM 2272 C CA . HIS A 1 291 ? -2.719 -19.609 4.09 1 97.69 291 HIS A CA 1
ATOM 2273 C C . HIS A 1 291 ? -4.043 -19.672 4.844 1 97.69 291 HIS A C 1
ATOM 2275 O O . HIS A 1 291 ? -4.895 -18.797 4.672 1 97.69 291 HIS A O 1
ATOM 2281 N N . LEU A 1 292 ? -4.234 -20.719 5.625 1 96.12 292 LEU A N 1
ATOM 2282 C CA . LEU A 1 292 ? -5.445 -20.844 6.426 1 96.12 292 LEU A CA 1
ATOM 2283 C C . LEU A 1 292 ? -5.566 -19.688 7.41 1 96.12 292 LEU A C 1
ATOM 2285 O O . LEU A 1 292 ? -6.648 -19.109 7.566 1 96.12 292 LEU A O 1
ATOM 2289 N N . LYS A 1 293 ? -4.5 -19.359 8.016 1 97.19 293 LYS A N 1
ATOM 2290 C CA . LYS A 1 293 ? -4.492 -18.234 8.945 1 97.19 293 LYS A CA 1
ATOM 2291 C C . LYS A 1 293 ? -4.789 -16.922 8.227 1 97.19 293 LYS A C 1
ATOM 2293 O O . LYS A 1 293 ? -5.512 -16.062 8.75 1 97.19 293 LYS A O 1
ATOM 2298 N N . LEU A 1 294 ? -4.16 -16.734 7.082 1 97.56 294 LEU A N 1
ATOM 2299 C CA . LEU A 1 294 ? -4.402 -15.539 6.293 1 97.56 294 LEU A CA 1
ATOM 2300 C C . LEU A 1 294 ? -5.875 -15.414 5.922 1 97.56 294 LEU A C 1
ATOM 2302 O O . LEU A 1 294 ? -6.461 -14.336 6.023 1 97.56 294 LEU A O 1
ATOM 2306 N N . ARG A 1 295 ? -6.434 -16.5 5.48 1 95.44 295 ARG A N 1
ATOM 2307 C CA . ARG A 1 295 ? -7.848 -16.516 5.117 1 95.44 295 ARG A CA 1
ATOM 2308 C C . ARG A 1 295 ? -8.719 -16.125 6.309 1 95.44 295 ARG A C 1
ATOM 2310 O O . ARG A 1 295 ? -9.648 -15.328 6.176 1 95.44 295 ARG A O 1
ATOM 2317 N N . ALA A 1 296 ? -8.43 -16.672 7.414 1 94.5 296 ALA A N 1
ATOM 2318 C CA . ALA A 1 296 ? -9.195 -16.375 8.625 1 94.5 296 ALA A CA 1
ATOM 2319 C C . ALA A 1 296 ? -9.078 -14.906 9 1 94.5 296 ALA A C 1
ATOM 2321 O O . ALA A 1 296 ? -10.062 -14.281 9.406 1 94.5 296 ALA A O 1
ATOM 2322 N N . LEU A 1 297 ? -7.938 -14.383 8.836 1 95.12 297 LEU A N 1
ATOM 2323 C CA . LEU A 1 297 ? -7.68 -12.992 9.18 1 95.12 297 LEU A CA 1
ATOM 2324 C C . LEU A 1 297 ? -8.445 -12.055 8.25 1 95.12 297 LEU A C 1
ATOM 2326 O O . LEU A 1 297 ? -8.938 -11.008 8.688 1 95.12 297 LEU A O 1
ATOM 2330 N N . CYS A 1 298 ? -8.516 -12.414 6.988 1 93.31 298 CYS A N 1
ATOM 2331 C CA . CYS A 1 298 ? -9.039 -11.508 5.969 1 93.31 298 CYS A CA 1
ATOM 2332 C C . CYS A 1 298 ? -10.555 -11.594 5.887 1 93.31 298 CYS A C 1
ATOM 2334 O O . CYS A 1 298 ? -11.188 -10.82 5.16 1 93.31 298 CYS A O 1
ATOM 2336 N N . LEU A 1 299 ? -11.18 -12.492 6.629 1 89.69 299 LEU A N 1
ATOM 2337 C CA . LEU A 1 299 ? -12.633 -12.562 6.688 1 89.69 299 LEU A CA 1
ATOM 2338 C C . LEU A 1 299 ? -13.211 -11.289 7.293 1 89.69 299 LEU A C 1
ATOM 2340 O O . LEU A 1 299 ? -12.617 -10.695 8.195 1 89.69 299 LEU A O 1
ATOM 2344 N N . PRO A 1 300 ? -14.281 -10.859 6.793 1 82.25 300 PRO A N 1
ATOM 2345 C CA . PRO A 1 300 ? -14.891 -9.633 7.312 1 82.25 300 PRO A CA 1
ATOM 2346 C C . PRO A 1 300 ? -15.211 -9.719 8.805 1 82.25 300 PRO A C 1
ATOM 2348 O O . PRO A 1 300 ? -15.211 -8.695 9.5 1 82.25 300 PRO A O 1
ATOM 2351 N N . ASP A 1 301 ? -15.469 -10.836 9.352 1 81.06 301 ASP A N 1
ATOM 2352 C CA . ASP A 1 301 ? -15.852 -10.984 10.758 1 81.06 301 ASP A CA 1
ATOM 2353 C C . ASP A 1 301 ? -14.664 -11.445 11.594 1 81.06 301 ASP A C 1
ATOM 2355 O O . ASP A 1 301 ? -14.844 -12.047 12.656 1 81.06 301 ASP A O 1
ATOM 2359 N N . SER A 1 302 ? -13.539 -11.219 11.086 1 84.94 302 SER A N 1
ATOM 2360 C CA . SER A 1 302 ? -12.352 -11.625 11.836 1 84.94 302 SER A CA 1
ATOM 2361 C C . SER A 1 302 ? -12.375 -11.062 13.25 1 84.94 302 SER A C 1
ATOM 2363 O O . SER A 1 302 ? -12.773 -9.914 13.461 1 84.94 302 SER A O 1
ATOM 2365 N N . ALA A 1 303 ? -11.984 -11.789 14.18 1 79.75 303 ALA A N 1
ATOM 2366 C CA . ALA A 1 303 ? -12.047 -11.461 15.594 1 79.75 303 ALA A CA 1
ATOM 2367 C C . ALA A 1 303 ? -10.875 -10.578 16 1 79.75 303 ALA A C 1
ATOM 2369 O O . ALA A 1 303 ? -10.844 -10.047 17.125 1 79.75 303 ALA A O 1
ATOM 2370 N N . VAL A 1 304 ? -9.984 -10.414 15.141 1 86 304 VAL A N 1
ATOM 2371 C CA . VAL A 1 304 ? -8.766 -9.68 15.492 1 86 304 VAL A CA 1
ATOM 2372 C C . VAL A 1 304 ? -9.094 -8.203 15.672 1 86 304 VAL A C 1
ATOM 2374 O O . VAL A 1 304 ? -9.805 -7.609 14.852 1 86 304 VAL A O 1
ATOM 2377 N N . SER A 1 305 ? -8.578 -7.691 16.781 1 84.75 305 SER A N 1
ATOM 2378 C CA . SER A 1 305 ? -8.773 -6.273 17.062 1 84.75 305 SER A CA 1
ATOM 2379 C C . SER A 1 305 ? -8.078 -5.402 16.016 1 84.75 305 SER A C 1
ATOM 2381 O O . SER A 1 305 ? -7.039 -5.777 15.477 1 84.75 305 SER A O 1
ATOM 2383 N N . GLU A 1 306 ? -8.617 -4.312 15.852 1 79.62 306 GLU A N 1
ATOM 2384 C CA . GLU A 1 306 ? -8.117 -3.389 14.844 1 79.62 306 GLU A CA 1
ATOM 2385 C C . GLU A 1 306 ? -6.688 -2.953 15.156 1 79.62 306 GLU A C 1
ATOM 2387 O O . GLU A 1 306 ? -5.875 -2.77 14.25 1 79.62 306 GLU A O 1
ATOM 2392 N N . ASP A 1 307 ? -6.422 -2.832 16.375 1 84.06 307 ASP A N 1
ATOM 2393 C CA . ASP A 1 307 ? -5.109 -2.334 16.781 1 84.06 307 ASP A CA 1
ATOM 2394 C C . ASP A 1 307 ? -4.055 -3.434 16.703 1 84.06 307 ASP A C 1
ATOM 2396 O O . ASP A 1 307 ? -2.859 -3.168 16.859 1 84.06 307 ASP A O 1
ATOM 2400 N N . LYS A 1 308 ? -4.469 -4.652 16.391 1 91.75 308 LYS A N 1
ATOM 2401 C CA . LYS A 1 308 ? -3.516 -5.754 16.312 1 91.75 308 LYS A CA 1
ATOM 2402 C C . LYS A 1 308 ? -3.484 -6.359 14.914 1 91.75 308 LYS A C 1
ATOM 2404 O O . LYS A 1 308 ? -2.957 -7.457 14.711 1 91.75 308 LYS A O 1
ATOM 2409 N N . TRP A 1 309 ? -4 -5.73 14 1 92.12 309 TRP A N 1
ATOM 2410 C CA . TRP A 1 309 ? -4.129 -6.227 12.633 1 92.12 309 TRP A CA 1
ATOM 2411 C C . TRP A 1 309 ? -2.76 -6.547 12.039 1 92.12 309 TRP A C 1
ATOM 2413 O O . TRP A 1 309 ? -2.561 -7.617 11.461 1 92.12 309 TRP A O 1
ATOM 2423 N N . LEU A 1 310 ? -1.777 -5.652 12.211 1 93.75 310 LEU A N 1
ATOM 2424 C CA . LEU A 1 310 ? -0.465 -5.832 11.602 1 93.75 310 LEU A CA 1
ATOM 2425 C C . LEU A 1 310 ? 0.294 -6.977 12.258 1 93.75 310 LEU A C 1
ATOM 2427 O O . LEU A 1 310 ? 0.948 -7.77 11.578 1 93.75 310 LEU A O 1
ATOM 2431 N N . SER A 1 311 ? 0.14 -7.027 13.523 1 94.75 311 SER A N 1
ATOM 2432 C CA . SER A 1 311 ? 0.784 -8.133 14.234 1 94.75 311 SER A CA 1
ATOM 2433 C C . SER A 1 311 ? 0.161 -9.469 13.852 1 94.75 311 SER A C 1
ATOM 2435 O O . SER A 1 311 ? 0.861 -10.477 13.75 1 94.75 311 SER A O 1
ATOM 2437 N N . ALA A 1 312 ? -1.153 -9.477 13.727 1 95.88 312 ALA A N 1
ATOM 2438 C CA . ALA A 1 312 ? -1.845 -10.695 13.305 1 95.88 312 ALA A CA 1
ATOM 2439 C C . ALA A 1 312 ? -1.42 -11.102 11.898 1 95.88 312 ALA A C 1
ATOM 2441 O O . ALA A 1 312 ? -1.2 -12.289 11.633 1 95.88 312 ALA A O 1
ATOM 2442 N N . LEU A 1 313 ? -1.312 -10.141 11.016 1 96 313 LEU A N 1
ATOM 2443 C CA . LEU A 1 313 ? -0.852 -10.406 9.656 1 96 313 LEU A CA 1
ATOM 2444 C C . LEU A 1 313 ? 0.55 -11.008 9.664 1 96 313 LEU A C 1
ATOM 2446 O O . LEU A 1 313 ? 0.817 -11.977 8.961 1 96 313 LEU A O 1
ATOM 2450 N N . GLU A 1 314 ? 1.392 -10.383 10.438 1 95.19 314 GLU A N 1
ATOM 2451 C CA . GLU A 1 314 ? 2.744 -10.906 10.594 1 95.19 314 GLU A CA 1
ATOM 2452 C C . GLU A 1 314 ? 2.721 -12.336 11.133 1 95.19 314 GLU A C 1
ATOM 2454 O O . GLU A 1 314 ? 3.506 -13.18 10.695 1 95.19 314 GLU A O 1
ATOM 2459 N N . GLY A 1 315 ? 1.795 -12.617 12.023 1 95.69 315 GLY A N 1
ATOM 2460 C CA . GLY A 1 315 ? 1.681 -13.914 12.672 1 95.69 315 GLY A CA 1
ATOM 2461 C C . GLY A 1 315 ? 1.245 -15.016 11.727 1 95.69 315 GLY A C 1
ATOM 2462 O O . GLY A 1 315 ? 1.48 -16.203 11.992 1 95.69 315 GLY A O 1
ATOM 2463 N N . THR A 1 316 ? 0.574 -14.672 10.625 1 97.38 316 THR A N 1
ATOM 2464 C CA . THR A 1 316 ? 0.198 -15.688 9.648 1 97.38 316 THR A CA 1
ATOM 2465 C C . THR A 1 316 ? 1.438 -16.297 9 1 97.38 316 THR A C 1
ATOM 2467 O O . THR A 1 316 ? 1.387 -17.406 8.484 1 97.38 316 THR A O 1
ATOM 2470 N N . ARG A 1 317 ? 2.564 -15.469 8.891 1 97.06 317 ARG A N 1
ATOM 2471 C CA . ARG A 1 317 ? 3.855 -15.836 8.32 1 97.06 317 ARG A CA 1
ATOM 2472 C C . ARG A 1 317 ? 3.777 -15.906 6.801 1 97.06 317 ARG A C 1
ATOM 2474 O O . ARG A 1 317 ? 4.762 -16.25 6.137 1 97.06 317 ARG A O 1
ATOM 2481 N N . TRP A 1 318 ? 2.613 -15.648 6.258 1 98.06 318 TRP A N 1
ATOM 2482 C CA . TRP A 1 318 ? 2.443 -15.703 4.812 1 98.06 318 TRP A CA 1
ATOM 2483 C C . TRP A 1 318 ? 3.439 -14.789 4.109 1 98.06 318 TRP A C 1
ATOM 2485 O O . TRP A 1 318 ? 4.133 -15.211 3.178 1 98.06 318 TRP A O 1
ATOM 2495 N N . LEU A 1 319 ? 3.576 -13.555 4.602 1 97.25 319 LEU A N 1
ATOM 2496 C CA . LEU A 1 319 ? 4.473 -12.586 3.977 1 97.25 319 LEU A CA 1
ATOM 2497 C C . LEU A 1 319 ? 5.93 -12.984 4.184 1 97.25 319 LEU A C 1
ATOM 2499 O O . LEU A 1 319 ? 6.789 -12.68 3.352 1 97.25 319 LEU A O 1
ATOM 2503 N N . ASP A 1 320 ? 6.219 -13.688 5.234 1 96.75 320 ASP A N 1
ATOM 2504 C CA . ASP A 1 320 ? 7.562 -14.219 5.438 1 96.75 320 ASP A CA 1
ATOM 2505 C C . ASP A 1 320 ? 7.93 -15.211 4.336 1 96.75 320 ASP A C 1
ATOM 2507 O O . ASP A 1 320 ? 9.047 -15.188 3.812 1 96.75 320 ASP A O 1
ATOM 2511 N N . TYR A 1 321 ? 7.004 -16.047 4.102 1 97.88 321 TYR A N 1
ATOM 2512 C CA . TYR A 1 321 ? 7.266 -17.062 3.088 1 97.88 321 TYR A CA 1
ATOM 2513 C C . TYR A 1 321 ? 7.434 -16.422 1.713 1 97.88 321 TYR A C 1
ATOM 2515 O O . TYR A 1 321 ? 8.25 -16.875 0.91 1 97.88 321 TYR A O 1
ATOM 2523 N N . VAL A 1 322 ? 6.656 -15.359 1.442 1 97.94 322 VAL A N 1
ATOM 2524 C CA . VAL A 1 322 ? 6.852 -14.609 0.208 1 97.94 322 VAL A CA 1
ATOM 2525 C C . VAL A 1 322 ? 8.273 -14.047 0.164 1 97.94 322 VAL A C 1
ATOM 2527 O O . VAL A 1 322 ? 8.961 -14.164 -0.851 1 97.94 322 VAL A O 1
ATOM 2530 N N . ARG A 1 323 ? 8.719 -13.484 1.247 1 96 323 ARG A N 1
ATOM 2531 C CA . ARG A 1 323 ? 10.055 -12.914 1.337 1 96 323 ARG A CA 1
ATOM 2532 C C . ARG A 1 323 ? 11.125 -13.977 1.103 1 96 323 ARG A C 1
ATOM 2534 O O . ARG A 1 323 ? 12.086 -13.742 0.364 1 96 323 ARG A O 1
ATOM 2541 N N . PHE A 1 324 ? 10.922 -15.148 1.692 1 96.12 324 PHE A N 1
ATOM 2542 C CA . PHE A 1 324 ? 11.898 -16.219 1.567 1 96.12 324 PHE A CA 1
ATOM 2543 C C . PHE A 1 324 ? 12.008 -16.688 0.12 1 96.12 324 PHE A C 1
ATOM 2545 O O . PHE A 1 324 ? 13.109 -16.906 -0.386 1 96.12 324 PHE A O 1
ATOM 2552 N N . CYS A 1 325 ? 10.875 -16.859 -0.493 1 97.56 325 CYS A N 1
ATOM 2553 C CA . CYS A 1 325 ? 10.859 -17.312 -1.879 1 97.56 325 CYS A CA 1
ATOM 2554 C C . CYS A 1 325 ? 11.555 -16.297 -2.787 1 97.56 325 CYS A C 1
ATOM 2556 O O . CYS A 1 325 ? 12.352 -16.672 -3.646 1 97.56 325 CYS A O 1
ATOM 2558 N N . LEU A 1 326 ? 11.25 -15.016 -2.594 1 96.44 326 LEU A N 1
ATOM 2559 C CA . LEU A 1 326 ? 11.859 -13.969 -3.408 1 96.44 326 LEU A CA 1
ATOM 2560 C C . LEU A 1 326 ? 13.367 -13.922 -3.199 1 96.44 326 LEU A C 1
ATOM 2562 O O . LEU A 1 326 ? 14.125 -13.781 -4.16 1 96.44 326 LEU A O 1
ATOM 2566 N N . ARG A 1 327 ? 13.797 -14.031 -1.962 1 93.62 327 ARG A N 1
ATOM 2567 C CA . ARG A 1 327 ? 15.219 -14.023 -1.646 1 93.62 327 ARG A CA 1
ATOM 2568 C C . ARG A 1 327 ? 15.938 -15.188 -2.324 1 93.62 327 ARG A C 1
ATOM 2570 O O . ARG A 1 327 ? 16.969 -14.992 -2.984 1 93.62 327 ARG A O 1
ATOM 2577 N N . LYS A 1 328 ? 15.398 -16.359 -2.104 1 95.19 328 LYS A N 1
ATOM 2578 C CA . LYS A 1 328 ? 16.031 -17.531 -2.686 1 95.19 328 LYS A CA 1
ATOM 2579 C C . LYS A 1 328 ? 16.047 -17.453 -4.207 1 95.19 328 LYS A C 1
ATOM 2581 O O . LYS A 1 328 ? 17.047 -17.828 -4.844 1 95.19 328 LYS A O 1
ATOM 2586 N N . ALA A 1 329 ? 14.953 -17.062 -4.816 1 96.81 329 ALA A N 1
ATOM 2587 C CA . ALA A 1 329 ? 14.891 -16.906 -6.27 1 96.81 329 ALA A CA 1
ATOM 2588 C C . ALA A 1 329 ? 15.922 -15.891 -6.75 1 96.81 329 ALA A C 1
ATOM 2590 O O . ALA A 1 329 ? 16.562 -16.094 -7.789 1 96.81 329 ALA A O 1
ATOM 2591 N N . SER A 1 330 ? 16.016 -14.773 -6.023 1 93.56 330 SER A N 1
ATOM 2592 C CA . SER A 1 330 ? 17.016 -13.758 -6.359 1 93.56 330 SER A CA 1
ATOM 2593 C C . SER A 1 330 ? 18.422 -14.344 -6.336 1 93.56 330 SER A C 1
ATOM 2595 O O . SER A 1 330 ? 19.203 -14.117 -7.266 1 93.56 330 SER A O 1
ATOM 2597 N N . ASP A 1 331 ? 18.734 -15.125 -5.328 1 91.12 331 ASP A N 1
ATOM 2598 C CA . ASP A 1 331 ? 20.031 -15.766 -5.215 1 91.12 331 ASP A CA 1
ATOM 2599 C C . ASP A 1 331 ? 20.297 -16.703 -6.391 1 91.12 331 ASP A C 1
ATOM 2601 O O . ASP A 1 331 ? 21.375 -16.672 -6.98 1 91.12 331 ASP A O 1
ATOM 2605 N N . ILE A 1 332 ? 19.344 -17.469 -6.699 1 94.56 332 ILE A N 1
ATOM 2606 C CA . ILE A 1 332 ? 19.5 -18.438 -7.773 1 94.56 332 ILE A CA 1
ATOM 2607 C C . ILE A 1 332 ? 19.641 -17.719 -9.109 1 94.56 332 ILE A C 1
ATOM 2609 O O . ILE A 1 332 ? 20.406 -18.156 -9.969 1 94.56 332 ILE A O 1
ATOM 2613 N N . SER A 1 333 ? 18.875 -16.672 -9.305 1 94 333 SER A N 1
ATOM 2614 C CA . SER A 1 333 ? 18.984 -15.914 -10.547 1 94 333 SER A CA 1
ATOM 2615 C C . SER A 1 333 ? 20.391 -15.367 -10.742 1 94 333 SER A C 1
ATOM 2617 O O . SER A 1 333 ? 20.906 -15.344 -11.859 1 94 333 SER A O 1
ATOM 2619 N N . VAL A 1 334 ? 20.969 -14.953 -9.664 1 88.56 334 VAL A N 1
ATOM 2620 C CA . VAL A 1 334 ? 22.344 -14.469 -9.727 1 88.56 334 VAL A CA 1
ATOM 2621 C C . VAL A 1 334 ? 23.297 -15.617 -10.062 1 88.56 334 VAL A C 1
ATOM 2623 O O . VAL A 1 334 ? 24.219 -15.461 -10.859 1 88.56 334 VAL A O 1
ATOM 2626 N N . LEU A 1 335 ? 23.078 -16.75 -9.492 1 88.94 335 LEU A N 1
ATOM 2627 C CA . LEU A 1 335 ? 23.875 -17.938 -9.773 1 88.94 335 LEU A CA 1
ATOM 2628 C C . LEU A 1 335 ? 23.812 -18.297 -11.25 1 88.94 335 LEU A C 1
ATOM 2630 O O . LEU A 1 335 ? 24.828 -18.641 -11.859 1 88.94 335 LEU A O 1
ATOM 2634 N N . VAL A 1 336 ? 22.656 -18.203 -11.812 1 91.94 336 VAL A N 1
ATOM 2635 C CA . VAL A 1 336 ? 22.438 -18.609 -13.195 1 91.94 336 VAL A CA 1
ATOM 2636 C C . VAL A 1 336 ? 23.047 -17.578 -14.148 1 91.94 336 VAL A C 1
ATOM 2638 O O . VAL A 1 336 ? 23.531 -17.938 -15.219 1 91.94 336 VAL A O 1
ATOM 2641 N N . THR A 1 337 ? 23.109 -16.312 -13.742 1 86.38 337 THR A N 1
ATOM 2642 C CA . THR A 1 337 ? 23.453 -15.266 -14.695 1 86.38 337 THR A CA 1
ATOM 2643 C C . THR A 1 337 ? 24.906 -14.828 -14.523 1 86.38 337 THR A C 1
ATOM 2645 O O . THR A 1 337 ? 25.5 -14.258 -15.438 1 86.38 337 THR A O 1
ATOM 2648 N N . SER A 1 338 ? 25.5 -15.023 -13.398 1 80.06 338 SER A N 1
ATOM 2649 C CA . SER A 1 338 ? 26.828 -14.477 -13.094 1 80.06 338 SER A CA 1
ATOM 2650 C C . SER A 1 338 ? 27.922 -15.234 -13.844 1 80.06 338 SER A C 1
ATOM 2652 O O . SER A 1 338 ? 28.938 -14.648 -14.219 1 80.06 338 SER A O 1
ATOM 2654 N N . ARG A 1 339 ? 27.75 -16.562 -13.953 1 81.62 339 ARG A N 1
ATOM 2655 C CA . ARG A 1 339 ? 28.688 -17.438 -14.656 1 81.62 339 ARG A CA 1
ATOM 2656 C C . ARG A 1 339 ? 27.938 -18.516 -15.43 1 81.62 339 ARG A C 1
ATOM 2658 O O . ARG A 1 339 ? 26.766 -18.766 -15.172 1 81.62 339 ARG A O 1
ATOM 2665 N N . VAL A 1 340 ? 28.688 -19 -16.375 1 87.12 340 VAL A N 1
ATOM 2666 C CA . VAL A 1 340 ? 28.094 -20.109 -17.141 1 87.12 340 VAL A CA 1
ATOM 2667 C C . VAL A 1 340 ? 28.219 -21.406 -16.344 1 87.12 340 VAL A C 1
ATOM 2669 O O . VAL A 1 340 ? 29.312 -21.859 -16.031 1 87.12 340 VAL A O 1
ATOM 2672 N N . ARG A 1 341 ? 27.156 -21.922 -16.016 1 92.19 341 ARG A N 1
ATOM 2673 C CA . ARG A 1 341 ? 27.141 -23.141 -15.195 1 92.19 341 ARG A CA 1
ATOM 2674 C C . ARG A 1 341 ? 25.781 -23.828 -15.281 1 92.19 341 ARG A C 1
ATOM 2676 O O . ARG A 1 341 ? 24.859 -23.328 -15.922 1 92.19 341 ARG A O 1
ATOM 2683 N N . CYS A 1 342 ? 25.734 -24.969 -14.688 1 94.31 342 CYS A N 1
ATOM 2684 C CA . CYS A 1 342 ? 24.484 -25.703 -14.516 1 94.31 342 CYS A CA 1
ATOM 2685 C C . CYS A 1 342 ? 23.953 -25.578 -13.094 1 94.31 342 CYS A C 1
ATOM 2687 O O . CYS A 1 342 ? 24.672 -25.906 -12.141 1 94.31 342 CYS A O 1
ATOM 2689 N N . VAL A 1 343 ? 22.828 -25.016 -13 1 96.5 343 VAL A N 1
ATOM 2690 C CA . VAL A 1 343 ? 22.188 -24.906 -11.695 1 96.5 343 VAL A CA 1
ATOM 2691 C C . VAL A 1 343 ? 21.016 -25.875 -11.602 1 96.5 343 VAL A C 1
ATOM 2693 O O . VAL A 1 343 ? 20.094 -25.828 -12.414 1 96.5 343 VAL A O 1
ATOM 2696 N N . VAL A 1 344 ? 21.047 -26.797 -10.578 1 97.25 344 VAL A N 1
ATOM 2697 C CA . VAL A 1 344 ? 20.047 -27.859 -10.461 1 97.25 344 VAL A CA 1
ATOM 2698 C C . VAL A 1 344 ? 19.203 -27.656 -9.203 1 97.25 344 VAL A C 1
ATOM 2700 O O . VAL A 1 344 ? 19.734 -27.688 -8.086 1 97.25 344 VAL A O 1
ATOM 2703 N N . LEU A 1 345 ? 17.938 -27.453 -9.398 1 97.81 345 LEU A N 1
ATOM 2704 C CA . LEU A 1 345 ? 17 -27.375 -8.281 1 97.81 345 LEU A CA 1
ATOM 2705 C C . LEU A 1 345 ? 16.547 -28.766 -7.863 1 97.81 345 LEU A C 1
ATOM 2707 O O . LEU A 1 345 ? 16.047 -29.547 -8.695 1 97.81 345 LEU A O 1
ATOM 2711 N N . GLN A 1 346 ? 16.672 -29.062 -6.641 1 95.25 346 GLN A N 1
ATOM 2712 C CA . GLN A 1 346 ? 16.281 -30.375 -6.164 1 95.25 346 GLN A CA 1
ATOM 2713 C C . GLN A 1 346 ? 15.305 -30.281 -4.996 1 95.25 346 GLN A C 1
ATOM 2715 O O . GLN A 1 346 ? 15.555 -29.547 -4.035 1 95.25 346 GLN A O 1
ATOM 2720 N N . GLU A 1 347 ? 14.234 -30.859 -5.156 1 94.94 347 GLU A N 1
ATOM 2721 C CA . GLU A 1 347 ? 13.18 -31.047 -4.16 1 94.94 347 GLU A CA 1
ATOM 2722 C C . GLU A 1 347 ? 12.742 -32.5 -4.098 1 94.94 347 GLU A C 1
ATOM 2724 O O . GLU A 1 347 ? 12.836 -33.219 -5.094 1 94.94 347 GLU A O 1
ATOM 2729 N N . ARG A 1 348 ? 12.258 -33 -3.076 1 90.69 348 ARG A N 1
ATOM 2730 C CA . ARG A 1 348 ? 11.883 -34.406 -2.967 1 90.69 348 ARG A CA 1
ATOM 2731 C C . ARG A 1 348 ? 10.906 -34.781 -4.07 1 90.69 348 ARG A C 1
ATOM 2733 O O . ARG A 1 348 ? 11.148 -35.75 -4.816 1 90.69 348 ARG A O 1
ATOM 2740 N N . GLY A 1 349 ? 9.859 -34.062 -4.266 1 92.25 349 GLY A N 1
ATOM 2741 C CA . GLY A 1 349 ? 8.828 -34.438 -5.223 1 92.25 349 GLY A CA 1
ATOM 2742 C C . GLY A 1 349 ? 8.961 -33.688 -6.547 1 92.25 349 GLY A C 1
ATOM 2743 O O . GLY A 1 349 ? 8.438 -34.156 -7.566 1 92.25 349 GLY A O 1
ATOM 2744 N N . ASP A 1 350 ? 9.672 -32.562 -6.551 1 96.94 350 ASP A N 1
ATOM 2745 C CA . ASP A 1 350 ? 9.914 -31.734 -7.738 1 96.94 350 ASP A CA 1
ATOM 2746 C C . ASP A 1 350 ? 8.602 -31.188 -8.297 1 96.94 350 ASP A C 1
ATOM 2748 O O . ASP A 1 350 ? 8.492 -30.922 -9.5 1 96.94 350 ASP A O 1
ATOM 2752 N N . ARG A 1 351 ? 7.551 -31.078 -7.551 1 96.75 351 ARG A N 1
ATOM 2753 C CA . ARG A 1 351 ? 6.266 -30.719 -8.133 1 96.75 351 ARG A CA 1
ATOM 2754 C C . ARG A 1 351 ? 5.691 -29.469 -7.449 1 96.75 351 ARG A C 1
ATOM 2756 O O . ARG A 1 351 ? 4.562 -29.062 -7.742 1 96.75 351 ARG A O 1
ATOM 2763 N N . ASP A 1 352 ? 6.445 -28.891 -6.523 1 97.44 352 ASP A N 1
ATOM 2764 C CA . ASP A 1 352 ? 5.938 -27.734 -5.785 1 97.44 352 ASP A CA 1
ATOM 2765 C C . ASP A 1 352 ? 6.941 -26.578 -5.809 1 97.44 352 ASP A C 1
ATOM 2767 O O . ASP A 1 352 ? 6.941 -25.781 -6.738 1 97.44 352 ASP A O 1
ATOM 2771 N N . LEU A 1 353 ? 7.953 -26.609 -4.902 1 97.75 353 LEU A N 1
ATOM 2772 C CA . LEU A 1 353 ? 8.859 -25.469 -4.723 1 97.75 353 LEU A CA 1
ATOM 2773 C C . LEU A 1 353 ? 9.805 -25.344 -5.91 1 97.75 353 LEU A C 1
ATOM 2775 O O . LEU A 1 353 ? 10.219 -24.234 -6.266 1 97.75 353 LEU A O 1
ATOM 2779 N N . ASN A 1 354 ? 10.164 -26.469 -6.543 1 98 354 ASN A N 1
ATOM 2780 C CA . ASN 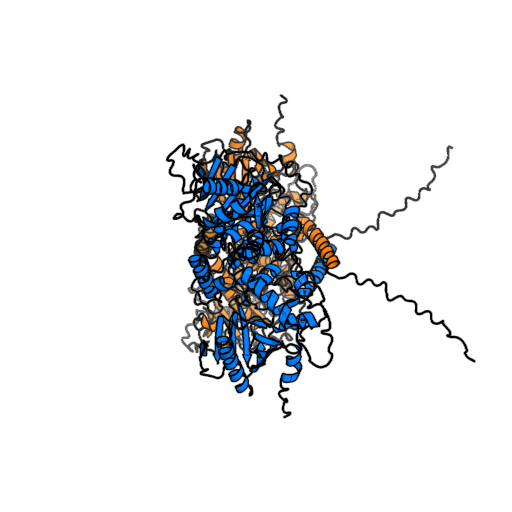A 1 354 ? 10.969 -26.391 -7.758 1 98 354 ASN A CA 1
ATOM 2781 C C . ASN A 1 354 ? 10.281 -25.562 -8.836 1 98 354 ASN A C 1
ATOM 2783 O O . ASN A 1 354 ? 10.922 -24.75 -9.508 1 98 354 ASN A O 1
ATOM 2787 N N . GLY A 1 355 ? 8.969 -25.859 -8.992 1 98.06 355 GLY A N 1
ATOM 2788 C CA . GLY A 1 355 ? 8.211 -25.078 -9.953 1 98.06 355 GLY A CA 1
ATOM 2789 C C . GLY A 1 355 ? 8.156 -23.594 -9.617 1 98.06 355 GLY A C 1
ATOM 2790 O O . GLY A 1 355 ? 8.297 -22.75 -10.5 1 98.06 355 GLY A O 1
ATOM 2791 N N . LEU A 1 356 ? 7.977 -23.312 -8.352 1 98.5 356 LEU A N 1
ATOM 2792 C CA . LEU A 1 356 ? 7.918 -21.922 -7.879 1 98.5 356 LEU A CA 1
ATOM 2793 C C . LEU A 1 356 ? 9.234 -21.203 -8.148 1 98.5 356 LEU A C 1
ATOM 2795 O O . LEU A 1 356 ? 9.242 -20.125 -8.75 1 98.5 356 LEU A O 1
ATOM 2799 N N . LEU A 1 357 ? 10.344 -21.797 -7.773 1 98.38 357 LEU A N 1
ATOM 2800 C CA . LEU A 1 357 ? 11.648 -21.156 -7.887 1 98.38 357 LEU A CA 1
ATOM 2801 C C . LEU A 1 357 ? 12.078 -21.047 -9.344 1 98.38 357 LEU A C 1
ATOM 2803 O O . LEU A 1 357 ? 12.609 -20.031 -9.773 1 98.38 357 LEU A O 1
ATOM 2807 N N . SER A 1 358 ? 11.891 -22.156 -10.109 1 98.44 358 SER A N 1
ATOM 2808 C CA . SER A 1 358 ? 12.258 -22.109 -11.516 1 98.44 358 SER A CA 1
ATOM 2809 C C . SER A 1 358 ? 11.508 -21 -12.258 1 98.44 358 SER A C 1
ATOM 2811 O O . SER A 1 358 ? 12.078 -20.312 -13.102 1 98.44 358 SER A O 1
ATOM 2813 N N . SER A 1 359 ? 10.219 -20.844 -11.93 1 98.69 359 SER A N 1
ATOM 2814 C CA . SER A 1 359 ? 9.398 -19.812 -12.555 1 98.69 359 SER A CA 1
ATOM 2815 C C . SER A 1 359 ? 9.875 -18.422 -12.156 1 98.69 359 SER A C 1
ATOM 2817 O O . SER A 1 359 ? 10.008 -17.531 -13.008 1 98.69 359 SER A O 1
ATOM 2819 N N . LEU A 1 360 ? 10.125 -18.203 -10.906 1 98.69 360 LEU A N 1
ATOM 2820 C CA . LEU A 1 360 ? 10.547 -16.906 -10.43 1 98.69 360 LEU A CA 1
ATOM 2821 C C . LEU A 1 360 ? 11.906 -16.516 -11.016 1 98.69 360 LEU A C 1
ATOM 2823 O O . LEU A 1 360 ? 12.125 -15.367 -11.398 1 98.69 360 LEU A O 1
ATOM 2827 N N . VAL A 1 361 ? 12.828 -17.453 -11.062 1 97.88 361 VAL A N 1
ATOM 2828 C CA . VAL A 1 361 ? 14.156 -17.203 -11.602 1 97.88 361 VAL A CA 1
ATOM 2829 C C . VAL A 1 361 ? 14.047 -16.734 -13.055 1 97.88 361 VAL A C 1
ATOM 2831 O O . VAL A 1 361 ? 14.727 -15.797 -13.469 1 97.88 361 VAL A O 1
ATOM 2834 N N . GLN A 1 362 ? 13.203 -17.438 -13.781 1 97.81 362 GLN A N 1
ATOM 2835 C CA . GLN A 1 362 ? 13.008 -17.062 -15.18 1 97.81 362 GLN A CA 1
ATOM 2836 C C . GLN A 1 362 ? 12.375 -15.68 -15.297 1 97.81 362 GLN A C 1
ATOM 2838 O O . GLN A 1 362 ? 12.766 -14.883 -16.156 1 97.81 362 GLN A O 1
ATOM 2843 N N . LEU A 1 363 ? 11.445 -15.352 -14.469 1 97.88 363 LEU A N 1
ATOM 2844 C CA . LEU A 1 363 ? 10.812 -14.039 -14.469 1 97.88 363 LEU A CA 1
ATOM 2845 C C . LEU A 1 363 ? 11.82 -12.945 -14.133 1 97.88 363 LEU A C 1
ATOM 2847 O O . LEU A 1 363 ? 11.766 -11.852 -14.695 1 97.88 363 LEU A O 1
ATOM 2851 N N . LEU A 1 364 ? 12.648 -13.242 -13.234 1 96.62 364 LEU A N 1
ATOM 2852 C CA . LEU A 1 364 ? 13.648 -12.258 -12.82 1 96.62 364 LEU A CA 1
ATOM 2853 C C . LEU A 1 364 ? 14.703 -12.07 -13.898 1 96.62 364 LEU A C 1
ATOM 2855 O O . LEU A 1 364 ? 15.25 -10.977 -14.055 1 96.62 364 LEU A O 1
ATOM 2859 N N . SER A 1 365 ? 14.961 -13.086 -14.711 1 94 365 SER A N 1
ATOM 2860 C CA . SER A 1 365 ? 16.141 -13.086 -15.57 1 94 365 SER A CA 1
ATOM 2861 C C . SER A 1 365 ? 15.766 -12.859 -17.031 1 94 365 SER A C 1
ATOM 2863 O O . SER A 1 365 ? 16.578 -12.359 -17.812 1 94 365 SER A O 1
ATOM 2865 N N . ALA A 1 366 ? 14.555 -13.227 -17.359 1 92.94 366 ALA A N 1
ATOM 2866 C CA . ALA A 1 366 ? 14.195 -13.234 -18.781 1 92.94 366 ALA A CA 1
ATOM 2867 C C . ALA A 1 366 ? 13.047 -12.273 -19.062 1 92.94 366 ALA A C 1
ATOM 2869 O O . ALA A 1 366 ? 11.906 -12.531 -18.672 1 92.94 366 ALA A O 1
ATOM 2870 N N . PRO A 1 367 ? 13.234 -11.258 -19.844 1 91.81 367 PRO A N 1
ATOM 2871 C CA . PRO A 1 367 ? 12.164 -10.32 -20.188 1 91.81 367 PRO A CA 1
ATOM 2872 C C . PRO A 1 367 ? 11.031 -10.977 -20.953 1 91.81 367 PRO A C 1
ATOM 2874 O O . PRO A 1 367 ? 9.875 -10.547 -20.859 1 91.81 367 PRO A O 1
ATOM 2877 N N . GLU A 1 368 ? 11.32 -12.062 -21.734 1 92 368 GLU A N 1
ATOM 2878 C CA . GLU A 1 368 ? 10.289 -12.75 -22.5 1 92 368 GLU A CA 1
ATOM 2879 C C . GLU A 1 368 ? 9.242 -13.391 -21.594 1 92 368 GLU A C 1
ATOM 2881 O O . GLU A 1 368 ? 8.078 -13.516 -21.969 1 92 368 GLU A O 1
ATOM 2886 N N . ALA A 1 369 ? 9.688 -13.75 -20.469 1 95.94 369 ALA A N 1
ATOM 2887 C CA . ALA A 1 369 ? 8.773 -14.383 -19.516 1 95.94 369 ALA A CA 1
ATOM 2888 C C . ALA A 1 369 ? 7.84 -13.359 -18.891 1 95.94 369 ALA A C 1
ATOM 2890 O O . ALA A 1 369 ? 6.828 -13.719 -18.281 1 95.94 369 ALA A O 1
ATOM 2891 N N . ARG A 1 370 ? 8.133 -12.078 -19.094 1 96.62 370 ARG A N 1
ATOM 2892 C CA . ARG A 1 370 ? 7.395 -11.008 -18.422 1 96.62 370 ARG A CA 1
ATOM 2893 C C . ARG A 1 370 ? 6.281 -10.477 -19.312 1 96.62 370 ARG A C 1
ATOM 2895 O O . ARG A 1 370 ? 5.531 -9.578 -18.922 1 96.62 370 ARG A O 1
ATOM 2902 N N . THR A 1 371 ? 6.172 -10.992 -20.5 1 95.5 371 THR A N 1
ATOM 2903 C CA . THR A 1 371 ? 5.031 -10.688 -21.359 1 95.5 371 THR A CA 1
ATOM 2904 C C . THR A 1 371 ? 3.812 -11.508 -20.938 1 95.5 371 THR A C 1
ATOM 2906 O O . THR A 1 371 ? 3.934 -12.461 -20.172 1 95.5 371 THR A O 1
ATOM 2909 N N . LEU A 1 372 ? 2.658 -11.125 -21.422 1 96.19 372 LEU A N 1
ATOM 2910 C CA . LEU A 1 372 ? 1.448 -11.875 -21.109 1 96.19 372 LEU A CA 1
ATOM 2911 C C . LEU A 1 372 ? 1.537 -13.297 -21.641 1 96.19 372 LEU A C 1
ATOM 2913 O O . LEU A 1 372 ? 1.266 -14.258 -20.922 1 96.19 372 LEU A O 1
ATOM 2917 N N . PHE A 1 373 ? 1.967 -13.398 -22.875 1 96.25 373 PHE A N 1
ATOM 2918 C CA . PHE A 1 373 ? 2.146 -14.703 -23.516 1 96.25 373 PHE A CA 1
ATOM 2919 C C . PHE A 1 373 ? 3.254 -15.492 -22.812 1 96.25 373 PHE A C 1
ATOM 2921 O O . PHE A 1 373 ? 3.098 -16.688 -22.547 1 96.25 373 PHE A O 1
ATOM 2928 N N . GLY A 1 374 ? 4.324 -14.836 -22.547 1 96.94 374 GLY A N 1
ATOM 2929 C CA . GLY A 1 374 ? 5.461 -15.492 -21.922 1 96.94 374 GLY A CA 1
ATOM 2930 C C . GLY A 1 374 ? 5.145 -16.047 -20.547 1 96.94 374 GLY A C 1
ATOM 2931 O O . GLY A 1 374 ? 5.566 -17.141 -20.188 1 96.94 374 GLY A O 1
ATOM 2932 N N . PHE A 1 375 ? 4.434 -15.289 -19.828 1 98.38 375 PHE A N 1
ATOM 2933 C CA . PHE A 1 375 ? 4.078 -15.719 -18.469 1 98.38 375 PHE A CA 1
ATOM 2934 C C . PHE A 1 375 ? 3.154 -16.938 -18.531 1 98.38 375 PHE A C 1
ATOM 2936 O O . PHE A 1 375 ? 3.334 -17.891 -17.766 1 98.38 375 PHE A O 1
ATOM 2943 N N . GLN A 1 376 ? 2.133 -16.859 -19.328 1 98.12 376 GLN A N 1
ATOM 2944 C CA . GLN A 1 376 ? 1.216 -18 -19.469 1 98.12 376 GLN A CA 1
ATOM 2945 C C . GLN A 1 376 ? 1.956 -19.25 -19.922 1 98.12 376 GLN A C 1
ATOM 2947 O O . GLN A 1 376 ? 1.706 -20.344 -19.391 1 98.12 376 GLN A O 1
ATOM 2952 N N . SER A 1 377 ? 2.887 -19.078 -20.812 1 97.19 377 SER A N 1
ATOM 2953 C CA . SER A 1 377 ? 3.689 -20.203 -21.281 1 97.19 377 SER A CA 1
ATOM 2954 C C . SER A 1 377 ? 4.566 -20.766 -20.172 1 97.19 377 SER A C 1
ATOM 2956 O O . SER A 1 377 ? 4.773 -21.984 -20.094 1 97.19 377 SER A O 1
ATOM 2958 N N . LEU A 1 378 ? 5.051 -19.875 -19.422 1 98 378 LEU A N 1
ATOM 2959 C CA . LEU A 1 378 ? 5.887 -20.266 -18.297 1 98 378 LEU A CA 1
ATOM 2960 C C . LEU A 1 378 ? 5.094 -21.109 -17.297 1 98 378 LEU A C 1
ATOM 2962 O O . LEU A 1 378 ? 5.562 -22.172 -16.875 1 98 378 LEU A O 1
ATOM 2966 N N . VAL A 1 379 ? 3.904 -20.672 -16.953 1 98.44 379 VAL A N 1
ATOM 2967 C CA . VAL A 1 379 ? 3.059 -21.406 -16.016 1 98.44 379 VAL A CA 1
ATOM 2968 C C . VAL A 1 379 ? 2.672 -22.75 -16.609 1 98.44 379 VAL A C 1
ATOM 2970 O O . VAL A 1 379 ? 2.678 -23.766 -15.922 1 98.44 379 VAL A O 1
ATOM 2973 N N . GLN A 1 380 ? 2.377 -22.75 -17.875 1 97.56 380 GLN A N 1
ATOM 2974 C CA . GLN A 1 380 ? 2.021 -23.984 -18.547 1 97.56 380 GLN A CA 1
ATOM 2975 C C . GLN A 1 380 ? 3.168 -24.984 -18.5 1 97.56 380 GLN A C 1
ATOM 2977 O O . GLN A 1 380 ? 2.949 -26.188 -18.266 1 97.56 380 GLN A O 1
ATOM 2982 N N . ARG A 1 381 ? 4.332 -24.547 -18.656 1 97.81 381 ARG A N 1
ATOM 2983 C CA . ARG A 1 381 ? 5.492 -25.422 -18.734 1 97.81 381 ARG A CA 1
ATOM 2984 C C . ARG A 1 381 ? 5.93 -25.891 -17.344 1 97.81 381 ARG A C 1
ATOM 2986 O O . ARG A 1 381 ? 6.074 -27.078 -17.094 1 97.81 381 ARG A O 1
ATOM 2993 N N . GLU A 1 382 ? 6.059 -24.969 -16.406 1 98.06 382 GLU A N 1
ATOM 2994 C CA . GLU A 1 382 ? 6.715 -25.25 -15.133 1 98.06 382 GLU A CA 1
ATOM 2995 C C . GLU A 1 382 ? 5.723 -25.781 -14.102 1 98.06 382 GLU A C 1
ATOM 2997 O O . GLU A 1 382 ? 6.125 -26.344 -13.078 1 98.06 382 GLU A O 1
ATOM 3002 N N . TRP A 1 383 ? 4.422 -25.609 -14.367 1 98.31 383 TRP A N 1
ATOM 3003 C CA . TRP A 1 383 ? 3.438 -26.031 -13.375 1 98.31 383 TRP A CA 1
ATOM 3004 C C . TRP A 1 383 ? 2.508 -27.094 -13.953 1 98.31 383 TRP A C 1
ATOM 3006 O O . TRP A 1 383 ? 2.49 -28.234 -13.484 1 98.31 383 TRP A O 1
ATOM 3016 N N . VAL A 1 384 ? 1.853 -26.766 -15.039 1 97.5 384 VAL A N 1
ATOM 3017 C CA . VAL A 1 384 ? 0.826 -27.656 -15.57 1 97.5 384 VAL A CA 1
ATOM 3018 C C . VAL A 1 384 ? 1.48 -28.875 -16.219 1 97.5 384 VAL A C 1
ATOM 3020 O O . VAL A 1 384 ? 1.28 -30 -15.758 1 97.5 384 VAL A O 1
ATOM 3023 N N . ALA A 1 385 ? 2.357 -28.609 -17.188 1 96.81 385 ALA A N 1
ATOM 3024 C CA . ALA A 1 385 ? 3.014 -29.719 -17.875 1 96.81 385 ALA A CA 1
ATOM 3025 C C . ALA A 1 385 ? 3.977 -30.453 -16.953 1 96.81 385 ALA A C 1
ATOM 3027 O O . ALA A 1 385 ? 4.172 -31.672 -17.094 1 96.81 385 ALA A O 1
ATOM 3028 N N . ALA A 1 386 ? 4.523 -29.734 -15.984 1 97.19 386 ALA A N 1
ATOM 3029 C CA . ALA A 1 386 ? 5.504 -30.312 -15.078 1 97.19 386 ALA A CA 1
ATOM 3030 C C . ALA A 1 386 ? 4.816 -31.141 -13.992 1 97.19 386 ALA A C 1
ATOM 3032 O O . ALA A 1 386 ? 5.484 -31.781 -13.18 1 97.19 386 ALA A O 1
ATOM 3033 N N . GLY A 1 387 ? 3.518 -31.094 -13.93 1 97.06 387 GLY A N 1
ATOM 3034 C CA . GLY A 1 387 ? 2.775 -32.062 -13.156 1 97.06 387 GLY A CA 1
ATOM 3035 C C . GLY A 1 387 ? 2.48 -31.625 -11.742 1 97.06 387 GLY A C 1
ATOM 3036 O O . GLY A 1 387 ? 2.305 -32.438 -10.844 1 97.06 387 GLY A O 1
ATOM 3037 N N . HIS A 1 388 ? 2.477 -30.312 -11.422 1 97.44 388 HIS A N 1
ATOM 3038 C CA . HIS A 1 388 ? 2.027 -29.859 -10.117 1 97.44 388 HIS A CA 1
ATOM 3039 C C . HIS A 1 388 ? 0.638 -30.391 -9.789 1 97.44 388 HIS A C 1
ATOM 3041 O O . HIS A 1 388 ? -0.268 -30.328 -10.617 1 97.44 388 HIS A O 1
ATOM 3047 N N . PRO A 1 389 ? 0.505 -31 -8.672 1 96.06 389 PRO A N 1
ATOM 3048 C CA . PRO A 1 389 ? -0.789 -31.594 -8.32 1 96.06 389 PRO A CA 1
ATOM 3049 C C . PRO A 1 389 ? -1.799 -30.562 -7.832 1 96.06 389 PRO A C 1
ATOM 3051 O O . PRO A 1 389 ? -2.148 -30.547 -6.648 1 96.06 389 PRO A O 1
ATOM 3054 N N . PHE A 1 390 ? -2.391 -29.844 -8.703 1 96.06 390 PHE A N 1
ATOM 3055 C CA . PHE A 1 390 ? -3.303 -28.75 -8.383 1 96.06 390 PHE A CA 1
ATOM 3056 C C . PHE A 1 390 ? -4.484 -29.25 -7.562 1 96.06 390 PHE A C 1
ATOM 3058 O O . PHE A 1 390 ? -4.809 -28.688 -6.52 1 96.06 390 PHE A O 1
ATOM 3065 N N . LEU A 1 391 ? -5.133 -30.297 -8.031 1 92.38 391 LEU A N 1
ATOM 3066 C CA . LEU A 1 391 ? -6.332 -30.812 -7.375 1 92.38 391 LEU A CA 1
ATOM 3067 C C . LEU A 1 391 ? -6.043 -31.172 -5.922 1 92.38 391 LEU A C 1
ATOM 3069 O O . LEU A 1 391 ? -6.812 -30.812 -5.027 1 92.38 391 LEU A O 1
ATOM 3073 N N . THR A 1 392 ? -4.945 -31.812 -5.723 1 93.06 392 THR A N 1
ATOM 3074 C CA . THR A 1 392 ? -4.559 -32.219 -4.379 1 93.06 392 THR A CA 1
ATOM 3075 C C . THR A 1 392 ? -4.203 -31.016 -3.521 1 93.06 392 THR A C 1
ATOM 3077 O O . THR A 1 392 ? -4.613 -30.922 -2.361 1 93.06 392 THR A O 1
ATOM 3080 N N . ARG A 1 393 ? -3.469 -30.094 -4.055 1 95.5 393 ARG A N 1
ATOM 3081 C CA . ARG A 1 393 ? -2.967 -28.953 -3.295 1 95.5 393 ARG A CA 1
ATOM 3082 C C . ARG A 1 393 ? -4.094 -27.984 -2.957 1 95.5 393 ARG A C 1
ATOM 3084 O O . ARG A 1 393 ? -3.998 -27.234 -1.987 1 95.5 393 ARG A O 1
ATOM 3091 N N . PHE A 1 394 ? -5.176 -28.078 -3.662 1 91.69 394 PHE A N 1
ATOM 3092 C CA . PHE A 1 394 ? -6.301 -27.188 -3.383 1 91.69 394 PHE A CA 1
ATOM 3093 C C . PHE A 1 394 ? -7.43 -27.953 -2.699 1 91.69 394 PHE A C 1
ATOM 3095 O O . PHE A 1 394 ? -8.555 -27.469 -2.611 1 91.69 394 PHE A O 1
ATOM 3102 N N . GLY A 1 395 ? -7.152 -29.188 -2.217 1 84.56 395 GLY A N 1
ATOM 3103 C CA . GLY A 1 395 ? -8.039 -29.938 -1.331 1 84.56 395 GLY A CA 1
ATOM 3104 C C . GLY A 1 395 ? -9.062 -30.766 -2.074 1 84.56 395 GLY A C 1
ATOM 3105 O O . GLY A 1 395 ? -10.008 -31.281 -1.472 1 84.56 395 GLY A O 1
ATOM 3106 N N . GLY A 1 396 ? -8.977 -30.906 -3.311 1 78.56 396 GLY A N 1
ATOM 3107 C CA . GLY A 1 396 ? -9.969 -31.625 -4.098 1 78.56 396 GLY A CA 1
AT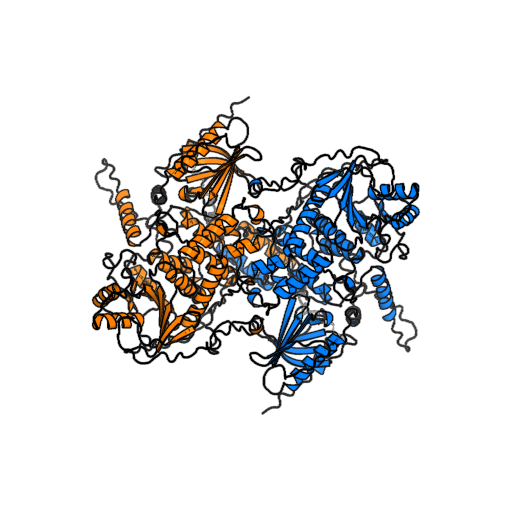OM 3108 C C . GLY A 1 396 ? -9.93 -33.125 -3.869 1 78.56 396 GLY A C 1
ATOM 3109 O O . GLY A 1 396 ? -10.914 -33.812 -4.117 1 78.56 396 GLY A O 1
ATOM 3110 N N . THR A 1 397 ? -8.781 -33.594 -3.422 1 76 397 THR A N 1
ATOM 3111 C CA . THR A 1 397 ? -8.656 -35.031 -3.23 1 76 397 THR A CA 1
ATOM 3112 C C . THR A 1 397 ? -8.992 -35.406 -1.793 1 76 397 THR A C 1
ATOM 3114 O O . THR A 1 397 ? -9.141 -36.594 -1.48 1 76 397 THR A O 1
ATOM 3117 N N . GLY A 1 398 ? -9.281 -34.438 -1.02 1 70.62 398 GLY A N 1
ATOM 3118 C CA . GLY A 1 398 ? -9.555 -34.75 0.376 1 70.62 398 GLY A CA 1
ATOM 3119 C C . GLY A 1 398 ? -8.312 -35.156 1.146 1 70.62 398 GLY A C 1
ATOM 3120 O O . GLY A 1 398 ? -8.375 -35.375 2.359 1 70.62 398 GLY A O 1
ATOM 3121 N N . ALA A 1 399 ? -7.172 -35.25 0.515 1 68 399 ALA A N 1
ATOM 3122 C CA . ALA A 1 399 ? -5.934 -35.688 1.169 1 68 399 ALA A CA 1
ATOM 3123 C C . ALA A 1 399 ? -5.344 -34.531 1.998 1 68 399 ALA A C 1
ATOM 3125 O O . ALA A 1 399 ? -5.766 -33.375 1.872 1 68 399 ALA A O 1
ATOM 3126 N N . SER A 1 400 ? -4.602 -34.875 2.953 1 76.94 400 SER A N 1
ATOM 3127 C CA . SER A 1 400 ? -3.98 -33.938 3.891 1 76.94 400 SER A CA 1
ATOM 3128 C C . SER A 1 400 ? -2.783 -33.25 3.262 1 76.94 400 SER A C 1
ATOM 3130 O O . SER A 1 400 ? -1.886 -32.781 3.969 1 76.94 400 SER A O 1
ATOM 3132 N N . GLU A 1 401 ? -2.775 -33.094 1.962 1 88.75 401 GLU A N 1
ATOM 3133 C CA . GLU A 1 401 ? -1.595 -32.5 1.336 1 88.75 401 GLU A CA 1
ATOM 3134 C C . GLU A 1 401 ? -1.923 -31.172 0.689 1 88.75 401 GLU A C 1
ATOM 3136 O O . GLU A 1 401 ? -1.34 -30.812 -0.335 1 88.75 401 GLU A O 1
ATOM 3141 N N . GLU A 1 402 ? -2.893 -30.531 1.286 1 92.5 402 GLU A N 1
ATOM 3142 C CA . GLU A 1 402 ? -3.221 -29.203 0.783 1 92.5 402 GLU A CA 1
ATOM 3143 C C . GLU A 1 402 ? -2.082 -28.219 1.041 1 92.5 402 GLU A C 1
ATOM 3145 O O . GLU A 1 402 ? -1.48 -28.219 2.117 1 92.5 402 GLU A O 1
ATOM 3150 N N . ALA A 1 403 ? -1.716 -27.5 0.077 1 96 403 ALA A N 1
ATOM 3151 C CA . ALA A 1 403 ? -0.682 -26.469 0.149 1 96 403 ALA A CA 1
ATOM 3152 C C . ALA A 1 403 ? -0.73 -25.547 -1.073 1 96 403 ALA A C 1
ATOM 3154 O O . ALA A 1 403 ? -0.132 -25.859 -2.107 1 96 403 ALA A O 1
ATOM 3155 N N . PRO A 1 404 ? -1.342 -24.406 -0.922 1 96.62 404 PRO A N 1
ATOM 3156 C CA . PRO A 1 404 ? -1.493 -23.547 -2.096 1 96.62 404 PRO A CA 1
ATOM 3157 C C . PRO A 1 404 ? -0.182 -22.891 -2.516 1 96.62 404 PRO A C 1
ATOM 3159 O O . PRO A 1 404 ? -0.084 -21.656 -2.535 1 96.62 404 PRO A O 1
ATOM 3162 N N . VAL A 1 405 ? 0.752 -23.672 -2.924 1 98.06 405 VAL A N 1
ATOM 3163 C CA . VAL A 1 405 ? 2.068 -23.203 -3.348 1 98.06 405 VAL A CA 1
ATOM 3164 C C . VAL A 1 405 ? 1.93 -22.328 -4.582 1 98.06 405 VAL A C 1
ATOM 3166 O O . VAL A 1 405 ? 2.666 -21.344 -4.738 1 98.06 405 VAL A O 1
ATOM 3169 N N . PHE A 1 406 ? 0.993 -22.703 -5.43 1 98.44 406 PHE A N 1
ATOM 3170 C CA . PHE A 1 406 ? 0.781 -21.906 -6.641 1 98.44 406 PHE A CA 1
ATOM 3171 C C . PHE A 1 406 ? 0.316 -20.5 -6.301 1 98.44 406 PHE A C 1
ATOM 3173 O O . PHE A 1 406 ? 0.707 -19.531 -6.957 1 98.44 406 PHE A O 1
ATOM 3180 N N . LEU A 1 407 ? -0.542 -20.359 -5.324 1 98.44 407 LEU A N 1
ATOM 3181 C CA . LEU A 1 407 ? -0.987 -19.031 -4.898 1 98.44 407 LEU A CA 1
ATOM 3182 C C . LEU A 1 407 ? 0.162 -18.25 -4.277 1 98.44 407 LEU A C 1
ATOM 3184 O O . LEU A 1 407 ? 0.231 -17.016 -4.418 1 98.44 407 LEU A O 1
ATOM 3188 N N . LEU A 1 408 ? 1.004 -18.938 -3.508 1 98.62 408 LEU A N 1
ATOM 3189 C CA . LEU A 1 408 ? 2.209 -18.312 -2.982 1 98.62 408 LEU A CA 1
ATOM 3190 C C . LEU A 1 408 ? 3.08 -17.766 -4.113 1 98.62 408 LEU A C 1
ATOM 3192 O O . LEU A 1 408 ? 3.588 -16.641 -4.027 1 98.62 408 LEU A O 1
ATOM 3196 N N . PHE A 1 409 ? 3.195 -18.562 -5.164 1 98.62 409 PHE A N 1
ATOM 3197 C CA . PHE A 1 409 ? 3.91 -18.141 -6.363 1 98.62 409 PHE A CA 1
ATOM 3198 C C . PHE A 1 409 ? 3.291 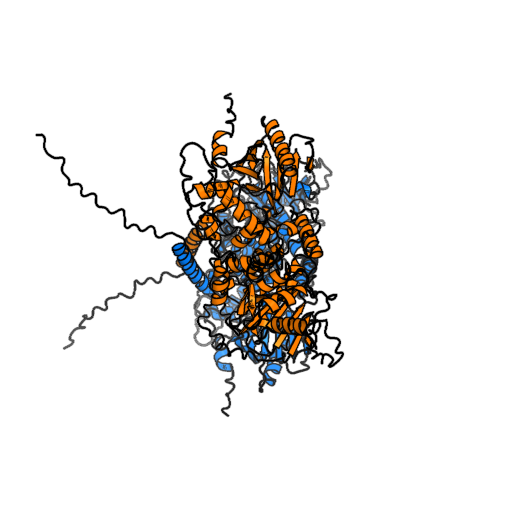-16.875 -6.949 1 98.62 409 PHE A C 1
ATOM 3200 O O . PHE A 1 409 ? 4 -15.922 -7.27 1 98.62 409 PHE A O 1
ATOM 3207 N N . LEU A 1 410 ? 1.996 -16.875 -7.082 1 98.75 410 LEU A N 1
ATOM 3208 C CA . LEU A 1 410 ? 1.315 -15.727 -7.656 1 98.75 410 LEU A CA 1
ATOM 3209 C C . LEU A 1 410 ? 1.533 -14.484 -6.801 1 98.75 410 LEU A C 1
ATOM 3211 O O . LEU A 1 410 ? 1.675 -13.375 -7.332 1 98.75 410 LEU A O 1
ATOM 3215 N N . ASP A 1 411 ? 1.509 -14.594 -5.527 1 98.56 411 ASP A N 1
ATOM 3216 C CA . ASP A 1 411 ? 1.772 -13.469 -4.641 1 98.56 411 ASP A CA 1
ATOM 3217 C C . ASP A 1 411 ? 3.184 -12.922 -4.848 1 98.56 411 ASP A C 1
ATOM 3219 O O . ASP A 1 411 ? 3.391 -11.711 -4.852 1 98.56 411 ASP A O 1
ATOM 3223 N N . CYS A 1 412 ? 4.148 -13.836 -4.984 1 98.69 412 CYS A N 1
ATOM 3224 C CA . CYS A 1 412 ? 5.508 -13.398 -5.277 1 98.69 412 CYS A CA 1
ATOM 3225 C C . CYS A 1 412 ? 5.559 -12.578 -6.559 1 98.69 412 CYS A C 1
ATOM 3227 O O . CYS A 1 412 ? 6.238 -11.555 -6.621 1 98.69 412 CYS A O 1
ATOM 3229 N N . VAL A 1 413 ? 4.863 -13.047 -7.547 1 98.62 413 VAL A N 1
ATOM 3230 C CA . VAL A 1 413 ? 4.832 -12.336 -8.82 1 98.62 413 VAL A CA 1
ATOM 3231 C C . VAL A 1 413 ? 4.188 -10.961 -8.633 1 98.62 413 VAL A C 1
ATOM 3233 O O . VAL A 1 413 ? 4.621 -9.977 -9.227 1 98.62 413 VAL A O 1
ATOM 3236 N N . TRP A 1 414 ? 3.184 -10.938 -7.816 1 97.5 414 TRP A N 1
ATOM 3237 C CA . TRP A 1 414 ? 2.539 -9.664 -7.539 1 97.5 414 TRP A CA 1
ATOM 3238 C C . TRP A 1 414 ? 3.516 -8.688 -6.887 1 97.5 414 TRP A C 1
ATOM 3240 O O . TRP A 1 414 ? 3.514 -7.496 -7.195 1 97.5 414 TRP A O 1
ATOM 3250 N N . GLN A 1 415 ? 4.309 -9.203 -5.977 1 96.69 415 GLN A N 1
ATOM 3251 C CA . GLN A 1 415 ? 5.336 -8.359 -5.367 1 96.69 415 GLN A CA 1
ATOM 3252 C C . GLN A 1 415 ? 6.258 -7.762 -6.426 1 96.69 415 GLN A C 1
ATOM 3254 O O . GLN A 1 415 ? 6.613 -6.586 -6.355 1 96.69 415 GLN A O 1
ATOM 3259 N N . LEU A 1 416 ? 6.656 -8.586 -7.398 1 96.56 416 LEU A N 1
ATOM 3260 C CA . LEU A 1 416 ? 7.535 -8.125 -8.469 1 96.56 416 LEU A CA 1
ATOM 3261 C C . LEU A 1 416 ? 6.852 -7.051 -9.312 1 96.56 416 LEU A C 1
ATOM 3263 O O . LEU A 1 416 ? 7.484 -6.07 -9.711 1 96.56 416 LEU A O 1
ATOM 3267 N N . LEU A 1 417 ? 5.57 -7.27 -9.547 1 92.69 417 LEU A N 1
ATOM 3268 C CA . LEU A 1 417 ? 4.797 -6.297 -10.312 1 92.69 417 LEU A CA 1
ATOM 3269 C C . LEU A 1 417 ? 4.781 -4.941 -9.609 1 92.69 417 LEU A C 1
ATOM 3271 O O . LEU A 1 417 ? 4.84 -3.9 -10.266 1 92.69 417 LEU A O 1
ATOM 3275 N N . GLN A 1 418 ? 4.734 -4.957 -8.297 1 89.56 418 GLN A N 1
ATOM 3276 C CA . GLN A 1 418 ? 4.703 -3.721 -7.52 1 89.56 418 GLN A CA 1
ATOM 3277 C C . GLN A 1 418 ? 6.066 -3.035 -7.516 1 89.56 418 GLN A C 1
ATOM 3279 O O . GLN A 1 418 ? 6.148 -1.807 -7.574 1 89.56 418 GLN A O 1
ATOM 3284 N N . GLN A 1 419 ? 7.066 -3.812 -7.465 1 89.38 419 GLN A N 1
ATOM 3285 C CA . GLN A 1 419 ? 8.414 -3.266 -7.336 1 89.38 419 GLN A CA 1
ATOM 3286 C C . GLN A 1 419 ? 8.961 -2.838 -8.695 1 89.38 419 GLN A C 1
ATOM 3288 O O . GLN A 1 419 ? 9.758 -1.901 -8.781 1 89.38 419 GLN A O 1
ATOM 3293 N N . PHE A 1 420 ? 8.5 -3.553 -9.82 1 88.25 420 PHE A N 1
ATOM 3294 C CA . PHE A 1 420 ? 8.953 -3.258 -11.172 1 88.25 420 PHE A CA 1
ATOM 3295 C C . PHE A 1 420 ? 7.773 -3.113 -12.125 1 88.25 420 PHE A C 1
ATOM 3297 O O . PHE A 1 420 ? 7.645 -3.877 -13.086 1 88.25 420 PHE A O 1
ATOM 3304 N N . PRO A 1 421 ? 6.988 -2.09 -12 1 81.12 421 PRO A N 1
ATOM 3305 C CA . PRO A 1 421 ? 5.742 -1.987 -12.766 1 81.12 421 PRO A CA 1
ATOM 3306 C C . PRO A 1 421 ? 5.984 -1.827 -14.266 1 81.12 421 PRO A C 1
ATOM 3308 O O . PRO A 1 421 ? 5.156 -2.246 -15.078 1 81.12 421 PRO A O 1
ATOM 3311 N N . ALA A 1 422 ? 7.102 -1.351 -14.656 1 79.94 422 ALA A N 1
ATOM 3312 C CA . ALA A 1 422 ? 7.355 -1.087 -16.078 1 79.94 422 ALA A CA 1
ATOM 3313 C C . ALA A 1 422 ? 7.887 -2.332 -16.781 1 79.94 422 ALA A C 1
ATOM 3315 O O . ALA A 1 422 ? 7.91 -2.393 -18.016 1 79.94 422 ALA A O 1
ATOM 3316 N N . GLU A 1 423 ? 8.25 -3.316 -16.016 1 89.19 423 GLU A N 1
ATOM 3317 C CA . GLU A 1 423 ? 8.977 -4.449 -16.578 1 89.19 423 GLU A CA 1
ATOM 3318 C C . GLU A 1 423 ? 8.016 -5.574 -16.969 1 89.19 423 GLU A C 1
ATOM 3320 O O . GLU A 1 423 ? 8.406 -6.52 -17.656 1 89.19 423 GLU A O 1
ATOM 3325 N N . PHE A 1 424 ? 6.75 -5.527 -16.594 1 93.06 424 PHE A N 1
ATOM 3326 C CA . PHE A 1 424 ? 5.812 -6.617 -16.844 1 93.06 424 PHE A CA 1
ATOM 3327 C C . PHE A 1 424 ? 4.668 -6.148 -17.734 1 93.06 424 PHE A C 1
ATOM 3329 O O . PHE A 1 424 ? 4.082 -5.09 -17.5 1 93.06 424 PHE A O 1
ATOM 3336 N N . GLU A 1 425 ? 4.359 -6.941 -18.688 1 91.62 425 GLU A N 1
ATOM 3337 C CA . GLU A 1 425 ? 3.314 -6.586 -19.641 1 91.62 425 GLU A CA 1
ATOM 3338 C C . GLU A 1 425 ? 1.926 -6.844 -19.062 1 91.62 425 GLU A C 1
ATOM 3340 O O . GLU A 1 425 ? 0.945 -6.23 -19.484 1 91.62 425 GLU A O 1
ATOM 3345 N N . PHE A 1 426 ? 1.827 -7.77 -18.188 1 94.94 426 PHE A N 1
ATOM 3346 C CA . PHE A 1 426 ? 0.528 -8.109 -17.625 1 94.94 426 PHE A CA 1
ATOM 3347 C C . PHE A 1 426 ? 0.271 -7.316 -16.344 1 94.94 426 PHE A C 1
ATOM 3349 O O . PHE A 1 426 ? 1.211 -6.848 -15.695 1 94.94 426 PHE A O 1
ATOM 3356 N N . SER A 1 427 ? -0.97 -7.207 -16 1 90.88 427 SER A N 1
ATOM 3357 C CA . SER A 1 427 ? -1.395 -6.387 -14.875 1 90.88 427 SER A CA 1
ATOM 3358 C C . SER A 1 427 ? -1.789 -7.25 -13.68 1 90.88 427 SER A C 1
ATOM 3360 O O . SER A 1 427 ? -1.8 -8.477 -13.773 1 90.88 427 SER A O 1
ATOM 3362 N N . GLU A 1 428 ? -2.07 -6.555 -12.625 1 91.56 428 GLU A N 1
ATOM 3363 C CA . GLU A 1 428 ? -2.561 -7.23 -11.43 1 91.56 428 GLU A CA 1
ATOM 3364 C C . GLU A 1 428 ? -3.889 -7.93 -11.695 1 91.56 428 GLU A C 1
ATOM 3366 O O . GLU A 1 428 ? -4.18 -8.969 -11.094 1 91.56 428 GLU A O 1
ATOM 3371 N N . PHE A 1 429 ? -4.688 -7.449 -12.633 1 91.19 429 PHE A N 1
ATOM 3372 C CA . PHE A 1 429 ? -5.977 -8.047 -12.953 1 91.19 429 PHE A CA 1
ATOM 3373 C C . PHE A 1 429 ? -5.793 -9.43 -13.57 1 91.19 429 PHE A C 1
ATOM 3375 O O . PHE A 1 429 ? -6.582 -10.336 -13.312 1 91.19 429 PHE A O 1
ATOM 3382 N N . PHE A 1 430 ? -4.801 -9.477 -14.344 1 96.31 430 PHE A N 1
ATOM 3383 C CA . PHE A 1 430 ? -4.488 -10.781 -14.914 1 96.31 430 PHE A CA 1
ATOM 3384 C C . PHE A 1 430 ? -4.148 -11.781 -13.82 1 96.31 430 PHE A C 1
ATOM 3386 O O . PHE A 1 430 ? -4.629 -12.914 -13.836 1 96.31 430 PHE A O 1
ATOM 3393 N N . LEU A 1 431 ? -3.289 -11.391 -12.891 1 97.31 431 LEU A N 1
ATOM 3394 C CA . LEU A 1 431 ? -2.898 -12.281 -11.797 1 97.31 431 LEU A CA 1
ATOM 3395 C C . LEU A 1 431 ? -4.113 -12.695 -10.969 1 97.31 431 LEU A C 1
ATOM 3397 O O . LEU A 1 431 ? -4.211 -13.836 -10.531 1 97.31 431 LEU A O 1
ATOM 3401 N N . LEU A 1 432 ? -4.988 -11.719 -10.758 1 95.38 432 LEU A N 1
ATOM 3402 C CA . LEU A 1 432 ? -6.211 -12.008 -10.023 1 95.38 432 LEU A CA 1
ATOM 3403 C C . LEU A 1 432 ? -7.074 -13.016 -10.773 1 95.38 432 LEU A C 1
ATOM 3405 O O . LEU A 1 432 ? -7.664 -13.914 -10.156 1 95.38 432 LEU A O 1
ATOM 3409 N N . ALA A 1 433 ? -7.156 -12.844 -12.055 1 95.81 433 ALA A N 1
ATOM 3410 C CA . ALA A 1 433 ? -7.914 -13.781 -12.875 1 95.81 433 ALA A CA 1
ATOM 3411 C C . ALA A 1 433 ? -7.348 -15.195 -12.758 1 95.81 433 ALA A C 1
ATOM 3413 O O . ALA A 1 433 ? -8.102 -16.172 -12.664 1 95.81 433 ALA A O 1
ATOM 3414 N N . LEU A 1 434 ? -6.082 -15.258 -12.797 1 97.62 434 LEU A N 1
ATOM 3415 C CA . LEU A 1 434 ? -5.434 -16.562 -12.664 1 97.62 434 LEU A CA 1
ATOM 3416 C C . LEU A 1 434 ? -5.656 -17.141 -11.273 1 97.62 434 LEU A C 1
ATOM 3418 O O . LEU A 1 434 ? -5.895 -18.344 -11.133 1 97.62 434 LEU A O 1
ATOM 3422 N N . HIS A 1 435 ? -5.562 -16.297 -10.289 1 97.06 435 HIS A N 1
ATOM 3423 C CA . HIS A 1 435 ? -5.844 -16.703 -8.914 1 97.06 435 HIS A CA 1
ATOM 3424 C C . HIS A 1 435 ? -7.242 -17.297 -8.789 1 97.06 435 HIS A C 1
ATOM 3426 O O . HIS A 1 435 ? -7.426 -18.328 -8.148 1 97.06 435 HIS A O 1
ATOM 3432 N N . ASP A 1 436 ? -8.195 -16.703 -9.445 1 95.12 436 ASP A N 1
ATOM 3433 C CA . ASP A 1 436 ? -9.586 -17.156 -9.367 1 95.12 436 ASP A CA 1
ATOM 3434 C C . ASP A 1 436 ? -9.797 -18.438 -10.172 1 95.12 436 ASP A C 1
ATOM 3436 O O . ASP A 1 436 ? -10.648 -19.25 -9.82 1 95.12 436 ASP A O 1
ATOM 3440 N N . SER A 1 437 ? -9.07 -18.562 -11.195 1 94.31 437 SER A N 1
ATOM 3441 C CA . SER A 1 437 ? -9.25 -19.688 -12.117 1 94.31 437 SER A CA 1
ATOM 3442 C C . SER A 1 437 ? -8.984 -21.016 -11.422 1 94.31 437 SER A C 1
ATOM 3444 O O . SER A 1 437 ? -9.492 -22.062 -11.844 1 94.31 437 SER A O 1
ATOM 3446 N N . VAL A 1 438 ? -8.234 -20.984 -10.391 1 93.38 438 VAL A N 1
ATOM 3447 C CA . VAL A 1 438 ? -7.879 -22.219 -9.719 1 93.38 438 VAL A CA 1
ATOM 3448 C C . VAL A 1 438 ? -9.109 -22.812 -9.023 1 93.38 438 VAL A C 1
ATOM 3450 O O . VAL A 1 438 ? -9.156 -24.016 -8.742 1 93.38 438 VAL A O 1
ATOM 3453 N N . ARG A 1 439 ? -10.078 -21.953 -8.844 1 91.06 439 ARG A N 1
ATOM 3454 C CA . ARG A 1 439 ? -11.258 -22.391 -8.117 1 91.06 439 ARG A CA 1
ATOM 3455 C C . ARG A 1 439 ? -12.461 -22.547 -9.047 1 91.06 439 ARG A C 1
ATOM 3457 O O . ARG A 1 439 ? -13.586 -22.766 -8.586 1 91.06 439 ARG A O 1
ATOM 3464 N N . VAL A 1 440 ? -12.305 -22.422 -10.305 1 90.31 440 VAL A N 1
ATOM 3465 C CA . VAL A 1 440 ? -13.383 -22.531 -11.273 1 90.31 440 VAL A CA 1
ATOM 3466 C C . VAL A 1 440 ? -13.18 -23.797 -12.125 1 90.31 440 VAL A C 1
ATOM 3468 O O . VAL A 1 440 ? -12.188 -23.906 -12.852 1 90.31 440 VAL A O 1
ATOM 3471 N N . PRO A 1 441 ? -14.062 -24.672 -12.047 1 89.31 441 PRO A N 1
ATOM 3472 C CA . PRO A 1 441 ? -13.891 -25.938 -12.766 1 89.31 441 PRO A CA 1
ATOM 3473 C C . PRO A 1 441 ? -14.375 -25.859 -14.211 1 89.31 441 PRO A C 1
ATOM 3475 O O . PRO A 1 441 ? -15.117 -26.734 -14.672 1 89.31 441 PRO A O 1
ATOM 3478 N N . ASP A 1 442 ? -13.898 -24.938 -14.945 1 87.25 442 ASP A N 1
ATOM 3479 C CA . ASP A 1 442 ? -14.32 -24.75 -16.328 1 87.25 442 ASP A CA 1
ATOM 3480 C C . ASP A 1 442 ? -13.438 -25.562 -17.281 1 87.25 442 ASP A C 1
ATOM 3482 O O . ASP A 1 442 ? -13.883 -25.938 -18.359 1 87.25 442 ASP A O 1
ATOM 3486 N N . THR A 1 443 ? -12.195 -25.719 -16.906 1 89.31 443 THR A N 1
ATOM 3487 C CA . THR A 1 443 ? -11.273 -26.5 -17.703 1 89.31 443 THR A CA 1
ATOM 3488 C C . THR A 1 443 ? -10.523 -27.516 -16.844 1 89.31 443 THR A C 1
ATOM 3490 O O . THR A 1 443 ? -10.586 -27.438 -15.609 1 89.31 443 THR A O 1
ATOM 3493 N N . LEU A 1 444 ? -9.828 -28.344 -17.453 1 89.62 444 LEU A N 1
ATOM 3494 C CA . LEU A 1 444 ? -9.156 -29.422 -16.734 1 89.62 444 LEU A CA 1
ATOM 3495 C C . LEU A 1 444 ? -7.801 -28.953 -16.203 1 89.62 444 LEU A C 1
ATOM 3497 O O . LEU A 1 444 ? -7.184 -29.641 -15.383 1 89.62 444 LEU A O 1
ATOM 3501 N N . THR A 1 445 ? -7.363 -27.859 -16.594 1 92.81 445 THR A N 1
ATOM 3502 C CA . THR A 1 445 ? -6.004 -27.391 -16.312 1 92.81 445 THR A CA 1
ATOM 3503 C C . THR A 1 445 ? -5.684 -27.516 -14.828 1 92.81 445 THR A C 1
ATOM 3505 O O . THR A 1 445 ? -4.691 -28.141 -14.445 1 92.81 445 THR A O 1
ATOM 3508 N N . PHE A 1 446 ? -6.52 -27.016 -13.984 1 93.5 446 PHE A N 1
ATOM 3509 C CA . PHE A 1 446 ? -6.227 -27.016 -12.555 1 93.5 446 PHE A CA 1
ATOM 3510 C C . PHE A 1 446 ? -7.066 -28.062 -11.828 1 93.5 446 PHE A C 1
ATOM 3512 O O . PHE A 1 446 ? -7.062 -28.109 -10.602 1 93.5 446 PHE A O 1
ATOM 3519 N N . LEU A 1 447 ? -7.773 -28.922 -12.594 1 90.5 447 LEU A N 1
ATOM 3520 C CA . LEU A 1 447 ? -8.664 -29.922 -11.992 1 90.5 447 LEU A CA 1
ATOM 3521 C C . LEU A 1 447 ? -8.008 -31.297 -11.953 1 90.5 447 LEU A C 1
ATOM 3523 O O . LEU A 1 447 ? -8.609 -32.25 -11.477 1 90.5 447 LEU A O 1
ATOM 3527 N N . ARG A 1 448 ? -6.859 -31.281 -12.43 1 91.31 448 ARG A N 1
ATOM 3528 C CA . ARG A 1 448 ? -6.145 -32.562 -12.453 1 91.31 448 ARG A CA 1
ATOM 3529 C C . ARG A 1 448 ? -4.754 -32.406 -11.844 1 91.31 448 ARG A C 1
ATOM 3531 O O . ARG A 1 448 ? -4.219 -31.312 -11.766 1 91.31 448 ARG A O 1
ATOM 3538 N N . ASN A 1 449 ? -4.164 -33.562 -11.539 1 92.5 449 ASN A N 1
ATOM 3539 C CA . ASN A 1 449 ? -2.891 -33.562 -10.828 1 92.5 449 ASN A CA 1
ATOM 3540 C C . ASN A 1 449 ? -1.725 -33.875 -11.758 1 92.5 449 ASN A C 1
ATOM 3542 O O . ASN A 1 449 ? -0.567 -33.625 -11.422 1 92.5 449 ASN A O 1
ATOM 3546 N N . THR A 1 450 ? -2.014 -34.562 -12.898 1 94.75 450 THR A N 1
ATOM 3547 C CA . THR A 1 450 ? -0.917 -35.031 -13.734 1 94.75 450 THR A CA 1
ATOM 3548 C C . THR A 1 450 ? -1.233 -34.812 -15.211 1 94.75 450 THR A C 1
ATOM 3550 O O . THR A 1 450 ? -2.402 -34.719 -15.594 1 94.75 450 THR A O 1
ATOM 3553 N N . PRO A 1 451 ? -0.167 -34.75 -15.969 1 93.94 451 PRO A N 1
ATOM 3554 C CA . PRO A 1 451 ? -0.376 -34.688 -17.422 1 93.94 451 PRO A CA 1
ATOM 3555 C C . PRO A 1 451 ? -1.098 -35.906 -17.953 1 93.94 451 PRO A C 1
ATOM 3557 O O . PRO A 1 451 ? -1.884 -35.812 -18.906 1 93.94 451 PRO A O 1
ATOM 3560 N N . TRP A 1 452 ? -0.842 -37 -17.344 1 94.06 452 TRP A N 1
ATOM 3561 C CA . TRP A 1 452 ? -1.508 -38.219 -17.75 1 94.06 452 TRP A CA 1
ATOM 3562 C C . TRP A 1 452 ? -3.02 -38.094 -17.594 1 94.06 452 TRP A C 1
ATOM 3564 O O . TRP A 1 452 ? -3.775 -38.469 -18.5 1 94.06 452 TRP A O 1
ATOM 3574 N N . GLU A 1 453 ? -3.465 -37.625 -16.5 1 90.56 453 GLU A N 1
ATOM 3575 C CA . GLU A 1 453 ? -4.891 -37.438 -16.219 1 90.56 453 GLU A CA 1
ATOM 3576 C C . GLU A 1 453 ? -5.52 -36.438 -17.203 1 90.56 453 GLU A C 1
ATOM 3578 O O . GLU A 1 453 ? -6.652 -36.656 -17.641 1 90.56 453 GLU A O 1
ATOM 3583 N N . ARG A 1 454 ? -4.84 -35.469 -17.516 1 88.12 454 ARG A N 1
ATOM 3584 C CA . ARG A 1 454 ? -5.348 -34.438 -18.422 1 88.12 454 ARG A CA 1
ATOM 3585 C C . ARG A 1 454 ? -5.453 -34.969 -19.844 1 88.12 454 ARG A C 1
ATOM 3587 O O . ARG A 1 454 ? -6.383 -34.625 -20.578 1 88.12 454 ARG A O 1
ATOM 3594 N N . GLY A 1 455 ? -4.504 -35.781 -20.219 1 82.81 455 GLY A N 1
ATOM 3595 C CA . GLY A 1 455 ? -4.504 -36.375 -21.562 1 82.81 455 GLY A CA 1
ATOM 3596 C C . GLY A 1 455 ? -5.566 -37.438 -21.734 1 82.81 455 GLY A C 1
ATOM 3597 O O . GLY A 1 455 ? -6.145 -37.562 -22.812 1 82.81 455 GLY A O 1
ATOM 3598 N N . LYS A 1 456 ? -5.785 -38.188 -20.766 1 78.38 456 LYS A N 1
ATOM 3599 C CA . LYS A 1 456 ? -6.781 -39.281 -20.844 1 78.38 456 LYS A CA 1
ATOM 3600 C C . LYS A 1 456 ? -8.188 -38.688 -21 1 78.38 456 LYS A C 1
ATOM 3602 O O . LYS A 1 456 ? -8.977 -39.219 -21.812 1 78.38 456 LYS A O 1
ATOM 3607 N N . GLN A 1 457 ? -8.453 -37.719 -20.312 1 65.31 457 GLN A N 1
ATOM 3608 C CA . GLN A 1 457 ? -9.805 -37.188 -20.312 1 65.31 457 GLN A CA 1
ATOM 3609 C C . GLN A 1 457 ? -10.047 -36.312 -21.562 1 65.31 457 GLN A C 1
ATOM 3611 O O . GLN A 1 457 ? -11.164 -36.281 -22.078 1 65.31 457 GLN A O 1
ATOM 3616 N N . SER A 1 458 ? -9 -35.688 -21.953 1 57.06 458 SER A N 1
ATOM 3617 C CA . SER A 1 458 ? -9.141 -34.906 -23.172 1 57.06 458 SER A CA 1
ATOM 3618 C C . SER A 1 458 ? -9.484 -35.812 -24.359 1 57.06 458 SER A C 1
ATOM 3620 O O . SER A 1 458 ? -10.312 -35.438 -25.203 1 57.06 458 SER A O 1
ATOM 3622 N N . ALA A 1 459 ? -8.938 -36.969 -24.312 1 50.66 459 ALA A N 1
ATOM 3623 C CA . ALA A 1 459 ? -9.203 -37.969 -25.359 1 50.66 459 ALA A CA 1
ATOM 3624 C C . ALA A 1 459 ? -10.625 -38.5 -25.25 1 50.66 459 ALA A C 1
ATOM 3626 O O . ALA A 1 459 ? -11.281 -38.719 -26.266 1 50.66 459 ALA A O 1
ATOM 3627 N N . GLN A 1 460 ? -11.055 -38.656 -24.031 1 48.97 460 GLN A N 1
ATOM 3628 C CA . GLN A 1 460 ? -12.414 -39.156 -23.812 1 48.97 460 GLN A CA 1
ATOM 3629 C C . GLN A 1 460 ? -13.445 -38.125 -24.25 1 48.97 460 GLN A C 1
ATOM 3631 O O . GLN A 1 460 ? -14.461 -38.469 -24.859 1 48.97 460 GLN A O 1
ATOM 3636 N N . PHE A 1 461 ? -13.203 -36.875 -23.875 1 50.38 461 PHE A N 1
ATOM 3637 C CA . PHE A 1 461 ? -14.141 -35.844 -24.266 1 50.38 461 PHE A CA 1
ATOM 3638 C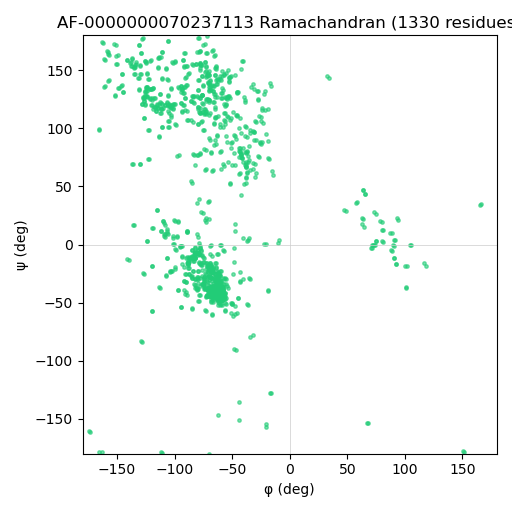 C . PHE A 1 461 ? -14.188 -35.688 -25.781 1 50.38 461 PHE A C 1
ATOM 3640 O O . PHE A 1 461 ? -15.25 -35.438 -26.344 1 50.38 461 PHE A O 1
ATOM 3647 N N . ASN A 1 462 ? -13.086 -35.938 -26.375 1 48.16 462 ASN A N 1
ATOM 3648 C CA . ASN A 1 462 ? -13.047 -35.875 -27.828 1 48.16 462 ASN A CA 1
ATOM 3649 C C . ASN A 1 462 ? -13.828 -37.031 -28.453 1 48.16 462 ASN A C 1
ATOM 3651 O O . ASN A 1 462 ? -14.445 -36.875 -29.516 1 48.16 462 ASN A O 1
ATOM 3655 N N . SER A 1 463 ? -13.938 -38.188 -27.734 1 44.06 463 SER A N 1
ATOM 3656 C CA . SER A 1 463 ? -14.688 -39.312 -28.25 1 44.06 463 SER A CA 1
ATOM 3657 C C . SER A 1 463 ? -16.188 -39.125 -28.031 1 44.06 463 SER A C 1
ATOM 3659 O O . SER A 1 463 ? -16.984 -39.562 -28.875 1 44.06 463 SER A O 1
ATOM 3661 N N . TYR A 1 464 ? -16.641 -38.594 -26.938 1 40.5 464 TYR A N 1
ATOM 3662 C CA . TYR A 1 464 ? -18.062 -38.5 -26.641 1 40.5 464 TYR A CA 1
ATOM 3663 C C . TYR A 1 464 ? -18.75 -37.531 -27.594 1 40.5 464 TYR A C 1
ATOM 3665 O O . TYR A 1 464 ? -19.953 -37.625 -27.828 1 40.5 464 TYR A O 1
ATOM 3673 N N . THR A 1 465 ? -18.109 -36.531 -27.938 1 41.22 465 THR A N 1
ATOM 3674 C CA . THR A 1 465 ? -18.828 -35.656 -28.844 1 41.22 465 THR A CA 1
ATOM 3675 C C . THR A 1 465 ? -19.188 -36.406 -30.141 1 41.22 465 THR A C 1
ATOM 3677 O O . THR A 1 465 ? -19.734 -35.812 -31.062 1 41.22 465 THR A O 1
ATOM 3680 N N . GLN A 1 466 ? -18.797 -37.719 -30.25 1 37.28 466 GLN A N 1
ATOM 3681 C CA . GLN A 1 466 ? -19.312 -38.5 -31.375 1 37.28 466 GLN A CA 1
ATOM 3682 C C . GLN A 1 466 ? -20.734 -38.969 -31.125 1 37.28 466 GLN A C 1
ATOM 3684 O O . GLN A 1 466 ? -20.953 -40.094 -30.672 1 37.28 466 GLN A O 1
ATOM 3689 N N . VAL A 1 467 ? -21.656 -38.312 -30.578 1 34.84 467 VAL A N 1
ATOM 3690 C CA . VAL A 1 467 ? -23.047 -38.75 -30.516 1 34.84 467 VAL A CA 1
ATOM 3691 C C . VAL A 1 467 ? -23.531 -39.125 -31.922 1 34.84 467 VAL A C 1
ATOM 3693 O O . VAL A 1 467 ? -23.578 -38.281 -32.812 1 34.84 467 VAL A O 1
ATOM 3696 N N . TYR A 1 468 ? -23.688 -40.406 -32.188 1 31.77 468 TYR A N 1
ATOM 3697 C CA . TYR A 1 468 ? -24.359 -41.125 -33.281 1 31.77 468 TYR A CA 1
ATOM 3698 C C . TYR A 1 468 ? -25.844 -40.781 -33.312 1 31.77 468 TYR A C 1
ATOM 3700 O O . TYR A 1 468 ? -26.594 -41.156 -32.406 1 31.77 468 TYR A O 1
ATOM 3708 N N . THR A 1 469 ? -26.438 -39.75 -33.781 1 33.34 469 THR A N 1
ATOM 3709 C CA . THR A 1 469 ? -27.844 -39.844 -34.125 1 33.34 469 THR A CA 1
ATOM 3710 C C . THR A 1 469 ? -28.047 -40.969 -35.156 1 33.34 469 THR A C 1
ATOM 3712 O O . THR A 1 469 ? -27.312 -41.031 -36.156 1 33.34 469 THR A O 1
ATOM 3715 N N . PRO A 1 470 ? -28.844 -42.031 -34.938 1 31.55 470 PRO A N 1
ATOM 3716 C CA . PRO A 1 470 ? -29.141 -43.188 -35.844 1 31.55 470 PRO A CA 1
ATOM 3717 C C . PRO A 1 470 ? -29.484 -42.719 -37.25 1 31.55 470 PRO A C 1
ATOM 3719 O O . PRO A 1 470 ? -29.562 -43.562 -38.156 1 31.55 470 PRO A O 1
ATOM 3722 N N . GLU A 1 471 ? -30.547 -41.875 -37.531 1 32.75 471 GLU A N 1
ATOM 3723 C CA . GLU A 1 471 ? -31.062 -41.812 -38.906 1 32.75 471 GLU A CA 1
ATOM 3724 C C . GLU A 1 471 ? -29.922 -41.688 -39.906 1 32.75 471 GLU A C 1
ATOM 3726 O O . GLU A 1 471 ? -29.953 -42.312 -40.969 1 32.75 471 GLU A O 1
ATOM 3731 N N . TYR A 1 472 ? -29.5 -40.438 -40.281 1 30.8 472 TYR A N 1
ATOM 3732 C CA . TYR A 1 472 ? -28.594 -40.312 -41.438 1 30.8 472 TYR A CA 1
ATOM 3733 C C . TYR A 1 472 ? -27.266 -41.031 -41.156 1 30.8 472 TYR A C 1
ATOM 3735 O O . TYR A 1 472 ? -26.719 -40.938 -40.062 1 30.8 472 TYR A O 1
ATOM 3743 N N . SER A 1 473 ? -26.953 -42.219 -41.875 1 32.72 473 SER A N 1
ATOM 3744 C CA . SER A 1 473 ? -25.906 -43.219 -42 1 32.72 473 SER A CA 1
ATOM 3745 C C . SER A 1 473 ? -24.531 -42.625 -41.75 1 32.72 473 SER A C 1
ATOM 3747 O O . SER A 1 473 ? -23.656 -43.281 -41.188 1 32.72 473 SER A O 1
ATOM 3749 N N . GLN A 1 474 ? -24.078 -41.906 -42.906 1 31.95 474 GLN A N 1
ATOM 3750 C CA . GLN A 1 474 ? -22.641 -41.656 -42.938 1 31.95 474 GLN A CA 1
ATOM 3751 C C . GLN A 1 474 ? -22.172 -40.875 -41.719 1 31.95 474 GLN A C 1
ATOM 3753 O O . GLN A 1 474 ? -22.812 -39.906 -41.281 1 31.95 474 GLN A O 1
ATOM 3758 N N . PRO A 1 475 ? -21.578 -41.594 -40.75 1 35.69 475 PRO A N 1
ATOM 3759 C CA . PRO A 1 475 ? -21.047 -40.812 -39.656 1 35.69 475 PRO A CA 1
ATOM 3760 C C . PRO A 1 475 ? -20.484 -39.469 -40.094 1 35.69 475 PRO A C 1
ATOM 3762 O O . PRO A 1 475 ? -19.703 -39.406 -41.062 1 35.69 475 PRO A O 1
ATOM 3765 N N . PRO A 1 476 ? -21.375 -38.469 -40.469 1 33.78 476 PRO A N 1
ATOM 3766 C CA . PRO A 1 476 ? -20.562 -37.375 -41 1 33.78 476 PRO A CA 1
ATOM 3767 C C . PRO A 1 476 ? -19.172 -37.312 -40.375 1 33.78 476 PRO A C 1
ATOM 3769 O O . PRO A 1 476 ? -19 -37.688 -39.188 1 33.78 476 PRO A O 1
ATOM 3772 N N . ALA A 1 477 ? -18.094 -37.719 -41.062 1 36.34 477 ALA A N 1
ATOM 3773 C CA . ALA A 1 477 ? -16.672 -37.5 -40.875 1 36.34 477 ALA A CA 1
ATOM 3774 C C . ALA A 1 477 ? -16.422 -36.25 -40.031 1 36.34 477 ALA A C 1
ATOM 3776 O O . ALA A 1 477 ? -15.641 -35.375 -40.406 1 36.34 477 ALA A O 1
ATOM 3777 N N . GLY A 1 478 ? -17.438 -35.719 -39.688 1 35.84 478 GLY A N 1
ATOM 3778 C CA . GLY A 1 478 ? -17.203 -34.438 -39.031 1 35.84 478 GLY A CA 1
ATOM 3779 C C . GLY A 1 478 ? -16.141 -34.5 -37.938 1 35.84 478 GLY A C 1
ATOM 3780 O O . GLY A 1 478 ? -15.977 -35.531 -37.281 1 35.84 478 GLY A O 1
ATOM 3781 N N . ASN A 1 479 ? -15.094 -33.781 -38.281 1 37.12 479 ASN A N 1
ATOM 3782 C CA . ASN A 1 479 ? -13.914 -33.438 -37.5 1 37.12 479 ASN A CA 1
ATOM 3783 C C . ASN A 1 479 ? -14.234 -33.312 -36 1 37.12 479 ASN A C 1
ATOM 3785 O O . ASN A 1 479 ? -15.062 -32.5 -35.594 1 37.12 479 ASN A O 1
ATOM 3789 N N . SER A 1 480 ? -14.516 -34.312 -35.281 1 41.47 480 SER A N 1
ATOM 3790 C CA . SER A 1 480 ? -14.375 -34.25 -33.844 1 41.47 480 SER A CA 1
ATOM 3791 C C . SER A 1 480 ? -13.547 -33.062 -33.438 1 41.47 480 SER A C 1
ATOM 3793 O O . SER A 1 480 ? -12.352 -32.969 -33.719 1 41.47 480 SER A O 1
ATOM 3795 N N . VAL A 1 481 ? -13.961 -31.906 -33.688 1 45.31 481 VAL A N 1
ATOM 3796 C CA . VAL A 1 481 ? -13.289 -30.703 -33.219 1 45.31 481 VAL A CA 1
ATOM 3797 C C . VAL A 1 481 ? -12.75 -30.922 -31.812 1 45.31 481 VAL A C 1
ATOM 3799 O O . VAL A 1 481 ? -13.523 -31.125 -30.875 1 45.31 481 VAL A O 1
ATOM 3802 N N . ASN A 1 482 ? -11.719 -31.719 -31.547 1 52.41 482 ASN A N 1
ATOM 3803 C CA . ASN A 1 482 ? -10.875 -31.828 -30.359 1 52.41 482 ASN A CA 1
ATOM 3804 C C . ASN A 1 482 ? -10.617 -30.469 -29.734 1 52.41 482 ASN A C 1
ATOM 3806 O O . ASN A 1 482 ? -9.594 -29.828 -30 1 52.41 482 ASN A O 1
ATOM 3810 N N . LEU A 1 483 ? -11.68 -29.797 -29.266 1 60.91 483 LEU A N 1
ATOM 3811 C CA . LEU A 1 483 ? -11.445 -28.5 -28.656 1 60.91 483 LEU A CA 1
ATOM 3812 C C . LEU A 1 483 ? -10.734 -28.656 -27.312 1 60.91 483 LEU A C 1
ATOM 3814 O O . LEU A 1 483 ? -11.312 -29.188 -26.359 1 60.91 483 LEU A O 1
ATOM 3818 N N . GLN A 1 484 ? -9.383 -28.625 -27.266 1 75.81 484 GLN A N 1
ATOM 3819 C CA . GLN A 1 484 ? -8.602 -28.641 -26.031 1 75.81 484 GLN A CA 1
ATOM 3820 C C . GLN A 1 484 ? -8.656 -27.297 -25.328 1 75.81 484 GLN A C 1
ATOM 3822 O O . GLN A 1 484 ? -7.793 -26.438 -25.547 1 75.81 484 GLN A O 1
ATOM 3827 N N . LEU A 1 485 ? -9.773 -27.125 -24.562 1 84.88 485 LEU A N 1
ATOM 3828 C CA . LEU A 1 485 ? -9.891 -25.891 -23.812 1 84.88 485 LEU A CA 1
ATOM 3829 C C . LEU A 1 485 ? -8.984 -25.906 -22.594 1 84.88 485 LEU A C 1
ATOM 3831 O O . LEU A 1 485 ? -8.797 -26.953 -21.969 1 84.88 485 LEU A O 1
ATOM 3835 N N . SER A 1 486 ? -8.359 -24.844 -22.406 1 91.69 486 SER A N 1
ATOM 3836 C CA . SER A 1 486 ? -7.492 -24.688 -21.25 1 91.69 486 SER A CA 1
ATOM 3837 C C . SER A 1 486 ? -7.84 -23.422 -20.469 1 91.69 486 SER A C 1
ATOM 3839 O O . SER A 1 486 ? -8.758 -22.688 -20.828 1 91.69 486 SER A O 1
ATOM 3841 N N . VAL A 1 487 ? -7.176 -23.219 -19.422 1 94.25 487 VAL A N 1
ATOM 3842 C CA . VAL A 1 487 ? -7.406 -22.078 -18.547 1 94.25 487 VAL A CA 1
ATOM 3843 C C . VAL A 1 487 ? -7.082 -20.781 -19.312 1 94.25 487 VAL A C 1
ATOM 3845 O O . VAL A 1 487 ? -7.586 -19.719 -18.969 1 94.25 487 VAL A O 1
ATOM 3848 N N . TRP A 1 488 ? -6.32 -20.891 -20.359 1 95.5 488 TRP A N 1
ATOM 3849 C CA . TRP A 1 488 ? -5.844 -19.719 -21.078 1 95.5 488 TRP A CA 1
ATOM 3850 C C . TRP A 1 488 ? -6.902 -19.203 -22.062 1 95.5 488 TRP A C 1
ATOM 3852 O O . TRP A 1 488 ? -6.719 -18.172 -22.703 1 95.5 488 TRP A O 1
ATOM 3862 N N . ASP A 1 489 ? -7.93 -19.969 -22.156 1 91.94 489 ASP A N 1
ATOM 3863 C CA . ASP A 1 489 ? -9.094 -19.484 -22.891 1 91.94 489 ASP A CA 1
ATOM 3864 C C . ASP A 1 489 ? -9.938 -18.547 -22.031 1 91.94 489 ASP A C 1
ATOM 3866 O O . ASP A 1 489 ? -11.016 -18.922 -21.578 1 91.94 489 ASP A O 1
ATOM 3870 N N . TRP A 1 490 ? -9.477 -17.406 -21.906 1 93 490 TRP A N 1
ATOM 3871 C CA . TRP A 1 490 ? -9.992 -16.438 -20.938 1 93 490 TRP A CA 1
ATOM 3872 C C . TRP A 1 490 ? -11.406 -16 -21.312 1 93 490 TRP A C 1
ATOM 3874 O O . TRP A 1 490 ? -12.18 -15.562 -20.453 1 93 490 TRP A O 1
ATOM 3884 N N . ASP A 1 491 ? -11.789 -16.109 -22.547 1 88.94 491 ASP A N 1
ATOM 3885 C CA . ASP A 1 491 ? -13.109 -15.68 -23.016 1 88.94 491 ASP A CA 1
ATOM 3886 C C . ASP A 1 491 ? -14.203 -16.562 -22.438 1 88.94 491 ASP A C 1
ATOM 3888 O O . ASP A 1 491 ? -15.391 -16.234 -22.531 1 88.94 491 ASP A O 1
ATOM 3892 N N . LEU A 1 492 ? -13.773 -17.641 -21.812 1 88.81 492 LEU A N 1
ATOM 3893 C CA . LEU A 1 492 ? -14.742 -18.5 -21.141 1 88.81 492 LEU A CA 1
ATOM 3894 C C . LEU A 1 492 ? -15.32 -17.797 -19.922 1 88.81 492 LEU A C 1
ATOM 3896 O O . LEU A 1 492 ? -16.469 -18.062 -19.531 1 88.81 492 LEU A O 1
ATOM 3900 N N . ARG A 1 493 ? -14.578 -16.922 -19.344 1 91.31 493 ARG A N 1
ATOM 3901 C CA . ARG A 1 493 ? -14.977 -16.359 -18.047 1 91.31 493 ARG A CA 1
ATOM 3902 C C . ARG A 1 493 ? -15 -14.836 -18.094 1 91.31 493 ARG A C 1
ATOM 3904 O O . ARG A 1 493 ? -15.68 -14.203 -17.297 1 91.31 493 ARG A O 1
ATOM 3911 N N . TYR A 1 494 ? -14.234 -14.297 -18.984 1 90.56 494 TYR A N 1
ATOM 3912 C CA . TYR A 1 494 ? -14.047 -12.852 -18.984 1 90.56 494 TYR A CA 1
ATOM 3913 C C . TYR A 1 494 ? -14.461 -12.242 -20.312 1 90.56 494 TYR A C 1
ATOM 3915 O O . TYR A 1 494 ? -14.203 -12.828 -21.375 1 90.56 494 TYR A O 1
ATOM 3923 N N . SER A 1 495 ? -15.078 -11.039 -20.266 1 83.81 495 SER A N 1
ATOM 3924 C CA . SER A 1 495 ? -15.438 -10.297 -21.469 1 83.81 495 SER A CA 1
ATOM 3925 C C . SER A 1 495 ? -14.203 -9.727 -22.156 1 83.81 495 SER A C 1
ATOM 3927 O O . SER A 1 495 ? -13.117 -9.695 -21.562 1 83.81 495 SER A O 1
ATOM 3929 N N . ASN A 1 496 ? -14.375 -9.352 -23.297 1 82.31 496 ASN A N 1
ATOM 3930 C CA . ASN A 1 496 ? -13.266 -8.758 -24.047 1 82.31 496 ASN A CA 1
ATOM 3931 C C . ASN A 1 496 ? -12.719 -7.512 -23.359 1 82.31 496 ASN A C 1
ATOM 3933 O O . ASN A 1 496 ? -11.508 -7.281 -23.344 1 82.31 496 ASN A O 1
ATOM 3937 N N . GLU A 1 497 ? -13.617 -6.773 -22.797 1 77.56 497 GLU A N 1
ATOM 3938 C CA . GLU A 1 497 ? -13.203 -5.574 -22.062 1 77.56 497 GLU A CA 1
ATOM 3939 C C . GLU A 1 497 ? -12.352 -5.93 -20.844 1 77.56 497 GLU A C 1
ATOM 3941 O O . GLU A 1 497 ? -11.367 -5.246 -20.562 1 77.56 497 GLU A O 1
ATOM 3946 N N . GLN A 1 498 ? -12.734 -6.922 -20.219 1 83.25 498 GLN A N 1
ATOM 3947 C CA . GLN A 1 498 ? -11.992 -7.371 -19.047 1 83.25 498 GLN A CA 1
ATOM 3948 C C . GLN A 1 498 ? -10.625 -7.918 -19.438 1 83.25 498 GLN A C 1
ATOM 3950 O O . GLN A 1 498 ? -9.633 -7.691 -18.75 1 83.25 498 GLN A O 1
ATOM 3955 N N . ILE A 1 499 ? -10.57 -8.641 -20.531 1 87.81 499 ILE A N 1
ATOM 3956 C CA . ILE A 1 499 ? -9.328 -9.234 -21 1 87.81 499 ILE A CA 1
ATOM 3957 C C . ILE A 1 499 ? -8.336 -8.133 -21.375 1 87.81 499 ILE A C 1
ATOM 3959 O O . ILE A 1 499 ? -7.133 -8.266 -21.156 1 87.81 499 ILE A O 1
ATOM 3963 N N . LEU A 1 500 ? -8.82 -7.027 -21.812 1 81.75 500 LEU A N 1
ATOM 3964 C CA . LEU A 1 500 ? -7.961 -5.891 -22.125 1 81.75 500 LEU A CA 1
ATOM 3965 C C . LEU A 1 500 ? -7.281 -5.355 -20.875 1 81.75 500 LEU A C 1
ATOM 3967 O O . LEU A 1 500 ? -6.172 -4.828 -20.938 1 81.75 500 LEU A O 1
ATOM 3971 N N . GLN A 1 501 ? -7.898 -5.59 -19.766 1 82.75 501 GLN A N 1
ATOM 3972 C CA . GLN A 1 501 ? -7.352 -5.113 -18.5 1 82.75 501 GLN A CA 1
ATOM 3973 C C . GLN A 1 501 ? -6.191 -5.988 -18.031 1 82.75 501 GLN A C 1
ATOM 3975 O O . GLN A 1 501 ? -5.465 -5.625 -17.109 1 82.75 501 GLN A O 1
ATOM 3980 N N . PHE A 1 502 ? -6.023 -7.098 -18.734 1 91.06 502 PHE A N 1
ATOM 3981 C CA . PHE A 1 502 ? -4.91 -7.973 -18.375 1 91.06 502 PHE A CA 1
ATOM 3982 C C . PHE A 1 502 ? -3.578 -7.32 -18.719 1 91.06 502 PHE A C 1
ATOM 3984 O O . PHE A 1 502 ? -2.529 -7.738 -18.234 1 91.06 502 PHE A O 1
ATOM 3991 N N . HIS A 1 503 ? -3.656 -6.34 -19.516 1 85.25 503 HIS A N 1
ATOM 3992 C CA . HIS A 1 503 ? -2.434 -5.68 -19.969 1 85.25 503 HIS A CA 1
ATOM 3993 C C . HIS A 1 503 ? -2.094 -4.488 -19.078 1 85.25 503 HIS A C 1
ATOM 3995 O O . HIS A 1 503 ? -2.982 -3.742 -18.656 1 85.25 503 HIS A O 1
ATOM 4001 N N . ASN A 1 504 ? -0.87 -4.438 -18.734 1 81.5 504 ASN A N 1
ATOM 4002 C CA . ASN A 1 504 ? -0.346 -3.324 -17.938 1 81.5 504 ASN A CA 1
ATOM 4003 C C . ASN A 1 504 ? -0.074 -2.104 -18.812 1 81.5 504 ASN A C 1
ATOM 4005 O O . ASN A 1 504 ? 0.838 -2.117 -19.641 1 81.5 504 ASN A O 1
ATOM 4009 N N . PRO A 1 505 ? -0.69 -1.116 -18.578 1 69.88 505 PRO A N 1
ATOM 4010 C CA . PRO A 1 505 ? -0.5 0.072 -19.422 1 69.88 505 PRO A CA 1
ATOM 4011 C C . PRO A 1 505 ? 0.872 0.716 -19.219 1 69.88 505 PRO A C 1
ATOM 4013 O O . PRO A 1 505 ? 1.346 1.444 -20.094 1 69.88 505 PRO A O 1
ATOM 4016 N N . GLY A 1 506 ? 1.477 0.473 -18.125 1 68.69 506 GLY A N 1
ATOM 4017 C CA . GLY A 1 506 ? 2.777 1.058 -17.844 1 68.69 506 GLY A CA 1
ATOM 4018 C C . GLY A 1 506 ? 3.934 0.211 -18.328 1 68.69 506 GLY A C 1
ATOM 4019 O O . GLY A 1 506 ? 5.094 0.509 -18.047 1 68.69 506 GLY A O 1
ATOM 4020 N N . TYR A 1 507 ? 3.578 -0.796 -19.141 1 77.38 507 TYR A N 1
ATOM 4021 C CA . TYR A 1 507 ? 4.609 -1.704 -19.625 1 77.38 507 TYR A CA 1
ATOM 4022 C C . TYR A 1 507 ? 5.578 -0.979 -20.547 1 77.38 507 TYR A C 1
ATOM 4024 O O . TYR A 1 507 ? 5.184 -0.479 -21.609 1 77.38 507 TYR A O 1
ATOM 4032 N N . ALA A 1 508 ? 6.789 -0.625 -20.125 1 73.75 508 ALA A N 1
ATOM 4033 C CA . ALA A 1 508 ? 7.867 0.017 -20.875 1 73.75 508 ALA A CA 1
ATOM 4034 C C . ALA A 1 508 ? 9.211 -0.641 -20.578 1 73.75 508 ALA A C 1
ATOM 4036 O O . ALA A 1 508 ? 10.062 -0.046 -19.922 1 73.75 508 ALA A O 1
ATOM 4037 N N . PRO A 1 509 ? 9.234 -1.834 -21.094 1 65.44 509 PRO A N 1
ATOM 4038 C CA . PRO A 1 509 ? 10.469 -2.533 -20.75 1 65.44 509 PRO A CA 1
ATOM 4039 C C . PRO A 1 509 ? 11.711 -1.87 -21.359 1 65.44 509 PRO A C 1
ATOM 4041 O O . PRO A 1 509 ? 11.633 -1.3 -22.453 1 65.44 509 PRO A O 1
ATOM 4044 N N . GLU A 1 510 ? 12.539 -1.233 -20.594 1 60.09 510 GLU A N 1
ATOM 4045 C CA . GLU A 1 510 ? 13.773 -0.683 -21.141 1 60.09 510 GLU A CA 1
ATOM 4046 C C . GLU A 1 510 ? 14.367 -1.6 -22.203 1 60.09 510 GLU A C 1
ATOM 4048 O O . GLU A 1 510 ? 14.5 -2.807 -21.984 1 60.09 510 GLU A O 1
ATOM 4053 N N . HIS A 1 511 ? 13.68 -1.415 -23.453 1 53.41 511 HIS A N 1
ATOM 4054 C CA . HIS A 1 511 ? 14.195 -2.234 -24.547 1 53.41 511 HIS A CA 1
ATOM 4055 C C . HIS A 1 511 ? 15.719 -2.336 -24.469 1 53.41 511 HIS A C 1
ATOM 4057 O O . HIS A 1 511 ? 16.422 -1.318 -24.516 1 53.41 511 HIS A O 1
ATOM 4063 N N . TYR A 1 512 ? 16.25 -2.906 -23.578 1 47.03 512 TYR A N 1
ATOM 4064 C CA . TYR A 1 512 ? 17.641 -3.133 -23.922 1 47.03 512 TYR A CA 1
ATOM 4065 C C . TYR A 1 512 ? 17.781 -3.828 -25.266 1 47.03 512 TYR A C 1
ATOM 4067 O O . TYR A 1 512 ? 17.391 -4.996 -25.406 1 47.03 512 TYR A O 1
ATOM 4075 N N . PRO A 1 513 ? 17.438 -2.941 -26.359 1 42.88 513 PRO A N 1
ATOM 4076 C CA . PRO A 1 513 ? 17.656 -3.711 -27.578 1 42.88 513 PRO A CA 1
ATOM 4077 C C . PRO A 1 513 ? 18.5 -4.965 -27.359 1 42.88 513 PRO A C 1
ATOM 4079 O O . PRO A 1 513 ? 18.609 -5.438 -26.219 1 42.88 513 PRO A O 1
ATOM 4082 N N . ASP A 1 514 ? 19.609 -4.98 -28.312 1 38.16 514 ASP A N 1
ATOM 4083 C CA . ASP A 1 514 ? 20.719 -5.875 -28.578 1 38.16 514 ASP A CA 1
ATOM 4084 C C . ASP A 1 514 ? 21.594 -6.051 -27.344 1 38.16 514 ASP A C 1
ATOM 4086 O O . ASP A 1 514 ? 22.812 -6.258 -27.453 1 38.16 514 ASP A O 1
ATOM 4090 N N . SER A 1 515 ? 21.312 -5.41 -26.438 1 40.56 515 SER A N 1
ATOM 4091 C CA . SER A 1 515 ? 22.375 -5.52 -25.453 1 40.56 515 SER A CA 1
ATOM 4092 C C . SER A 1 515 ? 22.797 -6.969 -25.25 1 40.56 515 SER A C 1
ATOM 4094 O O . SER A 1 515 ? 21.984 -7.82 -24.891 1 40.56 515 SER A O 1
ATOM 4096 N N . TRP A 1 516 ? 23.719 -7.211 -26.047 1 37.91 516 TRP A N 1
ATOM 4097 C CA . TRP A 1 516 ? 24.578 -8.328 -26.406 1 37.91 516 TRP A CA 1
ATOM 4098 C C . TRP A 1 516 ? 24.906 -9.188 -25.188 1 37.91 516 TRP A C 1
ATOM 4100 O O . TRP A 1 516 ? 25.547 -8.711 -24.25 1 37.91 516 TRP A O 1
ATOM 4110 N N . PHE A 1 517 ? 23.906 -9.844 -24.547 1 45.16 517 PHE A N 1
ATOM 4111 C CA . PHE A 1 517 ? 24.656 -10.836 -23.781 1 45.16 517 PHE A CA 1
ATOM 4112 C C . PHE A 1 517 ? 25.984 -11.164 -24.453 1 45.16 517 PHE A C 1
ATOM 4114 O O . PHE A 1 517 ? 26.062 -11.211 -25.688 1 45.16 517 PHE A O 1
ATOM 4121 N N . PRO A 1 518 ? 27.094 -10.766 -23.875 1 43.22 518 PRO A N 1
ATOM 4122 C CA . PRO A 1 518 ? 28.281 -11.273 -24.578 1 43.22 518 PRO A CA 1
ATOM 4123 C C . PRO A 1 518 ? 27.969 -12.523 -25.406 1 43.22 518 PRO A C 1
ATOM 4125 O O . PRO A 1 518 ? 27.047 -13.273 -25.094 1 43.22 518 PRO A O 1
ATOM 4128 N N . ARG A 1 519 ? 28.375 -12.531 -26.734 1 38.66 519 ARG A N 1
ATOM 4129 C CA . ARG A 1 519 ? 28.391 -13.719 -27.594 1 38.66 519 ARG A CA 1
ATOM 4130 C C . ARG A 1 519 ? 28.484 -14.992 -26.75 1 38.66 519 ARG A C 1
ATOM 4132 O O . ARG A 1 519 ? 29.25 -15.047 -25.797 1 38.66 519 ARG A O 1
ATOM 4139 N N . GLN A 1 520 ? 27.406 -15.758 -26.859 1 42.97 520 GLN A N 1
ATOM 4140 C CA . GLN A 1 520 ? 27.469 -17.125 -26.359 1 42.97 520 GLN A CA 1
ATOM 4141 C C . GLN A 1 520 ? 28.922 -17.594 -26.203 1 42.97 520 GLN A C 1
ATOM 4143 O O . GLN A 1 520 ? 29.672 -17.609 -27.188 1 42.97 520 GLN A O 1
ATOM 4148 N N . GLN A 1 521 ? 29.609 -17.156 -25.25 1 41.47 521 GLN A N 1
ATOM 4149 C CA . GLN A 1 521 ? 30.844 -17.938 -25.234 1 41.47 521 GLN A CA 1
ATOM 4150 C C . GLN A 1 521 ? 30.562 -19.406 -25.547 1 41.47 521 GLN A C 1
ATOM 4152 O O . GLN A 1 521 ? 29.609 -19.984 -25.016 1 41.47 521 GLN A O 1
ATOM 4157 N N . PRO A 1 522 ? 30.844 -19.828 -26.766 1 41.56 522 PRO A N 1
ATOM 4158 C CA . PRO A 1 522 ? 30.656 -21.266 -27.031 1 41.56 522 PRO A CA 1
ATOM 4159 C C . PRO A 1 522 ? 30.781 -22.109 -25.766 1 41.56 522 PRO A C 1
ATOM 4161 O O . PRO A 1 522 ? 31.703 -21.922 -24.969 1 41.56 522 PRO A O 1
ATOM 4164 N N . SER A 1 523 ? 29.688 -22.281 -25.062 1 46.59 523 SER A N 1
ATOM 4165 C CA . SER A 1 523 ? 29.688 -23.25 -23.969 1 46.59 523 SER A CA 1
ATOM 4166 C C . SER A 1 523 ? 30.703 -24.359 -24.203 1 46.59 523 SER A C 1
ATOM 4168 O O . SER A 1 523 ? 30.594 -25.109 -25.172 1 46.59 523 SER A O 1
ATOM 4170 N N . LEU A 1 524 ? 31.891 -24.125 -24.031 1 45.81 524 LEU A N 1
ATOM 4171 C CA . LEU A 1 524 ? 32.812 -25.25 -24.062 1 45.81 524 LEU A CA 1
ATOM 4172 C C . LEU A 1 524 ? 32.281 -26.438 -23.312 1 45.81 524 LEU A C 1
ATOM 4174 O O . LEU A 1 524 ? 32.344 -26.484 -22.078 1 45.81 524 LEU A O 1
ATOM 4178 N N . MET A 1 525 ? 31.156 -26.938 -23.781 1 51.19 525 MET A N 1
ATOM 4179 C CA . MET A 1 525 ? 30.828 -28.266 -23.25 1 51.19 525 MET A CA 1
ATOM 4180 C C . MET A 1 525 ? 32.094 -29.109 -23.078 1 51.19 525 MET A C 1
ATOM 4182 O O . MET A 1 525 ? 32.875 -29.234 -24 1 51.19 525 MET A O 1
ATOM 4186 N N . VAL A 1 526 ? 32.688 -29.109 -21.969 1 53.78 526 VAL A N 1
ATOM 4187 C CA . VAL A 1 526 ? 33.875 -29.891 -21.703 1 53.78 526 VAL A CA 1
ATOM 4188 C C . VAL A 1 526 ? 33.531 -31.359 -21.547 1 53.78 526 VAL A C 1
ATOM 4190 O O . VAL A 1 526 ? 32.656 -31.719 -20.719 1 53.78 526 VAL A O 1
ATOM 4193 N N . PRO A 1 527 ? 34.031 -32.094 -22.562 1 58.09 527 PRO A N 1
ATOM 4194 C CA . PRO A 1 527 ? 33.969 -33.531 -22.359 1 58.09 527 PRO A CA 1
ATOM 4195 C C . PRO A 1 527 ? 34.75 -33.969 -21.141 1 58.09 527 PRO A C 1
ATOM 4197 O O . PRO A 1 527 ? 35.844 -33.5 -20.891 1 58.09 527 PRO A O 1
ATOM 4200 N N . GLY A 1 528 ? 34.031 -34.344 -19.859 1 65.56 528 GLY A N 1
ATOM 4201 C CA . GLY A 1 528 ? 34.656 -34.844 -18.641 1 65.56 528 GLY A CA 1
ATOM 4202 C C . GLY A 1 528 ? 33.875 -34.469 -17.391 1 65.56 528 GLY A C 1
ATOM 4203 O O . GLY A 1 528 ? 32.75 -33.969 -17.469 1 65.56 528 GLY A O 1
ATOM 4204 N N . PRO A 1 529 ? 34.531 -34.906 -16.359 1 73.88 529 PRO A N 1
ATOM 4205 C CA . PRO A 1 529 ? 33.938 -34.562 -15.062 1 73.88 529 PRO A CA 1
ATOM 4206 C C . PRO A 1 529 ? 33.938 -33.062 -14.781 1 73.88 529 PRO A C 1
ATOM 4208 O O . PRO A 1 529 ? 34.781 -32.312 -15.328 1 73.88 529 PRO A O 1
ATOM 4211 N N . PRO A 1 530 ? 32.938 -32.594 -14.117 1 77.25 530 PRO A N 1
ATOM 4212 C CA . PRO A 1 530 ? 32.906 -31.172 -13.789 1 77.25 530 PRO A CA 1
ATOM 4213 C C . PRO A 1 530 ? 34.125 -30.719 -12.992 1 77.25 530 PRO A C 1
ATOM 4215 O O . PRO A 1 530 ? 34.688 -31.5 -12.227 1 77.25 530 PRO A O 1
ATOM 4218 N N . ASN A 1 531 ? 34.5 -29.531 -13.227 1 77.5 531 ASN A N 1
ATOM 4219 C CA . ASN A 1 531 ? 35.625 -28.953 -12.508 1 77.5 531 ASN A CA 1
ATOM 4220 C C . ASN A 1 531 ? 35.25 -28.562 -11.086 1 77.5 531 ASN A C 1
ATOM 4222 O O . ASN A 1 531 ? 36.062 -28.656 -10.172 1 77.5 531 ASN A O 1
ATOM 4226 N N . SER A 1 532 ? 34.031 -28.141 -10.992 1 82.31 532 SER A N 1
ATOM 4227 C CA . SER A 1 532 ? 33.562 -27.703 -9.672 1 82.31 532 SER A CA 1
ATOM 4228 C C . SER A 1 532 ? 32.094 -28.047 -9.453 1 82.31 532 SER A C 1
ATOM 4230 O O . SER A 1 532 ? 31.281 -27.938 -10.367 1 82.31 532 SER A O 1
ATOM 4232 N N . VAL A 1 533 ? 31.906 -28.641 -8.305 1 85.88 533 VAL A N 1
ATOM 4233 C CA . VAL A 1 533 ? 30.547 -28.984 -7.875 1 85.88 533 VAL A CA 1
ATOM 4234 C C . VAL A 1 533 ? 30.25 -28.297 -6.543 1 85.88 533 VAL A C 1
ATOM 4236 O O . VAL A 1 533 ? 31.047 -28.375 -5.602 1 85.88 533 VAL A O 1
ATOM 4239 N N . TRP A 1 534 ? 29.094 -27.531 -6.578 1 86.56 534 TRP A N 1
ATOM 4240 C CA . TRP A 1 534 ? 28.75 -26.766 -5.391 1 86.56 534 TRP A CA 1
ATOM 4241 C C . TRP A 1 534 ? 27.359 -27.109 -4.898 1 86.56 534 TRP A C 1
ATOM 4243 O O . TRP A 1 534 ? 26.5 -27.5 -5.688 1 86.56 534 TRP A O 1
ATOM 4253 N N . LEU A 1 535 ? 27.234 -27.031 -3.562 1 85.75 535 LEU A N 1
ATOM 4254 C CA . LEU A 1 535 ? 25.906 -27.047 -2.941 1 85.75 535 LEU A CA 1
ATOM 4255 C C . LEU A 1 535 ? 25.516 -25.656 -2.467 1 85.75 535 LEU A C 1
ATOM 4257 O O . LEU A 1 535 ? 26.266 -25 -1.748 1 85.75 535 LEU A O 1
ATOM 4261 N N . PHE A 1 536 ? 24.438 -25.188 -2.992 1 83.19 536 PHE A N 1
ATOM 4262 C CA . PHE A 1 536 ? 23.906 -23.922 -2.512 1 83.19 536 PHE A CA 1
ATOM 4263 C C . PHE A 1 536 ? 22.859 -24.156 -1.428 1 83.19 536 PHE A C 1
ATOM 4265 O O . PHE A 1 536 ? 21.797 -24.734 -1.692 1 83.19 536 PHE A O 1
ATOM 4272 N N . SER A 1 537 ? 23.188 -23.703 -0.199 1 78.44 537 SER A N 1
ATOM 4273 C CA . SER A 1 537 ? 22.312 -23.844 0.965 1 78.44 537 SER A CA 1
ATOM 4274 C C . SER A 1 537 ? 22.516 -22.688 1.938 1 78.44 537 SER A C 1
ATOM 4276 O O . SER A 1 537 ? 23.641 -22.219 2.141 1 78.44 537 SER A O 1
ATOM 4278 N N . ARG A 1 538 ? 21.438 -22.141 2.404 1 77.19 538 ARG A N 1
ATOM 4279 C CA . ARG A 1 538 ? 21.422 -21.078 3.4 1 77.19 538 ARG A CA 1
ATOM 4280 C C . ARG A 1 538 ? 22.203 -19.859 2.904 1 77.19 538 ARG A C 1
ATOM 4282 O O . ARG A 1 538 ? 23.047 -19.328 3.617 1 77.19 538 ARG A O 1
ATOM 4289 N N . GLY A 1 539 ? 22.078 -19.641 1.626 1 73.56 539 GLY A N 1
ATOM 4290 C CA . GLY A 1 539 ? 22.656 -18.438 1.041 1 73.56 539 GLY A CA 1
ATOM 4291 C C . GLY A 1 539 ? 24.141 -18.547 0.77 1 73.56 539 GLY A C 1
ATOM 4292 O O . GLY A 1 539 ? 24.797 -17.547 0.465 1 73.56 539 GLY A O 1
ATOM 4293 N N . ALA A 1 540 ? 24.625 -19.781 0.86 1 78.56 540 ALA A N 1
ATOM 4294 C CA . ALA A 1 540 ? 26.062 -19.969 0.677 1 78.56 540 ALA A CA 1
ATOM 4295 C C . ALA A 1 540 ? 26.344 -21.156 -0.241 1 78.56 540 ALA A C 1
ATOM 4297 O O . ALA A 1 540 ? 25.531 -22.078 -0.35 1 78.56 540 ALA A O 1
ATOM 4298 N N . LEU A 1 541 ? 27.516 -21.078 -0.875 1 84.25 541 LEU A N 1
ATOM 4299 C CA . LEU A 1 541 ? 27.984 -22.172 -1.721 1 84.25 541 LEU A CA 1
ATOM 4300 C C . LEU A 1 541 ? 29.016 -23.031 -0.983 1 84.25 541 LEU A C 1
ATOM 4302 O O . LEU A 1 541 ? 30 -22.5 -0.476 1 84.25 541 LEU A O 1
ATOM 4306 N N . THR A 1 542 ? 28.75 -24.281 -0.831 1 84.06 542 THR A N 1
ATOM 4307 C CA . THR A 1 542 ? 29.672 -25.234 -0.234 1 84.06 542 THR A CA 1
ATOM 4308 C C . THR A 1 542 ? 30.156 -26.25 -1.27 1 84.06 542 THR A C 1
ATOM 4310 O O . THR A 1 542 ? 29.344 -26.781 -2.033 1 84.06 542 THR A O 1
ATOM 4313 N N . PRO A 1 543 ? 31.453 -26.438 -1.372 1 85.94 543 PRO A N 1
ATOM 4314 C CA . PRO A 1 543 ? 31.953 -27.391 -2.354 1 85.94 543 PRO A CA 1
ATOM 4315 C C . PRO A 1 543 ? 31.5 -28.828 -2.064 1 85.94 543 PRO A C 1
ATOM 4317 O O . PRO A 1 543 ? 31.438 -29.234 -0.901 1 85.94 543 PRO A O 1
ATOM 4320 N N . LEU A 1 544 ? 31.125 -29.516 -3.088 1 84.88 544 LEU A N 1
ATOM 4321 C CA . LEU A 1 544 ? 30.734 -30.922 -3.006 1 84.88 544 LEU A CA 1
ATOM 4322 C C . LEU A 1 544 ? 31.766 -31.812 -3.693 1 84.88 544 LEU A C 1
ATOM 4324 O O . LEU A 1 544 ? 32.312 -31.438 -4.734 1 84.88 544 LEU A O 1
ATOM 4328 N N . ASN A 1 545 ? 31.969 -32.938 -3.109 1 77.81 545 ASN A N 1
ATOM 4329 C CA . ASN A 1 545 ? 32.906 -33.906 -3.711 1 77.81 545 ASN A CA 1
ATOM 4330 C C . ASN A 1 545 ? 32.25 -34.719 -4.816 1 77.81 545 ASN A C 1
ATOM 4332 O O . ASN A 1 545 ? 32.906 -35.125 -5.762 1 77.81 545 ASN A O 1
ATOM 4336 N N . GLN A 1 546 ? 31.016 -35 -4.535 1 80 546 GLN A N 1
ATOM 4337 C CA . GLN A 1 546 ? 30.25 -35.781 -5.496 1 80 546 GLN A CA 1
ATOM 4338 C C . GLN A 1 546 ? 28.859 -35.219 -5.715 1 80 546 GLN A C 1
ATOM 4340 O O . GLN A 1 546 ? 28.297 -34.594 -4.816 1 80 546 GLN A O 1
ATOM 4345 N N . LEU A 1 547 ? 28.406 -35.469 -6.848 1 81.44 547 LEU A N 1
ATOM 4346 C CA . LEU A 1 547 ? 27.078 -34.969 -7.199 1 81.44 547 LEU A CA 1
ATOM 4347 C C . LEU A 1 547 ? 25.984 -35.906 -6.656 1 81.44 547 LEU A C 1
ATOM 4349 O O . LEU A 1 547 ? 24.922 -35.438 -6.246 1 81.44 547 LEU A O 1
ATOM 4353 N N . CYS A 1 548 ? 26.328 -37.25 -6.656 1 83.5 548 CYS A N 1
ATOM 4354 C CA . CYS A 1 548 ? 25.359 -38.25 -6.23 1 83.5 548 CYS A CA 1
ATOM 4355 C C . CYS A 1 548 ? 25.719 -38.812 -4.867 1 83.5 548 CYS A C 1
ATOM 4357 O O . CYS A 1 548 ? 26.906 -38.875 -4.512 1 83.5 548 CYS A O 1
ATOM 4359 N N . PRO A 1 549 ? 24.781 -39.25 -4.109 1 81.25 549 PRO A N 1
ATOM 4360 C CA . PRO A 1 549 ? 25.031 -39.719 -2.748 1 81.25 549 PRO A CA 1
ATOM 4361 C C . PRO A 1 549 ? 25.578 -41.125 -2.713 1 81.25 549 PRO A C 1
ATOM 4363 O O . PRO A 1 549 ? 25.969 -41.625 -1.649 1 81.25 549 PRO A O 1
ATOM 4366 N N . TRP A 1 550 ? 25.656 -41.906 -3.713 1 79.19 550 TRP A N 1
ATOM 4367 C CA . TRP A 1 550 ? 25.922 -43.344 -3.719 1 79.19 550 TRP A CA 1
ATOM 4368 C C . TRP A 1 550 ? 27.422 -43.625 -3.824 1 79.19 550 TRP A C 1
ATOM 4370 O O . TRP A 1 550 ? 27.859 -44.75 -3.629 1 79.19 550 TRP A O 1
ATOM 4380 N N . ARG A 1 551 ? 28.234 -42.719 -4.109 1 67.94 551 ARG A N 1
ATOM 4381 C CA . ARG A 1 551 ? 29.656 -43 -4.262 1 67.94 551 ARG A CA 1
ATOM 4382 C C . ARG A 1 551 ? 30.359 -43 -2.91 1 67.94 551 ARG A C 1
ATOM 4384 O O . ARG A 1 551 ? 30.047 -42.188 -2.039 1 67.94 551 ARG A O 1
ATOM 4391 N N . ASP A 1 552 ? 30.781 -44.25 -2.264 1 56.03 552 ASP A N 1
ATOM 4392 C CA . ASP A 1 552 ? 31.547 -44.469 -1.041 1 56.03 552 ASP A CA 1
ATOM 4393 C C . ASP A 1 552 ? 32.75 -43.5 -0.959 1 56.03 552 ASP A C 1
ATOM 4395 O O . ASP A 1 552 ? 33.625 -43.688 -0.121 1 56.03 552 ASP A O 1
ATOM 4399 N N . SER A 1 553 ? 33.375 -43.094 -2.064 1 45.12 553 SER A N 1
ATOM 4400 C CA . SER A 1 553 ? 34.781 -42.688 -1.825 1 45.12 553 SER A CA 1
ATOM 4401 C C . SER A 1 553 ? 34.844 -41.469 -0.925 1 45.12 553 SER A C 1
ATOM 4403 O O . SER A 1 553 ? 34.094 -40.5 -1.124 1 45.12 553 SER A O 1
ATOM 4405 N N . PRO A 1 554 ? 35.5 -41.625 0.305 1 38.06 554 PRO A N 1
ATOM 4406 C CA . PRO A 1 554 ? 35.812 -40.562 1.271 1 38.06 554 PRO A CA 1
ATOM 4407 C C . PRO A 1 554 ? 36.469 -39.344 0.621 1 38.06 554 PRO A C 1
ATOM 4409 O O . PRO A 1 554 ? 37.062 -38.531 1.312 1 38.06 554 PRO A O 1
ATOM 4412 N N . SER A 1 555 ? 36.969 -39.438 -0.616 1 33.5 555 SER A N 1
ATOM 4413 C CA . SER A 1 555 ? 38.062 -38.5 -0.838 1 33.5 555 SER A CA 1
ATOM 4414 C C . SER A 1 555 ? 37.719 -37.125 -0.28 1 33.5 555 SER A C 1
ATOM 4416 O O . SER A 1 555 ? 36.562 -36.844 0.052 1 33.5 555 SER A O 1
ATOM 4418 N N . LEU A 1 556 ? 38.438 -36.062 -1.084 1 30.19 556 LEU A N 1
ATOM 4419 C CA . LEU A 1 556 ? 39.156 -34.812 -0.768 1 30.19 556 LEU A CA 1
ATOM 4420 C C . LEU A 1 556 ? 38.219 -33.812 -0.127 1 30.19 556 LEU A C 1
ATOM 4422 O O . LEU A 1 556 ? 37 -33.969 -0.154 1 30.19 556 LEU A O 1
ATOM 4426 N N . LEU A 1 557 ? 38.656 -32.5 -0.568 1 31.11 557 LEU A N 1
ATOM 4427 C CA . LEU A 1 557 ? 38.938 -31.141 -0.085 1 31.11 557 LEU A CA 1
ATOM 4428 C C . LEU A 1 557 ? 37.656 -30.328 0.03 1 31.11 557 LEU A C 1
ATOM 4430 O O . LEU A 1 557 ? 37 -30.062 -0.975 1 31.11 557 LEU A O 1
ATOM 4434 N N . ALA A 1 558 ? 36.906 -30.734 0.929 1 34.69 558 ALA A N 1
ATOM 4435 C CA . ALA A 1 558 ? 35.906 -29.719 1.254 1 34.69 558 ALA A CA 1
ATOM 4436 C C . ALA A 1 558 ? 36.531 -28.328 1.302 1 34.69 558 ALA A C 1
ATOM 4438 O O . ALA A 1 558 ? 37.156 -27.953 2.295 1 34.69 558 ALA A O 1
ATOM 4439 N N . VAL A 1 559 ? 37.406 -28.031 0.338 1 29.45 559 VAL A N 1
ATOM 4440 C CA . VAL A 1 559 ? 37.781 -26.625 0.508 1 29.45 559 VAL A CA 1
ATOM 4441 C C . VAL A 1 559 ? 36.531 -25.781 0.686 1 29.45 559 VAL A C 1
ATOM 4443 O O . VAL A 1 559 ? 35.688 -25.719 -0.211 1 29.45 559 VAL A O 1
ATOM 4446 N N . SER A 1 560 ? 36.094 -25.891 1.917 1 29.94 560 SER A N 1
ATOM 4447 C CA . SER A 1 560 ? 35.094 -24.891 2.312 1 29.94 560 SER A CA 1
ATOM 4448 C C . SER A 1 560 ? 35.438 -23.516 1.743 1 29.94 560 SER A C 1
ATOM 4450 O O . SER A 1 560 ? 36.406 -22.906 2.133 1 29.94 560 SER A O 1
ATOM 4452 N N . SER A 1 561 ? 35.656 -23.438 0.544 1 29.47 561 SER A N 1
ATOM 4453 C CA . SER A 1 561 ? 35.75 -22.016 0.278 1 29.47 561 SER A CA 1
ATOM 4454 C C . SER A 1 561 ? 34.719 -21.234 1.104 1 29.47 561 SER A C 1
ATOM 4456 O O . SER A 1 561 ? 33.531 -21.453 0.987 1 29.47 561 SER A O 1
ATOM 4458 N N . ARG A 1 562 ? 35.156 -21.078 2.316 1 29.16 562 ARG A N 1
ATOM 4459 C CA . ARG A 1 562 ? 34.469 -20.141 3.201 1 29.16 562 ARG A CA 1
ATOM 4460 C C . ARG A 1 562 ? 33.844 -18.984 2.414 1 29.16 562 ARG A C 1
ATOM 4462 O O . ARG A 1 562 ? 34.594 -18.109 1.945 1 29.16 562 ARG A O 1
ATOM 4469 N N . TRP A 1 563 ? 33.094 -19.297 1.619 1 31 563 TRP A N 1
ATOM 4470 C CA . TRP A 1 563 ? 32.375 -18.062 1.32 1 31 563 TRP A CA 1
ATOM 4471 C C . TRP A 1 563 ? 31.922 -17.375 2.604 1 31 563 TRP A C 1
ATOM 4473 O O . TRP A 1 563 ? 31.484 -18.031 3.549 1 31 563 TRP A O 1
ATOM 4483 N N . LEU A 1 564 ? 32.688 -16.422 3.145 1 28.64 564 LEU A N 1
ATOM 4484 C CA . LEU A 1 564 ? 32.344 -15.617 4.32 1 28.64 564 LEU A CA 1
ATOM 4485 C C . LEU A 1 564 ? 30.844 -15.555 4.535 1 28.64 564 LEU A C 1
ATOM 4487 O O . LEU A 1 564 ? 30.094 -15.297 3.592 1 28.64 564 LEU A O 1
ATOM 4491 N N . PRO A 1 565 ? 30.391 -16.312 5.527 1 29.62 565 PRO A N 1
ATOM 4492 C CA . PRO A 1 565 ? 29 -16.203 5.961 1 29.62 565 PRO A CA 1
ATOM 4493 C C . PRO A 1 565 ? 28.406 -14.82 5.715 1 29.62 565 PRO A C 1
ATOM 4495 O O . PRO A 1 565 ? 29.141 -13.828 5.66 1 29.62 565 PRO A O 1
ATOM 4498 N N . ARG A 1 566 ? 27.312 -14.82 5.172 1 32.31 566 ARG A N 1
ATOM 4499 C CA . ARG A 1 566 ? 26.703 -13.5 5.242 1 32.31 566 ARG A CA 1
ATOM 4500 C C . ARG A 1 566 ? 26.859 -12.883 6.629 1 32.31 566 ARG A C 1
ATOM 4502 O O . ARG A 1 566 ? 26.469 -13.484 7.629 1 32.31 566 ARG A O 1
ATOM 4509 N N . PRO A 1 567 ? 27.906 -12.281 7.105 1 29.97 567 PRO A N 1
ATOM 4510 C CA . PRO A 1 567 ? 27.719 -11.773 8.469 1 29.97 567 PRO A CA 1
ATOM 4511 C C . PRO A 1 567 ? 26.266 -11.445 8.781 1 29.97 567 PRO A C 1
ATOM 4513 O O . PRO A 1 567 ? 25.5 -11.133 7.871 1 29.97 567 PRO A O 1
ATOM 4516 N N . ALA A 1 568 ? 25.734 -11.969 9.781 1 29.17 568 ALA A N 1
ATOM 4517 C CA . ALA A 1 568 ? 24.5 -11.445 10.336 1 29.17 568 ALA A CA 1
ATOM 4518 C C . ALA A 1 568 ? 24.328 -9.969 10 1 29.17 568 ALA A C 1
ATOM 4520 O O . ALA A 1 568 ? 25.156 -9.141 10.367 1 29.17 568 ALA A O 1
ATOM 4521 N N . ILE A 1 569 ? 23.781 -9.664 8.883 1 31.89 569 ILE A N 1
ATOM 4522 C CA . ILE A 1 569 ? 23.594 -8.25 8.547 1 31.89 569 ILE A CA 1
ATOM 4523 C C . ILE A 1 569 ? 23.141 -7.488 9.797 1 31.89 569 ILE A C 1
ATOM 4525 O O . ILE A 1 569 ? 22.062 -7.73 10.328 1 31.89 569 ILE A O 1
ATOM 4529 N N . SER A 1 570 ? 23.906 -7.246 10.781 1 29.61 570 SER A N 1
ATOM 4530 C CA . SER A 1 570 ? 23.578 -6.188 11.727 1 29.61 570 SER A CA 1
ATOM 4531 C C . SER A 1 570 ? 22.812 -5.055 11.047 1 29.61 570 SER A C 1
ATOM 4533 O O . SER A 1 570 ? 22.969 -4.84 9.836 1 29.61 570 SER A O 1
ATOM 4535 N N . PRO A 1 571 ? 21.656 -4.508 11.633 1 29.31 571 PRO A N 1
ATOM 4536 C CA . PRO A 1 571 ? 20.922 -3.373 11.07 1 29.31 571 PRO A CA 1
ATOM 4537 C C . PRO A 1 571 ? 21.828 -2.35 10.398 1 29.31 571 PRO A C 1
ATOM 4539 O O . PRO A 1 571 ? 21.359 -1.45 9.703 1 29.31 571 PRO A O 1
ATOM 4542 N N . GLU A 1 572 ? 23.125 -2.164 10.828 1 29.06 572 GLU A N 1
ATOM 4543 C CA . GLU A 1 572 ? 24.156 -1.206 10.422 1 29.06 572 GLU A CA 1
ATOM 4544 C C . GLU A 1 572 ? 24.594 -1.448 8.977 1 29.06 572 GLU A C 1
ATOM 4546 O O . GLU A 1 572 ? 25.047 -0.524 8.297 1 29.06 572 GLU A O 1
ATOM 4551 N N . SER A 1 573 ? 24.781 -2.699 8.578 1 31.72 573 SER A N 1
ATOM 4552 C CA . SER A 1 573 ? 25.328 -3.008 7.266 1 31.72 573 SER A CA 1
ATOM 4553 C C . SER A 1 573 ? 24.266 -2.871 6.176 1 31.72 573 SER A C 1
ATOM 4555 O O . SER A 1 573 ? 24.484 -3.293 5.035 1 31.72 573 SER A O 1
ATOM 4557 N N . LEU A 1 574 ? 23.156 -2.529 6.422 1 30.3 574 LEU A N 1
ATOM 4558 C CA . LEU A 1 574 ? 22.078 -2.4 5.449 1 30.3 574 LEU A CA 1
ATOM 4559 C C . LEU A 1 574 ? 22.422 -1.35 4.398 1 30.3 574 LEU A C 1
ATOM 4561 O O . LEU A 1 574 ? 21.75 -1.252 3.371 1 30.3 574 LEU A O 1
ATOM 4565 N N . ALA A 1 575 ? 23.047 -0.237 4.703 1 30.22 575 ALA A N 1
ATOM 4566 C CA . ALA A 1 575 ? 23.359 0.771 3.693 1 30.22 575 ALA A CA 1
ATOM 4567 C C . ALA A 1 575 ? 24.172 0.172 2.551 1 30.22 575 ALA A C 1
ATOM 4569 O O . ALA A 1 575 ? 24.031 0.583 1.396 1 30.22 575 ALA A O 1
ATOM 4570 N N . ASP A 1 576 ? 25.281 -0.382 2.93 1 30.25 576 ASP A N 1
ATOM 4571 C CA . ASP A 1 576 ? 26.125 -0.95 1.888 1 30.25 576 ASP A CA 1
ATOM 4572 C C . ASP A 1 576 ? 25.484 -2.182 1.26 1 30.25 576 ASP A C 1
ATOM 4574 O O . ASP A 1 576 ? 26.172 -3.066 0.756 1 30.25 576 ASP A O 1
ATOM 4578 N N . GLN A 1 577 ? 24.344 -2.543 1.706 1 31.2 577 GLN A N 1
ATOM 4579 C CA . GLN A 1 577 ? 23.797 -3.59 0.853 1 31.2 577 GLN A CA 1
ATOM 4580 C C . GLN A 1 577 ? 23.812 -3.172 -0.615 1 31.2 577 GLN A C 1
ATOM 4582 O O . GLN A 1 577 ? 22.953 -2.41 -1.061 1 31.2 577 GLN A O 1
ATOM 4587 N N . GLU A 1 578 ? 24.797 -2.785 -1.166 1 31.25 578 GLU A N 1
ATOM 4588 C CA . GLU A 1 578 ? 24.938 -3.188 -2.562 1 31.25 578 GLU A CA 1
ATOM 4589 C C . GLU A 1 578 ? 24 -4.352 -2.895 1 31.25 578 GLU A C 1
ATOM 4591 O O . GLU A 1 578 ? 23.609 -5.109 -2.008 1 31.25 578 GLU A O 1
ATOM 4596 N N . TRP A 1 579 ? 23.344 -4.402 -3.91 1 31.56 579 TRP A N 1
ATOM 4597 C CA . TRP A 1 579 ? 22.641 -5.621 -4.297 1 31.56 579 TRP A CA 1
ATOM 4598 C C . TRP A 1 579 ? 23.219 -6.836 -3.574 1 31.56 579 TRP A C 1
ATOM 4600 O O . TRP A 1 579 ? 24.438 -6.965 -3.439 1 31.56 579 TRP A O 1
ATOM 4610 N N . GLY A 1 580 ? 22.797 -7.238 -2.426 1 34.78 580 GLY A N 1
ATOM 4611 C CA . GLY A 1 580 ? 23.062 -8.484 -1.73 1 34.78 580 GLY A CA 1
ATOM 4612 C C . GLY A 1 580 ? 23.781 -9.508 -2.596 1 34.78 580 GLY A C 1
ATOM 4613 O O . GLY A 1 580 ? 23.406 -10.688 -2.609 1 34.78 580 GLY A O 1
ATOM 4614 N N . LEU A 1 581 ? 24.156 -9.258 -3.744 1 36.59 581 LEU A N 1
ATOM 4615 C CA . LEU A 1 581 ? 25 -10.359 -4.211 1 36.59 581 LEU A CA 1
ATOM 4616 C C . LEU A 1 581 ? 26.094 -10.672 -3.197 1 36.59 581 LEU A C 1
ATOM 4618 O O . LEU A 1 581 ? 26.625 -9.766 -2.539 1 36.59 581 LEU A O 1
ATOM 4622 N N . PRO A 1 582 ? 26.016 -11.711 -2.549 1 37.47 582 PRO A N 1
ATOM 4623 C CA . PRO A 1 582 ? 27.188 -12.055 -1.735 1 37.47 582 PRO A CA 1
ATOM 4624 C C . PRO A 1 582 ? 28.453 -11.328 -2.186 1 37.47 582 PRO A C 1
ATOM 4626 O O . PRO A 1 582 ? 28.594 -10.992 -3.365 1 37.47 582 PRO A O 1
ATOM 4629 N N . SER A 1 583 ? 29.047 -10.461 -1.351 1 37.34 583 SER A N 1
ATOM 4630 C CA . SER A 1 583 ? 30.328 -9.836 -1.634 1 37.34 583 SER A CA 1
ATOM 4631 C C . SER A 1 583 ? 31.109 -10.602 -2.701 1 37.34 583 SER A C 1
ATOM 4633 O O . SER A 1 583 ? 31.953 -10.039 -3.393 1 37.34 583 SER A O 1
ATOM 4635 N N . HIS A 1 584 ? 31.031 -11.883 -2.604 1 34.81 584 HIS A N 1
ATOM 4636 C CA . HIS A 1 584 ? 31.844 -12.719 -3.48 1 34.81 584 HIS A CA 1
ATOM 4637 C C . HIS A 1 584 ? 31.328 -12.688 -4.914 1 34.81 584 HIS A C 1
ATOM 4639 O O . HIS A 1 584 ? 31.844 -13.391 -5.781 1 34.81 584 HIS A O 1
ATOM 4645 N N . TRP A 1 585 ? 30.125 -12.211 -4.965 1 39.62 585 TRP A N 1
ATOM 4646 C CA . TRP A 1 585 ? 29.672 -12.32 -6.348 1 39.62 585 TRP A CA 1
ATOM 4647 C C . TRP A 1 585 ? 30.406 -11.328 -7.246 1 39.62 585 TRP A C 1
ATOM 4649 O O . TRP A 1 585 ? 30.109 -11.219 -8.438 1 39.62 585 TRP A O 1
ATOM 4659 N N . GLY A 1 586 ? 31.594 -11.195 -6.918 1 37.62 586 GLY A N 1
ATOM 4660 C CA . GLY A 1 586 ? 32.469 -10.375 -7.727 1 37.62 586 GLY A CA 1
ATOM 4661 C C . GLY A 1 586 ? 31.781 -9.211 -8.398 1 37.62 586 GLY A C 1
ATOM 4662 O O . GLY A 1 586 ? 30.547 -9.156 -8.438 1 37.62 586 GLY A O 1
ATOM 4663 N N . ALA A 1 587 ? 32.375 -8.086 -8.578 1 41.38 587 ALA A N 1
ATOM 4664 C CA . ALA A 1 587 ? 32.125 -6.82 -9.273 1 41.38 587 ALA A CA 1
ATOM 4665 C C . ALA A 1 587 ? 31.5 -7.055 -10.633 1 41.38 587 ALA A C 1
ATOM 4667 O O . ALA A 1 587 ? 31.562 -6.199 -11.516 1 41.38 587 ALA A O 1
ATOM 4668 N N . CYS A 1 588 ? 31.141 -8.266 -11.016 1 45.69 588 CYS A N 1
ATOM 4669 C CA . CYS A 1 588 ? 30.688 -8.305 -12.406 1 45.69 588 CYS A CA 1
ATOM 4670 C C . CYS A 1 588 ? 29.344 -7.605 -12.57 1 45.69 588 CYS A C 1
ATOM 4672 O O . CYS A 1 588 ? 28.453 -7.762 -11.734 1 45.69 588 CYS A O 1
ATOM 4674 N N . PRO A 1 589 ? 29.344 -6.664 -13.398 1 57.09 589 PRO A N 1
ATOM 4675 C CA . PRO A 1 589 ? 28.109 -5.941 -13.727 1 57.09 589 PRO A CA 1
ATOM 4676 C C . PRO A 1 589 ? 26.938 -6.875 -13.977 1 57.09 589 PRO A C 1
ATOM 4678 O O . PRO A 1 589 ? 27.078 -7.906 -14.633 1 57.09 589 PRO A O 1
ATOM 4681 N N . LEU A 1 590 ? 25.969 -6.918 -13.156 1 64.5 590 LEU A N 1
ATOM 4682 C CA . LEU A 1 590 ? 24.75 -7.688 -13.375 1 64.5 590 LEU A CA 1
ATOM 4683 C C . LEU A 1 590 ? 24.219 -7.496 -14.797 1 64.5 590 LEU A C 1
ATOM 4685 O O . LEU A 1 590 ? 24.344 -6.406 -15.359 1 64.5 590 LEU A O 1
ATOM 4689 N N . PRO A 1 591 ? 23.938 -8.75 -15.367 1 70.62 591 PRO A N 1
ATOM 4690 C CA . PRO A 1 591 ? 23.438 -8.648 -16.734 1 70.62 591 PRO A CA 1
ATOM 4691 C C . PRO A 1 591 ? 22.25 -7.695 -16.859 1 70.62 591 PRO A C 1
ATOM 4693 O O . PRO A 1 591 ? 21.5 -7.516 -15.906 1 70.62 591 PRO A O 1
ATOM 4696 N N . PRO A 1 592 ? 22.328 -7.102 -17.922 1 73.31 592 PRO A N 1
ATOM 4697 C CA . PRO A 1 592 ? 21.188 -6.207 -18.141 1 73.31 592 PRO A CA 1
ATOM 4698 C C . PRO A 1 592 ? 19.844 -6.941 -18.125 1 73.31 592 PRO A C 1
ATOM 4700 O O . PRO A 1 592 ? 19.75 -8.086 -18.578 1 73.31 592 PRO A O 1
ATOM 4703 N N . GLY A 1 593 ? 18.906 -6.461 -17.5 1 79.75 593 GLY A N 1
ATOM 4704 C CA . GLY A 1 593 ? 17.562 -7.016 -17.484 1 79.75 593 GLY A CA 1
ATOM 4705 C C . GLY A 1 593 ? 17.266 -7.832 -16.234 1 79.75 593 GLY A C 1
ATOM 4706 O O . GLY A 1 593 ? 16.109 -8.188 -15.984 1 79.75 593 GLY A O 1
ATOM 4707 N N . LEU A 1 594 ? 18.328 -8.219 -15.578 1 88.5 594 LEU A N 1
ATOM 4708 C CA . LEU A 1 594 ? 18.109 -8.953 -14.336 1 88.5 594 LEU A CA 1
ATOM 4709 C C . LEU A 1 594 ? 17.469 -8.062 -13.281 1 88.5 594 LEU A C 1
ATOM 4711 O O . LEU A 1 594 ? 17.922 -6.941 -13.047 1 88.5 594 LEU A O 1
ATOM 4715 N N . LEU A 1 595 ? 16.359 -8.516 -12.828 1 90.19 595 LEU A N 1
ATOM 4716 C CA . LEU A 1 595 ? 15.68 -7.793 -11.758 1 90.19 595 LEU A CA 1
ATOM 4717 C C . LEU A 1 595 ? 16.094 -8.336 -10.391 1 90.19 595 LEU A C 1
ATOM 4719 O O . LEU A 1 595 ? 16.172 -9.547 -10.195 1 90.19 595 LEU A O 1
ATOM 4723 N N . LEU A 1 596 ? 16.453 -7.523 -9.531 1 88.81 596 LEU A N 1
ATOM 4724 C CA . LEU A 1 596 ? 16.766 -7.891 -8.148 1 88.81 596 LEU A CA 1
ATOM 4725 C C . LEU A 1 596 ? 15.711 -7.344 -7.191 1 88.81 596 LEU A C 1
ATOM 4727 O O . LEU A 1 596 ? 15.75 -6.168 -6.828 1 88.81 596 LEU A O 1
ATOM 4731 N N . PRO A 1 597 ? 14.797 -8.195 -6.762 1 91.69 597 PRO A N 1
ATOM 4732 C CA . PRO A 1 597 ? 13.68 -7.727 -5.934 1 91.69 597 PRO A CA 1
ATOM 4733 C C . PRO A 1 597 ? 14.086 -7.504 -4.477 1 91.69 597 PRO A C 1
ATOM 4735 O O . PRO A 1 597 ? 15.055 -8.102 -4.004 1 91.69 597 PRO A O 1
ATOM 4738 N N . GLY A 1 598 ? 13.367 -6.551 -3.902 1 88.56 598 GLY A N 1
ATOM 4739 C CA . GLY A 1 598 ? 13.469 -6.406 -2.459 1 88.56 598 GLY A CA 1
ATOM 4740 C C . GLY A 1 598 ? 12.656 -7.438 -1.695 1 88.56 598 GLY A C 1
ATOM 4741 O O . GLY A 1 598 ? 11.555 -7.801 -2.117 1 88.56 598 GLY A O 1
ATOM 4742 N N . TYR A 1 599 ? 13.219 -7.926 -0.586 1 89.94 599 TYR A N 1
ATOM 4743 C CA . TYR A 1 599 ? 12.5 -8.938 0.181 1 89.94 599 TYR A CA 1
ATOM 4744 C C . TYR A 1 599 ? 12.562 -8.633 1.674 1 89.94 599 TYR A C 1
ATOM 4746 O O . TYR A 1 599 ? 12.227 -9.484 2.5 1 89.94 599 TYR A O 1
ATOM 4754 N N . LEU A 1 600 ? 12.93 -7.379 1.949 1 86.94 600 LEU A N 1
ATOM 4755 C CA . LEU A 1 600 ? 12.945 -6.977 3.352 1 86.94 600 LEU A CA 1
ATOM 4756 C C . LEU A 1 600 ? 11.531 -6.68 3.846 1 86.94 600 LEU A C 1
ATOM 4758 O O . LEU A 1 600 ? 10.602 -6.559 3.047 1 86.94 600 LEU A O 1
ATOM 4762 N N . GLY A 1 601 ? 11.406 -6.59 5.082 1 84.88 601 GLY A N 1
ATOM 4763 C CA . GLY A 1 601 ? 10.109 -6.391 5.719 1 84.88 601 GLY A CA 1
ATOM 4764 C C . GLY A 1 601 ? 9.32 -5.25 5.113 1 84.88 601 GLY A C 1
ATOM 4765 O O . GLY A 1 601 ? 8.195 -5.445 4.637 1 84.88 601 GLY A O 1
ATOM 4766 N N . PRO A 1 602 ? 9.922 -4.078 4.969 1 84.94 602 PRO A N 1
ATOM 4767 C CA . PRO A 1 602 ? 9.172 -2.924 4.473 1 84.94 602 PRO A CA 1
ATOM 4768 C C . PRO A 1 602 ? 8.906 -2.988 2.971 1 84.94 602 PRO A C 1
ATOM 4770 O O . PRO A 1 602 ? 8.094 -2.223 2.451 1 84.94 602 PRO A O 1
ATOM 4773 N N . GLN A 1 603 ? 9.633 -3.861 2.33 1 88.31 603 GLN A N 1
ATOM 4774 C CA . GLN A 1 603 ? 9.523 -3.896 0.875 1 88.31 603 GLN A CA 1
ATOM 4775 C C . GLN A 1 603 ? 8.391 -4.812 0.43 1 88.31 603 GLN A C 1
ATOM 4777 O O . GLN A 1 603 ? 7.93 -4.73 -0.711 1 88.31 603 GLN A O 1
ATOM 4782 N N . VAL A 1 604 ? 8.031 -5.785 1.234 1 91.62 604 VAL A N 1
ATOM 4783 C CA . VAL A 1 604 ? 6.969 -6.73 0.905 1 91.62 604 VAL A CA 1
ATOM 4784 C C . VAL A 1 604 ? 5.629 -6.207 1.422 1 91.62 604 VAL A C 1
ATOM 4786 O O . VAL A 1 604 ? 5.547 -5.691 2.539 1 91.62 604 VAL A O 1
ATOM 4789 N N . ARG A 1 605 ? 4.598 -6.293 0.609 1 91.62 605 ARG A N 1
ATOM 4790 C CA . ARG A 1 605 ? 3.289 -5.723 0.924 1 91.62 605 ARG A CA 1
ATOM 4791 C C . ARG A 1 605 ? 2.193 -6.781 0.824 1 91.62 605 ARG A C 1
ATOM 4793 O O . ARG A 1 605 ? 2.375 -7.809 0.172 1 91.62 605 ARG A O 1
ATOM 4800 N N . LEU A 1 606 ? 1.088 -6.469 1.544 1 95.19 606 LEU A N 1
ATOM 4801 C CA . LEU A 1 606 ? -0.083 -7.332 1.436 1 95.19 606 LEU A CA 1
ATOM 4802 C C . LEU A 1 606 ? -0.84 -7.059 0.14 1 95.19 606 LEU A C 1
ATOM 4804 O O . LEU A 1 606 ? -1.129 -5.906 -0.187 1 95.19 606 LEU A O 1
ATOM 4808 N N . TRP A 1 607 ? -1.076 -8.125 -0.664 1 95.44 607 TRP A N 1
ATOM 4809 C CA . TRP A 1 607 ? -1.903 -8.023 -1.862 1 95.44 607 TRP A CA 1
ATOM 4810 C C . TRP A 1 607 ? -3.365 -7.785 -1.497 1 95.44 607 TRP A C 1
ATOM 4812 O O . TRP A 1 607 ? -4.191 -8.695 -1.579 1 95.44 607 TRP A O 1
ATOM 4822 N N . ARG A 1 608 ? -3.695 -6.582 -1.176 1 92.25 608 ARG A N 1
ATOM 4823 C CA . ARG A 1 608 ? -4.98 -6.207 -0.589 1 92.25 608 ARG A CA 1
ATOM 4824 C C . ARG A 1 608 ? -6.125 -6.48 -1.56 1 92.25 608 ARG A C 1
ATOM 4826 O O . ARG A 1 608 ? -7.199 -6.926 -1.15 1 92.25 608 ARG A O 1
ATOM 4833 N N . ARG A 1 609 ? -5.934 -6.211 -2.846 1 90.94 609 ARG A N 1
ATOM 4834 C CA . ARG A 1 609 ? -6.992 -6.387 -3.836 1 90.94 609 ARG A CA 1
ATOM 4835 C C . ARG A 1 609 ? -7.422 -7.848 -3.924 1 90.94 609 ARG A C 1
ATOM 4837 O O . ARG A 1 609 ? -8.547 -8.148 -4.34 1 90.94 609 ARG A O 1
ATOM 4844 N N . CYS A 1 610 ? -6.531 -8.695 -3.555 1 95 610 CYS A N 1
ATOM 4845 C CA . CYS A 1 610 ? -6.824 -10.117 -3.621 1 95 610 CYS A CA 1
ATOM 4846 C C . CYS A 1 610 ? -7.336 -10.633 -2.279 1 95 610 CYS A C 1
ATOM 4848 O O . CYS A 1 610 ? -8.461 -11.133 -2.189 1 95 610 CYS A O 1
ATOM 4850 N N . TYR A 1 611 ? -6.613 -10.406 -1.217 1 96.06 611 TYR A N 1
ATOM 4851 C CA . TYR A 1 611 ? -6.875 -11.086 0.046 1 96.06 611 TYR A CA 1
ATOM 4852 C C . TYR A 1 611 ? -7.969 -10.375 0.832 1 96.06 611 TYR A C 1
ATOM 4854 O O . TYR A 1 611 ? -8.602 -10.977 1.704 1 96.06 611 TYR A O 1
ATOM 4862 N N . LEU A 1 612 ? -8.18 -9.102 0.567 1 92.5 612 LEU A N 1
ATOM 4863 C CA . LEU A 1 612 ? -9.188 -8.359 1.315 1 92.5 612 LEU A CA 1
ATOM 4864 C C . LEU A 1 612 ? -10.383 -8.031 0.432 1 92.5 612 LEU A C 1
ATOM 4866 O O . LEU A 1 612 ? -11.141 -7.098 0.721 1 92.5 612 LEU A O 1
ATOM 4870 N N . ARG A 1 613 ? -10.609 -8.68 -0.61 1 89.56 613 ARG A N 1
ATOM 4871 C CA . ARG A 1 613 ? -11.672 -8.375 -1.563 1 89.56 613 ARG A CA 1
AT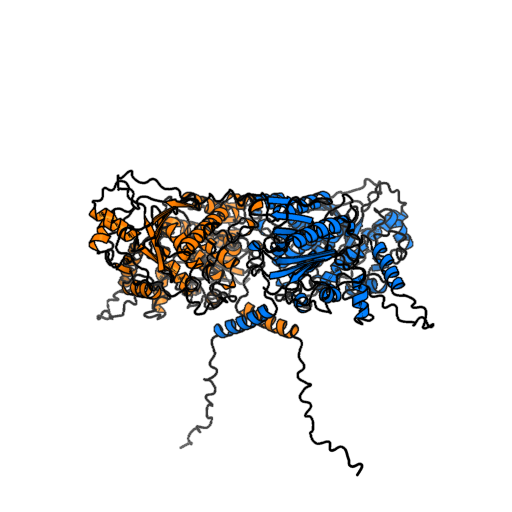OM 4872 C C . ARG A 1 613 ? -13.047 -8.703 -0.977 1 89.56 613 ARG A C 1
ATOM 4874 O O . ARG A 1 613 ? -14.07 -8.281 -1.512 1 89.56 613 ARG A O 1
ATOM 4881 N N . GLY A 1 614 ? -13.086 -9.5 0.073 1 88 614 GLY A N 1
ATOM 4882 C CA . GLY A 1 614 ? -14.344 -9.742 0.767 1 88 614 GLY A CA 1
ATOM 4883 C C . GLY A 1 614 ? -14.75 -8.602 1.682 1 88 614 GLY A C 1
ATOM 4884 O O . GLY A 1 614 ? -15.82 -8.633 2.285 1 88 614 GLY A O 1
ATOM 4885 N N . ARG A 1 615 ? -13.883 -7.633 1.743 1 85 615 ARG A N 1
ATOM 4886 C CA . ARG A 1 615 ? -14.141 -6.426 2.521 1 85 615 ARG A CA 1
ATOM 4887 C C . ARG A 1 615 ? -14.273 -5.207 1.613 1 85 615 ARG A C 1
ATOM 4889 O O . ARG A 1 615 ? -13.297 -4.496 1.372 1 85 615 ARG A O 1
ATOM 4896 N N . PRO A 1 616 ? -15.422 -4.957 1.277 1 74.44 616 PRO A N 1
ATOM 4897 C CA . PRO A 1 616 ? -15.594 -3.885 0.293 1 74.44 616 PRO A CA 1
ATOM 4898 C C . PRO A 1 616 ? -15.078 -2.537 0.793 1 74.44 616 PRO A C 1
ATOM 4900 O O . PRO A 1 616 ? -14.648 -1.703 -0.006 1 74.44 616 PRO A O 1
ATOM 4903 N N . GLU A 1 617 ? -15.031 -2.307 2.068 1 73.88 617 GLU A N 1
ATOM 4904 C CA . GLU A 1 617 ? -14.586 -1.035 2.633 1 73.88 617 GLU A CA 1
ATOM 4905 C C . GLU A 1 617 ? -13.102 -0.809 2.385 1 73.88 617 GLU A C 1
ATOM 4907 O O . GLU A 1 617 ? -12.633 0.332 2.385 1 73.88 617 GLU A O 1
ATOM 4912 N N . VAL A 1 618 ? -12.438 -1.924 2.203 1 74.75 618 VAL A N 1
ATOM 4913 C CA . VAL A 1 618 ? -10.992 -1.829 2.027 1 74.75 618 VAL A CA 1
ATOM 4914 C C . VAL A 1 618 ? -10.664 -1.619 0.552 1 74.75 618 VAL A C 1
ATOM 4916 O O . VAL A 1 618 ? -9.562 -1.17 0.212 1 74.75 618 VAL A O 1
ATOM 4919 N N . GLN A 1 619 ? -11.625 -1.981 -0.327 1 71.56 619 GLN A N 1
ATOM 4920 C CA . GLN A 1 619 ? -11.359 -1.938 -1.762 1 71.56 619 GLN A CA 1
ATOM 4921 C C . GLN A 1 619 ? -11.547 -0.526 -2.312 1 71.56 619 GLN A C 1
ATOM 4923 O O . GLN A 1 619 ? -11.172 -0.246 -3.453 1 71.56 619 GLN A O 1
ATOM 4928 N N . MET A 1 620 ? -12.023 0.272 -1.413 1 62.03 620 MET A N 1
ATOM 4929 C CA . MET A 1 620 ? -12.219 1.653 -1.847 1 62.03 620 MET A CA 1
ATOM 4930 C C . MET A 1 620 ? -10.898 2.27 -2.309 1 62.03 620 MET A C 1
ATOM 4932 O O . MET A 1 620 ? -9.898 2.193 -1.604 1 62.03 620 MET A O 1
ATOM 4936 N N . GLY A 1 621 ? -10.812 2.805 -3.49 1 57.25 621 GLY A N 1
ATOM 4937 C CA . GLY A 1 621 ? -9.633 3.479 -4.02 1 57.25 621 GLY A CA 1
ATOM 4938 C C . GLY A 1 621 ? -8.711 2.555 -4.793 1 57.25 621 GLY A C 1
ATOM 4939 O O . GLY A 1 621 ? -7.758 3.01 -5.426 1 57.25 621 GLY A O 1
ATOM 4940 N N . LEU A 1 622 ? -8.906 1.242 -4.582 1 51.41 622 LEU A N 1
ATOM 4941 C CA . LEU A 1 622 ? -8.008 0.3 -5.234 1 51.41 622 LEU A CA 1
ATOM 4942 C C . LEU A 1 622 ? -8.438 0.046 -6.676 1 51.41 622 LEU A C 1
ATOM 4944 O O . LEU A 1 622 ? -7.746 -0.659 -7.414 1 51.41 622 LEU A O 1
ATOM 4948 N N . SER A 1 623 ? -9.656 0.463 -7.152 1 51.88 623 SER A N 1
ATOM 4949 C CA . SER A 1 623 ? -10.195 0.038 -8.438 1 51.88 623 SER A CA 1
ATOM 4950 C C . SER A 1 623 ? -9.398 0.63 -9.594 1 51.88 623 SER A C 1
ATOM 4952 O O . SER A 1 623 ? -8.961 1.781 -9.531 1 51.88 623 SER A O 1
ATOM 4954 N N . ALA A 1 624 ? -8.656 -0.182 -10.414 1 48.75 624 ALA A N 1
ATOM 4955 C CA . ALA A 1 624 ? -7.973 0.014 -11.688 1 48.75 624 ALA A CA 1
ATOM 4956 C C . ALA A 1 624 ? -8.867 0.757 -12.68 1 48.75 624 ALA A C 1
ATOM 4958 O O . ALA A 1 624 ? -10.078 0.529 -12.727 1 48.75 624 ALA A O 1
ATOM 4959 N N . PRO A 1 625 ? -8.352 1.819 -13.32 1 43.53 625 PRO A N 1
ATOM 4960 C CA . PRO A 1 625 ? -9.164 2.535 -14.305 1 43.53 625 PRO A CA 1
ATOM 4961 C C . PRO A 1 625 ? -9.688 1.624 -15.414 1 43.53 625 PRO A C 1
ATOM 4963 O O . PRO A 1 625 ? -9 0.695 -15.836 1 43.53 625 PRO A O 1
ATOM 4966 N N . THR A 1 626 ? -10.875 1.188 -15.586 1 44.19 626 THR A N 1
ATOM 4967 C CA . THR A 1 626 ? -11.477 0.63 -16.797 1 44.19 626 THR A CA 1
ATOM 4968 C C . THR A 1 626 ? -11.055 1.426 -18.031 1 44.19 626 THR A C 1
ATOM 4970 O O . THR A 1 626 ? -10.516 2.527 -17.906 1 44.19 626 THR A O 1
ATOM 4973 N N . ILE A 1 627 ? -11.148 0.751 -19.281 1 42.25 627 ILE A N 1
ATOM 4974 C CA . ILE A 1 627 ? -10.898 1.421 -20.547 1 42.25 627 ILE A CA 1
ATOM 4975 C C . ILE A 1 627 ? -11.609 2.773 -20.562 1 42.25 627 ILE A C 1
ATOM 4977 O O . ILE A 1 627 ? -11.023 3.783 -20.969 1 42.25 627 ILE A O 1
ATOM 4981 N N . ALA A 1 628 ? -12.766 2.812 -20.188 1 42.84 628 ALA A N 1
ATOM 4982 C CA . ALA A 1 628 ? -13.539 4.047 -20.031 1 42.84 628 ALA A CA 1
ATOM 4983 C C . ALA A 1 628 ? -12.898 4.965 -19 1 42.84 628 ALA A C 1
ATOM 4985 O O . ALA A 1 628 ? -12.797 6.176 -19.203 1 42.84 628 ALA A O 1
ATOM 4986 N N . GLY A 1 629 ? -12.336 4.355 -18.172 1 47.25 629 GLY A N 1
ATOM 4987 C CA . GLY A 1 629 ? -11.609 5.098 -17.156 1 47.25 629 GLY A CA 1
ATOM 4988 C C . GLY A 1 629 ? -10.258 5.586 -17.625 1 47.25 629 GLY A C 1
ATOM 4989 O O . GLY A 1 629 ? -9.859 6.715 -17.328 1 47.25 629 GLY A O 1
ATOM 4990 N N . LEU A 1 630 ? -9.648 4.723 -18.391 1 50.44 630 LEU A N 1
ATOM 4991 C CA . LEU A 1 630 ? -8.406 5.141 -19.031 1 50.44 630 LEU A CA 1
ATOM 4992 C C . LEU A 1 630 ? -8.672 6.199 -20.094 1 50.44 630 LEU A C 1
ATOM 4994 O O . LEU A 1 630 ? -7.883 7.133 -20.25 1 50.44 630 LEU A O 1
ATOM 4998 N N . GLN A 1 631 ? -9.711 5.961 -20.906 1 49.03 631 GLN A N 1
ATOM 4999 C CA . GLN A 1 631 ? -10.148 6.988 -21.844 1 49.03 631 GLN A CA 1
ATOM 5000 C C . GLN A 1 631 ? -10.523 8.281 -21.125 1 49.03 631 GLN A C 1
ATOM 5002 O O . GLN A 1 631 ? -10.195 9.375 -21.578 1 49.03 631 GLN A O 1
ATOM 5007 N N . ASP A 1 632 ? -11.039 8.062 -20.094 1 47.25 632 ASP A N 1
ATOM 5008 C CA . ASP A 1 632 ? -11.367 9.203 -19.25 1 47.25 632 ASP A CA 1
ATOM 5009 C C . ASP A 1 632 ? -10.109 9.773 -18.578 1 47.25 632 ASP A C 1
ATOM 5011 O O . ASP A 1 632 ? -9.938 10.992 -18.516 1 47.25 632 ASP A O 1
ATOM 5015 N N . GLU A 1 633 ? -9.266 8.914 -18.297 1 52.5 633 GLU A N 1
ATOM 5016 C CA . GLU A 1 633 ? -7.961 9.312 -17.781 1 52.5 633 GLU A CA 1
ATOM 5017 C C . GLU A 1 633 ? -7.094 9.922 -18.875 1 52.5 633 GLU A C 1
ATOM 5019 O O . GLU A 1 633 ? -6.387 10.898 -18.656 1 52.5 633 GLU A O 1
ATOM 5024 N N . LEU A 1 634 ? -7.133 9.211 -20.031 1 55.34 634 LEU A N 1
ATOM 5025 C CA . LEU A 1 634 ? -6.465 9.805 -21.188 1 55.34 634 LEU A CA 1
ATOM 5026 C C . LEU A 1 634 ? -7.07 11.172 -21.516 1 55.34 634 LEU A C 1
ATOM 5028 O O . LEU A 1 634 ? -6.34 12.133 -21.75 1 55.34 634 LEU A O 1
ATOM 5032 N N . SER A 1 635 ? -8.375 11.164 -21.547 1 54.91 635 SER A N 1
ATOM 5033 C CA . SER A 1 635 ? -9.039 12.438 -21.781 1 54.91 635 SER A CA 1
ATOM 5034 C C . SER A 1 635 ? -8.727 13.43 -20.656 1 54.91 635 SER A C 1
ATOM 5036 O O . SER A 1 635 ? -8.484 14.609 -20.906 1 54.91 635 SER A O 1
ATOM 5038 N N . HIS A 1 636 ? -8.555 12.945 -19.609 1 49.34 636 HIS A N 1
ATOM 5039 C CA . HIS A 1 636 ? -8.195 13.758 -18.438 1 49.34 636 HIS A CA 1
ATOM 5040 C C . HIS A 1 636 ? -6.715 14.125 -18.469 1 49.34 636 HIS A C 1
ATOM 5042 O O . HIS A 1 636 ? -6.352 15.281 -18.234 1 49.34 636 HIS A O 1
ATOM 5048 N N . LEU A 1 637 ? -5.961 13.117 -18.812 1 54.41 637 LEU A N 1
ATOM 5049 C CA . LEU A 1 637 ? -4.539 13.414 -18.938 1 54.41 637 LEU A CA 1
ATOM 5050 C C . LEU A 1 637 ? -4.285 14.359 -20.109 1 54.41 637 LEU A C 1
ATOM 5052 O O . LEU A 1 637 ? -3.453 15.258 -20.016 1 54.41 637 LEU A O 1
ATOM 5056 N N . GLN A 1 638 ? -4.938 14.031 -21.219 1 57.84 638 GLN A N 1
ATOM 5057 C CA . GLN A 1 638 ? -4.863 14.945 -22.344 1 57.84 638 GLN A CA 1
ATOM 5058 C C . GLN A 1 638 ? -5.375 16.328 -21.953 1 57.84 638 GLN A C 1
ATOM 5060 O O . GLN A 1 638 ? -4.789 17.344 -22.344 1 57.84 638 GLN A O 1
ATOM 5065 N N . GLU A 1 639 ? -6.344 16.328 -21.172 1 54.69 639 GLU A N 1
ATOM 5066 C CA . GLU A 1 639 ? -6.852 17.594 -20.672 1 54.69 639 GLU A CA 1
ATOM 5067 C C . GLU A 1 639 ? -5.891 18.219 -19.656 1 54.69 639 GLU A C 1
ATOM 5069 O O . GLU A 1 639 ? -5.664 19.438 -19.672 1 54.69 639 GLU A O 1
ATOM 5074 N N . LEU A 1 640 ? -5.391 17.406 -18.953 1 49.47 640 LEU A N 1
ATOM 5075 C CA . LEU A 1 640 ? -4.406 17.859 -17.984 1 49.47 640 LEU A CA 1
ATOM 5076 C C . LEU A 1 640 ? -3.141 18.344 -18.688 1 49.47 640 LEU A C 1
ATOM 5078 O O . LEU A 1 640 ? -2.594 19.406 -18.344 1 49.47 640 LEU A O 1
ATOM 5082 N N . LEU A 1 641 ? -2.635 17.562 -19.578 1 52.97 641 LEU A N 1
ATOM 5083 C CA . LEU A 1 641 ? -1.479 17.984 -20.359 1 52.97 641 LEU A CA 1
ATOM 5084 C C . LEU A 1 641 ? -1.785 19.266 -21.125 1 52.97 641 LEU A C 1
ATOM 5086 O O . LEU A 1 641 ? -0.933 20.141 -21.234 1 52.97 641 LEU A O 1
ATOM 5090 N N . ARG A 1 642 ? -2.969 19.375 -21.719 1 56 642 ARG A N 1
ATOM 5091 C CA . ARG A 1 642 ? -3.379 20.609 -22.375 1 56 642 ARG A CA 1
ATOM 5092 C C . ARG A 1 642 ? -3.385 21.766 -21.391 1 56 642 ARG A C 1
ATOM 5094 O O . ARG A 1 642 ? -2.99 22.891 -21.734 1 56 642 ARG A O 1
ATOM 5101 N N . LYS A 1 643 ? -3.768 21.484 -20.281 1 50.38 643 LYS A N 1
ATOM 5102 C CA . LYS A 1 643 ? -3.842 22.531 -19.266 1 50.38 643 LYS A CA 1
ATOM 5103 C C . LYS A 1 643 ? -2.451 22.906 -18.766 1 50.38 643 LYS A C 1
ATOM 5105 O O . LYS A 1 643 ? -2.182 24.078 -18.484 1 50.38 643 LYS A O 1
ATOM 5110 N N . TRP A 1 644 ? -1.699 21.922 -18.688 1 48.78 644 TRP A N 1
ATOM 5111 C CA . TRP A 1 644 ? -0.4 22.219 -18.094 1 48.78 644 TRP A CA 1
ATOM 5112 C C . TRP A 1 644 ? 0.612 22.609 -19.172 1 48.78 644 TRP A C 1
ATOM 5114 O O . TRP A 1 644 ? 1.672 23.172 -18.859 1 48.78 644 TRP A O 1
ATOM 5124 N N . THR A 1 645 ? 0.459 22.203 -20.344 1 49.19 645 THR A N 1
ATOM 5125 C CA . THR A 1 645 ? 1.341 22.703 -21.391 1 49.19 645 THR A CA 1
ATOM 5126 C C . THR A 1 645 ? 0.895 24.094 -21.859 1 49.19 645 THR A C 1
ATOM 5128 O O . THR A 1 645 ? -0.262 24.281 -22.234 1 49.19 645 THR A O 1
ATOM 5131 N N . PRO A 1 646 ? 1.598 25.094 -21.438 1 44.19 646 PRO A N 1
ATOM 5132 C CA . PRO A 1 646 ? 1.27 26.422 -21.969 1 44.19 646 PRO A CA 1
ATOM 5133 C C . PRO A 1 646 ? 0.939 26.406 -23.453 1 44.19 646 PRO A C 1
ATOM 5135 O O . PRO A 1 646 ? 1.505 25.609 -24.203 1 44.19 646 PRO A O 1
ATOM 5138 N N . ARG A 1 647 ? -0.159 26.906 -23.969 1 43.28 647 ARG A N 1
ATOM 5139 C CA . ARG A 1 647 ? -0.446 27.297 -25.344 1 43.28 647 ARG A CA 1
ATOM 5140 C C . ARG A 1 647 ? 0.726 28.047 -25.953 1 43.28 647 ARG A C 1
ATOM 5142 O O . ARG A 1 647 ? 1.027 29.172 -25.547 1 43.28 647 ARG A O 1
ATOM 5149 N N . ILE A 1 648 ? 1.765 27.5 -26.375 1 36.56 648 ILE A N 1
ATOM 5150 C CA . ILE A 1 648 ? 2.561 28.312 -27.297 1 36.56 648 ILE A CA 1
ATOM 5151 C C . ILE A 1 648 ? 1.669 28.859 -28.406 1 36.56 648 ILE A C 1
ATOM 5153 O O . ILE A 1 648 ? 1.103 28.094 -29.188 1 36.56 648 ILE A O 1
ATOM 5157 N N . SER A 1 649 ? 1.063 29.969 -28.234 1 32.91 649 SER A N 1
ATOM 5158 C CA . SER A 1 649 ? 0.547 30.812 -29.312 1 32.91 649 SER A CA 1
ATOM 5159 C C . SER A 1 649 ? 1.535 30.906 -30.469 1 32.91 649 SER A C 1
ATOM 5161 O O . SER A 1 649 ? 2.639 31.438 -30.312 1 32.91 649 SER A O 1
ATOM 5163 N N . SER A 1 650 ? 1.647 29.922 -31.281 1 34.09 650 SER A N 1
ATOM 5164 C CA . SER A 1 650 ? 2.301 30.047 -32.562 1 34.09 650 SER A CA 1
ATOM 5165 C C . SER A 1 650 ? 1.8 31.281 -33.312 1 34.09 650 SER A C 1
ATOM 5167 O O . SER A 1 650 ? 1.814 31.312 -34.562 1 34.09 650 SER A O 1
ATOM 5169 N N . GLU A 1 651 ? 1.065 32.25 -32.812 1 31.22 651 GLU A N 1
ATOM 5170 C CA . GLU A 1 651 ? 0.771 33.375 -33.719 1 31.22 651 GLU A CA 1
ATOM 5171 C C . GLU A 1 651 ? 2.053 34.031 -34.219 1 31.22 651 GLU A C 1
ATOM 5173 O O . GLU A 1 651 ? 2.049 34.75 -35.219 1 31.22 651 GLU A O 1
ATOM 5178 N N . ASP A 1 652 ? 3.08 34.25 -33.375 1 30.16 652 ASP A N 1
ATOM 5179 C CA . ASP A 1 652 ? 3.818 35.438 -33.719 1 30.16 652 ASP A CA 1
ATOM 5180 C C . ASP A 1 652 ? 4.734 35.188 -34.938 1 30.16 652 ASP A C 1
ATOM 5182 O O . ASP A 1 652 ? 5.496 36.062 -35.344 1 30.16 652 ASP A O 1
ATOM 5186 N N . HIS A 1 653 ? 5.109 33.906 -35.25 1 30.61 653 HIS A N 1
ATOM 5187 C CA . HIS A 1 653 ? 6.289 34.094 -36.062 1 30.61 653 HIS A CA 1
ATOM 5188 C C . HIS A 1 653 ? 5.898 34.5 -37.5 1 30.61 653 HIS A C 1
ATOM 5190 O O . HIS A 1 653 ? 6.75 34.562 -38.375 1 30.61 653 HIS A O 1
ATOM 5196 N N . SER A 1 654 ? 4.605 34.281 -37.906 1 27.92 654 SER A N 1
ATOM 5197 C CA . SER A 1 654 ? 4.609 34.438 -39.344 1 27.92 654 SER A CA 1
ATOM 5198 C C . SER A 1 654 ? 4.812 35.875 -39.781 1 27.92 654 SER A C 1
ATOM 5200 O O . SER A 1 654 ? 3.908 36.5 -40.344 1 27.92 654 SER A O 1
ATOM 5202 N N . LYS A 1 655 ? 5.395 36.719 -38.906 1 26.3 655 LYS A N 1
ATOM 5203 C CA . LYS A 1 655 ? 5.695 37.969 -39.625 1 26.3 655 LYS A CA 1
ATOM 5204 C C . LYS A 1 655 ? 6.543 37.656 -40.875 1 26.3 655 LYS A C 1
ATOM 5206 O O . LYS A 1 655 ? 7.684 37.219 -40.75 1 26.3 655 LYS A O 1
ATOM 5211 N N . LYS A 1 656 ? 5.801 37.375 -41.938 1 27.91 656 LYS A N 1
ATOM 5212 C CA . LYS A 1 656 ? 6.324 37.406 -43.312 1 27.91 656 LYS A CA 1
ATOM 5213 C C . LYS A 1 656 ? 7.207 38.625 -43.562 1 27.91 656 LYS A C 1
ATOM 5215 O O . LYS A 1 656 ? 6.734 39.75 -43.5 1 27.91 656 LYS A O 1
ATOM 5220 N N . ARG A 1 657 ? 8.492 38.531 -43.094 1 26.12 657 ARG A N 1
ATOM 5221 C CA . ARG A 1 657 ? 9.461 39.531 -43.531 1 26.12 657 ARG A CA 1
ATOM 5222 C C . ARG A 1 657 ? 9.32 39.812 -45.031 1 26.12 657 ARG A C 1
ATOM 5224 O O . ARG A 1 657 ? 9.406 38.875 -45.844 1 26.12 657 ARG A O 1
ATOM 5231 N N . ASP A 1 658 ? 8.367 40.688 -45.312 1 24.3 658 ASP A N 1
ATOM 5232 C CA . ASP A 1 658 ? 8.312 41.25 -46.656 1 24.3 658 ASP A CA 1
ATOM 5233 C C . ASP A 1 658 ? 9.711 41.594 -47.156 1 24.3 658 ASP A C 1
ATOM 5235 O O . ASP A 1 658 ? 10.453 42.344 -46.5 1 24.3 658 ASP A O 1
ATOM 5239 N N . PRO A 1 659 ? 10.398 40.719 -47.938 1 27.12 659 PRO A N 1
ATOM 5240 C CA . PRO A 1 659 ? 11.711 40.844 -48.594 1 27.12 659 PRO A CA 1
ATOM 5241 C C . PRO A 1 659 ? 11.906 42.219 -49.25 1 27.12 659 PRO A C 1
ATOM 5243 O O . PRO A 1 659 ? 12.977 42.469 -49.812 1 27.12 659 PRO A O 1
ATOM 5246 N N . ASN A 1 660 ? 10.773 42.875 -49.562 1 24.78 660 ASN A N 1
ATOM 5247 C CA . ASN A 1 660 ? 10.984 43.75 -50.688 1 24.78 660 ASN A CA 1
ATOM 5248 C C . ASN A 1 660 ? 11.859 44.938 -50.312 1 24.78 660 ASN A C 1
ATOM 5250 O O . ASN A 1 660 ? 12.016 45.875 -51.094 1 24.78 660 ASN A O 1
ATOM 5254 N N . THR A 1 661 ? 11.805 45.406 -49 1 24.16 661 THR A N 1
ATOM 5255 C CA . THR A 1 661 ? 12.203 46.812 -49.094 1 24.16 661 THR A CA 1
ATOM 5256 C C . THR A 1 661 ? 13.641 46.938 -49.594 1 24.16 661 THR A C 1
ATOM 5258 O O . THR A 1 661 ? 14.57 46.5 -48.906 1 24.16 661 THR A O 1
ATOM 5261 N N . ILE A 1 662 ? 13.805 47.094 -50.875 1 24.05 662 ILE A N 1
ATOM 5262 C CA . ILE A 1 662 ? 14.844 47.406 -51.875 1 24.05 662 ILE A CA 1
ATOM 5263 C C . ILE A 1 662 ? 15.719 48.562 -51.375 1 24.05 662 ILE A C 1
ATOM 5265 O O . ILE A 1 662 ? 15.211 49.562 -50.906 1 24.05 662 ILE A O 1
ATOM 5269 N N . LEU A 1 663 ? 17.031 48.188 -51 1 24.03 663 LEU A N 1
ATOM 5270 C CA . LEU A 1 663 ? 18.234 49 -50.875 1 24.03 663 LEU A CA 1
ATOM 5271 C C . LEU A 1 663 ? 18.234 50.094 -51.938 1 24.03 663 LEU A C 1
ATOM 5273 O O . LEU A 1 663 ? 18.031 49.812 -53.125 1 24.03 663 LEU A O 1
ATOM 5277 N N . PRO A 1 664 ? 17.734 51.344 -51.469 1 24.44 664 PRO A N 1
ATOM 5278 C CA . PRO A 1 664 ? 17.844 52.469 -52.406 1 24.44 664 PRO A CA 1
ATOM 5279 C C . PRO A 1 664 ? 19.188 52.5 -53.125 1 24.44 664 PRO A C 1
ATOM 5281 O O . PRO A 1 664 ? 20.156 51.906 -52.688 1 24.44 664 PRO A O 1
ATOM 5284 N N . GLN A 1 665 ? 19.125 53.062 -54.344 1 23.03 665 GLN A N 1
ATOM 5285 C CA . GLN A 1 665 ? 20 53.406 -55.469 1 23.03 665 GLN A CA 1
ATOM 5286 C C . GLN A 1 665 ? 21.188 54.25 -55 1 23.03 665 GLN A C 1
ATOM 5288 O O . GLN A 1 665 ? 21.109 54.906 -53.969 1 23.03 665 GLN A O 1
ATOM 5293 N N . SER A 1 666 ? 22.391 54.125 -55.719 1 24.19 666 SER A N 1
ATOM 5294 C CA . SER A 1 666 ? 23.781 54.562 -55.906 1 24.19 666 SER A CA 1
ATOM 5295 C C . SER A 1 666 ? 23.875 56.062 -55.938 1 24.19 666 SER A C 1
ATOM 5297 O O . SER A 1 666 ? 24.969 56.625 -55.844 1 24.19 666 SER A O 1
ATOM 5299 N N . ARG A 1 667 ? 22.828 56.969 -55.875 1 23.05 667 ARG A N 1
ATOM 5300 C CA . ARG A 1 667 ? 23.422 58.312 -56.062 1 23.05 667 ARG A CA 1
ATOM 5301 C C . ARG A 1 667 ? 24.047 58.812 -54.781 1 23.05 667 ARG A C 1
ATOM 5303 O O . ARG A 1 667 ? 23.469 58.656 -53.688 1 23.05 667 ARG A O 1
ATOM 5310 N N . MET B 1 1 ? 51.5 14.281 -15.664 1 21.98 1 MET B N 1
ATOM 5311 C CA . MET B 1 1 ? 50.25 13.891 -15.047 1 21.98 1 MET B CA 1
ATOM 5312 C C . MET B 1 1 ? 49.438 15.117 -14.656 1 21.98 1 MET B C 1
ATOM 5314 O O . MET B 1 1 ? 49.875 15.922 -13.828 1 21.98 1 MET B O 1
ATOM 5318 N N . PRO B 1 2 ? 48.719 15.734 -15.5 1 26.81 2 PRO B N 1
ATOM 5319 C CA . PRO B 1 2 ? 48.188 17.094 -15.336 1 26.81 2 PRO B CA 1
ATOM 5320 C C . PRO B 1 2 ? 47.344 17.266 -14.094 1 26.81 2 PRO B C 1
ATOM 5322 O O . PRO B 1 2 ? 46.719 16.297 -13.625 1 26.81 2 PRO B O 1
ATOM 5325 N N . GLU B 1 3 ? 47.781 18.031 -13.156 1 25.52 3 GLU B N 1
ATOM 5326 C CA . GLU B 1 3 ? 47.219 18.516 -11.906 1 25.52 3 GLU B CA 1
ATOM 5327 C C . GLU B 1 3 ? 45.75 18.906 -12.078 1 25.52 3 GLU B C 1
ATOM 5329 O O . GLU B 1 3 ? 45.438 19.766 -12.898 1 25.52 3 GLU B O 1
ATOM 5334 N N . LEU B 1 4 ? 44.844 17.969 -12.188 1 30.88 4 LEU B N 1
ATOM 5335 C CA . LEU B 1 4 ? 43.438 18.344 -12.117 1 30.88 4 LEU B CA 1
ATOM 5336 C C . LEU B 1 4 ? 43.219 19.453 -11.086 1 30.88 4 LEU B C 1
ATOM 5338 O O . LEU B 1 4 ? 43.406 19.234 -9.883 1 30.88 4 LEU B O 1
ATOM 5342 N N . ARG B 1 5 ? 43.75 20.688 -11.312 1 31.09 5 ARG B N 1
ATOM 5343 C CA . ARG B 1 5 ? 43.5 21.938 -10.602 1 31.09 5 ARG B CA 1
ATOM 5344 C C . ARG B 1 5 ? 42.094 21.969 -10.023 1 31.09 5 ARG B C 1
ATOM 5346 O O . ARG B 1 5 ? 41.125 21.812 -10.758 1 31.09 5 ARG B O 1
ATOM 5353 N N . SER B 1 6 ? 41.938 21.5 -8.805 1 35.53 6 SER B N 1
ATOM 5354 C CA . SER B 1 6 ? 40.812 21.562 -7.883 1 35.53 6 SER B CA 1
ATOM 5355 C C . SER B 1 6 ? 40.125 22.922 -7.973 1 35.53 6 SER B C 1
ATOM 5357 O O . SER B 1 6 ? 40.688 23.953 -7.594 1 35.53 6 SER B O 1
ATOM 5359 N N . ARG B 1 7 ? 39.625 23.359 -9.156 1 36.75 7 ARG B N 1
ATOM 5360 C CA . ARG B 1 7 ? 38.844 24.594 -9.297 1 36.75 7 ARG B CA 1
ATOM 5361 C C . ARG B 1 7 ? 38.031 24.859 -8.047 1 36.75 7 ARG B C 1
ATOM 5363 O O . ARG B 1 7 ? 37.344 23.969 -7.535 1 36.75 7 ARG B O 1
ATOM 5370 N N . GLN B 1 8 ? 38.469 25.672 -7.168 1 42.84 8 GLN B N 1
ATOM 5371 C CA . GLN B 1 8 ? 37.781 26.281 -6.039 1 42.84 8 GLN B CA 1
ATOM 5372 C C . GLN B 1 8 ? 36.281 26.484 -6.359 1 42.84 8 GLN B C 1
ATOM 5374 O O . GLN B 1 8 ? 35.938 27.047 -7.398 1 42.84 8 GLN B O 1
ATOM 5379 N N . PRO B 1 9 ? 35.375 25.594 -5.961 1 47.69 9 PRO B N 1
ATOM 5380 C CA . PRO B 1 9 ? 33.969 25.891 -6.133 1 47.69 9 PRO B CA 1
ATOM 5381 C C . PRO B 1 9 ? 33.625 27.375 -5.934 1 47.69 9 PRO B C 1
ATOM 5383 O O . PRO B 1 9 ? 32.469 27.734 -5.832 1 47.69 9 PRO B O 1
ATOM 5386 N N . GLY B 1 10 ? 34.594 28.203 -5.746 1 44.88 10 GLY B N 1
ATOM 5387 C CA . GLY B 1 10 ? 34.438 29.594 -5.332 1 44.88 10 GLY B CA 1
ATOM 5388 C C . GLY B 1 10 ? 33.406 30.344 -6.172 1 44.88 10 GLY B C 1
ATOM 5389 O O . GLY B 1 10 ? 32.594 31.078 -5.633 1 44.88 10 GLY B O 1
ATOM 5390 N N . SER B 1 11 ? 33.688 30.438 -7.543 1 45.59 11 SER B N 1
ATOM 5391 C CA . SER B 1 11 ? 32.906 31.359 -8.375 1 45.59 11 SER B CA 1
ATOM 5392 C C . SER B 1 11 ? 31.469 30.906 -8.492 1 45.59 11 SER B C 1
ATOM 5394 O O . SER B 1 11 ? 30.547 31.734 -8.484 1 45.59 11 SER B O 1
ATOM 5396 N N . CYS B 1 12 ? 31.297 29.812 -8.992 1 44.41 12 CYS B N 1
ATOM 5397 C CA . CYS B 1 12 ? 30.047 29.188 -9.43 1 44.41 12 CYS B CA 1
ATOM 5398 C C . CYS B 1 12 ? 29.078 29.031 -8.273 1 44.41 12 CYS B C 1
ATOM 5400 O O . CYS B 1 12 ? 27.859 29.094 -8.461 1 44.41 12 CYS B O 1
ATOM 5402 N N . LEU B 1 13 ? 29.547 28.578 -7.148 1 48.75 13 LEU B N 1
ATOM 5403 C CA . LEU B 1 13 ? 28.734 28.5 -5.945 1 48.75 13 LEU B CA 1
ATOM 5404 C C . LEU B 1 13 ? 28.328 29.906 -5.477 1 48.75 13 LEU B C 1
ATOM 5406 O O . LEU B 1 13 ? 27.562 30.047 -4.523 1 48.75 13 LEU B O 1
ATOM 5410 N N . ALA B 1 14 ? 29.062 30.875 -5.582 1 47.88 14 ALA B N 1
ATOM 5411 C CA . ALA B 1 14 ? 28.766 32.281 -5.34 1 47.88 14 ALA B CA 1
ATOM 5412 C C . ALA B 1 14 ? 27.328 32.625 -5.77 1 47.88 14 ALA B C 1
ATOM 5414 O O . ALA B 1 14 ? 26.641 33.375 -5.098 1 47.88 14 ALA B O 1
ATOM 5415 N N . SER B 1 15 ? 27.031 32.25 -7.02 1 52.47 15 SER B N 1
ATOM 5416 C CA . SER B 1 15 ? 25.797 32.75 -7.594 1 52.47 15 SER B CA 1
ATOM 5417 C C . SER B 1 15 ? 24.578 32.188 -6.891 1 52.47 15 SER B C 1
ATOM 5419 O O . SER B 1 15 ? 23.5 32.781 -6.895 1 52.47 15 SER B O 1
ATOM 5421 N N . GLY B 1 16 ? 24.672 31.094 -6.172 1 65.81 16 GLY B N 1
ATOM 5422 C CA . GLY B 1 16 ? 23.422 30.625 -5.613 1 65.81 16 GLY B CA 1
ATOM 5423 C C . GLY B 1 16 ? 23.312 30.812 -4.113 1 65.81 16 GLY B C 1
ATOM 5424 O O . GLY B 1 16 ? 22.344 30.391 -3.488 1 65.81 16 GLY B O 1
ATOM 5425 N N . CYS B 1 17 ? 24.375 31.594 -3.648 1 77 17 CYS B N 1
ATOM 5426 C CA . CYS B 1 17 ? 24.359 31.797 -2.203 1 77 17 CYS B CA 1
ATOM 5427 C C . CYS B 1 17 ? 23.531 33 -1.829 1 77 17 CYS B C 1
ATOM 5429 O O . CYS B 1 17 ? 23.469 33.969 -2.586 1 77 17 CYS B O 1
ATOM 5431 N N . PHE B 1 18 ? 22.922 32.906 -0.696 1 79.62 18 PHE B N 1
ATOM 5432 C CA . PHE B 1 18 ? 22.125 34 -0.16 1 79.62 18 PHE B CA 1
ATOM 5433 C C . PHE B 1 18 ? 23.016 35.031 0.529 1 79.62 18 PHE B C 1
ATOM 5435 O O . PHE B 1 18 ? 24.156 34.719 0.891 1 79.62 18 PHE B O 1
ATOM 5442 N N . PRO B 1 19 ? 22.5 36.219 0.583 1 75.94 19 PRO B N 1
ATOM 5443 C CA . PRO B 1 19 ? 23.266 37.188 1.373 1 75.94 19 PRO B CA 1
ATOM 5444 C C . PRO B 1 19 ? 23.562 36.688 2.781 1 75.94 19 PRO B C 1
ATOM 5446 O O . PRO B 1 19 ? 22.672 36.219 3.486 1 75.94 19 PRO B O 1
ATOM 5449 N N . GLY B 1 20 ? 24.797 36.719 3.182 1 77.12 20 GLY B N 1
ATOM 5450 C CA . GLY B 1 20 ? 25.219 36.25 4.5 1 77.12 20 GLY B CA 1
ATOM 5451 C C . GLY B 1 20 ? 25.609 34.781 4.52 1 77.12 20 GLY B C 1
ATOM 5452 O O . GLY B 1 20 ? 26.141 34.281 5.512 1 77.12 20 GLY B O 1
ATOM 5453 N N . GLU B 1 21 ? 25.297 34.156 3.467 1 85.62 21 GLU B N 1
ATOM 5454 C CA . GLU B 1 21 ? 25.656 32.719 3.391 1 85.62 21 GLU B CA 1
ATOM 5455 C C . GLU B 1 21 ? 27.125 32.562 3.008 1 85.62 21 GLU B C 1
ATOM 5457 O O . GLU B 1 21 ? 27.609 33.219 2.078 1 85.62 21 GLU B O 1
ATOM 5462 N N . GLN B 1 22 ? 27.859 31.797 3.781 1 87.31 22 GLN B N 1
ATOM 5463 C CA . GLN B 1 22 ? 29.281 31.547 3.547 1 87.31 22 GLN B CA 1
ATOM 5464 C C . GLN B 1 22 ? 29.578 30.047 3.455 1 87.31 22 GLN B C 1
ATOM 5466 O O . GLN B 1 22 ? 29.016 29.25 4.215 1 87.31 22 GLN B O 1
ATOM 5471 N N . ILE B 1 23 ? 30.359 29.734 2.5 1 91.94 23 ILE B N 1
ATOM 5472 C CA . ILE B 1 23 ? 30.766 28.344 2.367 1 91.94 23 ILE B CA 1
ATOM 5473 C C . ILE B 1 23 ? 31.828 28.016 3.424 1 91.94 23 ILE B C 1
ATOM 5475 O O . ILE B 1 23 ? 32.875 28.672 3.488 1 91.94 23 ILE B O 1
ATOM 5479 N N . LEU B 1 24 ? 31.594 27.109 4.203 1 92.75 24 LEU B N 1
ATOM 5480 C CA . LEU B 1 24 ? 32.5 26.734 5.281 1 92.75 24 LEU B CA 1
ATOM 5481 C C . LEU B 1 24 ? 33.469 25.672 4.809 1 92.75 24 LEU B C 1
ATOM 5483 O O . LEU B 1 24 ? 34.656 25.719 5.164 1 92.75 24 LEU B O 1
ATOM 5487 N N . ALA B 1 25 ? 32.969 24.688 4.07 1 94.38 25 ALA B N 1
ATOM 5488 C CA . ALA B 1 25 ? 33.812 23.609 3.527 1 94.38 25 ALA B CA 1
ATOM 5489 C C . ALA B 1 25 ? 33.094 22.906 2.371 1 94.38 25 ALA B C 1
ATOM 5491 O O . ALA B 1 25 ? 31.891 23.047 2.201 1 94.38 25 ALA B O 1
ATOM 5492 N N . TRP B 1 26 ? 33.844 22.234 1.548 1 92.94 26 TRP B N 1
ATOM 5493 C CA . TRP B 1 26 ? 33.281 21.453 0.442 1 92.94 26 TRP B CA 1
ATOM 5494 C C . TRP B 1 26 ? 34.188 20.266 0.117 1 92.94 26 TRP B C 1
ATOM 5496 O O . TRP B 1 26 ? 35.375 20.266 0.478 1 92.94 26 TRP B O 1
ATOM 5506 N N . ALA B 1 27 ? 33.625 19.234 -0.468 1 93.38 27 ALA B N 1
ATOM 5507 C CA . ALA B 1 27 ? 34.375 18.047 -0.89 1 93.38 27 ALA B CA 1
ATOM 5508 C C . ALA B 1 27 ? 33.688 17.375 -2.08 1 93.38 27 ALA B C 1
ATOM 5510 O O . ALA B 1 27 ? 32.469 17.172 -2.076 1 93.38 27 ALA B O 1
ATOM 5511 N N . PRO B 1 28 ? 34.5 17.141 -3.088 1 91.69 28 PRO B N 1
ATOM 5512 C CA . PRO B 1 28 ? 33.938 16.328 -4.164 1 91.69 28 PRO B CA 1
ATOM 5513 C C . PRO B 1 28 ? 33.562 14.922 -3.705 1 91.69 28 PRO B C 1
ATOM 5515 O O . PRO B 1 28 ? 34.281 14.336 -2.869 1 91.69 28 PRO B O 1
ATOM 5518 N N . GLY B 1 29 ? 32.469 14.445 -4.227 1 91.62 29 GLY B N 1
ATOM 5519 C CA . GLY B 1 29 ? 32 13.117 -3.844 1 91.62 29 GLY B CA 1
ATOM 5520 C C . GLY B 1 29 ? 30.938 12.562 -4.77 1 91.62 29 GLY B C 1
ATOM 5521 O O . GLY B 1 29 ? 30.688 13.125 -5.84 1 91.62 29 GLY B O 1
ATOM 5522 N N . LEU B 1 30 ? 30.5 11.336 -4.363 1 90.62 30 LEU B N 1
ATOM 5523 C CA . LEU B 1 30 ? 29.453 10.633 -5.098 1 90.62 30 LEU B CA 1
ATOM 5524 C C . LEU B 1 30 ? 28.203 10.445 -4.23 1 90.62 30 LEU B C 1
ATOM 5526 O O . LEU B 1 30 ? 28.297 9.898 -3.129 1 90.62 30 LEU B O 1
ATOM 5530 N N . ARG B 1 31 ? 27.078 11.039 -4.699 1 89.81 31 ARG B N 1
ATOM 5531 C CA . ARG B 1 31 ? 25.828 10.758 -4.012 1 89.81 31 ARG B CA 1
ATOM 5532 C C . ARG B 1 31 ? 25.375 9.32 -4.258 1 89.81 31 ARG B C 1
ATOM 5534 O O . ARG B 1 31 ? 25.156 8.922 -5.406 1 89.81 31 ARG B O 1
ATOM 5541 N N . LYS B 1 32 ? 25.156 8.578 -3.238 1 83.62 32 LYS B N 1
ATOM 5542 C CA . LYS B 1 32 ? 24.859 7.148 -3.328 1 83.62 32 LYS B CA 1
ATOM 5543 C C . LYS B 1 32 ? 23.422 6.859 -2.93 1 83.62 32 LYS B C 1
ATOM 5545 O O . LYS B 1 32 ? 22.734 7.723 -2.361 1 83.62 32 LYS B O 1
ATOM 5550 N N . GLY B 1 33 ? 22.859 5.594 -3.236 1 71.81 33 GLY B N 1
ATOM 5551 C CA . GLY B 1 33 ? 21.547 5.137 -2.805 1 71.81 33 GLY B CA 1
ATOM 5552 C C . GLY B 1 33 ? 20.5 5.25 -3.889 1 71.81 33 GLY B C 1
ATOM 5553 O O . GLY B 1 33 ? 19.469 4.57 -3.832 1 71.81 33 GLY B O 1
ATOM 5554 N N . LEU B 1 34 ? 20.578 6.27 -4.652 1 63.91 34 LEU B N 1
ATOM 5555 C CA . LEU B 1 34 ? 19.641 6.402 -5.762 1 63.91 34 LEU B CA 1
ATOM 5556 C C . LEU B 1 34 ? 20.297 6.016 -7.082 1 63.91 34 LEU B C 1
ATOM 5558 O O . LEU B 1 34 ? 21.484 6.289 -7.293 1 63.91 34 LEU B O 1
ATOM 5562 N N . ASP B 1 35 ? 19.688 4.996 -7.73 1 58.75 35 ASP B N 1
ATOM 5563 C CA . ASP B 1 35 ? 20.234 4.629 -9.031 1 58.75 35 ASP B CA 1
ATOM 5564 C C . ASP B 1 35 ? 19.766 5.602 -10.117 1 58.75 35 ASP B C 1
ATOM 5566 O O . ASP B 1 35 ? 18.562 5.816 -10.289 1 58.75 35 ASP B O 1
ATOM 5570 N N . PRO B 1 36 ? 20.766 6.375 -10.695 1 62.84 36 PRO B N 1
ATOM 5571 C CA . PRO B 1 36 ? 22.219 6.188 -10.711 1 62.84 36 PRO B CA 1
ATOM 5572 C C . PRO B 1 36 ? 22.938 7.047 -9.664 1 62.84 36 PRO B C 1
ATOM 5574 O O . PRO B 1 36 ? 22.391 8.055 -9.211 1 62.84 36 PRO B O 1
ATOM 5577 N N . GLU B 1 37 ? 24.094 6.543 -9.367 1 78.88 37 GLU B N 1
ATOM 5578 C CA . GLU B 1 37 ? 24.938 7.371 -8.516 1 78.88 37 GLU B CA 1
ATOM 5579 C C . GLU B 1 37 ? 25.359 8.648 -9.227 1 78.88 37 GLU B C 1
ATOM 5581 O O . GLU B 1 37 ? 25.625 8.641 -10.43 1 78.88 37 GLU B O 1
ATOM 5586 N N . LEU B 1 38 ? 25.312 9.828 -8.5 1 83.81 38 LEU B N 1
ATOM 5587 C CA . LEU B 1 38 ? 25.547 11.141 -9.086 1 83.81 38 LEU B CA 1
ATOM 5588 C C . LEU B 1 38 ? 26.844 11.75 -8.555 1 83.81 38 LEU B C 1
ATOM 5590 O O . LEU B 1 38 ? 26.969 11.984 -7.352 1 83.81 38 LEU B O 1
ATOM 5594 N N . PRO B 1 39 ? 27.766 11.867 -9.492 1 88.62 39 PRO B N 1
ATOM 5595 C CA . PRO B 1 39 ? 28.953 12.594 -9.039 1 88.62 39 PRO B CA 1
ATOM 5596 C C . PRO B 1 39 ? 28.672 14.078 -8.797 1 88.62 39 PRO B C 1
ATOM 5598 O O . PRO B 1 39 ? 27.844 14.68 -9.492 1 88.62 39 PRO B O 1
ATOM 5601 N N . GLY B 1 40 ? 29.25 14.672 -7.77 1 90.75 40 GLY B N 1
ATOM 5602 C CA . GLY B 1 40 ? 29.062 16.078 -7.445 1 90.75 40 GLY B CA 1
ATOM 5603 C C . GLY B 1 40 ? 29.938 16.547 -6.301 1 90.75 40 GLY B C 1
ATOM 5604 O O . GLY B 1 40 ? 31.031 16.016 -6.098 1 90.75 40 GLY B O 1
ATOM 5605 N N . THR B 1 41 ? 29.516 17.672 -5.727 1 91.38 41 THR B N 1
ATOM 5606 C CA . THR B 1 41 ? 30.266 18.281 -4.629 1 91.38 41 THR B CA 1
ATOM 5607 C C . THR B 1 41 ? 29.359 18.516 -3.424 1 91.38 41 THR B C 1
ATOM 5609 O O . THR B 1 41 ? 28.25 19.047 -3.562 1 91.38 41 THR B O 1
ATOM 5612 N N . LEU B 1 42 ? 29.828 17.984 -2.297 1 94.25 42 LEU B N 1
ATOM 5613 C CA . LEU B 1 42 ? 29.141 18.297 -1.049 1 94.25 42 LEU B CA 1
ATOM 5614 C C . LEU B 1 42 ? 29.609 19.625 -0.47 1 94.25 42 LEU B C 1
ATOM 5616 O O . LEU B 1 42 ? 30.812 19.844 -0.299 1 94.25 42 LEU B O 1
ATOM 5620 N N . ILE B 1 43 ? 28.688 20.516 -0.161 1 93.62 43 ILE B N 1
ATOM 5621 C CA . ILE B 1 43 ? 29.031 21.844 0.323 1 93.62 43 ILE B CA 1
ATOM 5622 C C . ILE B 1 43 ? 28.328 22.109 1.652 1 93.62 43 ILE B C 1
ATOM 5624 O O . ILE B 1 43 ? 27.141 21.844 1.792 1 93.62 43 ILE B O 1
ATOM 5628 N N . CYS B 1 44 ? 29.062 22.562 2.576 1 94.94 44 CYS B N 1
ATOM 5629 C CA . CYS B 1 44 ? 28.5 22.984 3.854 1 94.94 44 CYS B CA 1
ATOM 5630 C C . CYS B 1 44 ? 28.594 24.484 4.023 1 94.94 44 CYS B C 1
ATOM 5632 O O . CYS B 1 44 ? 29.672 25.062 3.936 1 94.94 44 CYS B O 1
ATOM 5634 N N . THR B 1 45 ? 27.469 25.109 4.191 1 91.19 45 THR B N 1
ATOM 5635 C CA . THR B 1 45 ? 27.422 26.547 4.504 1 91.19 45 THR B CA 1
ATOM 5636 C C . THR B 1 45 ? 26.922 26.766 5.93 1 91.19 45 THR B C 1
ATOM 5638 O O . THR B 1 45 ? 26.688 25.812 6.668 1 91.19 45 THR B O 1
ATOM 5641 N N . ASN B 1 46 ? 26.812 28.031 6.344 1 88.31 46 ASN B N 1
ATOM 5642 C CA . ASN B 1 46 ? 26.297 28.344 7.668 1 88.31 46 ASN B CA 1
ATOM 5643 C C . ASN B 1 46 ? 24.766 28.203 7.715 1 88.31 46 ASN B C 1
ATOM 5645 O O . ASN B 1 46 ? 24.172 28.281 8.781 1 88.31 46 ASN B O 1
ATOM 5649 N N . PHE B 1 47 ? 24.156 27.938 6.551 1 86.69 47 PHE B N 1
ATOM 5650 C CA . PHE B 1 47 ? 22.703 27.844 6.496 1 86.69 47 PHE B CA 1
ATOM 5651 C C . PHE B 1 47 ? 22.266 26.422 6.188 1 86.69 47 PHE B C 1
ATOM 5653 O O . PHE B 1 47 ? 21.234 25.969 6.688 1 86.69 47 PHE B O 1
ATOM 5660 N N . ARG B 1 48 ? 23.031 25.766 5.328 1 91.31 48 ARG B N 1
ATOM 5661 C CA . ARG B 1 48 ? 22.547 24.5 4.797 1 91.31 48 ARG B CA 1
ATOM 5662 C C . ARG B 1 48 ? 23.703 23.641 4.297 1 91.31 48 ARG B C 1
ATOM 5664 O O . ARG B 1 48 ? 24.828 24.094 4.203 1 91.31 48 ARG B O 1
ATOM 5671 N N . VAL B 1 49 ? 23.406 22.391 4.121 1 93.69 49 VAL B N 1
ATOM 5672 C CA . VAL B 1 49 ? 24.25 21.438 3.393 1 93.69 49 VAL B CA 1
ATOM 5673 C C . VAL B 1 49 ? 23.625 21.141 2.025 1 93.69 49 VAL B C 1
ATOM 5675 O O . VAL B 1 49 ? 22.438 20.859 1.925 1 93.69 49 VAL B O 1
ATOM 5678 N N . THR B 1 50 ? 24.438 21.297 1.014 1 91.94 50 THR B N 1
ATOM 5679 C CA . THR B 1 50 ? 23.906 21.062 -0.33 1 91.94 50 THR B CA 1
ATOM 5680 C C . THR B 1 50 ? 24.828 20.141 -1.119 1 91.94 50 THR B C 1
ATOM 5682 O O . THR B 1 50 ? 26.047 20.234 -1.021 1 91.94 50 THR B O 1
ATOM 5685 N N . PHE B 1 51 ? 24.203 19.172 -1.768 1 92.44 51 PHE B N 1
ATOM 5686 C CA . PHE B 1 51 ? 24.938 18.375 -2.746 1 92.44 51 PHE B CA 1
ATOM 5687 C C . PHE B 1 51 ? 24.75 18.938 -4.148 1 92.44 51 PHE B C 1
ATOM 5689 O O . PHE B 1 51 ? 23.625 19 -4.652 1 92.44 51 PHE B O 1
ATOM 5696 N N . TRP B 1 52 ? 25.844 19.266 -4.707 1 88.69 52 TRP B N 1
ATOM 5697 C CA . TRP B 1 52 ? 25.828 19.875 -6.027 1 88.69 52 TRP B CA 1
ATOM 5698 C C . TRP B 1 52 ? 26.281 18.891 -7.094 1 88.69 52 TRP B C 1
ATOM 5700 O O . TRP B 1 52 ? 27.484 18.75 -7.348 1 88.69 52 TRP B O 1
ATOM 5710 N N . PRO B 1 53 ? 25.266 18.328 -7.809 1 86.94 53 PRO B N 1
ATOM 5711 C CA . PRO B 1 53 ? 25.656 17.391 -8.859 1 86.94 53 PRO B CA 1
ATOM 5712 C C . PRO B 1 53 ? 26.469 18.047 -9.969 1 86.94 53 PRO B C 1
ATOM 5714 O O . PRO B 1 53 ? 26.25 19.219 -10.289 1 86.94 53 PRO B O 1
ATOM 5717 N N . CYS B 1 54 ? 27.266 17.266 -10.586 1 84.88 54 CYS B N 1
ATOM 5718 C CA . CYS B 1 54 ? 28.062 17.766 -11.695 1 84.88 54 CYS B CA 1
ATOM 5719 C C . CYS B 1 54 ? 27.172 18.219 -12.852 1 84.88 54 CYS B C 1
ATOM 5721 O O . CYS B 1 54 ? 26.266 17.469 -13.266 1 84.88 54 CYS B O 1
ATOM 5723 N N . GLY B 1 55 ? 27.328 19.344 -13.289 1 79.56 55 GLY B N 1
ATOM 5724 C CA . GLY B 1 55 ? 26.594 19.844 -14.438 1 79.56 55 GLY B CA 1
ATOM 5725 C C . GLY B 1 55 ? 25.266 20.484 -14.062 1 79.56 55 GLY B C 1
ATOM 5726 O O . GLY B 1 55 ? 24.594 21.062 -14.906 1 79.56 55 GLY B O 1
ATOM 5727 N N . TRP B 1 56 ? 24.969 20.375 -12.805 1 80.19 56 TRP B N 1
ATOM 5728 C CA . TRP B 1 56 ? 23.703 20.938 -12.352 1 80.19 56 TRP B CA 1
ATOM 5729 C C . TRP B 1 56 ? 23.812 22.453 -12.164 1 80.19 56 TRP B C 1
ATOM 5731 O O . TRP B 1 56 ? 24.844 22.953 -11.695 1 80.19 56 TRP B O 1
ATOM 5741 N N . GLN B 1 57 ? 22.766 23.172 -12.727 1 75.88 57 GLN B N 1
ATOM 5742 C CA . GLN B 1 57 ? 22.688 24.609 -12.531 1 75.88 57 GLN B CA 1
ATOM 5743 C C . GLN B 1 57 ? 21.391 25 -11.812 1 75.88 57 GLN B C 1
ATOM 5745 O O . GLN B 1 57 ? 20.312 24.547 -12.18 1 75.88 57 GLN B O 1
ATOM 5750 N N . ARG B 1 58 ? 21.625 25.688 -10.789 1 77.94 58 ARG B N 1
ATOM 5751 C CA . ARG B 1 58 ? 20.453 26.156 -10.055 1 77.94 58 ARG B CA 1
ATOM 5752 C C . ARG B 1 58 ? 19.688 27.203 -10.852 1 77.94 58 ARG B C 1
ATOM 5754 O O . ARG B 1 58 ? 20.281 28.062 -11.492 1 77.94 58 ARG B O 1
ATOM 5761 N N . SER B 1 59 ? 18.453 27.047 -10.812 1 75.44 59 SER B N 1
ATOM 5762 C CA . SER B 1 59 ? 17.609 28.016 -11.508 1 75.44 59 SER B CA 1
ATOM 5763 C C . SER B 1 59 ? 17.578 29.344 -10.766 1 75.44 59 SER B C 1
ATOM 5765 O O . SER B 1 59 ? 17.609 29.375 -9.531 1 75.44 59 SER B O 1
ATOM 5767 N N . GLN B 1 60 ? 17.531 30.391 -11.492 1 71.62 60 GLN B N 1
ATOM 5768 C CA . GLN B 1 60 ? 17.469 31.719 -10.898 1 71.62 60 GLN B CA 1
ATOM 5769 C C . GLN B 1 60 ? 16.094 31.969 -10.258 1 71.62 60 GLN B C 1
ATOM 5771 O O . GLN B 1 60 ? 15.992 32.75 -9.305 1 71.62 60 GLN B O 1
ATOM 5776 N N . ASP B 1 61 ? 15.211 31.203 -10.719 1 76.5 61 ASP B N 1
ATOM 5777 C CA . ASP B 1 61 ? 13.844 31.438 -10.266 1 76.5 61 ASP B CA 1
ATOM 5778 C C . ASP B 1 61 ? 13.555 30.672 -8.984 1 76.5 61 ASP B C 1
ATOM 5780 O O . ASP B 1 61 ? 12.586 30.969 -8.281 1 76.5 61 ASP B O 1
ATOM 5784 N N . THR B 1 62 ? 14.383 29.703 -8.719 1 84.75 62 THR B N 1
ATOM 5785 C CA . THR B 1 62 ? 14.188 28.875 -7.535 1 84.75 62 THR B CA 1
ATOM 5786 C C . THR B 1 62 ? 15.43 28.922 -6.641 1 84.75 62 THR B C 1
ATOM 5788 O O . THR B 1 62 ? 16.375 28.141 -6.84 1 84.75 62 THR B O 1
ATOM 5791 N N . PRO B 1 63 ? 15.359 29.703 -5.688 1 83 63 PRO B N 1
ATOM 5792 C CA . PRO B 1 63 ? 16.547 29.938 -4.875 1 83 63 PRO B CA 1
ATOM 5793 C C . PRO B 1 63 ? 17 28.688 -4.125 1 83 63 PRO B C 1
ATOM 5795 O O . PRO B 1 63 ? 18.203 28.5 -3.871 1 83 63 PRO B O 1
ATOM 5798 N N . LEU B 1 64 ? 16.062 27.875 -3.775 1 88.19 64 LEU B N 1
ATOM 5799 C CA . LEU B 1 64 ? 16.391 26.656 -3.055 1 88.19 64 LEU B CA 1
ATOM 5800 C C . LEU B 1 64 ? 16.094 25.422 -3.91 1 88.19 64 LEU B C 1
ATOM 5802 O O . LEU B 1 64 ? 15.438 25.531 -4.945 1 88.19 64 LEU B O 1
ATOM 5806 N N . SER B 1 65 ? 16.703 24.344 -3.516 1 86.75 65 SER B N 1
ATOM 5807 C CA . SER B 1 65 ? 16.453 23.078 -4.199 1 86.75 65 SER B CA 1
ATOM 5808 C C . SER B 1 65 ? 15.883 22.047 -3.24 1 86.75 65 SER B C 1
ATOM 5810 O O . SER B 1 65 ? 16.531 21.672 -2.26 1 86.75 65 SER B O 1
ATOM 5812 N N . SER B 1 66 ? 14.734 21.594 -3.553 1 86.31 66 SER B N 1
ATOM 5813 C CA . SER B 1 66 ? 14.086 20.578 -2.727 1 86.31 66 SER B CA 1
ATOM 5814 C C . SER B 1 66 ? 14.836 19.25 -2.791 1 86.31 66 SER B C 1
ATOM 5816 O O . SER B 1 66 ? 14.742 18.422 -1.873 1 86.31 66 SER B O 1
ATOM 5818 N N . GLU B 1 67 ? 15.625 19.031 -3.799 1 81.88 67 GLU B N 1
ATOM 5819 C CA . GLU B 1 67 ? 16.281 17.75 -4.031 1 81.88 67 GLU B CA 1
ATOM 5820 C C . GLU B 1 67 ? 17.672 17.719 -3.381 1 81.88 67 GLU B C 1
ATOM 5822 O O . GLU B 1 67 ? 18.094 16.672 -2.867 1 81.88 67 GLU B O 1
ATOM 5827 N N . TYR B 1 68 ? 18.297 18.891 -3.326 1 86.31 68 TYR B N 1
ATOM 5828 C CA . TYR B 1 68 ? 19.719 18.828 -3.029 1 86.31 68 TYR B CA 1
ATOM 5829 C C . TYR B 1 68 ? 20.047 19.578 -1.747 1 86.31 68 TYR B C 1
ATOM 5831 O O . TYR B 1 68 ? 21.109 19.391 -1.162 1 86.31 68 TYR B O 1
ATOM 5839 N N . ASP B 1 69 ? 19.156 20.453 -1.313 1 89.5 69 ASP B N 1
ATOM 5840 C CA . ASP B 1 69 ? 19.438 21.266 -0.13 1 89.5 69 ASP B CA 1
ATOM 5841 C C . ASP B 1 69 ? 18.953 20.562 1.138 1 89.5 69 ASP B C 1
ATOM 5843 O O . ASP B 1 69 ? 17.875 19.953 1.145 1 89.5 69 ASP B O 1
ATOM 5847 N N . PHE B 1 70 ? 19.766 20.625 2.111 1 91.31 70 PHE B N 1
ATOM 5848 C CA . PHE B 1 70 ? 19.422 20.141 3.445 1 91.31 70 PHE B CA 1
ATOM 5849 C C . PHE B 1 70 ? 19.656 21.234 4.488 1 91.31 70 PHE B C 1
ATOM 5851 O O . PHE B 1 70 ? 20.797 21.547 4.809 1 91.31 70 PHE B O 1
ATOM 5858 N N . ALA B 1 71 ? 18.562 21.75 4.988 1 91.25 71 ALA B N 1
ATOM 5859 C CA . ALA B 1 71 ? 18.734 22.734 6.047 1 91.25 71 ALA B CA 1
ATOM 5860 C C . ALA B 1 71 ? 19.469 22.141 7.246 1 91.25 71 ALA B C 1
ATOM 5862 O O . ALA B 1 71 ? 19.25 20.984 7.602 1 91.25 71 ALA B O 1
ATOM 5863 N N . LEU B 1 72 ? 20.312 22.891 7.844 1 91.25 72 LEU B N 1
ATOM 5864 C CA . LEU B 1 72 ? 21.078 22.406 8.984 1 91.25 72 LEU B CA 1
ATOM 5865 C C . LEU B 1 72 ? 20.156 21.953 10.109 1 91.25 72 LEU B C 1
ATOM 5867 O O . LEU B 1 72 ? 20.422 20.938 10.773 1 91.25 72 LEU B O 1
ATOM 5871 N N . GLY B 1 73 ? 19.031 22.656 10.312 1 88.25 73 GLY B N 1
ATOM 5872 C CA . GLY B 1 73 ? 18.062 22.297 11.344 1 88.25 73 GLY B CA 1
ATOM 5873 C C . GLY B 1 73 ? 17.328 21 11.062 1 88.25 73 GLY B C 1
ATOM 5874 O O . GLY B 1 73 ? 16.781 20.375 11.969 1 88.25 73 GLY B O 1
ATOM 5875 N N . ASN B 1 74 ? 17.359 20.578 9.828 1 92.12 74 ASN B N 1
ATOM 5876 C CA . ASN B 1 74 ? 16.688 19.344 9.43 1 92.12 74 ASN B CA 1
ATOM 5877 C C . ASN B 1 74 ? 17.562 18.125 9.695 1 92.12 74 ASN B C 1
ATOM 5879 O O . ASN B 1 74 ? 17.078 17 9.656 1 92.12 74 ASN B O 1
ATOM 5883 N N . ILE B 1 75 ? 18.859 18.297 9.961 1 92.75 75 ILE B N 1
ATOM 5884 C CA . ILE B 1 75 ? 19.766 17.172 10.188 1 92.75 75 ILE B CA 1
ATOM 5885 C C . ILE B 1 75 ? 19.484 16.562 11.547 1 92.75 75 ILE B C 1
ATOM 5887 O O . ILE B 1 75 ? 19.719 17.188 12.586 1 92.75 75 ILE B O 1
ATOM 5891 N N . GLY B 1 76 ? 19 15.406 11.547 1 90.44 76 GLY B N 1
ATOM 5892 C CA . GLY B 1 76 ? 18.703 14.703 12.781 1 90.44 76 GLY B CA 1
ATOM 5893 C C . GLY B 1 76 ? 19.875 13.867 13.289 1 90.44 76 GLY B C 1
ATOM 5894 O O . GLY B 1 76 ? 20.141 13.852 14.492 1 90.44 76 GLY B O 1
ATOM 5895 N N . ARG B 1 77 ? 20.516 13.242 12.352 1 92.81 77 ARG B N 1
ATOM 5896 C CA . ARG B 1 77 ? 21.625 12.352 12.672 1 92.81 77 ARG B CA 1
ATOM 5897 C C . ARG B 1 77 ? 22.703 12.391 11.586 1 92.81 77 ARG B C 1
ATOM 5899 O O . ARG B 1 77 ? 22.375 12.508 10.398 1 92.81 77 ARG B O 1
ATOM 5906 N N . LEU B 1 78 ? 23.922 12.43 12.031 1 94.5 78 LEU B N 1
ATOM 5907 C CA . LEU B 1 78 ? 25.062 12.438 11.125 1 94.5 78 LEU B CA 1
ATOM 5908 C C . LEU B 1 78 ? 26.016 11.289 11.445 1 94.5 78 LEU B C 1
ATOM 5910 O O . LEU B 1 78 ? 26.438 11.117 12.586 1 94.5 78 LEU B O 1
ATOM 5914 N N . ASP B 1 79 ? 26.312 10.492 10.375 1 94.56 79 ASP B N 1
ATOM 5915 C CA . ASP B 1 79 ? 27.219 9.352 10.547 1 94.56 79 ASP B CA 1
ATOM 5916 C C . ASP B 1 79 ? 28.391 9.438 9.578 1 94.56 79 ASP B C 1
ATOM 5918 O O . ASP B 1 79 ? 28.234 9.844 8.422 1 94.56 79 ASP B O 1
ATOM 5922 N N . ALA B 1 80 ? 29.5 9.188 10.078 1 94.25 80 ALA B N 1
ATOM 5923 C CA . ALA B 1 80 ? 30.703 8.992 9.258 1 94.25 80 ALA B CA 1
ATOM 5924 C C . ALA B 1 80 ? 31.047 7.516 9.148 1 94.25 80 ALA B C 1
ATOM 5926 O O . ALA B 1 80 ? 30.984 6.773 10.125 1 94.25 80 ALA B O 1
ATOM 5927 N N . VAL B 1 81 ? 31.328 7.117 7.969 1 92.25 81 VAL B N 1
ATOM 5928 C CA . VAL B 1 81 ? 31.594 5.699 7.738 1 92.25 81 VAL B CA 1
ATOM 5929 C C . VAL B 1 81 ? 32.969 5.516 7.086 1 92.25 81 VAL B C 1
ATOM 5931 O O . VAL B 1 81 ? 33.344 6.316 6.238 1 92.25 81 VAL B O 1
ATOM 5934 N N . SER B 1 82 ? 33.719 4.633 7.605 1 87.19 82 SER B N 1
ATOM 5935 C CA . SER B 1 82 ? 35 4.246 7.016 1 87.19 82 SER B CA 1
ATOM 5936 C C . SER B 1 82 ? 35.062 2.734 6.828 1 87.19 82 SER B C 1
ATOM 5938 O O . SER B 1 82 ? 34.906 1.976 7.785 1 87.19 82 SER B O 1
ATOM 5940 N N . GLY B 1 83 ? 35.344 2.275 5.691 1 75 83 GLY B N 1
ATOM 5941 C CA . GLY B 1 83 ? 35.438 0.851 5.418 1 75 83 GLY B CA 1
ATOM 5942 C C . GLY B 1 83 ? 34.125 0.128 5.516 1 75 83 GLY B C 1
ATOM 5943 O O . GLY B 1 83 ? 33.062 0.702 5.211 1 75 83 GLY B O 1
ATOM 5944 N N . LEU B 1 84 ? 34.188 -1.168 5.812 1 67.12 84 LEU B N 1
ATOM 5945 C CA . LEU B 1 84 ? 32.969 -2.006 5.797 1 67.12 84 LEU B CA 1
ATOM 5946 C C . LEU B 1 84 ? 32.281 -1.969 7.145 1 67.12 84 LEU B C 1
ATOM 5948 O O . LEU B 1 84 ? 31.078 -2.232 7.223 1 67.12 84 LEU B O 1
ATOM 5952 N N . SER B 1 85 ? 33 -1.487 8.094 1 71.81 85 SER B N 1
ATOM 5953 C CA . SER B 1 85 ? 32.344 -1.752 9.375 1 71.81 85 SER B CA 1
ATOM 5954 C C . SER B 1 85 ? 32.5 -0.563 10.32 1 71.81 85 SER B C 1
ATOM 5956 O O . SER B 1 85 ? 31.812 -0.501 11.344 1 71.81 85 SER B O 1
ATOM 5958 N N . ARG B 1 86 ? 33.344 0.421 10.086 1 83.94 86 ARG B N 1
ATOM 5959 C CA . ARG B 1 86 ? 33.562 1.489 11.055 1 83.94 86 ARG B CA 1
ATOM 5960 C C . ARG B 1 86 ? 32.562 2.631 10.844 1 83.94 86 ARG B C 1
ATOM 5962 O O . ARG B 1 86 ? 32.594 3.299 9.805 1 83.94 86 ARG B O 1
ATOM 5969 N N . VAL B 1 87 ? 31.562 2.781 11.742 1 90.19 87 VAL B N 1
ATOM 5970 C CA . VAL B 1 87 ? 30.594 3.865 11.703 1 90.19 87 VAL B CA 1
ATOM 5971 C C . VAL B 1 87 ? 30.719 4.719 12.969 1 90.19 87 VAL B C 1
ATOM 5973 O O . VAL B 1 87 ? 30.812 4.188 14.078 1 90.19 87 VAL B O 1
ATOM 5976 N N . GLN B 1 88 ? 30.891 6.027 12.797 1 93.12 88 GLN B N 1
ATOM 5977 C CA . GLN B 1 88 ? 30.938 6.953 13.922 1 93.12 88 GLN B CA 1
ATOM 5978 C C . GLN B 1 88 ? 29.766 7.926 13.898 1 93.12 88 GLN B C 1
ATOM 5980 O O . GLN B 1 88 ? 29.562 8.633 12.906 1 93.12 88 GLN B O 1
ATOM 5985 N N . LEU B 1 89 ? 29 7.902 14.93 1 92.81 89 LEU B N 1
ATOM 5986 C CA . LEU B 1 89 ? 27.969 8.914 15.102 1 92.81 89 LEU B CA 1
ATOM 5987 C C . LEU B 1 89 ? 28.562 10.258 15.484 1 92.81 89 LEU B C 1
ATOM 5989 O O . LEU B 1 89 ? 29.328 10.352 16.453 1 92.81 89 LEU B O 1
ATOM 5993 N N . LEU B 1 90 ? 28.25 11.258 14.688 1 93.44 90 LEU B N 1
ATOM 5994 C CA . LEU B 1 90 ? 28.828 12.578 14.914 1 93.44 90 LEU B CA 1
ATOM 5995 C C . LEU B 1 90 ? 27.844 13.477 15.664 1 93.44 90 LEU B C 1
ATOM 5997 O O . LEU B 1 90 ? 26.922 14.023 15.055 1 93.44 90 LEU B O 1
ATOM 6001 N N . ARG B 1 91 ? 28.062 13.656 16.938 1 90.88 91 ARG B N 1
ATOM 6002 C CA . ARG B 1 91 ? 27.281 14.562 17.766 1 90.88 91 ARG B CA 1
ATOM 6003 C C . ARG B 1 91 ? 27.891 15.953 17.797 1 90.88 91 ARG B C 1
ATOM 6005 O O . ARG B 1 91 ? 29.016 16.156 17.328 1 90.88 91 ARG B O 1
ATOM 6012 N N . PRO B 1 92 ? 27.094 16.922 18.266 1 85.88 92 PRO B N 1
ATOM 6013 C CA . PRO B 1 92 ? 27.688 18.25 18.375 1 85.88 92 PRO B CA 1
ATOM 6014 C C . PRO B 1 92 ? 28.969 18.25 19.219 1 85.88 92 PRO B C 1
ATOM 6016 O O . PRO B 1 92 ? 28.984 17.703 20.312 1 85.88 92 PRO B O 1
ATOM 6019 N N . GLY B 1 93 ? 29.984 18.75 18.672 1 84.44 93 GLY B N 1
ATOM 6020 C CA . GLY B 1 93 ? 31.266 18.812 19.359 1 84.44 93 GLY B CA 1
ATOM 6021 C C . GLY B 1 93 ? 32.125 17.578 19.125 1 84.44 93 GLY B C 1
ATOM 6022 O O . GLY B 1 93 ? 33.281 17.531 19.578 1 84.44 93 GLY B O 1
ATOM 6023 N N . SER B 1 94 ? 31.609 16.688 18.391 1 88.62 94 SER B N 1
ATOM 6024 C CA . SER B 1 94 ? 32.344 15.453 18.125 1 88.62 94 SER B CA 1
ATOM 6025 C C . SER B 1 94 ? 33.531 15.711 17.219 1 88.62 94 SER B C 1
ATOM 6027 O O . SER B 1 94 ? 33.5 16.625 16.406 1 88.62 94 SER B O 1
ATOM 6029 N N . GLN B 1 95 ? 34.625 14.938 17.469 1 90.19 95 GLN B N 1
ATOM 6030 C CA . GLN B 1 95 ? 35.75 14.93 16.578 1 90.19 95 GLN B CA 1
ATOM 6031 C C . GLN B 1 95 ? 35.812 13.641 15.758 1 90.19 95 GLN B C 1
ATOM 6033 O O . GLN B 1 95 ? 35.438 12.578 16.25 1 90.19 95 GLN B O 1
ATOM 6038 N N . LEU B 1 96 ? 36.188 13.852 14.578 1 91.62 96 LEU B N 1
ATOM 6039 C CA . LEU B 1 96 ? 36.312 12.68 13.711 1 91.62 96 LEU B CA 1
ATOM 6040 C C . LEU B 1 96 ? 37.469 11.789 14.148 1 91.62 96 LEU B C 1
ATOM 6042 O O . LEU B 1 96 ? 38.594 12.273 14.367 1 91.62 96 LEU B O 1
ATOM 6046 N N . LYS B 1 97 ? 37.281 10.508 14.25 1 90.5 97 LYS B N 1
ATOM 6047 C CA . LYS B 1 97 ? 38.281 9.531 14.664 1 90.5 97 LYS B CA 1
ATOM 6048 C C . LYS B 1 97 ? 39.031 8.945 13.461 1 90.5 97 LYS B C 1
ATOM 6050 O O . LYS B 1 97 ? 40.094 8.344 13.602 1 90.5 97 LYS B O 1
ATOM 6055 N N . PHE B 1 98 ? 38.469 9.07 12.312 1 90.06 98 PHE B N 1
ATOM 6056 C CA . PHE B 1 98 ? 39.031 8.594 11.062 1 90.06 98 PHE B CA 1
ATOM 6057 C C . PHE B 1 98 ? 38.594 9.469 9.891 1 90.06 98 PHE B C 1
ATOM 6059 O O . PHE B 1 98 ? 37.688 10.297 10.039 1 90.06 98 PHE B O 1
ATOM 6066 N N . ILE B 1 99 ? 39.312 9.32 8.836 1 88.31 99 ILE B N 1
ATOM 6067 C CA . ILE B 1 99 ? 38.906 9.992 7.617 1 88.31 99 ILE B CA 1
ATOM 6068 C C . ILE B 1 99 ? 37.688 9.258 7.02 1 88.31 99 ILE B C 1
ATOM 6070 O O . ILE B 1 99 ? 37.812 8.094 6.633 1 88.31 99 ILE B O 1
ATOM 6074 N N . PRO B 1 100 ? 36.594 9.945 6.965 1 92.19 100 PRO B N 1
ATOM 6075 C CA . PRO B 1 100 ? 35.375 9.25 6.48 1 92.19 100 PRO B CA 1
ATOM 6076 C C . PRO B 1 100 ? 35.438 8.945 4.984 1 92.19 100 PRO B C 1
ATOM 6078 O O . PRO B 1 100 ? 35.875 9.797 4.195 1 92.19 100 PRO B O 1
ATOM 6081 N N . GLU B 1 101 ? 35.062 7.77 4.582 1 91.5 101 GLU B N 1
ATOM 6082 C CA . GLU B 1 101 ? 34.875 7.395 3.186 1 91.5 101 GLU B CA 1
ATOM 6083 C C . GLU B 1 101 ? 33.5 7.762 2.691 1 91.5 101 GLU B C 1
ATOM 6085 O O . GLU B 1 101 ? 33.281 7.941 1.491 1 91.5 101 GLU B O 1
ATOM 6090 N N . GLU B 1 102 ? 32.594 7.789 3.682 1 92.62 102 GLU B N 1
ATOM 6091 C CA . GLU B 1 102 ? 31.188 8.156 3.396 1 92.62 102 GLU B CA 1
ATOM 6092 C C . GLU B 1 102 ? 30.578 8.922 4.562 1 92.62 102 GLU B C 1
ATOM 6094 O O . GLU B 1 102 ? 30.953 8.703 5.719 1 92.62 102 GLU B O 1
ATOM 6099 N N . ILE B 1 103 ? 29.719 9.812 4.23 1 93.69 103 ILE B N 1
ATOM 6100 C CA . ILE B 1 103 ? 28.953 10.5 5.258 1 93.69 103 ILE B CA 1
ATOM 6101 C C . ILE B 1 103 ? 27.453 10.273 5.012 1 93.69 103 ILE B C 1
ATOM 6103 O O . ILE B 1 103 ? 27 10.25 3.865 1 93.69 103 ILE B O 1
ATOM 6107 N N . LEU B 1 104 ? 26.781 9.945 6.043 1 93.75 104 LEU B N 1
ATOM 6108 C CA . LEU B 1 104 ? 25.328 9.773 6 1 93.75 104 LEU B CA 1
ATOM 6109 C C . LEU B 1 104 ? 24.625 10.891 6.773 1 93.75 104 LEU B C 1
ATOM 6111 O O . LEU B 1 104 ? 24.828 11.039 7.98 1 93.75 104 LEU B O 1
ATOM 6115 N N . ILE B 1 105 ? 23.844 11.68 6.109 1 94.88 105 ILE B N 1
ATOM 6116 C CA . ILE B 1 105 ? 23.062 12.742 6.73 1 94.88 105 ILE B CA 1
ATOM 6117 C C . ILE B 1 105 ? 21.594 12.328 6.785 1 94.88 105 ILE B C 1
ATOM 6119 O O . ILE B 1 105 ? 20.906 12.305 5.762 1 94.88 105 ILE B O 1
ATOM 6123 N N . HIS B 1 106 ? 21.141 11.984 7.977 1 93.94 106 HIS B N 1
ATOM 6124 C CA . HIS B 1 106 ? 19.75 11.617 8.18 1 93.94 106 HIS B CA 1
ATOM 6125 C C . HIS B 1 106 ? 18.906 12.828 8.57 1 93.94 106 HIS B C 1
ATOM 6127 O O . HIS B 1 106 ? 19.141 13.445 9.609 1 93.94 106 HIS B O 1
ATOM 6133 N N . GLY B 1 107 ? 17.938 13.133 7.785 1 93.69 107 GLY B N 1
ATOM 6134 C CA . GLY B 1 107 ? 17.062 14.273 8.062 1 93.69 107 GLY B CA 1
ATOM 6135 C C . GLY B 1 107 ? 15.93 13.938 9.008 1 93.69 107 GLY B C 1
ATOM 6136 O O . GLY B 1 107 ? 15.461 12.797 9.047 1 93.69 107 GLY B O 1
ATOM 6137 N N . ARG B 1 108 ? 15.453 14.938 9.688 1 93 108 ARG B N 1
ATOM 6138 C CA . ARG B 1 108 ? 14.258 14.805 10.508 1 93 108 ARG B CA 1
ATOM 6139 C C . ARG B 1 108 ? 13.016 14.609 9.641 1 93 108 ARG B C 1
ATOM 6141 O O . ARG B 1 108 ? 11.977 14.156 10.125 1 93 108 ARG B O 1
ATOM 6148 N N . ASP B 1 109 ? 13.172 14.961 8.367 1 92.81 109 ASP B N 1
ATOM 6149 C CA . ASP B 1 109 ? 12.109 14.773 7.383 1 92.81 109 ASP B CA 1
ATOM 6150 C C . ASP B 1 109 ? 12.203 13.391 6.734 1 92.81 109 ASP B C 1
ATOM 6152 O O . ASP B 1 109 ? 11.578 13.141 5.699 1 92.81 109 ASP B O 1
ATOM 6156 N N . PHE B 1 110 ? 13.016 12.445 7.215 1 94.25 110 PHE B N 1
ATOM 6157 C CA . PHE B 1 110 ? 13.125 11.047 6.84 1 94.25 110 PHE B CA 1
ATOM 6158 C C . PHE B 1 110 ? 13.969 10.891 5.578 1 94.25 110 PHE B C 1
ATOM 6160 O O . PHE B 1 110 ? 14.156 9.773 5.086 1 94.25 110 PHE B O 1
ATOM 6167 N N . ARG B 1 111 ? 14.469 11.945 5.074 1 91.75 111 ARG B N 1
ATOM 6168 C CA . ARG B 1 111 ? 15.375 11.852 3.932 1 91.75 111 ARG B CA 1
ATOM 6169 C C . ARG B 1 111 ? 16.766 11.398 4.367 1 91.75 111 ARG B C 1
ATOM 6171 O O . ARG B 1 111 ? 17.141 11.578 5.523 1 91.75 111 ARG B O 1
ATOM 6178 N N . LEU B 1 112 ? 17.469 10.789 3.428 1 92.31 112 LEU B N 1
ATOM 6179 C CA . LEU B 1 112 ? 18.859 10.391 3.637 1 92.31 112 LEU B CA 1
ATOM 6180 C C . LEU B 1 112 ? 19.75 10.898 2.51 1 92.31 112 LEU B C 1
ATOM 6182 O O . LEU B 1 112 ? 19.453 10.68 1.332 1 92.31 112 LEU B O 1
ATOM 6186 N N . LEU B 1 113 ? 20.688 11.664 2.875 1 92.06 113 LEU B N 1
ATOM 6187 C CA . LEU B 1 113 ? 21.734 12.031 1.939 1 92.06 113 LEU B CA 1
ATOM 6188 C C . LEU B 1 113 ? 23.016 11.242 2.223 1 92.06 113 LEU B C 1
ATOM 6190 O O . LEU B 1 113 ? 23.625 11.398 3.287 1 92.06 113 LEU B O 1
ATOM 6194 N N . ARG B 1 114 ? 23.297 10.391 1.315 1 91.56 114 ARG B N 1
ATOM 6195 C CA . ARG B 1 114 ? 24.484 9.562 1.419 1 91.56 114 ARG B CA 1
ATOM 6196 C C . ARG B 1 114 ? 25.547 9.984 0.4 1 91.56 114 ARG B C 1
ATOM 6198 O O . ARG B 1 114 ? 25.297 9.953 -0.807 1 91.56 114 ARG B O 1
ATOM 6205 N N . VAL B 1 115 ? 26.734 10.383 0.875 1 92.75 115 VAL B N 1
ATOM 6206 C CA . VAL B 1 115 ? 27.781 10.852 -0.018 1 92.75 115 VAL B CA 1
ATOM 6207 C C . VAL B 1 115 ? 29.062 10.062 0.233 1 92.75 115 VAL B C 1
ATOM 6209 O O . VAL B 1 115 ? 29.562 10.016 1.361 1 92.75 115 VAL B O 1
ATOM 6212 N N . GLY B 1 116 ? 29.531 9.406 -0.805 1 92.44 116 GLY B N 1
ATOM 6213 C CA . GLY B 1 116 ? 30.828 8.734 -0.75 1 92.44 116 GLY B CA 1
ATOM 6214 C C . GLY B 1 116 ? 31.969 9.586 -1.282 1 92.44 116 GLY B C 1
ATOM 6215 O O . GLY B 1 116 ? 31.797 10.297 -2.277 1 92.44 116 GLY B O 1
ATOM 6216 N N . PHE B 1 117 ? 33.094 9.562 -0.536 1 91.75 117 PHE B N 1
ATOM 6217 C CA . PHE B 1 117 ? 34.25 10.336 -0.939 1 91.75 117 PHE B CA 1
ATOM 6218 C C . PHE B 1 117 ? 35.281 9.445 -1.611 1 91.75 117 PHE B C 1
ATOM 6220 O O . PHE B 1 117 ? 35.5 8.305 -1.191 1 91.75 117 PHE B O 1
ATOM 6227 N N . GLU B 1 118 ? 35.594 9.672 -2.9 1 76.12 118 GLU B N 1
ATOM 6228 C CA . GLU B 1 118 ? 36.562 8.859 -3.648 1 76.12 118 GLU B CA 1
ATOM 6229 C C . GLU B 1 118 ? 37.938 8.891 -2.992 1 76.12 118 GLU B C 1
ATOM 6231 O O . GLU B 1 118 ? 38.312 9.883 -2.363 1 76.12 118 GLU B O 1
ATOM 6236 N N . ALA B 1 119 ? 38.625 7.621 -3.115 1 63.72 119 ALA B N 1
ATOM 6237 C CA . ALA B 1 119 ? 40 7.477 -2.658 1 63.72 119 ALA B CA 1
ATOM 6238 C C . ALA B 1 119 ? 40.969 8.195 -3.596 1 63.72 119 ALA B C 1
ATOM 6240 O O . ALA B 1 119 ? 40.688 8.352 -4.789 1 63.72 119 ALA B O 1
ATOM 6241 N N . GLY B 1 120 ? 41.719 9.266 -3.316 1 60.75 120 GLY B N 1
ATOM 6242 C CA . GLY B 1 120 ? 42.719 9.812 -4.219 1 60.75 120 GLY B CA 1
ATOM 6243 C C . GLY B 1 120 ? 43.188 11.195 -3.818 1 60.75 120 GLY B C 1
ATOM 6244 O O . GLY B 1 120 ? 43.438 12.047 -4.676 1 60.75 120 GLY B O 1
ATOM 6245 N N . GLY B 1 121 ? 43.219 11.312 -2.691 1 64.25 121 GLY B N 1
ATOM 6246 C CA . GLY B 1 121 ? 43.812 12.547 -2.229 1 64.25 121 GLY B CA 1
ATOM 6247 C C . GLY B 1 121 ? 42.812 13.562 -1.729 1 64.25 121 GLY B C 1
ATOM 6248 O O . GLY B 1 121 ? 43.156 14.672 -1.332 1 64.25 121 GLY B O 1
ATOM 6249 N N . LEU B 1 122 ? 41.594 13.18 -1.791 1 76.88 122 LEU B N 1
ATOM 6250 C CA . LEU B 1 122 ? 40.562 14.133 -1.368 1 76.88 122 LEU B CA 1
ATOM 6251 C C . LEU B 1 122 ? 40.156 13.875 0.076 1 76.88 122 LEU B C 1
ATOM 6253 O O . LEU B 1 122 ? 39.125 14.398 0.533 1 76.88 122 LEU B O 1
ATOM 6257 N N . GLU B 1 123 ? 40.938 13.211 0.81 1 85.62 123 GLU B N 1
ATOM 6258 C CA . GLU B 1 123 ? 40.688 12.812 2.189 1 85.62 123 GLU B CA 1
ATOM 6259 C C . GLU B 1 123 ? 40.594 14.023 3.111 1 85.62 123 GLU B C 1
ATOM 6261 O O . GLU B 1 123 ? 39.719 14.109 3.959 1 85.62 123 GLU B O 1
ATOM 6266 N N . PRO B 1 124 ? 41.562 14.992 2.855 1 87.56 124 PRO B N 1
ATOM 6267 C CA . PRO B 1 124 ? 41.469 16.172 3.732 1 87.56 124 PRO B CA 1
ATOM 6268 C C . PRO B 1 124 ? 40.156 16.938 3.547 1 87.56 124 PRO B C 1
ATOM 6270 O O . PRO B 1 124 ? 39.625 17.469 4.52 1 87.56 124 PRO B O 1
ATOM 6273 N N . GLN B 1 125 ? 39.75 17 2.34 1 91.38 125 GLN B N 1
ATOM 6274 C CA . GLN B 1 125 ? 38.5 17.703 2.086 1 91.38 125 GLN B CA 1
ATOM 6275 C C . GLN B 1 125 ? 37.312 16.984 2.723 1 91.38 125 GLN B C 1
ATOM 6277 O O . GLN B 1 125 ? 36.375 17.625 3.24 1 91.38 125 GLN B O 1
ATOM 6282 N N . ALA B 1 126 ? 37.344 15.703 2.627 1 92.81 126 ALA B N 1
ATOM 6283 C CA . ALA B 1 126 ? 36.281 14.906 3.252 1 92.81 126 ALA B CA 1
ATOM 6284 C C . ALA B 1 126 ? 36.25 15.148 4.758 1 92.81 126 ALA B C 1
ATOM 6286 O O . ALA B 1 126 ? 35.156 15.273 5.34 1 92.81 126 ALA B O 1
ATOM 6287 N N . PHE B 1 127 ? 37.406 15.211 5.281 1 93.12 127 PHE B N 1
ATOM 6288 C CA . PHE B 1 127 ? 37.531 15.477 6.711 1 93.12 127 PHE B CA 1
ATOM 6289 C C . PHE B 1 127 ? 37 16.875 7.047 1 93.12 127 PHE B C 1
ATOM 6291 O O . PHE B 1 127 ? 36.219 17.031 7.988 1 93.12 127 PHE B O 1
ATOM 6298 N N . GLN B 1 128 ? 37.375 17.844 6.289 1 93.88 128 GLN B N 1
ATOM 6299 C CA . GLN B 1 128 ? 37 19.234 6.547 1 93.88 128 GLN B CA 1
ATOM 6300 C C . GLN B 1 128 ? 35.5 19.453 6.422 1 93.88 128 GLN B C 1
ATOM 6302 O O . GLN B 1 128 ? 34.906 20.125 7.25 1 93.88 128 GLN B O 1
ATOM 6307 N N . VAL B 1 129 ? 34.938 18.875 5.43 1 94.81 129 VAL B N 1
ATOM 6308 C CA . VAL B 1 129 ? 33.531 19.109 5.211 1 94.81 129 VAL B CA 1
ATOM 6309 C C . VAL B 1 129 ? 32.719 18.422 6.309 1 94.81 129 VAL B C 1
ATOM 6311 O O . VAL B 1 129 ? 31.703 18.953 6.777 1 94.81 129 VAL B O 1
ATOM 6314 N N . SER B 1 130 ? 33.125 17.25 6.691 1 94.88 130 SER B N 1
ATOM 6315 C CA . SER B 1 130 ? 32.438 16.547 7.758 1 94.88 130 SER B CA 1
ATOM 6316 C C . SER B 1 130 ? 32.469 17.328 9.07 1 94.88 130 SER B C 1
ATOM 6318 O O . SER B 1 130 ? 31.453 17.453 9.75 1 94.88 130 SER B O 1
ATOM 6320 N N . MET B 1 131 ? 33.594 17.875 9.32 1 94.62 131 MET B N 1
ATOM 6321 C CA . MET B 1 131 ? 33.75 18.656 10.539 1 94.62 131 MET B CA 1
ATOM 6322 C C . MET B 1 131 ? 32.969 19.953 10.453 1 94.62 131 MET B C 1
ATOM 6324 O O . MET B 1 131 ? 32.406 20.422 11.445 1 94.62 131 MET B O 1
ATOM 6328 N N . ALA B 1 132 ? 33 20.516 9.281 1 95.06 132 ALA B N 1
ATOM 6329 C CA . ALA B 1 132 ? 32.25 21.75 9.078 1 95.06 132 ALA B CA 1
ATOM 6330 C C . ALA B 1 132 ? 30.766 21.531 9.32 1 95.06 132 ALA B C 1
ATOM 6332 O O . ALA B 1 132 ? 30.094 22.391 9.891 1 95.06 132 ALA B O 1
ATOM 6333 N N . ILE B 1 133 ? 30.25 20.422 8.891 1 95.44 133 ILE B N 1
ATOM 6334 C CA . ILE B 1 133 ? 28.828 20.125 9.07 1 95.44 133 ILE B CA 1
ATOM 6335 C C . ILE B 1 133 ? 28.516 19.969 10.555 1 95.44 133 ILE B C 1
ATOM 6337 O O . ILE B 1 133 ? 27.516 20.5 11.039 1 95.44 133 ILE B O 1
ATOM 6341 N N . VAL B 1 134 ? 29.391 19.297 11.25 1 94.5 134 VAL B N 1
ATOM 6342 C CA . VAL B 1 134 ? 29.203 19.094 12.688 1 94.5 134 VAL B CA 1
ATOM 6343 C C . VAL B 1 134 ? 29.156 20.453 13.391 1 94.5 134 VAL B C 1
ATOM 6345 O O . VAL B 1 134 ? 28.281 20.703 14.219 1 94.5 134 VAL B O 1
ATOM 6348 N N . GLN B 1 135 ? 30.047 21.297 13 1 93.12 135 GLN B N 1
ATOM 6349 C CA . GLN B 1 135 ? 30.156 22.609 13.641 1 93.12 135 GLN B CA 1
ATOM 6350 C C . GLN B 1 135 ? 28.984 23.5 13.258 1 93.12 135 GLN B C 1
ATOM 6352 O O . GLN B 1 135 ? 28.422 24.188 14.109 1 93.12 135 GLN B O 1
ATOM 6357 N N . ALA B 1 136 ? 28.688 23.484 12.031 1 91.94 136 ALA B N 1
ATOM 6358 C CA . ALA B 1 136 ? 27.578 24.312 11.555 1 91.94 136 ALA B CA 1
ATOM 6359 C C . ALA B 1 136 ? 26.266 23.891 12.195 1 91.94 136 ALA B C 1
ATOM 6361 O O . ALA B 1 136 ? 25.438 24.734 12.555 1 91.94 136 ALA B O 1
ATOM 6362 N N . ARG B 1 137 ? 26.062 22.641 12.289 1 90.31 137 ARG B N 1
ATOM 6363 C CA . ARG B 1 137 ? 24.844 22.109 12.914 1 90.31 137 ARG B CA 1
ATOM 6364 C C . ARG B 1 137 ? 24.75 22.562 14.367 1 90.31 137 ARG B C 1
ATOM 6366 O O . ARG B 1 137 ? 23.672 22.906 14.844 1 90.31 137 ARG B O 1
ATOM 6373 N N . ALA B 1 138 ? 25.828 22.531 15.023 1 87.25 138 ALA B N 1
ATOM 6374 C CA . ALA B 1 138 ? 25.875 22.922 16.438 1 87.25 138 ALA B CA 1
ATOM 6375 C C . ALA B 1 138 ? 25.578 24.406 16.609 1 87.25 138 ALA B C 1
ATOM 6377 O O . ALA B 1 138 ? 24.969 24.812 17.609 1 87.25 138 ALA B O 1
ATOM 6378 N N . GLN B 1 139 ? 25.984 25.141 15.656 1 82.88 139 GLN B N 1
ATOM 6379 C CA . GLN B 1 139 ? 25.844 26.594 15.758 1 82.88 139 GLN B CA 1
ATOM 6380 C C . GLN B 1 139 ? 24.5 27.062 15.227 1 82.88 139 GLN B C 1
ATOM 6382 O O . GLN B 1 139 ? 24.062 28.172 15.508 1 82.88 139 GLN B O 1
ATOM 6387 N N . SER B 1 140 ? 23.906 26.219 14.547 1 77.94 140 SER B N 1
ATOM 6388 C CA . SER B 1 140 ? 22.672 26.609 13.883 1 77.94 140 SER B CA 1
ATOM 6389 C C . SER B 1 140 ? 21.516 26.688 14.875 1 77.94 140 SER B C 1
ATOM 6391 O O . SER B 1 140 ? 21.422 25.859 15.789 1 77.94 140 SER B O 1
ATOM 6393 N N . SER B 1 141 ? 20.875 27.891 14.766 1 69.12 141 SER B N 1
ATOM 6394 C CA . SER B 1 141 ? 19.625 28.031 15.516 1 69.12 141 SER B CA 1
ATOM 6395 C C . SER B 1 141 ? 18.422 27.688 14.641 1 69.12 141 SER B C 1
ATOM 6397 O O . SER B 1 141 ? 18.375 28.062 13.469 1 69.12 141 SER B O 1
ATOM 6399 N N . GLN B 1 142 ? 17.594 26.922 15.156 1 63.81 142 GLN B N 1
ATOM 6400 C CA . GLN B 1 142 ? 16.391 26.516 14.422 1 63.81 142 GLN B CA 1
ATOM 6401 C C . GLN B 1 142 ? 15.508 27.719 14.125 1 63.81 142 GLN B C 1
ATOM 6403 O O . GLN B 1 142 ? 14.648 27.656 13.234 1 63.81 142 GLN B O 1
ATOM 6408 N N . THR B 1 143 ? 15.852 28.797 14.672 1 65.81 143 THR B N 1
ATOM 6409 C CA . THR B 1 143 ? 14.961 29.953 14.586 1 65.81 143 THR B CA 1
ATOM 6410 C C . THR B 1 143 ? 15.43 30.906 13.492 1 65.81 143 THR B C 1
ATOM 6412 O O . THR B 1 143 ? 14.695 31.812 13.109 1 65.81 143 THR B O 1
ATOM 6415 N N . GLN B 1 144 ? 16.5 30.562 12.961 1 68.88 144 GLN B N 1
ATOM 6416 C CA . GLN B 1 144 ? 17.062 31.547 12.039 1 68.88 144 GLN B CA 1
ATOM 6417 C C . GLN B 1 144 ? 16.531 31.344 10.625 1 68.88 144 GLN B C 1
ATOM 6419 O O . GLN B 1 144 ? 16.75 30.281 10.023 1 68.88 144 GLN B O 1
ATOM 6424 N N . GLN B 1 145 ? 15.773 32.375 10.164 1 74.69 145 GLN B N 1
ATOM 6425 C CA . GLN B 1 145 ? 15.281 32.406 8.797 1 74.69 145 GLN B CA 1
ATOM 6426 C C . GLN B 1 145 ? 16.391 32.781 7.816 1 74.69 145 GLN B C 1
ATOM 6428 O O . GLN B 1 145 ? 17.281 33.562 8.156 1 74.69 145 GLN B O 1
ATOM 6433 N N . TYR B 1 146 ? 16.266 32.156 6.664 1 75.19 146 TYR B N 1
ATOM 6434 C CA . TYR B 1 146 ? 17.172 32.562 5.602 1 75.19 146 TYR B CA 1
ATOM 6435 C C . TYR B 1 146 ? 16.891 34 5.176 1 75.19 146 TYR B C 1
ATOM 6437 O O . TYR B 1 146 ? 16.031 34.281 4.34 1 75.19 146 TYR B O 1
ATOM 6445 N N . ALA B 1 147 ? 17.391 34.938 5.75 1 66.25 147 ALA B N 1
ATOM 6446 C CA . ALA B 1 147 ? 17.141 36.344 5.492 1 66.25 147 ALA B CA 1
ATOM 6447 C C . ALA B 1 147 ? 17.406 36.688 4.027 1 66.25 147 ALA B C 1
ATOM 6449 O O . ALA B 1 147 ? 16.688 37.5 3.439 1 66.25 147 ALA B O 1
ATOM 6450 N N . GLY B 1 148 ? 18.219 36.062 3.426 1 69.94 148 GLY B N 1
ATOM 6451 C CA . GLY B 1 148 ? 18.641 36.406 2.08 1 69.94 148 GLY B CA 1
ATOM 6452 C C . GLY B 1 148 ? 17.641 36 1.012 1 69.94 148 GLY B C 1
ATOM 6453 O O . GLY B 1 148 ? 17.672 36.562 -0.096 1 69.94 148 GLY B O 1
ATOM 6454 N N . ILE B 1 149 ? 16.781 35.188 1.35 1 76.38 149 ILE B N 1
ATOM 6455 C CA . ILE B 1 149 ? 15.852 34.688 0.333 1 76.38 149 ILE B CA 1
ATOM 6456 C C . ILE B 1 149 ? 14.867 35.781 -0.049 1 76.38 149 ILE B C 1
ATOM 6458 O O . ILE B 1 149 ? 14.562 35.969 -1.229 1 76.38 149 ILE B O 1
ATOM 6462 N N . THR B 1 150 ? 14.32 36.5 0.944 1 72.75 150 THR B N 1
ATOM 6463 C CA . THR B 1 150 ? 13.383 37.594 0.685 1 72.75 150 THR B CA 1
ATOM 6464 C C . THR B 1 150 ? 14.047 38.688 -0.154 1 72.75 150 THR B C 1
ATOM 6466 O O . THR B 1 150 ? 13.422 39.25 -1.06 1 72.75 150 THR B O 1
ATOM 6469 N N . GLN B 1 151 ? 15.266 38.844 0.102 1 69.44 151 GLN B N 1
ATOM 6470 C CA . GLN B 1 151 ? 16.016 39.875 -0.622 1 69.44 151 GLN B CA 1
ATOM 6471 C C . GLN B 1 151 ? 16.219 39.469 -2.082 1 69.44 151 GLN B C 1
ATOM 6473 O O . GLN B 1 151 ? 16.094 40.312 -2.979 1 69.44 151 GLN B O 1
ATOM 6478 N N . ARG B 1 152 ? 16.5 38.281 -2.223 1 72.75 152 ARG B N 1
ATOM 6479 C CA . ARG B 1 152 ? 16.719 37.812 -3.578 1 72.75 152 ARG B CA 1
ATOM 6480 C C . ARG B 1 152 ? 15.438 37.875 -4.402 1 72.75 152 ARG B C 1
ATOM 6482 O O . ARG B 1 152 ? 15.469 38.25 -5.574 1 72.75 152 ARG B O 1
ATOM 6489 N N . LYS B 1 153 ? 14.422 37.5 -3.848 1 73.75 153 LYS B N 1
ATOM 6490 C CA . LYS B 1 153 ? 13.148 37.5 -4.57 1 73.75 153 LYS B CA 1
ATOM 6491 C C . LYS B 1 153 ? 12.672 38.938 -4.824 1 73.75 153 LYS B C 1
ATOM 6493 O O . LYS B 1 153 ? 12.086 39.219 -5.867 1 73.75 153 LYS B O 1
ATOM 6498 N N . ALA B 1 154 ? 12.875 39.781 -3.881 1 67.5 154 ALA B N 1
ATOM 6499 C CA . ALA B 1 154 ? 12.555 41.188 -4.066 1 67.5 154 ALA B CA 1
ATOM 6500 C C . ALA B 1 154 ? 13.336 41.781 -5.227 1 67.5 154 ALA B C 1
ATOM 6502 O O . ALA B 1 154 ? 12.812 42.594 -5.988 1 67.5 154 ALA B O 1
ATOM 6503 N N . ALA B 1 155 ? 14.531 41.344 -5.344 1 64.81 155 ALA B N 1
ATOM 6504 C CA . ALA B 1 155 ? 15.422 41.844 -6.387 1 64.81 155 ALA B CA 1
ATOM 6505 C C . ALA B 1 155 ? 14.977 41.375 -7.766 1 64.81 155 ALA B C 1
ATOM 6507 O O . ALA B 1 155 ? 15.227 42.031 -8.773 1 64.81 155 ALA B O 1
ATOM 6508 N N . GLN B 1 156 ? 14.508 40.25 -7.816 1 66.38 156 GLN B N 1
ATOM 6509 C CA . GLN B 1 156 ? 14.078 39.688 -9.094 1 66.38 156 GLN B CA 1
ATOM 6510 C C . GLN B 1 156 ? 12.789 40.344 -9.57 1 66.38 156 GLN B C 1
ATOM 6512 O O . GLN B 1 156 ? 12.312 40.062 -10.672 1 66.38 156 GLN B O 1
ATOM 6517 N N . GLY B 1 157 ? 12.484 41.594 -8.992 1 57.59 157 GLY B N 1
ATOM 6518 C CA . GLY B 1 157 ? 11.398 42.406 -9.484 1 57.59 157 GLY B CA 1
ATOM 6519 C C . GLY B 1 157 ? 10.023 41.906 -9.102 1 57.59 157 GLY B C 1
ATOM 6520 O O . GLY B 1 157 ? 9.031 42.219 -9.758 1 57.59 157 GLY B O 1
ATOM 6521 N N . SER B 1 158 ? 10.062 40.875 -8.359 1 53.12 158 SER B N 1
ATOM 6522 C CA . SER B 1 158 ? 8.703 40.406 -8.109 1 53.12 158 SER B CA 1
ATOM 6523 C C . SER B 1 158 ? 7.918 41.406 -7.27 1 53.12 158 SER B C 1
ATOM 6525 O O . SER B 1 158 ? 8.211 41.594 -6.09 1 53.12 158 SER B O 1
ATOM 6527 N N . GLY B 1 159 ? 7.719 42.656 -7.926 1 48.97 159 GLY B N 1
ATOM 6528 C CA . GLY B 1 159 ? 6.875 43.688 -7.316 1 48.97 159 GLY B CA 1
ATOM 6529 C C . GLY B 1 159 ? 5.914 43.125 -6.285 1 48.97 159 GLY B C 1
ATOM 6530 O O . GLY B 1 159 ? 6.078 41.969 -5.84 1 48.97 159 GLY B O 1
ATOM 6531 N N . SER B 1 160 ? 4.742 43.969 -6.043 1 55.06 160 SER B N 1
ATOM 6532 C CA . SER B 1 160 ? 3.645 43.688 -5.113 1 55.06 160 SER B CA 1
ATOM 6533 C C . SER B 1 160 ? 2.971 42.375 -5.418 1 55.06 160 SER B C 1
ATOM 6535 O O . SER B 1 160 ? 2.154 42.281 -6.336 1 55.06 160 SER B O 1
ATOM 6537 N N . ARG B 1 161 ? 3.684 41.281 -5.188 1 61.97 161 ARG B N 1
ATOM 6538 C CA . ARG B 1 161 ? 3.045 40 -5.5 1 61.97 161 ARG B CA 1
ATOM 6539 C C . ARG B 1 161 ? 2.055 39.594 -4.41 1 61.97 161 ARG B C 1
ATOM 6541 O O . ARG B 1 161 ? 2.381 39.625 -3.221 1 61.97 161 ARG B O 1
ATOM 6548 N N . LYS B 1 162 ? 0.822 39.594 -4.789 1 69.62 162 LYS B N 1
ATOM 6549 C CA . LYS B 1 162 ? -0.221 39.031 -3.932 1 69.62 162 LYS B CA 1
ATOM 6550 C C . LYS B 1 162 ? 0.096 37.594 -3.539 1 69.62 162 LYS B C 1
ATOM 6552 O O . LYS B 1 162 ? 0.542 36.812 -4.371 1 69.62 162 LYS B O 1
ATOM 6557 N N . PRO B 1 163 ? 0.054 37.375 -2.24 1 79.19 163 PRO B N 1
ATOM 6558 C CA . PRO B 1 163 ? 0.272 36 -1.808 1 79.19 163 PRO B CA 1
ATOM 6559 C C . PRO B 1 163 ? -0.639 35 -2.525 1 79.19 163 PRO B C 1
ATOM 6561 O O . PRO B 1 163 ? -1.755 35.375 -2.916 1 79.19 163 PRO B O 1
ATOM 6564 N N . PRO B 1 164 ? -0.138 33.906 -2.779 1 84.25 164 PRO B N 1
ATOM 6565 C CA . PRO B 1 164 ? -0.945 32.875 -3.473 1 84.25 164 PRO B CA 1
ATOM 6566 C C . PRO B 1 164 ? -2.252 32.562 -2.748 1 84.25 164 PRO B C 1
ATOM 6568 O O . PRO B 1 164 ? -3.26 32.25 -3.391 1 84.25 164 PRO B O 1
ATOM 6571 N N . VAL B 1 165 ? -2.219 32.625 -1.39 1 92 165 VAL B N 1
ATOM 6572 C CA . VAL B 1 165 ? -3.389 32.406 -0.542 1 92 165 VAL B CA 1
ATOM 6573 C C . VAL B 1 165 ? -3.506 33.562 0.47 1 92 165 VAL B C 1
ATOM 6575 O O . VAL B 1 165 ? -2.498 34.125 0.889 1 92 165 VAL B O 1
ATOM 6578 N N . PRO B 1 166 ? -4.773 33.906 0.802 1 92 166 PRO B N 1
ATOM 6579 C CA . PRO B 1 166 ? -4.906 34.938 1.838 1 92 166 PRO B CA 1
ATOM 6580 C C . PRO B 1 166 ? -4.254 34.531 3.158 1 92 166 PRO B C 1
ATOM 6582 O O . PRO B 1 166 ? -4.523 33.438 3.672 1 92 166 PRO B O 1
ATOM 6585 N N . LEU B 1 167 ? -3.48 35.344 3.709 1 93.12 167 LEU B N 1
ATOM 6586 C CA . LEU B 1 167 ? -2.725 35.031 4.91 1 93.12 167 LEU B CA 1
ATOM 6587 C C . LEU B 1 167 ? -3.533 35.312 6.164 1 93.12 167 LEU B C 1
ATOM 6589 O O . LEU B 1 167 ? -3.158 34.906 7.266 1 93.12 167 LEU B O 1
ATOM 6593 N N . LEU B 1 168 ? -4.688 36.031 6.059 1 94.38 168 LEU B N 1
ATOM 6594 C CA . LEU B 1 168 ? -5.598 36.344 7.156 1 94.38 168 LEU B CA 1
ATOM 6595 C C . LEU B 1 168 ? -4.922 37.219 8.195 1 94.38 168 LEU B C 1
ATOM 6597 O O . LEU B 1 168 ? -4.969 36.938 9.391 1 94.38 168 LEU B O 1
ATOM 6601 N N . GLU B 1 169 ? -4.285 38.219 7.66 1 90.56 169 GLU B N 1
ATOM 6602 C CA . GLU B 1 169 ? -3.617 39.188 8.516 1 90.56 169 GLU B CA 1
ATOM 6603 C C . GLU B 1 169 ? -4.391 40.531 8.555 1 90.56 169 GLU B C 1
ATOM 6605 O O . GLU B 1 169 ? -4.16 41.344 9.438 1 90.56 169 GLU B O 1
ATOM 6610 N N . THR B 1 170 ? -5.324 40.594 7.652 1 92.25 170 THR B N 1
ATOM 6611 C CA . THR B 1 170 ? -6.086 41.844 7.562 1 92.25 170 THR B CA 1
ATOM 6612 C C . THR B 1 170 ? -7.57 41.594 7.789 1 92.25 170 THR B C 1
ATOM 6614 O O . THR B 1 170 ? -8.039 40.438 7.668 1 92.25 170 THR B O 1
ATOM 6617 N N . LEU B 1 171 ? -8.219 42.688 8.164 1 95.5 171 LEU B N 1
ATOM 6618 C CA . LEU B 1 171 ? -9.664 42.625 8.352 1 95.5 171 LEU B CA 1
ATOM 6619 C C . LEU B 1 171 ? -10.367 42.219 7.066 1 95.5 171 LEU B C 1
ATOM 6621 O O . LEU B 1 171 ? -11.336 41.438 7.102 1 95.5 171 LEU B O 1
ATOM 6625 N N . GLU B 1 172 ? -9.875 42.656 5.98 1 94.62 172 GLU B N 1
ATOM 6626 C CA . GLU B 1 172 ? -10.453 42.375 4.672 1 94.62 172 GLU B CA 1
ATOM 6627 C C . GLU B 1 172 ? -10.367 40.875 4.348 1 94.62 172 GLU B C 1
ATOM 6629 O O . GLU B 1 172 ? -11.289 40.312 3.762 1 94.62 172 GLU B O 1
ATOM 6634 N N . ASP B 1 173 ? -9.25 40.281 4.668 1 95.06 173 ASP B N 1
ATOM 6635 C CA . ASP B 1 173 ? -9.086 38.844 4.445 1 95.06 173 ASP B CA 1
ATOM 6636 C C . ASP B 1 173 ? -10.172 38.062 5.168 1 95.06 173 ASP B C 1
ATOM 6638 O O . ASP B 1 173 ? -10.766 37.156 4.59 1 95.06 173 ASP B O 1
ATOM 6642 N N . TRP B 1 174 ? -10.422 38.375 6.391 1 97 174 TRP B N 1
ATOM 6643 C CA . TRP B 1 174 ? -11.391 37.656 7.215 1 97 174 TRP B CA 1
ATOM 6644 C C . TRP B 1 174 ? -12.812 37.906 6.715 1 97 174 TRP B C 1
ATOM 6646 O O . TRP B 1 174 ? -13.641 36.969 6.727 1 97 174 TRP B O 1
ATOM 6656 N N . GLU B 1 175 ? -13.086 39.125 6.281 1 96.81 175 GLU B N 1
ATOM 6657 C CA . GLU B 1 175 ? -14.398 39.438 5.738 1 96.81 175 GLU B CA 1
ATOM 6658 C C . GLU B 1 175 ? -14.664 38.688 4.445 1 96.81 175 GLU B C 1
ATOM 6660 O O . GLU B 1 175 ? -15.766 38.188 4.223 1 96.81 175 GLU B O 1
ATOM 6665 N N . THR B 1 176 ? -13.664 38.656 3.668 1 95.75 176 THR B N 1
ATOM 6666 C CA . THR B 1 176 ? -13.789 37.938 2.408 1 95.75 176 THR B CA 1
ATOM 6667 C C . THR B 1 176 ? -14.047 36.438 2.658 1 95.75 176 THR B C 1
ATOM 6669 O O . THR B 1 176 ? -14.898 35.844 2.004 1 95.75 176 THR B O 1
ATOM 6672 N N . GLU B 1 177 ? -13.266 35.875 3.588 1 95.5 177 GLU B N 1
ATOM 6673 C CA . GLU B 1 177 ? -13.445 34.469 3.926 1 95.5 177 GLU B CA 1
ATOM 6674 C C . GLU B 1 177 ? -14.828 34.219 4.516 1 95.5 177 GLU B C 1
ATOM 6676 O O . GLU B 1 177 ? -15.453 33.188 4.242 1 95.5 177 GLU B O 1
ATOM 6681 N N . ARG B 1 178 ? -15.336 35.094 5.328 1 95.94 178 ARG B N 1
ATOM 6682 C CA . ARG B 1 178 ? -16.672 35 5.918 1 95.94 178 ARG B CA 1
ATOM 6683 C C . ARG B 1 178 ? -17.75 34.938 4.84 1 95.94 178 ARG B C 1
ATOM 6685 O O . ARG B 1 178 ? -18.656 34.125 4.902 1 95.94 178 ARG B O 1
ATOM 6692 N N . LYS B 1 179 ? -17.594 35.812 3.896 1 94.75 179 LYS B N 1
ATOM 6693 C CA . LYS B 1 179 ? -18.562 35.906 2.799 1 94.75 179 LYS B CA 1
ATOM 6694 C C . LYS B 1 179 ? -18.516 34.625 1.936 1 94.75 179 LYS B C 1
ATOM 6696 O O . LYS B 1 179 ? -19.562 34.156 1.498 1 94.75 179 LYS B O 1
ATOM 6701 N N . LYS B 1 180 ? -17.359 34.188 1.724 1 92.44 180 LYS B N 1
ATOM 6702 C CA . LYS B 1 180 ? -17.188 32.969 0.931 1 92.44 180 LYS B CA 1
ATOM 6703 C C . LYS B 1 180 ? -17.891 31.797 1.579 1 92.44 180 LYS B C 1
ATOM 6705 O O . LYS B 1 180 ? -18.469 30.953 0.887 1 92.44 180 LYS B O 1
ATOM 6710 N N . GLN B 1 181 ? -17.844 31.703 2.92 1 92.75 181 GLN B N 1
ATOM 6711 C CA . GLN B 1 181 ? -18.469 30.609 3.652 1 92.75 181 GLN B CA 1
ATOM 6712 C C . GLN B 1 181 ? -19.969 30.812 3.789 1 92.75 181 GLN B C 1
ATOM 6714 O O . GLN B 1 181 ? -20.703 29.891 4.156 1 92.75 181 GLN B O 1
ATOM 6719 N N . GLY B 1 182 ? -20.406 32 3.543 1 91.44 182 GLY B N 1
ATOM 6720 C CA . GLY B 1 182 ? -21.828 32.312 3.703 1 91.44 182 GLY B CA 1
ATOM 6721 C C . GLY B 1 182 ? -22.25 32.438 5.156 1 91.44 182 GLY B C 1
ATOM 6722 O O . GLY B 1 182 ? -23.391 32.094 5.496 1 91.44 182 GLY B O 1
ATOM 6723 N N . ALA B 1 183 ? -21.375 32.781 6 1 93.75 183 ALA B N 1
ATOM 6724 C CA . ALA B 1 183 ? -21.656 32.875 7.43 1 93.75 183 ALA B CA 1
ATOM 6725 C C . ALA B 1 183 ? -22.297 34.219 7.77 1 93.75 183 ALA B C 1
ATOM 6727 O O . ALA B 1 183 ? -21.688 35.062 8.453 1 93.75 183 ALA B O 1
ATOM 6728 N N . ARG B 1 184 ? -23.516 34.438 7.527 1 91.25 184 ARG B N 1
ATOM 6729 C CA . ARG B 1 184 ? -24.203 35.688 7.676 1 91.25 184 ARG B CA 1
ATOM 6730 C C . ARG B 1 184 ? -24.469 36.031 9.148 1 91.25 184 ARG B C 1
ATOM 6732 O O . ARG B 1 184 ? -24.547 37.188 9.531 1 91.25 184 ARG B O 1
ATOM 6739 N N . GLY B 1 185 ? -24.594 35.031 9.953 1 91.31 185 GLY B N 1
ATOM 6740 C CA . GLY B 1 185 ? -24.859 35.25 11.367 1 91.31 185 GLY B CA 1
ATOM 6741 C C . GLY B 1 185 ? -23.609 35.594 12.164 1 91.31 185 GLY B C 1
ATOM 6742 O O . GLY B 1 185 ? -23.672 35.781 13.383 1 91.31 185 GLY B O 1
ATOM 6743 N N . TRP B 1 186 ? -22.562 35.812 11.492 1 96.38 186 TRP B N 1
ATOM 6744 C CA . TRP B 1 186 ? -21.266 36.062 12.141 1 96.38 186 TRP B CA 1
ATOM 6745 C C . TRP B 1 186 ? -20.656 37.375 11.664 1 96.38 186 TRP B C 1
ATOM 6747 O O . TRP B 1 186 ? -21 37.875 10.586 1 96.38 186 TRP B O 1
ATOM 6757 N N . ARG B 1 187 ? -19.828 37.906 12.445 1 97 187 ARG B N 1
ATOM 6758 C CA . ARG B 1 187 ? -19.094 39.125 12.094 1 97 187 ARG B CA 1
ATOM 6759 C C . ARG B 1 187 ? -17.625 39.031 12.484 1 97 187 ARG B C 1
ATOM 6761 O O . ARG B 1 187 ? -17.266 38.188 13.32 1 97 187 ARG B O 1
ATOM 6768 N N . VAL B 1 188 ? -16.781 39.875 11.875 1 97.62 188 VAL B N 1
ATOM 6769 C CA . VAL B 1 188 ? -15.367 39.938 12.203 1 97.62 188 VAL B CA 1
ATOM 6770 C C . VAL B 1 188 ? -15.141 40.812 13.422 1 97.62 188 VAL B C 1
ATOM 6772 O O . VAL B 1 188 ? -15.57 41.969 13.438 1 97.62 188 VAL B O 1
ATOM 6775 N N . SER B 1 189 ? -14.555 40.25 14.422 1 97 189 SER B N 1
ATOM 6776 C CA . SER B 1 189 ? -14.25 41 15.625 1 97 189 SER B CA 1
ATOM 6777 C C . SER B 1 189 ? -12.859 41.625 15.547 1 97 189 SER B C 1
ATOM 6779 O O . SER B 1 189 ? -11.922 41 15.055 1 97 189 SER B O 1
ATOM 6781 N N . THR B 1 190 ? -12.68 42.812 16.078 1 95.62 190 THR B N 1
ATOM 6782 C CA . THR B 1 190 ? -11.398 43.5 16.062 1 95.62 190 THR B CA 1
ATOM 6783 C C . THR B 1 190 ? -10.82 43.594 17.469 1 95.62 190 THR B C 1
ATOM 6785 O O . THR B 1 190 ? -9.867 44.344 17.719 1 95.62 190 THR B O 1
ATOM 6788 N N . VAL B 1 191 ? -11.383 42.906 18.344 1 95.81 191 VAL B N 1
ATOM 6789 C CA . VAL B 1 191 ? -11.055 43.031 19.766 1 95.81 191 VAL B CA 1
ATOM 6790 C C . VAL B 1 191 ? -9.578 42.688 19.969 1 95.81 191 VAL B C 1
ATOM 6792 O O . VAL B 1 191 ? -8.961 43.188 20.922 1 95.81 191 VAL B O 1
ATOM 6795 N N . ASN B 1 192 ? -8.992 41.906 19.141 1 96.12 192 ASN B N 1
ATOM 6796 C CA . ASN B 1 192 ? -7.609 41.469 19.328 1 96.12 192 ASN B CA 1
ATOM 6797 C C . ASN B 1 192 ? -6.672 42.125 18.312 1 96.12 192 ASN B C 1
ATOM 6799 O O . ASN B 1 192 ? -5.582 41.625 18.047 1 96.12 192 ASN B O 1
ATOM 6803 N N . GLU B 1 193 ? -7.027 43.125 17.688 1 94.25 193 GLU B N 1
ATOM 6804 C CA . GLU B 1 193 ? -6.25 43.812 16.641 1 94.25 193 GLU B CA 1
ATOM 6805 C C . GLU B 1 193 ? -4.863 44.188 17.141 1 94.25 193 GLU B C 1
ATOM 6807 O O . GLU B 1 193 ? -3.885 44.125 16.391 1 94.25 193 GLU B O 1
ATOM 6812 N N . ARG B 1 194 ? -4.746 44.562 18.391 1 92.62 194 ARG B N 1
ATOM 6813 C CA . ARG B 1 194 ? -3.473 44.938 19.016 1 92.62 194 ARG B CA 1
ATOM 6814 C C . ARG B 1 194 ? -2.939 43.781 19.875 1 92.62 194 ARG B C 1
ATOM 6816 O O . ARG B 1 194 ? -1.98 43.969 20.625 1 92.62 194 ARG B O 1
ATOM 6823 N N . PHE B 1 195 ? -3.572 42.75 19.812 1 94.88 195 PHE B N 1
ATOM 6824 C CA . PHE B 1 195 ? -3.209 41.531 20.562 1 94.88 195 PHE B CA 1
ATOM 6825 C C . PHE B 1 195 ? -3.346 41.781 22.062 1 94.88 195 PHE B C 1
ATOM 6827 O O . PHE B 1 195 ? -2.5 41.344 22.844 1 94.88 195 PHE B O 1
ATOM 6834 N N . ASP B 1 196 ? -4.375 42.406 22.406 1 91.81 196 ASP B N 1
ATOM 6835 C CA . ASP B 1 196 ? -4.652 42.719 23.812 1 91.81 196 ASP B CA 1
ATOM 6836 C C . ASP B 1 196 ? -5.23 41.5 24.531 1 91.81 196 ASP B C 1
ATOM 6838 O O . ASP B 1 196 ? -5.078 41.375 25.75 1 91.81 196 ASP B O 1
ATOM 6842 N N . ILE B 1 197 ? -5.895 40.688 23.859 1 94 197 ILE B N 1
ATOM 6843 C CA . ILE B 1 197 ? -6.527 39.531 24.453 1 94 197 ILE B CA 1
ATOM 6844 C C . ILE B 1 197 ? -5.527 38.375 24.531 1 94 197 ILE B C 1
ATOM 6846 O O . ILE B 1 197 ? -5.289 37.812 25.609 1 94 197 ILE B O 1
ATOM 6850 N N . ALA B 1 198 ? -4.977 38.062 23.406 1 95.44 198 ALA B N 1
ATOM 6851 C CA . ALA B 1 198 ? -4.012 36.969 23.344 1 95.44 198 ALA B CA 1
ATOM 6852 C C . ALA B 1 198 ? -3.1 37.125 22.125 1 95.44 198 ALA B C 1
ATOM 6854 O O . ALA B 1 198 ? -3.564 37.438 21.031 1 95.44 198 ALA B O 1
ATOM 6855 N N . THR B 1 199 ? -1.862 36.812 22.281 1 95.19 199 THR B N 1
ATOM 6856 C CA . THR B 1 199 ? -0.899 36.906 21.188 1 95.19 199 THR B CA 1
ATOM 6857 C C . THR B 1 199 ? -1.019 35.688 20.266 1 95.19 199 THR B C 1
ATOM 6859 O O . THR B 1 199 ? -0.592 35.719 19.109 1 95.19 199 THR B O 1
ATOM 6862 N N . SER B 1 200 ? -1.566 34.625 20.828 1 95.62 200 SER B N 1
ATOM 6863 C CA . SER B 1 200 ? -1.666 33.375 20.062 1 95.62 200 SER B CA 1
ATOM 6864 C C . SER B 1 200 ? -2.918 33.375 19.203 1 95.62 200 SER B C 1
ATOM 6866 O O . SER B 1 200 ? -3.053 32.531 18.312 1 95.62 200 SER B O 1
ATOM 6868 N N . LEU B 1 201 ? -3.816 34.312 19.391 1 96.5 201 LEU B N 1
ATOM 6869 C CA . LEU B 1 201 ? -5 34.438 18.547 1 96.5 201 LEU B CA 1
ATOM 6870 C C . LEU B 1 201 ? -4.715 35.344 17.359 1 96.5 201 LEU B C 1
ATOM 6872 O O . LEU B 1 201 ? -3.809 36.188 17.406 1 96.5 201 LEU B O 1
ATOM 6876 N N . PRO B 1 202 ? -5.438 35.125 16.312 1 96 202 PRO B N 1
ATOM 6877 C CA . PRO B 1 202 ? -5.301 36.094 15.203 1 96 202 PRO B CA 1
ATOM 6878 C C . PRO B 1 202 ? -5.781 37.5 15.562 1 96 202 PRO B C 1
ATOM 6880 O O . PRO B 1 202 ? -6.539 37.656 16.516 1 96 202 PRO B O 1
ATOM 6883 N N . ARG B 1 203 ? -5.363 38.375 14.781 1 95.31 203 ARG B N 1
ATOM 6884 C CA . ARG B 1 203 ? -5.781 39.75 14.984 1 95.31 203 ARG B CA 1
ATOM 6885 C C . ARG B 1 203 ? -7.297 39.906 14.867 1 95.31 203 ARG B C 1
ATOM 6887 O O . ARG B 1 203 ? -7.91 40.719 15.562 1 95.31 203 ARG B O 1
ATOM 6894 N N . TYR B 1 204 ? -7.766 39.094 13.977 1 96.56 204 TYR B N 1
ATOM 6895 C CA . TYR B 1 204 ? -9.195 39.125 13.695 1 96.56 204 TYR B CA 1
ATOM 6896 C C . TYR B 1 204 ? -9.773 37.719 13.703 1 96.56 204 TYR B C 1
ATOM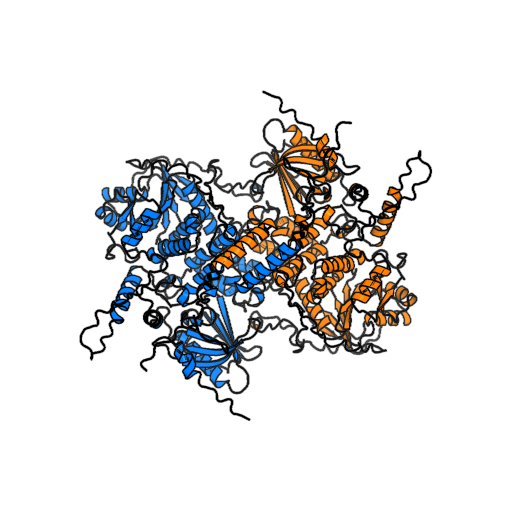 6898 O O . TYR B 1 204 ? -9.07 36.75 13.406 1 96.56 204 TYR B O 1
ATOM 6906 N N . PHE B 1 205 ? -11.008 37.562 14.195 1 97.31 205 PHE B N 1
ATOM 6907 C CA . PHE B 1 205 ? -11.711 36.281 14.188 1 97.31 205 PHE B CA 1
ATOM 6908 C C . PHE B 1 205 ? -13.219 36.5 14.148 1 97.31 205 PHE B C 1
ATOM 6910 O O . PHE B 1 205 ? -13.688 37.625 14.211 1 97.31 205 PHE B O 1
ATOM 6917 N N . TRP B 1 206 ? -13.938 35.469 13.992 1 97.81 206 TRP B N 1
ATOM 6918 C CA . TRP B 1 206 ? -15.383 35.562 13.82 1 97.81 206 TRP B CA 1
ATOM 6919 C C . TRP B 1 206 ? -16.109 35.344 15.141 1 97.81 206 TRP B C 1
ATOM 6921 O O . TRP B 1 206 ? -15.781 34.406 15.875 1 97.81 206 TRP B O 1
ATOM 6931 N N . VAL B 1 207 ? -17.062 36.156 15.438 1 97.19 207 VAL B N 1
ATOM 6932 C CA . VAL B 1 207 ? -17.969 36.031 16.578 1 97.19 207 VAL B CA 1
ATOM 6933 C C . VAL B 1 207 ? -19.406 36.25 16.125 1 97.19 207 VAL B C 1
ATOM 6935 O O . VAL B 1 207 ? -19.641 36.812 15.047 1 97.19 207 VAL B O 1
ATOM 6938 N N . PRO B 1 208 ? -20.344 35.688 16.875 1 95.12 208 PRO B N 1
ATOM 6939 C CA . PRO B 1 208 ? -21.734 35.938 16.484 1 95.12 208 PRO B CA 1
ATOM 6940 C C . PRO B 1 208 ? -22.094 37.406 16.375 1 95.12 208 PRO B C 1
ATOM 6942 O O . PRO B 1 208 ? -21.625 38.219 17.188 1 95.12 208 PRO B O 1
ATOM 6945 N N . ASN B 1 209 ? -22.984 37.781 15.492 1 92.75 209 ASN B N 1
ATOM 6946 C CA . ASN B 1 209 ? -23.375 39.156 15.219 1 92.75 209 ASN B CA 1
ATOM 6947 C C . ASN B 1 209 ? -23.922 39.844 16.469 1 92.75 209 ASN B C 1
ATOM 6949 O O . ASN B 1 209 ? -23.703 41.062 16.672 1 92.75 209 ASN B O 1
ATOM 6953 N N . ARG B 1 210 ? -24.531 39.156 17.266 1 88.38 210 ARG B N 1
ATOM 6954 C CA . ARG B 1 210 ? -25.266 39.719 18.391 1 88.38 210 ARG B CA 1
ATOM 6955 C C . ARG B 1 210 ? -24.344 40 19.578 1 88.38 210 ARG B C 1
ATOM 6957 O O . ARG B 1 210 ? -24.703 40.719 20.5 1 88.38 210 ARG B O 1
ATOM 6964 N N . THR B 1 211 ? -23.188 39.531 19.531 1 93.5 211 THR B N 1
ATOM 6965 C CA . THR B 1 211 ? -22.281 39.656 20.656 1 93.5 211 THR B CA 1
ATOM 6966 C C . THR B 1 211 ? -21.453 40.938 20.516 1 93.5 211 THR B C 1
ATOM 6968 O O . THR B 1 211 ? -20.75 41.125 19.516 1 93.5 211 THR B O 1
ATOM 6971 N N . LEU B 1 212 ? -21.469 41.75 21.531 1 94.31 212 LEU B N 1
ATOM 6972 C CA . LEU B 1 212 ? -20.688 42.969 21.531 1 94.31 212 LEU B CA 1
ATOM 6973 C C . LEU B 1 212 ? -19.219 42.719 21.812 1 94.31 212 LEU B C 1
ATOM 6975 O O . LEU B 1 212 ? -18.891 41.719 22.5 1 94.31 212 LEU B O 1
ATOM 6979 N N . ASP B 1 213 ? -18.359 43.594 21.391 1 94.75 213 ASP B N 1
ATOM 6980 C CA . ASP B 1 213 ? -16.922 43.406 21.578 1 94.75 213 ASP B CA 1
ATOM 6981 C C . ASP B 1 213 ? -16.547 43.438 23.062 1 94.75 213 ASP B C 1
ATOM 6983 O O . ASP B 1 213 ? -15.633 42.719 23.469 1 94.75 213 ASP B O 1
ATOM 6987 N N . SER B 1 214 ? -17.234 44.25 23.812 1 94.5 214 SER B N 1
ATOM 6988 C CA . SER B 1 214 ? -16.984 44.281 25.25 1 94.5 214 SER B CA 1
ATOM 6989 C C . SER B 1 214 ? -17.312 42.938 25.891 1 94.5 214 SER B C 1
ATOM 6991 O O . SER B 1 214 ? -16.594 42.469 26.781 1 94.5 214 SER B O 1
ATOM 6993 N N . GLU B 1 215 ? -18.375 42.344 25.406 1 95.19 215 GLU B N 1
ATOM 6994 C CA . GLU B 1 215 ? -18.766 41.031 25.891 1 95.19 215 GLU B CA 1
ATOM 6995 C C . GLU B 1 215 ? -17.75 39.969 25.469 1 95.19 215 GLU B C 1
ATOM 6997 O O . GLU B 1 215 ? -17.438 39.062 26.234 1 95.19 215 GLU B O 1
ATOM 7002 N N . VAL B 1 216 ? -17.266 40.094 24.234 1 96.19 216 VAL B N 1
ATOM 7003 C CA . VAL B 1 216 ? -16.281 39.156 23.719 1 96.19 216 VAL B CA 1
ATOM 7004 C C . VAL B 1 216 ? -15.039 39.156 24.594 1 96.19 216 VAL B C 1
ATOM 7006 O O . VAL B 1 216 ? -14.547 38.125 25.016 1 96.19 216 VAL B O 1
ATOM 7009 N N . ARG B 1 217 ? -14.539 40.344 24.922 1 95.44 217 ARG B N 1
ATOM 7010 C CA . ARG B 1 217 ? -13.336 40.5 25.719 1 95.44 217 ARG B CA 1
ATOM 7011 C C . ARG B 1 217 ? -13.508 39.844 27.094 1 95.44 217 ARG B C 1
ATOM 7013 O O . ARG B 1 217 ? -12.625 39.125 27.562 1 95.44 217 ARG B O 1
ATOM 7020 N N . ARG B 1 218 ? -14.617 40.125 27.688 1 94.25 218 ARG B N 1
ATOM 7021 C CA . ARG B 1 218 ? -14.875 39.594 29.031 1 94.25 218 ARG B CA 1
ATOM 7022 C C . ARG B 1 218 ? -15.039 38.094 28.984 1 94.25 218 ARG B C 1
ATOM 7024 O O . ARG B 1 218 ? -14.492 37.375 29.828 1 94.25 218 ARG B O 1
ATOM 7031 N N . ALA B 1 219 ? -15.789 37.656 28.047 1 94.75 219 ALA B N 1
ATOM 7032 C CA . ALA B 1 219 ? -16.047 36.219 27.922 1 94.75 219 ALA B CA 1
ATOM 7033 C C . ALA B 1 219 ? -14.75 35.438 27.672 1 94.75 219 ALA B C 1
ATOM 7035 O O . ALA B 1 219 ? -14.539 34.375 28.266 1 94.75 219 ALA B O 1
ATOM 7036 N N . PHE B 1 220 ? -13.852 35.938 26.812 1 96.44 220 PHE B N 1
ATOM 7037 C CA . PHE B 1 220 ? -12.625 35.25 26.438 1 96.44 220 PHE B CA 1
ATOM 7038 C C . PHE B 1 220 ? -11.695 35.094 27.641 1 96.44 220 PHE B C 1
ATOM 7040 O O . PHE B 1 220 ? -10.906 34.156 27.719 1 96.44 220 PHE B O 1
ATOM 7047 N N . GLY B 1 221 ? -11.867 36 28.594 1 93.81 221 GLY B N 1
ATOM 7048 C CA . GLY B 1 221 ? -11.055 35.938 29.797 1 93.81 221 GLY B CA 1
ATOM 7049 C C . GLY B 1 221 ? -11.289 34.688 30.625 1 93.81 221 GLY B C 1
ATOM 7050 O O . GLY B 1 221 ? -10.461 34.344 31.469 1 93.81 221 GLY B O 1
ATOM 7051 N N . HIS B 1 222 ? -12.359 33.969 30.391 1 94.25 222 HIS B N 1
ATOM 7052 C CA . HIS B 1 222 ? -12.719 32.812 31.188 1 94.25 222 HIS B CA 1
ATOM 7053 C C . HIS B 1 222 ? -12.25 31.516 30.5 1 94.25 222 HIS B C 1
ATOM 7055 O O . HIS B 1 222 ? -12.562 30.422 30.969 1 94.25 222 HIS B O 1
ATOM 7061 N N . PHE B 1 223 ? -11.539 31.641 29.469 1 95.25 223 PHE B N 1
ATOM 7062 C CA . PHE B 1 223 ? -11 30.5 28.75 1 95.25 223 PHE B CA 1
ATOM 7063 C C . PHE B 1 223 ? -9.484 30.453 28.828 1 95.25 223 PHE B C 1
ATOM 7065 O O . PHE B 1 223 ? -8.836 31.5 28.953 1 95.25 223 PHE B O 1
ATOM 7072 N N . HIS B 1 224 ? -8.953 29.312 28.734 1 93.81 224 HIS B N 1
ATOM 7073 C CA . HIS B 1 224 ? -7.504 29.125 28.797 1 93.81 224 HIS B CA 1
ATOM 7074 C C . HIS B 1 224 ? -6.793 29.984 27.75 1 93.81 224 HIS B C 1
ATOM 7076 O O . HIS B 1 224 ? -7.094 29.875 26.562 1 93.81 224 HIS B O 1
ATOM 7082 N N . GLN B 1 225 ? -5.902 30.891 28.156 1 93 225 GLN B N 1
ATOM 7083 C CA . GLN B 1 225 ? -5.082 31.766 27.328 1 93 225 GLN B CA 1
ATOM 7084 C C . GLN B 1 225 ? -5.945 32.719 26.516 1 93 225 GLN B C 1
ATOM 7086 O O . GLN B 1 225 ? -5.555 33.156 25.422 1 93 225 GLN B O 1
ATOM 7091 N N . GLY B 1 226 ? -7.199 32.844 26.953 1 94.44 226 GLY B N 1
ATOM 7092 C CA . GLY B 1 226 ? -8.094 33.812 26.344 1 94.44 226 GLY B CA 1
ATOM 7093 C C . GLY B 1 226 ? -8.656 33.344 25.016 1 94.44 226 GLY B C 1
ATOM 7094 O O . GLY B 1 226 ? -9.047 34.188 24.172 1 94.44 226 GLY B O 1
ATOM 7095 N N . ARG B 1 227 ? -8.633 32.125 24.781 1 96.62 227 ARG B N 1
ATOM 7096 C CA . ARG B 1 227 ? -9.086 31.625 23.484 1 96.62 227 ARG B CA 1
ATOM 7097 C C . ARG B 1 227 ? -10.531 31.141 23.562 1 96.62 227 ARG B C 1
ATOM 7099 O O . ARG B 1 227 ? -10.789 29.938 23.625 1 96.62 227 ARG B O 1
ATOM 7106 N N . GLY B 1 228 ? -11.398 32.062 23.578 1 96.5 228 GLY B N 1
ATOM 7107 C CA . GLY B 1 228 ? -12.828 31.797 23.641 1 96.5 228 GLY B CA 1
ATOM 7108 C C . GLY B 1 228 ? -13.383 31.203 22.359 1 96.5 228 GLY B C 1
ATOM 7109 O O . GLY B 1 228 ? -12.625 30.953 21.406 1 96.5 228 GLY B O 1
ATOM 7110 N N . PRO B 1 229 ? -14.672 30.922 22.297 1 96.75 229 PRO B N 1
ATOM 7111 C CA . PRO B 1 229 ? -15.305 30.281 21.141 1 96.75 229 PRO B CA 1
ATOM 7112 C C . PRO B 1 229 ? -15.273 31.172 19.891 1 96.75 229 PRO B C 1
ATOM 7114 O O . PRO B 1 229 ? -15.602 32.344 19.969 1 96.75 229 PRO B O 1
ATOM 7117 N N . ARG B 1 230 ? -14.836 30.656 18.828 1 97.38 230 ARG B N 1
ATOM 7118 C CA . ARG B 1 230 ? -14.766 31.312 17.531 1 97.38 230 ARG B CA 1
ATOM 7119 C C . ARG B 1 230 ? -15.227 30.375 16.406 1 97.38 230 ARG B C 1
ATOM 7121 O O . ARG B 1 230 ? -15.102 29.156 16.531 1 97.38 230 ARG B O 1
ATOM 7128 N N . LEU B 1 231 ? -15.695 30.922 15.391 1 98.06 231 LEU B N 1
ATOM 7129 C CA . LEU B 1 231 ? -16.156 30.125 14.258 1 98.06 231 LEU B CA 1
ATOM 7130 C C . LEU B 1 231 ? -14.969 29.594 13.453 1 98.06 231 LEU B C 1
ATOM 7132 O O . LEU B 1 231 ? -14.055 30.344 13.117 1 98.06 231 LEU B O 1
ATOM 7136 N N . SER B 1 232 ? -14.945 28.312 13.195 1 97.31 232 SER B N 1
ATOM 7137 C CA . SER B 1 232 ? -13.961 27.703 12.312 1 97.31 232 SER B CA 1
ATOM 7138 C C . SER B 1 232 ? -14.523 27.516 10.906 1 97.31 232 SER B C 1
ATOM 7140 O O . SER B 1 232 ? -13.805 27.688 9.922 1 97.31 232 SER B O 1
ATOM 7142 N N . TRP B 1 233 ? -15.812 27.125 10.906 1 97.19 233 TRP B N 1
ATOM 7143 C CA . TRP B 1 233 ? -16.406 26.797 9.609 1 97.19 233 TRP B CA 1
ATOM 7144 C C . TRP B 1 233 ? -17.938 26.828 9.695 1 97.19 233 TRP B C 1
ATOM 7146 O O . TRP B 1 233 ? -18.516 26.359 10.672 1 97.19 233 TRP B O 1
ATOM 7156 N N . HIS B 1 234 ? -18.516 27.453 8.672 1 95.88 234 HIS B N 1
ATOM 7157 C CA . HIS B 1 234 ? -19.969 27.453 8.523 1 95.88 234 HIS B CA 1
ATOM 7158 C C . HIS B 1 234 ? -20.422 26.5 7.418 1 95.88 234 HIS B C 1
ATOM 7160 O O . HIS B 1 234 ? -20.094 26.703 6.246 1 95.88 234 HIS B O 1
ATOM 7166 N N . HIS B 1 235 ? -21.094 25.484 7.812 1 92.31 235 HIS B N 1
ATOM 7167 C CA . HIS B 1 235 ? -21.609 24.516 6.844 1 92.31 235 HIS B CA 1
ATOM 7168 C C . HIS B 1 235 ? -22.75 25.109 6.023 1 92.31 235 HIS B C 1
ATOM 7170 O O . HIS B 1 235 ? -23.594 25.828 6.559 1 92.31 235 HIS B O 1
ATOM 7176 N N . PRO B 1 236 ? -22.75 24.812 4.781 1 87 236 PRO B N 1
ATOM 7177 C CA . PRO B 1 236 ? -23.812 25.375 3.936 1 87 236 PRO B CA 1
ATOM 7178 C C . PRO B 1 236 ? -25.203 24.953 4.383 1 87 236 PRO B C 1
ATOM 7180 O O . PRO B 1 236 ? -26.188 25.656 4.109 1 87 236 PRO B O 1
ATOM 7183 N N . GLY B 1 237 ? -25.281 23.891 5.074 1 84.38 237 GLY B N 1
ATOM 7184 C CA . GLY B 1 237 ? -26.562 23.438 5.59 1 84.38 237 GLY B CA 1
ATOM 7185 C C . GLY B 1 237 ? -27.016 24.188 6.824 1 84.38 237 GLY B C 1
ATOM 7186 O O . GLY B 1 237 ? -28.141 24.031 7.281 1 84.38 237 GLY B O 1
ATOM 7187 N N . GLY B 1 238 ? -26.141 25.031 7.371 1 89.69 238 GLY B N 1
ATOM 7188 C CA . GLY B 1 238 ? -26.547 25.906 8.461 1 89.69 238 GLY B CA 1
ATOM 7189 C C . GLY B 1 238 ? -25.812 25.641 9.75 1 89.69 238 GLY B C 1
ATOM 7190 O O . GLY B 1 238 ? -25.812 26.484 10.656 1 89.69 238 GLY B O 1
ATOM 7191 N N . SER B 1 239 ? -25.172 24.531 9.859 1 92.69 239 SER B N 1
ATOM 7192 C CA . SER B 1 239 ? -24.438 24.203 11.086 1 92.69 239 SER B CA 1
ATOM 7193 C C . SER B 1 239 ? -23.172 25.031 11.203 1 92.69 239 SER B C 1
ATOM 7195 O O . SER B 1 239 ? -22.641 25.5 10.203 1 92.69 239 SER B O 1
ATOM 7197 N N . ASP B 1 240 ? -22.797 25.219 12.422 1 96.19 240 ASP B N 1
ATOM 7198 C CA . ASP B 1 240 ? -21.547 25.922 12.688 1 96.19 240 ASP B CA 1
ATOM 7199 C C . ASP B 1 240 ? -20.562 25.047 13.461 1 96.19 240 ASP B C 1
ATOM 7201 O O . ASP B 1 240 ? -20.969 24.328 14.383 1 96.19 240 ASP B O 1
ATOM 7205 N N . LEU B 1 241 ? -19.359 25.047 13.016 1 97.88 241 LEU B N 1
ATOM 7206 C CA . LEU B 1 241 ? -18.25 24.406 13.727 1 97.88 241 LEU B CA 1
ATOM 7207 C C . LEU B 1 241 ? -17.375 25.438 14.43 1 97.88 241 LEU B C 1
ATOM 7209 O O . LEU B 1 241 ? -16.812 26.312 13.781 1 97.88 241 LEU B O 1
ATOM 7213 N N . LEU B 1 242 ? -17.297 25.359 15.758 1 98.12 242 LEU B N 1
ATOM 7214 C CA . LEU B 1 242 ? -16.516 26.297 16.547 1 98.12 242 LEU B CA 1
ATOM 7215 C C . LEU B 1 242 ? -15.328 25.594 17.219 1 98.12 242 LEU B C 1
ATOM 7217 O O . LEU B 1 242 ? -15.312 24.375 17.344 1 98.12 242 LEU B O 1
ATOM 7221 N N . ARG B 1 243 ? -14.367 26.328 17.609 1 97.62 243 ARG B N 1
ATOM 7222 C CA . ARG B 1 243 ? -13.266 25.844 18.438 1 97.62 243 ARG B CA 1
ATOM 7223 C C . ARG B 1 243 ? -12.961 26.812 19.578 1 97.62 243 ARG B C 1
ATOM 7225 O O . ARG B 1 243 ? -13.102 28.031 19.422 1 97.62 243 ARG B O 1
ATOM 7232 N N . CYS B 1 244 ? -12.555 26.344 20.672 1 96.81 244 CYS B N 1
ATOM 7233 C CA . CYS B 1 244 ? -12.164 27.172 21.812 1 96.81 244 CYS B CA 1
ATOM 7234 C C . CYS B 1 244 ? -11.25 26.422 22.766 1 96.81 244 CYS B C 1
ATOM 7236 O O . CYS B 1 244 ? -11.047 25.219 22.609 1 96.81 244 CYS B O 1
ATOM 7238 N N . GLY B 1 245 ? -10.656 27.172 23.641 1 95.69 245 GLY B N 1
ATOM 7239 C CA . GLY B 1 245 ? -9.859 26.578 24.703 1 95.69 245 GLY B CA 1
ATOM 7240 C C . GLY B 1 245 ? -10.703 26.047 25.859 1 95.69 245 GLY B C 1
ATOM 7241 O O . GLY B 1 245 ? -11.93 26.188 25.844 1 95.69 245 GLY B O 1
ATOM 7242 N N . GLY B 1 246 ? -10.055 25.469 26.812 1 93.25 246 GLY B N 1
ATOM 7243 C CA . GLY B 1 246 ? -10.75 24.984 28 1 93.25 246 GLY B CA 1
ATOM 7244 C C . GLY B 1 246 ? -11.195 26.109 28.922 1 93.25 246 GLY B C 1
ATOM 7245 O O . GLY B 1 246 ? -10.625 27.203 28.891 1 93.25 246 GLY B O 1
ATOM 7246 N N . PHE B 1 247 ? -12.219 25.812 29.734 1 91.75 247 PHE B N 1
ATOM 7247 C CA . PHE B 1 247 ? -12.695 26.781 30.734 1 91.75 247 PHE B CA 1
ATOM 7248 C C . PHE B 1 247 ? -11.672 26.953 31.859 1 91.75 247 PHE B C 1
ATOM 7250 O O . PHE B 1 247 ? -11.031 25.984 32.25 1 91.75 247 PHE B O 1
ATOM 7257 N N . TYR B 1 248 ? -11.5 28.109 32.219 1 90.06 248 TYR B N 1
ATOM 7258 C CA . TYR B 1 248 ? -10.82 28.297 33.5 1 90.06 248 TYR B CA 1
ATOM 7259 C C . TYR B 1 248 ? -11.75 27.969 34.688 1 90.06 248 TYR B C 1
ATOM 7261 O O . TYR B 1 248 ? -12.539 28.812 35.094 1 90.06 248 TYR B O 1
ATOM 7269 N N . THR B 1 249 ? -11.625 26.906 35.156 1 82.38 249 THR B N 1
ATOM 7270 C CA . THR B 1 249 ? -12.531 26.422 36.188 1 82.38 249 THR B CA 1
ATOM 7271 C C . THR B 1 249 ? -12.445 27.297 37.438 1 82.38 249 THR B C 1
ATOM 7273 O O . THR B 1 249 ? -13.414 27.422 38.188 1 82.38 249 THR B O 1
ATOM 7276 N N . ALA B 1 250 ? -11.305 27.875 37.594 1 83.19 250 ALA B N 1
ATOM 7277 C CA . ALA B 1 250 ? -11.109 28.672 38.812 1 83.19 250 ALA B CA 1
ATOM 7278 C C . ALA B 1 250 ? -11.703 30.078 38.656 1 83.19 250 ALA B C 1
ATOM 7280 O O . ALA B 1 250 ? -11.797 30.828 39.625 1 83.19 250 ALA B O 1
ATOM 7281 N N . SER B 1 251 ? -12.195 30.25 37.469 1 83.31 251 SER B N 1
ATOM 7282 C CA . SER B 1 251 ? -12.797 31.562 37.219 1 83.31 251 SER B CA 1
ATOM 7283 C C . SER B 1 251 ? -14.133 31.703 37.938 1 83.31 251 SER B C 1
ATOM 7285 O O . SER B 1 251 ? -14.781 30.703 38.25 1 83.31 251 SER B O 1
ATOM 7287 N N . ASP B 1 252 ? -14.438 32.938 38.312 1 84.75 252 ASP B N 1
ATOM 7288 C CA . ASP B 1 252 ? -15.719 33.25 38.938 1 84.75 252 ASP B CA 1
ATOM 7289 C C . ASP B 1 252 ? -16.469 34.312 38.156 1 84.75 252 ASP B C 1
ATOM 7291 O O . ASP B 1 252 ? -16.578 35.469 38.625 1 84.75 252 ASP B O 1
ATOM 7295 N N . PRO B 1 253 ? -16.938 33.875 37.094 1 88.25 253 PRO B N 1
ATOM 7296 C CA . PRO B 1 253 ? -17.625 34.875 36.25 1 88.25 253 PRO B CA 1
ATOM 7297 C C . PRO B 1 253 ? -18.938 35.344 36.844 1 88.25 253 PRO B C 1
ATOM 7299 O O . PRO B 1 253 ? -19.625 34.562 37.531 1 88.25 253 PRO B O 1
ATOM 7302 N N . ASN B 1 254 ? -19.281 36.562 36.562 1 89.81 254 ASN B N 1
ATOM 7303 C CA . ASN B 1 254 ? -20.609 37.062 36.906 1 89.81 254 ASN B CA 1
ATOM 7304 C C . ASN B 1 254 ? -21.688 36.531 35.969 1 89.81 254 ASN B C 1
ATOM 7306 O O . ASN B 1 254 ? -21.391 35.875 35 1 89.81 254 ASN B O 1
ATOM 7310 N N . LYS B 1 255 ? -22.922 36.781 36.281 1 89.19 255 LYS B N 1
ATOM 7311 C CA . LYS B 1 255 ? -24.062 36.25 35.562 1 89.19 255 LYS B CA 1
ATOM 7312 C C . LYS B 1 255 ? -24.047 36.719 34.094 1 89.19 255 LYS B C 1
ATOM 7314 O O . LYS B 1 255 ? -24.391 35.969 33.188 1 89.19 255 LYS B O 1
ATOM 7319 N N . GLU B 1 256 ? -23.641 37.938 33.969 1 90.69 256 GLU B N 1
ATOM 7320 C CA . GLU B 1 256 ? -23.594 38.5 32.625 1 90.69 256 GLU B CA 1
ATOM 7321 C C . GLU B 1 256 ? -22.547 37.812 31.766 1 90.69 256 GLU B C 1
ATOM 7323 O O . GLU B 1 256 ? -22.766 37.562 30.578 1 90.69 256 GLU B O 1
ATOM 7328 N N . ASP B 1 257 ? -21.406 37.562 32.406 1 92.69 257 ASP B N 1
ATOM 7329 C CA . ASP B 1 257 ? -20.328 36.875 31.688 1 92.69 257 ASP B CA 1
ATOM 7330 C C . ASP B 1 257 ? -20.719 35.438 31.312 1 92.69 257 ASP B C 1
ATOM 7332 O O . ASP B 1 257 ? -20.391 34.969 30.234 1 92.69 257 ASP B O 1
ATOM 7336 N N . ILE B 1 258 ? -21.375 34.781 32.219 1 91.25 258 ILE B N 1
ATOM 7337 C CA . ILE B 1 258 ? -21.844 33.438 31.953 1 91.25 258 ILE B CA 1
ATOM 7338 C C . ILE B 1 258 ? -22.812 33.438 30.781 1 91.25 258 ILE B C 1
ATOM 7340 O O . ILE B 1 258 ? -22.719 32.562 29.891 1 91.25 258 ILE B O 1
ATOM 7344 N N . ARG B 1 259 ? -23.703 34.344 30.781 1 89.44 259 ARG B N 1
ATOM 7345 C CA . ARG B 1 259 ? -24.672 34.469 29.688 1 89.44 259 ARG B CA 1
ATOM 7346 C C . ARG B 1 259 ? -23.969 34.75 28.375 1 89.44 259 ARG B C 1
ATOM 7348 O O . ARG B 1 259 ? -24.359 34.219 27.328 1 89.44 259 ARG B O 1
ATOM 7355 N N . ALA B 1 260 ? -22.984 35.594 28.422 1 92.12 260 ALA B N 1
ATOM 7356 C CA . ALA B 1 260 ? -22.219 35.906 27.219 1 92.12 260 ALA B CA 1
ATOM 7357 C C . ALA B 1 260 ? -21.5 34.688 26.672 1 92.12 260 ALA B C 1
ATOM 7359 O O . ALA B 1 260 ? -21.516 34.438 25.469 1 92.12 260 ALA B O 1
ATOM 7360 N N . VAL B 1 261 ? -20.844 33.969 27.594 1 93.25 261 VAL B N 1
ATOM 7361 C CA . VAL B 1 261 ? -20.141 32.75 27.203 1 93.25 261 VAL B CA 1
ATOM 7362 C C . VAL B 1 261 ? -21.109 31.75 26.594 1 93.25 261 VAL B C 1
ATOM 7364 O O . VAL B 1 261 ? -20.828 31.172 25.531 1 93.25 261 VAL B O 1
ATOM 7367 N N . GLU B 1 262 ? -22.25 31.531 27.188 1 90.81 262 GLU B N 1
ATOM 7368 C CA . GLU B 1 262 ? -23.25 30.594 26.688 1 90.81 262 GLU B CA 1
ATOM 7369 C C . GLU B 1 262 ? -23.797 31.031 25.328 1 90.81 262 GLU B C 1
ATOM 7371 O O . GLU B 1 262 ? -24 30.203 24.453 1 90.81 262 GLU B O 1
ATOM 7376 N N . SER B 1 263 ? -24.031 32.25 25.25 1 90.94 263 SER B N 1
ATOM 7377 C CA . SER B 1 263 ? -24.531 32.781 24 1 90.94 263 SER B CA 1
ATOM 7378 C C . SER B 1 263 ? -23.531 32.594 22.859 1 90.94 263 SER B C 1
ATOM 7380 O O . SER B 1 263 ? -23.938 32.281 21.734 1 90.94 263 SER B O 1
ATOM 7382 N N . MET B 1 264 ? -22.281 32.75 23.109 1 94 264 MET B N 1
ATOM 7383 C CA . MET B 1 264 ? -21.25 32.562 22.109 1 94 264 MET B CA 1
ATOM 7384 C C . MET B 1 264 ? -21.109 31.109 21.719 1 94 264 MET B C 1
ATOM 7386 O O . MET B 1 264 ? -20.922 30.781 20.547 1 94 264 MET B O 1
ATOM 7390 N N . LEU B 1 265 ? -21.219 30.234 22.719 1 93.12 265 LEU B N 1
ATOM 7391 C CA . LEU B 1 265 ? -21.141 28.812 22.469 1 93.12 265 LEU B CA 1
ATOM 7392 C C . LEU B 1 265 ? -22.359 28.328 21.688 1 93.12 265 LEU B C 1
ATOM 7394 O O . LEU B 1 265 ? -22.25 27.438 20.828 1 93.12 265 LEU B O 1
ATOM 7398 N N . GLN B 1 266 ? -23.469 28.875 21.969 1 91.56 266 GLN B N 1
ATOM 7399 C CA . GLN B 1 266 ? -24.719 28.516 21.312 1 91.56 266 GLN B CA 1
ATOM 7400 C C . GLN B 1 266 ? -24.781 29.078 19.891 1 91.56 266 GLN B C 1
ATOM 7402 O O . GLN B 1 266 ? -25.328 28.453 18.984 1 91.56 266 GLN B O 1
ATOM 7407 N N . ALA B 1 267 ? -24.203 30.25 19.703 1 91.56 267 ALA B N 1
ATOM 7408 C CA . ALA B 1 267 ? -24.141 30.953 18.422 1 91.56 267 ALA B CA 1
ATOM 7409 C C . ALA B 1 267 ? -25.516 31 17.766 1 91.56 267 ALA B C 1
ATOM 7411 O O . ALA B 1 267 ? -25.609 30.859 16.531 1 91.56 267 ALA B O 1
ATOM 7412 N N . GLY B 1 268 ? -26.578 30.984 18.547 1 87.75 268 GLY B N 1
ATOM 7413 C CA . GLY B 1 268 ? -27.922 31.172 18.016 1 87.75 268 GLY B CA 1
ATOM 7414 C C . GLY B 1 268 ? -28.594 29.859 17.641 1 87.75 268 GLY B C 1
ATOM 7415 O O . GLY B 1 268 ? -29.688 29.859 17.094 1 87.75 268 GLY B O 1
ATOM 7416 N N . HIS B 1 269 ? -27.984 28.766 17.891 1 91 269 HIS B N 1
ATOM 7417 C CA . HIS B 1 269 ? -28.547 27.469 17.531 1 91 269 HIS B CA 1
ATOM 7418 C C . HIS B 1 269 ? -29.375 26.875 18.672 1 91 269 HIS B C 1
ATOM 7420 O O . HIS B 1 269 ? -29.109 27.172 19.844 1 91 269 HIS B O 1
ATOM 7426 N N . SER B 1 270 ? -30.297 26.094 18.328 1 87.81 270 SER B N 1
ATOM 7427 C CA . SER B 1 270 ? -31.125 25.438 19.344 1 87.81 270 SER B CA 1
ATOM 7428 C C . SER B 1 270 ? -30.453 24.156 19.844 1 87.81 270 SER B C 1
ATOM 7430 O O . SER B 1 270 ? -30.75 23.688 20.938 1 87.81 270 SER B O 1
ATOM 7432 N N . ASP B 1 271 ? -29.688 23.578 18.984 1 88.88 271 ASP B N 1
ATOM 7433 C CA . ASP B 1 271 ? -28.953 22.344 19.312 1 88.88 271 ASP B CA 1
ATOM 7434 C C . ASP B 1 271 ? -27.453 22.594 19.344 1 88.88 271 ASP B C 1
ATOM 7436 O O . ASP B 1 271 ? -26.875 23.109 18.375 1 88.88 271 ASP B O 1
ATOM 7440 N N . VAL B 1 272 ? -26.828 22.281 20.547 1 92.69 272 VAL B N 1
ATOM 7441 C CA . VAL B 1 272 ? -25.406 22.531 20.719 1 92.69 272 VAL B CA 1
ATOM 7442 C C . VAL B 1 272 ? -24.719 21.234 21.172 1 92.69 272 VAL B C 1
ATOM 7444 O O . VAL B 1 272 ? -25.203 20.547 22.062 1 92.69 272 VAL B O 1
ATOM 7447 N N . VAL B 1 273 ? -23.688 20.875 20.484 1 93 273 VAL B N 1
ATOM 7448 C CA . VAL B 1 273 ? -22.891 19.703 20.859 1 93 273 VAL B CA 1
ATOM 7449 C C . VAL B 1 273 ? -21.484 20.141 21.219 1 93 273 VAL B C 1
ATOM 7451 O O . VAL B 1 273 ? -20.766 20.719 20.406 1 93 273 VAL B O 1
ATOM 7454 N N . LEU B 1 274 ? -21.078 19.969 22.469 1 94 274 LEU B N 1
ATOM 7455 C CA . LEU B 1 274 ? -19.703 20.156 22.906 1 94 274 LEU B CA 1
ATOM 7456 C C . LEU B 1 274 ? -18.875 18.891 22.703 1 94 274 LEU B C 1
ATOM 7458 O O . LEU B 1 274 ? -19.266 17.812 23.172 1 94 274 LEU B O 1
ATOM 7462 N N . VAL B 1 275 ? -17.812 18.984 21.984 1 94.12 275 VAL B N 1
ATOM 7463 C CA . VAL B 1 275 ? -16.969 17.844 21.719 1 94.12 275 VAL B CA 1
ATOM 7464 C C . VAL B 1 275 ? -15.68 17.953 22.547 1 94.12 275 VAL B C 1
ATOM 7466 O O . VAL B 1 275 ? -14.938 18.922 22.406 1 94.12 275 VAL B O 1
ATOM 7469 N N . ASP B 1 276 ? -15.422 17.047 23.375 1 88.62 276 ASP B N 1
ATOM 7470 C CA . ASP B 1 276 ? -14.125 16.922 24.031 1 88.62 276 ASP B CA 1
ATOM 7471 C C . ASP B 1 276 ? -13.086 16.312 23.094 1 88.62 276 ASP B C 1
ATOM 7473 O O . ASP B 1 276 ? -13.016 15.094 22.938 1 88.62 276 ASP B O 1
ATOM 7477 N N . THR B 1 277 ? -12.211 17.062 22.594 1 89.62 277 THR B N 1
ATOM 7478 C CA . THR B 1 277 ? -11.297 16.625 21.547 1 89.62 277 THR B CA 1
ATOM 7479 C C . THR B 1 277 ? -10.242 15.68 22.109 1 89.62 277 THR B C 1
ATOM 7481 O O . THR B 1 277 ? -9.703 14.844 21.375 1 89.62 277 THR B O 1
ATOM 7484 N N . MET B 1 278 ? -9.977 15.781 23.344 1 87.5 278 MET B N 1
ATOM 7485 C CA . MET B 1 278 ? -8.898 14.984 23.922 1 87.5 278 MET B CA 1
ATOM 7486 C C . MET B 1 278 ? -9.375 13.57 24.25 1 87.5 278 MET B C 1
ATOM 7488 O O . MET B 1 278 ? -8.562 12.656 24.422 1 87.5 278 MET B O 1
ATOM 7492 N N . ASP B 1 279 ? -10.617 13.469 24.172 1 88.31 279 ASP B N 1
ATOM 7493 C CA . ASP B 1 279 ? -11.164 12.156 24.469 1 88.31 279 ASP B CA 1
ATOM 7494 C C . ASP B 1 279 ? -10.844 11.156 23.359 1 88.31 279 ASP B C 1
ATOM 7496 O O . ASP B 1 279 ? -11.086 11.422 22.188 1 88.31 279 ASP B O 1
ATOM 7500 N N . GLU B 1 280 ? -10.258 10.062 23.609 1 87.56 280 GLU B N 1
ATOM 7501 C CA . GLU B 1 280 ? -9.922 8.945 22.719 1 87.56 280 GLU B CA 1
ATOM 7502 C C . GLU B 1 280 ? -8.797 9.32 21.766 1 87.56 280 GLU B C 1
ATOM 7504 O O . GLU B 1 280 ? -8.484 8.57 20.844 1 87.56 280 GLU B O 1
ATOM 7509 N N . LEU B 1 281 ? -8.297 10.523 21.844 1 94.38 281 LEU B N 1
ATOM 7510 C CA . LEU B 1 281 ? -7.16 10.945 21.031 1 94.38 281 LEU B CA 1
ATOM 7511 C C . LEU B 1 281 ? -5.875 10.93 21.844 1 94.38 281 LEU B C 1
ATOM 7513 O O . LEU B 1 281 ? -5.914 10.945 23.078 1 94.38 281 LEU B O 1
ATOM 7517 N N . PRO B 1 282 ? -4.766 10.812 21.203 1 94.81 282 PRO B N 1
ATOM 7518 C CA . PRO B 1 282 ? -3.494 10.789 21.938 1 94.81 282 PRO B CA 1
ATOM 7519 C C . PRO B 1 282 ? -3.123 12.148 22.516 1 94.81 282 PRO B C 1
ATOM 7521 O O . PRO B 1 282 ? -3.465 13.188 21.953 1 94.81 282 PRO B O 1
ATOM 7524 N N . SER B 1 283 ? -2.5 12.109 23.641 1 95.31 283 SER B N 1
ATOM 7525 C CA . SER B 1 283 ? -1.906 13.328 24.172 1 95.31 283 SER B CA 1
ATOM 7526 C C . SER B 1 283 ? -0.746 13.812 23.312 1 95.31 283 SER B C 1
ATOM 7528 O O . SER B 1 283 ? -0.28 13.078 22.422 1 95.31 283 SER B O 1
ATOM 7530 N N . LEU B 1 284 ? -0.318 15.023 23.547 1 95.44 284 LEU B N 1
ATOM 7531 C CA . LEU B 1 284 ? 0.813 15.57 22.797 1 95.44 284 LEU B CA 1
ATOM 7532 C C . LEU B 1 284 ? 2.068 14.734 23.031 1 95.44 284 LEU B C 1
ATOM 7534 O O . LEU B 1 284 ? 2.838 14.492 22.109 1 95.44 284 LEU B O 1
ATOM 7538 N N . ALA B 1 285 ? 2.248 14.305 24.25 1 95.56 285 ALA B N 1
ATOM 7539 C CA . ALA B 1 285 ? 3.396 13.461 24.578 1 95.56 285 ALA B CA 1
ATOM 7540 C C . ALA B 1 285 ? 3.338 12.133 23.828 1 95.56 285 ALA B C 1
ATOM 7542 O O . ALA B 1 285 ? 4.367 11.617 23.391 1 95.56 285 ALA B O 1
ATOM 7543 N N . ASP B 1 286 ? 2.145 11.578 23.719 1 96.69 286 ASP B N 1
ATOM 7544 C CA . ASP B 1 286 ? 1.961 10.328 22.984 1 96.69 286 ASP B CA 1
ATOM 7545 C C . ASP B 1 286 ? 2.34 10.492 21.516 1 96.69 286 ASP B C 1
ATOM 7547 O O . ASP B 1 286 ? 2.99 9.625 20.938 1 96.69 286 ASP B O 1
ATOM 7551 N N . VAL B 1 287 ? 1.9 11.578 20.953 1 97.62 287 VAL B N 1
ATOM 7552 C CA . VAL B 1 287 ? 2.182 11.844 19.547 1 97.62 287 VAL B CA 1
ATOM 7553 C C . VAL B 1 287 ? 3.691 11.945 19.328 1 97.62 287 VAL B C 1
ATOM 7555 O O . VAL B 1 287 ? 4.227 11.383 18.375 1 97.62 287 VAL B O 1
ATOM 7558 N N . GLN B 1 288 ? 4.32 12.656 20.219 1 96.81 288 GLN B N 1
ATOM 7559 C CA . GLN B 1 288 ? 5.77 12.812 20.141 1 96.81 288 GLN B CA 1
ATOM 7560 C C . GLN B 1 288 ? 6.477 11.469 20.234 1 96.81 288 GLN B C 1
ATOM 7562 O O . GLN B 1 288 ? 7.355 11.164 19.422 1 96.81 288 GLN B O 1
ATOM 7567 N N . LEU B 1 289 ? 6.09 10.711 21.188 1 97.38 289 LEU B N 1
ATOM 7568 C CA . LEU B 1 289 ? 6.715 9.406 21.391 1 97.38 289 LEU B CA 1
ATOM 7569 C C . LEU B 1 289 ? 6.484 8.5 20.172 1 97.38 289 LEU B C 1
ATOM 7571 O O . LEU B 1 289 ? 7.398 7.801 19.734 1 97.38 289 LEU B O 1
ATOM 7575 N N . ALA B 1 290 ? 5.262 8.484 19.688 1 98.19 290 ALA B N 1
ATOM 7576 C CA . ALA B 1 290 ? 4.941 7.68 18.516 1 98.19 290 ALA B CA 1
ATOM 7577 C C . ALA B 1 290 ? 5.797 8.086 17.328 1 98.19 290 ALA B C 1
ATOM 7579 O O . ALA B 1 290 ? 6.297 7.227 16.594 1 98.19 290 ALA B O 1
ATOM 7580 N N . HIS B 1 291 ? 5.945 9.344 17.141 1 97.69 291 HIS B N 1
ATOM 7581 C CA . HIS B 1 291 ? 6.719 9.852 16.016 1 97.69 291 HIS B CA 1
ATOM 7582 C C . HIS B 1 291 ? 8.195 9.492 16.156 1 97.69 291 HIS B C 1
ATOM 7584 O O . HIS B 1 291 ? 8.852 9.148 15.172 1 97.69 291 HIS B O 1
ATOM 7590 N N . LEU B 1 292 ? 8.727 9.633 17.359 1 96.19 292 LEU B N 1
ATOM 7591 C CA . LEU B 1 292 ? 10.117 9.266 17.609 1 96.19 292 LEU B CA 1
ATOM 7592 C C . LEU B 1 292 ? 10.359 7.793 17.312 1 96.19 292 LEU B C 1
ATOM 7594 O O . LEU B 1 292 ? 11.359 7.434 16.688 1 96.19 292 LEU B O 1
ATOM 7598 N N . LYS B 1 293 ? 9.469 6.992 17.734 1 97.19 293 LYS B N 1
ATOM 7599 C CA . LYS B 1 293 ? 9.57 5.562 17.469 1 97.19 293 LYS B CA 1
ATOM 7600 C C . LYS B 1 293 ? 9.492 5.27 15.977 1 97.19 293 LYS B C 1
ATOM 7602 O O . LYS B 1 293 ? 10.219 4.414 15.469 1 97.19 293 LYS B O 1
ATOM 7607 N N . LEU B 1 294 ? 8.555 5.914 15.32 1 97.56 294 LEU B N 1
ATOM 7608 C CA . LEU B 1 294 ? 8.414 5.738 13.883 1 97.56 294 LEU B CA 1
ATOM 7609 C C . LEU B 1 294 ? 9.695 6.121 13.156 1 97.56 294 LEU B C 1
ATOM 7611 O O . LEU B 1 294 ? 10.141 5.41 12.25 1 97.56 294 LEU B O 1
ATOM 7615 N N . ARG B 1 295 ? 10.242 7.242 13.539 1 95.44 295 ARG B N 1
ATOM 7616 C CA . ARG B 1 295 ? 11.492 7.699 12.93 1 95.44 295 ARG B CA 1
ATOM 7617 C C . ARG B 1 295 ? 12.602 6.676 13.133 1 95.44 295 ARG B C 1
ATOM 7619 O O . ARG B 1 295 ? 13.344 6.363 12.203 1 95.44 295 ARG B O 1
ATOM 7626 N N . ALA B 1 296 ? 12.711 6.172 14.297 1 94.5 296 ALA B N 1
ATOM 7627 C CA . ALA B 1 296 ? 13.734 5.18 14.609 1 94.5 296 ALA B CA 1
ATOM 7628 C C . ALA B 1 296 ? 13.539 3.914 13.781 1 94.5 296 ALA B C 1
ATOM 7630 O O . ALA B 1 296 ? 14.508 3.33 13.289 1 94.5 296 ALA B O 1
ATOM 7631 N N . LEU B 1 297 ? 12.336 3.543 13.609 1 95.19 297 LEU B N 1
ATOM 7632 C CA . LEU B 1 297 ? 12.008 2.336 12.859 1 95.19 297 LEU B CA 1
ATOM 7633 C C . LEU B 1 297 ? 12.359 2.504 11.383 1 95.19 297 LEU B C 1
ATOM 7635 O O . LEU B 1 297 ? 12.82 1.558 10.742 1 95.19 297 LEU B O 1
ATOM 7639 N N . CYS B 1 298 ? 12.125 3.68 10.852 1 93.38 298 CYS B N 1
ATOM 7640 C CA . CYS B 1 298 ? 12.227 3.906 9.414 1 93.38 298 CYS B CA 1
ATOM 7641 C C . CYS B 1 298 ? 13.656 4.219 9.008 1 93.38 298 CYS B C 1
ATOM 7643 O O . CYS B 1 298 ? 13.961 4.328 7.82 1 93.38 298 CYS B O 1
ATOM 7645 N N . LEU B 1 299 ? 14.562 4.344 9.961 1 89.75 299 LEU B N 1
ATOM 7646 C CA . LEU B 1 299 ? 15.977 4.531 9.641 1 89.75 299 LEU B CA 1
ATOM 7647 C C . LEU B 1 299 ? 16.531 3.318 8.906 1 89.75 299 LEU B C 1
ATOM 7649 O O . LEU B 1 299 ? 16.141 2.182 9.188 1 89.75 299 LEU B O 1
ATOM 7653 N N . PRO B 1 300 ? 17.359 3.543 7.988 1 82.44 300 PRO B N 1
ATOM 7654 C CA . PRO B 1 300 ? 17.938 2.428 7.227 1 82.44 300 PRO B CA 1
ATOM 7655 C C . PRO B 1 300 ? 18.656 1.419 8.117 1 82.44 300 PRO B C 1
ATOM 7657 O O . PRO B 1 300 ? 18.719 0.232 7.781 1 82.44 300 PRO B O 1
ATOM 7660 N N . ASP B 1 301 ? 19.203 1.783 9.203 1 81.06 301 ASP B N 1
ATOM 7661 C CA . ASP B 1 301 ? 19.969 0.888 10.07 1 81.06 301 ASP B CA 1
ATOM 7662 C C . ASP B 1 301 ? 19.125 0.415 11.25 1 81.06 301 ASP B C 1
ATOM 7664 O O . ASP B 1 301 ? 19.672 0.04 12.297 1 81.06 301 ASP B O 1
ATOM 7668 N N . SER B 1 302 ? 17.891 0.513 11.086 1 85 302 SER B N 1
ATOM 7669 C CA . SER B 1 302 ? 17.016 0.074 12.172 1 85 302 SER B CA 1
ATOM 7670 C C . SER B 1 302 ? 17.359 -1.348 12.609 1 85 302 SER B C 1
ATOM 7672 O O . SER B 1 302 ? 17.641 -2.207 11.773 1 85 302 SER B O 1
ATOM 7674 N N . ALA B 1 303 ? 17.328 -1.614 13.82 1 80.19 303 ALA B N 1
ATOM 7675 C CA . ALA B 1 303 ? 17.734 -2.883 14.422 1 80.19 303 ALA B CA 1
ATOM 7676 C C . ALA B 1 303 ? 16.609 -3.912 14.344 1 80.19 303 ALA B C 1
ATOM 7678 O O . ALA B 1 303 ? 16.828 -5.094 14.633 1 80.19 303 ALA B O 1
ATOM 7679 N N . VAL B 1 304 ? 15.516 -3.494 13.945 1 86.06 304 VAL B N 1
ATOM 7680 C CA . VAL B 1 304 ? 14.359 -4.387 13.953 1 86.06 304 VAL B CA 1
ATOM 7681 C C . VAL B 1 304 ? 14.531 -5.461 12.875 1 86.06 304 VAL B C 1
ATOM 7683 O O . VAL B 1 304 ? 14.906 -5.156 11.742 1 86.06 304 VAL B O 1
ATOM 7686 N N . SER B 1 305 ? 14.289 -6.676 13.328 1 84.75 305 SER B N 1
ATOM 7687 C CA . SER B 1 305 ? 14.367 -7.801 12.398 1 84.75 305 SER B CA 1
ATOM 7688 C C . SER B 1 305 ? 13.312 -7.695 11.305 1 84.75 305 SER B C 1
ATOM 7690 O O . SER B 1 305 ? 12.219 -7.18 11.539 1 84.75 305 SER B O 1
ATOM 7692 N N . GLU B 1 306 ? 13.641 -8.227 10.25 1 79.5 306 GLU B N 1
ATOM 7693 C CA . GLU B 1 306 ? 12.766 -8.148 9.078 1 79.5 306 GLU B CA 1
ATOM 7694 C C . GLU B 1 306 ? 11.438 -8.852 9.344 1 79.5 306 GLU B C 1
ATOM 7696 O O . GLU B 1 306 ? 10.391 -8.398 8.875 1 79.5 306 GLU B O 1
ATOM 7701 N N . ASP B 1 307 ? 11.5 -9.867 10.086 1 83.94 307 ASP B N 1
ATOM 7702 C CA . ASP B 1 307 ? 10.297 -10.664 10.328 1 83.94 307 ASP B CA 1
ATOM 7703 C C . ASP B 1 307 ? 9.414 -10.008 11.383 1 83.94 307 ASP B C 1
ATOM 7705 O O . ASP B 1 307 ? 8.281 -10.445 11.609 1 83.94 307 ASP B O 1
ATOM 7709 N N . LYS B 1 308 ? 9.875 -8.922 11.969 1 91.75 308 LYS B N 1
ATOM 7710 C CA . LYS B 1 308 ? 9.086 -8.258 13.008 1 91.75 308 LYS B CA 1
ATOM 7711 C C . LYS B 1 308 ? 8.75 -6.828 12.602 1 91.75 308 LYS B C 1
ATOM 7713 O O . LYS B 1 308 ? 8.328 -6.023 13.438 1 91.75 308 LYS B O 1
ATOM 7718 N N . TRP B 1 309 ? 8.906 -6.5 11.43 1 92.12 309 TRP B N 1
ATOM 7719 C CA . TRP B 1 309 ? 8.711 -5.145 10.922 1 92.12 309 TRP B CA 1
ATOM 7720 C C . TRP B 1 309 ? 7.285 -4.668 11.18 1 92.12 309 TRP B C 1
ATOM 7722 O O . TRP B 1 309 ? 7.074 -3.561 11.68 1 92.12 309 TRP B O 1
ATOM 7732 N N . LEU B 1 310 ? 6.289 -5.5 10.898 1 93.69 310 LEU B N 1
ATOM 7733 C CA . LEU B 1 310 ? 4.891 -5.094 11.016 1 93.69 310 LEU B CA 1
ATOM 7734 C C . LEU B 1 310 ? 4.496 -4.93 12.477 1 93.69 310 LEU B C 1
ATOM 7736 O O . LEU B 1 310 ? 3.785 -3.984 12.828 1 93.69 310 LEU B O 1
ATOM 7740 N N . SER B 1 311 ? 4.996 -5.816 13.25 1 94.75 311 SER B N 1
ATOM 7741 C CA . SER B 1 311 ? 4.719 -5.699 14.68 1 94.75 311 SER B CA 1
ATOM 7742 C C . SER B 1 311 ? 5.379 -4.457 15.266 1 94.75 311 SER B C 1
ATOM 7744 O O . SER B 1 311 ? 4.812 -3.809 16.156 1 94.75 311 SER B O 1
ATOM 7746 N N . ALA B 1 312 ? 6.598 -4.188 14.836 1 95.88 312 ALA B N 1
ATOM 7747 C CA . ALA B 1 312 ? 7.293 -2.986 15.289 1 95.88 312 ALA B CA 1
ATOM 7748 C C . ALA B 1 312 ? 6.555 -1.725 14.852 1 95.88 312 ALA B C 1
ATOM 7750 O O . ALA B 1 312 ? 6.422 -0.774 15.625 1 95.88 312 ALA B O 1
ATOM 7751 N N . LEU B 1 313 ? 6.082 -1.734 13.617 1 96 313 LEU B N 1
ATOM 7752 C CA . LEU B 1 313 ? 5.305 -0.61 13.117 1 96 313 LEU B CA 1
ATOM 7753 C C . LEU B 1 313 ? 4.047 -0.397 13.953 1 96 313 LEU B C 1
ATOM 7755 O O . LEU B 1 313 ? 3.721 0.736 14.312 1 96 313 LEU B O 1
ATOM 7759 N N . GLU B 1 314 ? 3.377 -1.479 14.203 1 95.25 314 GLU B N 1
ATOM 7760 C CA . GLU B 1 314 ? 2.199 -1.415 15.062 1 95.25 314 GLU B CA 1
ATOM 7761 C C . GLU B 1 314 ? 2.553 -0.872 16.438 1 95.25 314 GLU B C 1
ATOM 7763 O O . GLU B 1 314 ? 1.794 -0.092 17.031 1 95.25 314 GLU B O 1
ATOM 7768 N N . GLY B 1 315 ? 3.713 -1.229 16.938 1 95.75 315 GLY B N 1
ATOM 7769 C CA . GLY B 1 315 ? 4.168 -0.84 18.266 1 95.75 315 GLY B CA 1
ATOM 7770 C C . GLY B 1 315 ? 4.465 0.644 18.391 1 95.75 315 GLY B C 1
ATOM 7771 O O . GLY B 1 315 ? 4.465 1.196 19.484 1 95.75 315 GLY B O 1
ATOM 7772 N N . THR B 1 316 ? 4.758 1.314 17.266 1 97.44 316 THR B N 1
ATOM 7773 C CA . THR B 1 316 ? 4.977 2.756 17.312 1 97.44 316 THR B CA 1
ATOM 7774 C C . THR B 1 316 ? 3.693 3.484 17.703 1 97.44 316 THR B C 1
ATOM 7776 O O . THR B 1 316 ? 3.742 4.609 18.203 1 97.44 316 THR B O 1
ATOM 7779 N N . ARG B 1 317 ? 2.484 2.879 17.359 1 97.06 317 ARG B N 1
ATOM 7780 C CA . ARG B 1 317 ? 1.143 3.383 17.625 1 97.06 317 ARG B CA 1
ATOM 7781 C C . ARG B 1 317 ? 0.805 4.566 16.719 1 97.06 317 ARG B C 1
ATOM 7783 O O . ARG B 1 317 ? -0.274 5.152 16.844 1 97.06 317 ARG B O 1
ATOM 7790 N N . TRP B 1 318 ? 1.725 4.938 15.875 1 98.06 318 TRP B N 1
ATOM 7791 C CA . TRP B 1 318 ? 1.493 6.074 14.984 1 98.06 318 TRP B CA 1
ATOM 7792 C C . TRP B 1 318 ? 0.234 5.863 14.156 1 98.06 318 TRP B C 1
ATOM 7794 O O . TRP B 1 318 ? -0.627 6.742 14.086 1 98.06 318 TRP B O 1
ATOM 7804 N N . LEU B 1 319 ? 0.086 4.672 13.578 1 97.31 319 LEU B N 1
ATOM 7805 C CA . LEU B 1 319 ? -1.065 4.383 12.734 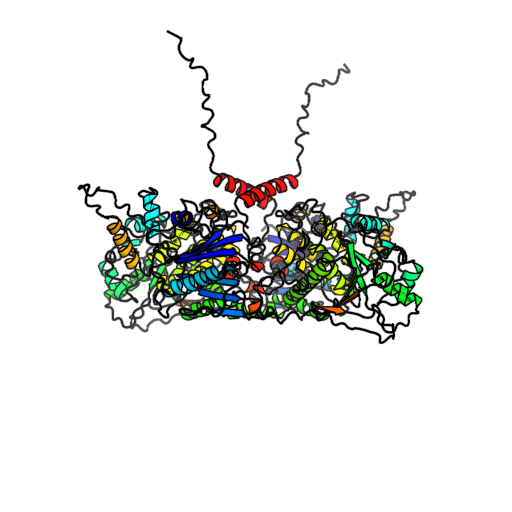1 97.31 319 LEU B CA 1
ATOM 7806 C C . LEU B 1 319 ? -2.346 4.305 13.555 1 97.31 319 LEU B C 1
ATOM 7808 O O . LEU B 1 319 ? -3.43 4.613 13.062 1 97.31 319 LEU B O 1
ATOM 7812 N N . ASP B 1 320 ? -2.244 3.939 14.789 1 96.75 320 ASP B N 1
ATOM 7813 C CA . ASP B 1 320 ? -3.396 3.975 15.688 1 96.75 320 ASP B CA 1
ATOM 7814 C C . ASP B 1 320 ? -3.922 5.398 15.844 1 96.75 320 ASP B C 1
ATOM 7816 O O . ASP B 1 320 ? -5.133 5.625 15.82 1 96.75 320 ASP B O 1
ATOM 7820 N N . TYR B 1 321 ? -3.002 6.242 16.062 1 97.88 321 TYR B N 1
ATOM 7821 C CA . TYR B 1 321 ? -3.4 7.633 16.281 1 97.88 321 TYR B CA 1
ATOM 7822 C C . TYR B 1 321 ? -4.023 8.211 15.008 1 97.88 321 TYR B C 1
ATOM 7824 O O . TYR B 1 321 ? -4.969 9 15.086 1 97.88 321 TYR B O 1
ATOM 7832 N N . VAL B 1 322 ? -3.492 7.805 13.844 1 97.94 322 VAL B N 1
ATOM 7833 C CA . VAL B 1 322 ? -4.113 8.203 12.586 1 97.94 322 VAL B CA 1
ATOM 7834 C C . VAL B 1 322 ? -5.551 7.684 12.531 1 97.94 322 VAL B C 1
ATOM 7836 O O . VAL B 1 322 ? -6.473 8.422 12.188 1 97.94 322 VAL B O 1
ATOM 7839 N N . ARG B 1 323 ? -5.746 6.453 12.898 1 95.94 323 ARG B N 1
ATOM 7840 C CA . ARG B 1 323 ? -7.07 5.836 12.898 1 95.94 323 ARG B CA 1
ATOM 7841 C C . ARG B 1 323 ? -8.016 6.57 13.844 1 95.94 323 ARG B C 1
ATOM 7843 O O . ARG B 1 323 ? -9.164 6.844 13.484 1 95.94 323 ARG B O 1
ATOM 7850 N N . PHE B 1 324 ? -7.516 6.926 15.008 1 96.12 324 PHE B N 1
ATOM 7851 C CA . PHE B 1 324 ? -8.344 7.605 16 1 96.12 324 PHE B CA 1
ATOM 7852 C C . PHE B 1 324 ? -8.789 8.969 15.5 1 96.12 324 PHE B C 1
ATOM 7854 O O . PHE B 1 324 ? -9.945 9.352 15.656 1 96.12 324 PHE B O 1
ATOM 7861 N N . CYS B 1 325 ? -7.855 9.688 14.93 1 97.56 325 CYS B N 1
ATOM 7862 C CA . CYS B 1 325 ? -8.172 11.016 14.414 1 97.56 325 CYS B CA 1
ATOM 7863 C C . CYS B 1 325 ? -9.211 10.938 13.305 1 97.56 325 CYS B C 1
ATOM 7865 O O . CYS B 1 325 ? -10.156 11.727 13.273 1 97.56 325 CYS B O 1
ATOM 7867 N N . LEU B 1 326 ? -9.031 9.977 12.383 1 96.44 326 LEU B N 1
ATOM 7868 C CA . LEU B 1 326 ? -9.969 9.82 11.273 1 96.44 326 LEU B CA 1
ATOM 7869 C C . LEU B 1 326 ? -11.352 9.438 11.781 1 96.44 326 LEU B C 1
ATOM 7871 O O . LEU B 1 326 ? -12.359 9.961 11.297 1 96.44 326 LEU B O 1
ATOM 7875 N N . ARG B 1 327 ? -11.398 8.555 12.75 1 93.5 327 ARG B N 1
ATOM 7876 C CA . ARG B 1 327 ? -12.672 8.133 13.328 1 93.5 327 ARG B CA 1
ATOM 7877 C C . ARG B 1 327 ? -13.398 9.305 13.977 1 93.5 327 ARG B C 1
ATOM 7879 O O . ARG B 1 327 ? -14.578 9.531 13.711 1 93.5 327 ARG B O 1
ATOM 7886 N N . LYS B 1 328 ? -12.68 9.969 14.828 1 95.06 328 LYS B N 1
ATOM 7887 C CA . LYS B 1 328 ? -13.289 11.102 15.523 1 95.06 328 LYS B CA 1
ATOM 7888 C C . LYS B 1 328 ? -13.734 12.18 14.539 1 95.06 328 LYS B C 1
ATOM 7890 O O . LYS B 1 328 ? -14.805 12.766 14.695 1 95.06 328 LYS B O 1
ATOM 7895 N N . ALA B 1 329 ? -12.914 12.516 13.57 1 96.75 329 ALA B N 1
ATOM 7896 C CA . ALA B 1 329 ? -13.273 13.492 12.547 1 96.75 329 ALA B CA 1
ATOM 7897 C C . ALA B 1 329 ? -14.523 13.047 11.789 1 96.75 329 ALA B C 1
ATOM 7899 O O . ALA B 1 329 ? -15.383 13.867 11.469 1 96.75 329 ALA B O 1
ATOM 7900 N N . SER B 1 330 ? -14.547 11.758 11.43 1 93.44 330 SER B N 1
ATOM 7901 C CA . SER B 1 330 ? -15.711 11.211 10.742 1 93.44 330 SER B CA 1
ATOM 7902 C C . SER B 1 330 ? -16.984 11.398 11.578 1 93.44 330 SER B C 1
ATOM 7904 O O . SER B 1 330 ? -18 11.844 11.062 1 93.44 330 SER B O 1
ATOM 7906 N N . ASP B 1 331 ? -16.891 11.125 12.859 1 91 331 ASP B N 1
ATOM 7907 C CA . ASP B 1 331 ? -18.016 11.297 13.766 1 91 331 ASP B CA 1
ATOM 7908 C C . ASP B 1 331 ? -18.469 12.758 13.805 1 91 331 ASP B C 1
ATOM 7910 O O . ASP B 1 331 ? -19.672 13.039 13.734 1 91 331 ASP B O 1
ATOM 7914 N N . ILE B 1 332 ? -17.547 13.625 13.93 1 94.38 332 ILE B N 1
ATOM 7915 C CA . ILE B 1 332 ? -17.875 15.039 14.039 1 94.38 332 ILE B CA 1
ATOM 7916 C C . ILE B 1 332 ? -18.484 15.531 12.727 1 94.38 332 ILE B C 1
ATOM 7918 O O . ILE B 1 332 ? -19.406 16.359 12.734 1 94.38 332 ILE B O 1
ATOM 7922 N N . SER B 1 333 ? -17.922 15.078 11.617 1 93.88 333 SER B N 1
ATOM 7923 C CA . SER B 1 333 ? -18.469 15.484 10.32 1 93.88 333 SER B CA 1
ATOM 7924 C C . SER B 1 333 ? -19.938 15.094 10.188 1 93.88 333 SER B C 1
ATOM 7926 O O . SER B 1 333 ? -20.734 15.836 9.625 1 93.88 333 SER B O 1
ATOM 7928 N N . VAL B 1 334 ? -20.25 13.953 10.703 1 88.38 334 VAL B N 1
ATOM 7929 C CA . VAL B 1 334 ? -21.641 13.5 10.688 1 88.38 334 VAL B CA 1
ATOM 7930 C C . VAL B 1 334 ? -22.484 14.391 11.602 1 88.38 334 VAL B C 1
ATOM 7932 O O . VAL B 1 334 ? -23.609 14.758 11.25 1 88.38 334 VAL B O 1
ATOM 7935 N N . LEU B 1 335 ? -21.969 14.742 12.727 1 88.88 335 LEU B N 1
ATOM 7936 C CA . LEU B 1 335 ? -22.672 15.633 13.656 1 88.88 335 LEU B CA 1
ATOM 7937 C C . LEU B 1 335 ? -22.969 16.969 13 1 88.88 335 LEU B C 1
ATOM 7939 O O . LEU B 1 335 ? -24.062 17.516 13.172 1 88.88 335 LEU B O 1
ATOM 7943 N N . VAL B 1 336 ? -22.047 17.469 12.266 1 91.81 336 VAL B N 1
ATOM 7944 C CA . VAL B 1 336 ? -22.156 18.797 11.664 1 91.81 336 VAL B CA 1
ATOM 7945 C C . VAL B 1 336 ? -23.125 18.75 10.484 1 91.81 336 VAL B C 1
ATOM 7947 O O . VAL B 1 336 ? -23.844 19.719 10.234 1 91.81 336 VAL B O 1
ATOM 7950 N N . THR B 1 337 ? -23.234 17.609 9.812 1 86.12 337 THR B N 1
ATOM 7951 C CA . THR B 1 337 ? -23.953 17.578 8.547 1 86.12 337 THR B CA 1
ATOM 7952 C C . THR B 1 337 ? -25.344 16.969 8.727 1 86.12 337 THR B C 1
ATOM 7954 O O . THR B 1 337 ? -26.25 17.203 7.914 1 86.12 337 THR B O 1
ATOM 7957 N N . SER B 1 338 ? -25.594 16.188 9.727 1 79.94 338 SER B N 1
ATOM 7958 C CA . SER B 1 338 ? -26.828 15.445 9.875 1 79.94 338 SER B CA 1
ATOM 7959 C C . SER B 1 338 ? -27.984 16.359 10.281 1 79.94 338 SER B C 1
ATOM 7961 O O . SER B 1 338 ? -29.141 16.109 9.906 1 79.94 338 SER B O 1
ATOM 7963 N N . ARG B 1 339 ? -27.672 17.328 11.148 1 81.31 339 ARG B N 1
ATOM 7964 C CA . ARG B 1 339 ? -28.656 18.312 11.633 1 81.31 339 ARG B CA 1
ATOM 7965 C C . ARG B 1 339 ? -28.016 19.688 11.75 1 81.31 339 ARG B C 1
ATOM 7967 O O . ARG B 1 339 ? -26.797 19.812 11.781 1 81.31 339 ARG B O 1
ATOM 7974 N N . VAL B 1 340 ? -28.922 20.625 11.742 1 87.12 340 VAL B N 1
ATOM 7975 C CA . VAL B 1 340 ? -28.438 21.984 11.938 1 87.12 340 VAL B CA 1
ATOM 7976 C C . VAL B 1 340 ? -28.156 22.219 13.414 1 87.12 340 VAL B C 1
ATOM 7978 O O . VAL B 1 340 ? -29.062 22.156 14.25 1 87.12 340 VAL B O 1
ATOM 7981 N N . ARG B 1 341 ? -27 22.469 13.711 1 92.12 341 ARG B N 1
ATOM 7982 C CA . ARG B 1 341 ? -26.609 22.656 15.102 1 92.12 341 ARG B CA 1
ATOM 7983 C C . ARG B 1 341 ? -25.25 23.359 15.195 1 92.12 341 ARG B C 1
ATOM 7985 O O . ARG B 1 341 ? -24.609 23.609 14.172 1 92.12 341 ARG B O 1
ATOM 7992 N N . CYS B 1 342 ? -24.891 23.672 16.391 1 94.31 342 CYS B N 1
ATOM 7993 C CA . CYS B 1 342 ? -23.562 24.188 16.688 1 94.31 342 CYS B CA 1
ATOM 7994 C C . CYS B 1 342 ? -22.688 23.109 17.328 1 94.31 342 CYS B C 1
ATOM 7996 O O . CYS B 1 342 ? -23.062 22.531 18.344 1 94.31 342 CYS B O 1
ATOM 7998 N N . VAL B 1 343 ? -21.656 22.828 16.641 1 96.44 343 VAL B N 1
ATOM 7999 C CA . VAL B 1 343 ? -20.703 21.859 17.172 1 96.44 343 VAL B CA 1
ATOM 8000 C C . VAL B 1 343 ? -19.438 22.578 17.641 1 96.44 343 VAL B C 1
ATOM 8002 O O . VAL B 1 343 ? -18.781 23.266 16.859 1 96.44 343 VAL B O 1
ATOM 8005 N N . VAL B 1 344 ? -19.062 22.422 18.953 1 97.25 344 VAL B N 1
ATOM 8006 C CA . VAL B 1 344 ? -17.938 23.172 19.547 1 97.25 344 VAL B CA 1
ATOM 8007 C C . VAL B 1 344 ? -16.828 22.203 19.922 1 97.25 344 VAL B C 1
ATOM 8009 O O . VAL B 1 344 ? -17 21.328 20.766 1 97.25 344 VAL B O 1
ATOM 8012 N N . LEU B 1 345 ? -15.688 22.375 19.297 1 97.81 345 LEU B N 1
ATOM 8013 C CA . LEU B 1 345 ? -14.5 21.609 19.672 1 97.81 345 LEU B CA 1
ATOM 8014 C C . LEU B 1 345 ? -13.766 22.281 20.828 1 97.81 345 LEU B C 1
ATOM 8016 O O . LEU B 1 345 ? -13.43 23.469 20.75 1 97.81 345 LEU B O 1
ATOM 8020 N N . GLN B 1 346 ? -13.516 21.547 21.828 1 95.25 346 GLN B N 1
ATOM 8021 C CA . GLN B 1 346 ? -12.836 22.125 22.984 1 95.25 346 GLN B CA 1
ATOM 8022 C C . GLN B 1 346 ? -11.602 21.312 23.344 1 95.25 346 GLN B C 1
ATOM 8024 O O . GLN B 1 346 ? -11.664 20.078 23.453 1 95.25 346 GLN B O 1
ATOM 8029 N N . GLU B 1 347 ? -10.555 21.938 23.375 1 94.94 347 GLU B N 1
ATOM 8030 C CA . GLU B 1 347 ? -9.258 21.453 23.844 1 94.94 347 GLU B CA 1
ATOM 8031 C C . GLU B 1 347 ? -8.633 22.438 24.844 1 94.94 347 GLU B C 1
ATOM 8033 O O . GLU B 1 347 ? -8.898 23.641 24.797 1 94.94 347 GLU B O 1
ATOM 8038 N N . ARG B 1 348 ? -7.832 22.062 25.688 1 90.62 348 ARG B N 1
ATOM 8039 C CA . ARG B 1 348 ? -7.266 22.953 26.703 1 90.62 348 ARG B CA 1
ATOM 8040 C C . ARG B 1 348 ? -6.586 24.156 26.047 1 90.62 348 ARG B C 1
ATOM 8042 O O . ARG B 1 348 ? -6.906 25.297 26.359 1 90.62 348 ARG B O 1
ATOM 8049 N N . GLY B 1 349 ? -5.738 23.953 25.094 1 92.19 349 GLY B N 1
ATOM 8050 C CA . GLY B 1 349 ? -4.977 25.031 24.5 1 92.19 349 GLY B CA 1
ATOM 8051 C C . GLY B 1 349 ? -5.555 25.516 23.188 1 92.19 349 GLY B C 1
ATOM 8052 O O . GLY B 1 349 ? -5.289 26.641 22.766 1 92.19 349 GLY B O 1
ATOM 8053 N N . ASP B 1 350 ? -6.375 24.672 22.531 1 96.94 350 ASP B N 1
ATOM 8054 C CA . ASP B 1 350 ? -7.035 24.984 21.266 1 96.94 350 ASP B CA 1
ATOM 8055 C C . ASP B 1 350 ? -6.008 25.203 20.156 1 96.94 350 ASP B C 1
ATOM 8057 O O . ASP B 1 350 ? -6.27 25.938 19.203 1 96.94 350 ASP B O 1
ATOM 8061 N N . ARG B 1 351 ? -4.828 24.719 20.234 1 96.81 351 ARG B N 1
ATOM 8062 C CA . ARG B 1 351 ? -3.809 25.062 19.25 1 96.81 351 ARG B CA 1
ATOM 8063 C C . ARG B 1 351 ? -3.232 23.828 18.594 1 96.81 351 ARG B C 1
ATOM 8065 O O . ARG B 1 351 ? -2.293 23.922 17.797 1 96.81 351 ARG B O 1
ATOM 8072 N N . ASP B 1 352 ? -3.762 22.656 18.938 1 97.44 352 ASP B N 1
ATOM 8073 C CA . ASP B 1 352 ? -3.223 21.406 18.391 1 97.44 352 ASP B CA 1
ATOM 8074 C C . ASP B 1 352 ? -4.332 20.547 17.797 1 97.44 352 ASP B C 1
ATOM 8076 O O . ASP B 1 352 ? -4.695 20.703 16.641 1 97.44 352 ASP B O 1
ATOM 8080 N N . LEU B 1 353 ? -5.043 19.75 18.656 1 97.75 353 LEU B N 1
ATOM 8081 C CA . LEU B 1 353 ? -6 18.75 18.188 1 97.75 353 LEU B CA 1
ATOM 8082 C C . LEU B 1 353 ? -7.25 19.438 17.625 1 97.75 353 LEU B C 1
ATOM 8084 O O . LEU B 1 353 ? -7.879 18.906 16.688 1 97.75 353 LEU B O 1
ATOM 8088 N N . ASN B 1 354 ? -7.629 20.594 18.172 1 98 354 ASN B N 1
ATOM 8089 C CA . ASN B 1 354 ? -8.742 21.344 17.594 1 98 354 ASN B CA 1
ATOM 8090 C C . ASN B 1 354 ? -8.492 21.688 16.125 1 98 354 ASN B C 1
ATOM 8092 O O . ASN B 1 354 ? -9.391 21.562 15.297 1 98 354 ASN B O 1
ATOM 8096 N N . GLY B 1 355 ? -7.25 22.156 15.883 1 98.06 355 GLY B N 1
ATOM 8097 C CA . GLY B 1 355 ? -6.895 22.453 14.5 1 98.06 355 GLY B CA 1
ATOM 8098 C C . GLY B 1 355 ? -6.938 21.234 13.602 1 98.06 355 GLY B C 1
ATOM 8099 O O . GLY B 1 355 ? -7.434 21.312 12.469 1 98.06 355 GLY B O 1
ATOM 8100 N N . LEU B 1 356 ? -6.449 20.125 14.102 1 98.5 356 LEU B N 1
ATOM 8101 C CA . LEU B 1 356 ? -6.438 18.875 13.359 1 98.5 356 LEU B CA 1
ATOM 8102 C C . LEU B 1 356 ? -7.859 18.438 13.023 1 98.5 356 LEU B C 1
ATOM 8104 O O . LEU B 1 356 ? -8.172 18.172 11.859 1 98.5 356 LEU B O 1
ATOM 8108 N N . LEU B 1 357 ? -8.734 18.406 13.992 1 98.38 357 LEU B N 1
ATOM 8109 C CA . LEU B 1 357 ? -10.094 17.906 13.805 1 98.38 357 LEU B CA 1
ATOM 8110 C C . LEU B 1 357 ? -10.922 18.859 12.961 1 98.38 357 LEU B C 1
ATOM 8112 O O . LEU B 1 357 ? -11.672 18.438 12.086 1 98.38 357 LEU B O 1
ATOM 8116 N N . SER B 1 358 ? -10.805 20.172 13.258 1 98.44 358 SER B N 1
ATOM 8117 C CA . SER B 1 358 ? -11.555 21.156 12.461 1 98.44 358 SER B CA 1
ATOM 8118 C C . SER B 1 358 ? -11.172 21.062 10.992 1 98.44 358 SER B C 1
ATOM 8120 O O . SER B 1 358 ? -12.039 21.172 10.117 1 98.44 358 SER B O 1
ATOM 8122 N N . SER B 1 359 ? -9.883 20.875 10.719 1 98.69 359 SER B N 1
ATOM 8123 C CA . SER B 1 359 ? -9.406 20.766 9.344 1 98.69 359 SER B CA 1
ATOM 8124 C C . SER B 1 359 ? -9.922 19.5 8.68 1 98.69 359 SER B C 1
ATOM 8126 O O . SER B 1 359 ? -10.398 19.531 7.543 1 98.69 359 SER B O 1
ATOM 8128 N N . LEU B 1 360 ? -9.844 18.391 9.352 1 98.69 360 LEU B N 1
ATOM 8129 C CA . LEU B 1 360 ? -10.289 17.125 8.789 1 98.69 360 LEU B CA 1
ATOM 8130 C C . LEU B 1 360 ? -11.789 17.141 8.531 1 98.69 360 LEU B C 1
ATOM 8132 O O . LEU B 1 360 ? -12.25 16.641 7.5 1 98.69 360 LEU B O 1
ATOM 8136 N N . VAL B 1 361 ? -12.562 17.672 9.453 1 97.81 361 VAL B N 1
ATOM 8137 C CA . VAL B 1 361 ? -14.008 17.734 9.297 1 97.81 361 VAL B CA 1
ATOM 8138 C C . VAL B 1 361 ? -14.367 18.531 8.039 1 97.81 361 VAL B C 1
ATOM 8140 O O . VAL B 1 361 ? -15.242 18.125 7.273 1 97.81 361 VAL B O 1
ATOM 8143 N N . GLN B 1 362 ? -13.672 19.625 7.879 1 97.75 362 GLN B N 1
ATOM 8144 C CA . GLN B 1 362 ? -13.922 20.453 6.691 1 97.75 362 GLN B CA 1
ATOM 8145 C C . GLN B 1 362 ? -13.523 19.703 5.422 1 97.75 362 GLN B C 1
ATOM 8147 O O . GLN B 1 362 ? -14.227 19.766 4.414 1 97.75 362 GLN B O 1
ATOM 8152 N N . LEU B 1 363 ? -12.453 18.984 5.43 1 97.81 363 LEU B N 1
ATOM 8153 C CA . LEU B 1 363 ? -12.016 18.203 4.277 1 97.81 363 LEU B CA 1
ATOM 8154 C C . LEU B 1 363 ? -13.023 17.109 3.955 1 97.81 363 LEU B C 1
ATOM 8156 O O . LEU B 1 363 ? -13.266 16.812 2.783 1 97.81 363 LEU B O 1
ATOM 8160 N N . LEU B 1 364 ? -13.523 16.516 4.957 1 96.56 364 LEU B N 1
ATOM 8161 C CA . LEU B 1 364 ? -14.477 15.438 4.762 1 96.56 364 LEU B CA 1
ATOM 8162 C C . LEU B 1 364 ? -15.812 15.977 4.25 1 96.56 364 LEU B C 1
ATOM 8164 O O . LEU B 1 364 ? -16.516 15.297 3.498 1 96.56 364 LEU B O 1
ATOM 8168 N N . SER B 1 365 ? -16.141 17.219 4.57 1 93.88 365 SER B N 1
ATOM 8169 C CA . SER B 1 365 ? -17.516 17.703 4.375 1 93.88 365 SER B CA 1
ATOM 8170 C C . SER B 1 365 ? -17.578 18.672 3.203 1 93.88 365 SER B C 1
ATOM 8172 O O . SER B 1 365 ? -18.641 18.828 2.58 1 93.88 365 SER B O 1
ATOM 8174 N N . ALA B 1 366 ? -16.484 19.328 2.938 1 92.81 366 ALA B N 1
ATOM 8175 C CA . ALA B 1 366 ? -16.531 20.422 1.973 1 92.81 366 ALA B CA 1
ATOM 8176 C C . ALA B 1 366 ? -15.633 20.141 0.773 1 92.81 366 ALA B C 1
ATOM 8178 O O . ALA B 1 366 ? -14.406 20.172 0.894 1 92.81 366 ALA B O 1
ATOM 8179 N N . PRO B 1 367 ? -16.156 20.047 -0.41 1 91.69 367 PRO B N 1
ATOM 8180 C CA . PRO B 1 367 ? -15.352 19.812 -1.611 1 91.69 367 PRO B CA 1
ATOM 8181 C C . PRO B 1 367 ? -14.398 20.969 -1.91 1 91.69 367 PRO B C 1
ATOM 8183 O O . PRO B 1 367 ? -13.328 20.75 -2.479 1 91.69 367 PRO B O 1
ATOM 8186 N N . GLU B 1 368 ? -14.75 22.219 -1.502 1 91.88 368 GLU B N 1
ATOM 8187 C CA . GLU B 1 368 ? -13.891 23.375 -1.751 1 91.88 368 GLU B CA 1
ATOM 8188 C C . GLU B 1 368 ? -12.562 23.25 -1.006 1 91.88 368 GLU B C 1
ATOM 8190 O O . GLU B 1 368 ? -11.539 23.766 -1.464 1 91.88 368 GLU B O 1
ATOM 8195 N N . ALA B 1 369 ? -12.633 22.594 0.083 1 95.88 369 ALA B N 1
ATOM 8196 C CA . ALA B 1 369 ? -11.422 22.438 0.882 1 95.88 369 ALA B CA 1
ATOM 8197 C C . ALA B 1 369 ? -10.492 21.406 0.249 1 95.88 369 ALA B C 1
ATOM 8199 O O . ALA B 1 369 ? -9.312 21.328 0.6 1 95.88 369 ALA B O 1
ATOM 8200 N N . ARG B 1 370 ? -10.984 20.672 -0.749 1 96.56 370 ARG B N 1
ATOM 8201 C CA . ARG B 1 370 ? -10.242 19.578 -1.34 1 96.56 370 ARG B CA 1
ATOM 8202 C C . ARG B 1 370 ? -9.492 20.016 -2.59 1 96.56 370 ARG B C 1
ATOM 8204 O O . ARG B 1 370 ? -8.781 19.234 -3.215 1 96.56 370 ARG B O 1
ATOM 8211 N N . THR B 1 371 ? -9.648 21.266 -2.957 1 95.44 371 THR B N 1
ATOM 8212 C CA . THR B 1 371 ? -8.828 21.828 -4.023 1 95.44 371 THR B CA 1
ATOM 8213 C C . THR B 1 371 ? -7.453 22.219 -3.496 1 95.44 371 THR B C 1
ATOM 8215 O O . THR B 1 371 ? -7.23 22.266 -2.283 1 95.44 371 THR B O 1
ATOM 8218 N N . LEU B 1 372 ? -6.527 22.469 -4.398 1 96.12 372 LEU B N 1
ATOM 8219 C CA . LEU B 1 372 ? -5.195 22.891 -3.979 1 96.12 372 LEU B CA 1
ATOM 8220 C C . LEU B 1 372 ? -5.246 24.219 -3.227 1 96.12 372 LEU B C 1
ATOM 8222 O O . LEU B 1 372 ? -4.664 24.344 -2.148 1 96.12 372 LEU B O 1
ATOM 8226 N N . PHE B 1 373 ? -5.988 25.141 -3.777 1 96.25 373 PHE B N 1
ATOM 8227 C CA . PHE B 1 373 ? -6.172 26.438 -3.146 1 96.25 373 PHE B CA 1
ATOM 8228 C C . PHE B 1 373 ? -6.934 26.297 -1.834 1 96.25 373 PHE B C 1
ATOM 8230 O O . PHE B 1 373 ? -6.559 26.906 -0.825 1 96.25 373 PHE B O 1
ATOM 8237 N N . GLY B 1 374 ? -7.965 25.531 -1.858 1 96.88 374 GLY B N 1
ATOM 8238 C CA . GLY B 1 374 ? -8.789 25.359 -0.676 1 96.88 374 GLY B CA 1
ATOM 8239 C C . GLY B 1 374 ? -8.039 24.734 0.487 1 96.88 374 GLY B C 1
ATOM 8240 O O . GLY B 1 374 ? -8.211 25.156 1.635 1 96.88 374 GLY B O 1
ATOM 8241 N N . PHE B 1 375 ? -7.254 23.797 0.159 1 98.31 375 PHE B N 1
ATOM 8242 C CA . PHE B 1 375 ? -6.488 23.125 1.206 1 98.31 375 PHE B CA 1
ATOM 8243 C C . PHE B 1 375 ? -5.473 24.078 1.821 1 98.31 375 PHE B C 1
ATOM 8245 O O . PHE B 1 375 ? -5.309 24.125 3.043 1 98.31 375 PHE B O 1
ATOM 8252 N N . GLN B 1 376 ? -4.727 24.781 0.998 1 98.12 376 GLN B N 1
ATOM 8253 C CA . GLN B 1 376 ? -3.752 25.75 1.489 1 98.12 376 GLN B CA 1
ATOM 8254 C C . GLN B 1 376 ? -4.418 26.812 2.359 1 98.12 376 GLN B C 1
ATOM 8256 O O . GLN B 1 376 ? -3.896 27.172 3.416 1 98.12 376 GLN B O 1
ATOM 8261 N N . SER B 1 377 ? -5.574 27.234 1.945 1 97.19 377 SER B N 1
ATOM 8262 C CA . SER B 1 377 ? -6.328 28.234 2.709 1 97.19 377 SER B CA 1
ATOM 8263 C C . SER B 1 377 ? -6.781 27.656 4.051 1 97.19 377 SER B C 1
ATOM 8265 O O . SER B 1 377 ? -6.805 28.375 5.055 1 97.19 377 SER B O 1
ATOM 8267 N N . LEU B 1 378 ? -7.148 26.453 3.979 1 98 378 LEU B N 1
ATOM 8268 C CA . LEU B 1 378 ? -7.578 25.766 5.191 1 98 378 LEU B CA 1
ATOM 8269 C C . LEU B 1 378 ? -6.441 25.688 6.207 1 98 378 LEU B C 1
ATOM 8271 O O . LEU B 1 378 ? -6.633 26 7.383 1 98 378 LEU B O 1
ATOM 8275 N N . VAL B 1 379 ? -5.273 25.297 5.758 1 98.44 379 VAL B N 1
ATOM 8276 C CA . VAL B 1 379 ? -4.113 25.188 6.637 1 98.44 379 VAL B CA 1
ATOM 8277 C C . VAL B 1 379 ? -3.738 26.562 7.168 1 98.44 379 VAL B C 1
ATOM 8279 O O . VAL B 1 379 ? -3.418 26.719 8.352 1 98.44 379 VAL B O 1
ATOM 8282 N N . GLN B 1 380 ? -3.805 27.531 6.316 1 97.62 380 GLN B N 1
ATOM 8283 C CA . GLN B 1 380 ? -3.496 28.906 6.723 1 97.62 380 GLN B CA 1
ATOM 8284 C C . GLN B 1 380 ? -4.445 29.375 7.816 1 97.62 380 GLN B C 1
ATOM 8286 O O . GLN B 1 380 ? -4.023 30.016 8.773 1 97.62 380 GLN B O 1
ATOM 8291 N N . ARG B 1 381 ? -5.652 29.047 7.719 1 97.81 381 ARG B N 1
ATOM 8292 C CA . ARG B 1 381 ? -6.672 29.547 8.641 1 97.81 381 ARG B CA 1
ATOM 8293 C C . ARG B 1 381 ? -6.648 28.766 9.953 1 97.81 381 ARG B C 1
ATOM 8295 O O . ARG B 1 381 ? -6.566 29.344 11.031 1 97.81 381 ARG B O 1
ATOM 8302 N N . GLU B 1 382 ? -6.633 27.438 9.875 1 98.06 382 GLU B N 1
ATOM 8303 C CA . GLU B 1 382 ? -6.871 26.594 11.047 1 98.06 382 GLU B CA 1
ATOM 8304 C C . GLU B 1 382 ? -5.574 26.312 11.797 1 98.06 382 GLU B C 1
ATOM 8306 O O . GLU B 1 382 ? -5.602 25.875 12.945 1 98.06 382 GLU B O 1
ATOM 8311 N N . TRP B 1 383 ? -4.434 26.562 11.148 1 98.31 383 TRP B N 1
ATOM 8312 C CA . TRP B 1 383 ? -3.168 26.234 11.797 1 98.31 383 TRP B CA 1
ATOM 8313 C C . TRP B 1 383 ? -2.305 27.484 11.977 1 98.31 383 TRP B C 1
ATOM 8315 O O . TRP B 1 383 ? -2.012 27.875 13.102 1 98.31 383 TRP B O 1
ATOM 8325 N N . VAL B 1 384 ? -2.02 28.156 10.891 1 97.56 384 VAL B N 1
ATOM 8326 C CA . VAL B 1 384 ? -1.075 29.266 10.938 1 97.56 384 VAL B CA 1
ATOM 8327 C C . VAL B 1 384 ? -1.721 30.453 11.633 1 97.56 384 VAL B C 1
ATOM 8329 O O . VAL B 1 384 ? -1.255 30.906 12.688 1 97.56 384 VAL B O 1
ATOM 8332 N N . ALA B 1 385 ? -2.857 30.891 11.094 1 96.88 385 ALA B N 1
ATOM 8333 C CA . ALA B 1 385 ? -3.535 32.031 11.672 1 96.88 385 ALA B CA 1
ATOM 8334 C C . ALA B 1 385 ? -4.102 31.719 13.047 1 96.88 385 ALA B C 1
ATOM 8336 O O . ALA B 1 385 ? -4.172 32.594 13.914 1 96.88 385 ALA B O 1
ATOM 8337 N N . ALA B 1 386 ? -4.441 30.469 13.258 1 97.19 386 ALA B N 1
ATOM 8338 C CA . ALA B 1 386 ? -5.047 30.047 14.516 1 97.19 386 ALA B CA 1
ATOM 8339 C C . ALA B 1 386 ? -3.988 29.875 15.602 1 97.19 386 ALA B C 1
ATOM 8341 O O . ALA B 1 386 ? -4.316 29.641 16.766 1 97.19 386 ALA B O 1
ATOM 8342 N N . GLY B 1 387 ? -2.738 29.969 15.234 1 97.06 387 GLY B N 1
ATOM 8343 C CA . GLY B 1 387 ? -1.692 30.141 16.234 1 97.06 387 GLY B CA 1
ATOM 8344 C C . GLY B 1 387 ? -1.072 28.828 16.672 1 97.06 387 GLY B C 1
ATOM 8345 O O . GLY B 1 387 ? -0.54 28.719 17.781 1 97.06 387 GLY B O 1
ATOM 8346 N N . HIS B 1 388 ? -1.159 27.719 15.898 1 97.5 388 HIS B N 1
ATOM 8347 C CA . HIS B 1 388 ? -0.426 26.5 16.219 1 97.5 388 HIS B CA 1
ATOM 8348 C C . HIS B 1 388 ? 1.057 26.797 16.438 1 97.5 388 HIS B C 1
ATOM 8350 O O . HIS B 1 388 ? 1.68 27.484 15.625 1 97.5 388 HIS B O 1
ATOM 8356 N N . PRO B 1 389 ? 1.577 26.391 17.547 1 96.12 389 PRO B N 1
ATOM 8357 C CA . PRO B 1 389 ? 2.98 26.688 17.844 1 96.12 389 PRO B CA 1
ATOM 8358 C C . PRO B 1 389 ? 3.947 25.781 17.094 1 96.12 389 PRO B C 1
ATOM 8360 O O . PRO B 1 389 ? 4.609 24.938 17.703 1 96.12 389 PRO B O 1
ATOM 8363 N N . PHE B 1 390 ? 4.176 26.016 15.867 1 96.06 390 PHE B N 1
ATOM 8364 C CA . PHE B 1 390 ? 4.992 25.188 15 1 96.06 390 PHE B CA 1
ATOM 8365 C C . PHE B 1 390 ? 6.41 25.062 15.547 1 96.06 390 PHE B C 1
ATOM 8367 O O . PHE B 1 390 ? 6.934 23.953 15.672 1 96.06 390 PHE B O 1
ATOM 8374 N N . LEU B 1 391 ? 7.027 26.172 15.844 1 92.25 391 LEU B N 1
ATOM 8375 C CA . LEU B 1 391 ? 8.414 26.172 16.297 1 92.25 391 LEU B CA 1
ATOM 8376 C C . LEU B 1 391 ? 8.594 25.297 17.531 1 92.25 391 LEU B C 1
ATOM 8378 O O . LEU B 1 391 ? 9.523 24.5 17.609 1 92.25 391 LEU B O 1
ATOM 8382 N N . THR B 1 392 ? 7.676 25.438 18.438 1 93.12 392 THR B N 1
ATOM 8383 C CA . THR B 1 392 ? 7.73 24.656 19.672 1 93.12 392 THR B CA 1
ATOM 8384 C C . THR B 1 392 ? 7.477 23.188 19.391 1 93.12 392 THR B C 1
ATOM 8386 O O . THR B 1 392 ? 8.172 22.312 19.922 1 93.12 392 THR B O 1
ATOM 8389 N N . ARG B 1 393 ? 6.508 22.875 18.578 1 95.5 393 ARG B N 1
ATOM 8390 C CA . ARG B 1 393 ? 6.094 21.5 18.344 1 95.5 393 ARG B CA 1
ATOM 8391 C C . ARG B 1 393 ? 7.137 20.75 17.516 1 95.5 393 ARG B C 1
ATOM 8393 O O . ARG B 1 393 ? 7.219 19.531 17.578 1 95.5 393 ARG B O 1
ATOM 8400 N N . PHE B 1 394 ? 7.988 21.469 16.859 1 91.62 394 PHE B N 1
ATOM 8401 C CA . PHE B 1 394 ? 9.023 20.828 16.078 1 91.62 394 PHE B CA 1
ATOM 8402 C C . PHE B 1 394 ? 10.383 20.953 16.75 1 91.62 394 PHE B C 1
ATOM 8404 O O . PHE B 1 394 ? 11.422 20.719 16.125 1 91.62 394 PHE B O 1
ATOM 8411 N N . GLY B 1 395 ? 10.422 21.391 18.031 1 84.5 395 GLY B N 1
ATOM 8412 C CA . GLY B 1 395 ? 11.602 21.328 18.875 1 84.5 395 GLY B CA 1
ATOM 8413 C C . GLY B 1 395 ? 12.477 22.562 18.75 1 84.5 395 GLY B C 1
ATOM 8414 O O . GLY B 1 395 ? 13.609 22.578 19.234 1 84.5 395 GLY B O 1
ATOM 8415 N N . GLY B 1 396 ? 12.07 23.562 18.125 1 78.38 396 GLY B N 1
ATOM 8416 C CA . GLY B 1 396 ? 12.883 24.75 17.906 1 78.38 396 GLY B CA 1
ATOM 8417 C C . GLY B 1 396 ? 13.094 25.562 19.172 1 78.38 396 GLY B C 1
ATOM 8418 O O . GLY B 1 396 ? 14.047 26.344 19.266 1 78.38 396 GLY B O 1
ATOM 8419 N N . THR B 1 397 ? 12.188 25.375 20.094 1 75.88 397 THR B N 1
ATOM 8420 C CA . THR B 1 397 ? 12.297 26.172 21.312 1 75.88 397 THR B CA 1
ATOM 8421 C C . THR B 1 397 ? 13.062 25.406 22.391 1 75.88 397 THR B C 1
ATOM 8423 O O . THR B 1 397 ? 13.43 25.984 23.422 1 75.88 397 THR B O 1
ATOM 8426 N N . GLY B 1 398 ? 13.43 24.234 22.047 1 70.62 398 GLY B N 1
ATOM 8427 C CA . GLY B 1 398 ? 14.117 23.438 23.062 1 70.62 398 GLY B CA 1
ATOM 8428 C C . GLY B 1 398 ? 13.203 22.984 24.188 1 70.62 398 GLY B C 1
ATOM 8429 O O . GLY B 1 398 ? 13.617 22.25 25.078 1 70.62 398 GLY B O 1
ATOM 8430 N N . ALA B 1 399 ? 11.953 23.375 24.188 1 67.94 399 ALA B N 1
ATOM 8431 C CA . ALA B 1 399 ? 11 23 25.234 1 67.94 399 ALA B CA 1
ATOM 8432 C C . ALA B 1 399 ? 10.531 21.562 25.062 1 67.94 399 ALA B C 1
ATOM 8434 O O . ALA B 1 399 ? 10.75 20.953 24.016 1 67.94 399 ALA B O 1
ATOM 8435 N N . SER B 1 400 ? 10.141 20.984 26.109 1 76.94 400 SER B N 1
ATOM 8436 C CA . SER B 1 400 ? 9.688 19.594 26.172 1 76.94 400 SER B CA 1
ATOM 8437 C C . SER B 1 400 ? 8.289 19.438 25.594 1 76.94 400 SER B C 1
ATOM 8439 O O . SER B 1 400 ? 7.562 18.516 25.953 1 76.94 400 SER B O 1
ATOM 8441 N N . GLU B 1 401 ? 7.898 20.297 24.688 1 88.81 401 GLU B N 1
ATOM 8442 C CA . GLU B 1 401 ? 6.523 20.234 24.203 1 88.81 401 GLU B CA 1
ATOM 8443 C C . GLU B 1 401 ? 6.488 19.875 22.719 1 88.81 401 GLU B C 1
ATOM 8445 O O . GLU B 1 401 ? 5.602 20.312 21.984 1 88.81 401 GLU B O 1
ATOM 8450 N N . GLU B 1 402 ? 7.492 19.141 22.344 1 92.5 402 GLU B N 1
ATOM 8451 C CA . GLU B 1 402 ? 7.496 18.672 20.953 1 92.5 402 GLU B CA 1
ATOM 8452 C C . GLU B 1 402 ? 6.359 17.688 20.703 1 92.5 402 GLU B C 1
ATOM 8454 O O . GLU B 1 402 ? 6.078 16.828 21.531 1 92.5 402 GLU B O 1
ATOM 8459 N N . ALA B 1 403 ? 5.656 17.891 19.672 1 96.06 403 ALA B N 1
ATOM 8460 C CA . ALA B 1 403 ? 4.562 17.016 19.25 1 96.06 403 ALA B CA 1
ATOM 8461 C C . ALA B 1 403 ? 4.152 17.328 17.812 1 96.06 403 ALA B C 1
ATOM 8463 O O . ALA B 1 403 ? 3.342 18.219 17.562 1 96.06 403 ALA B O 1
ATOM 8464 N N . PRO B 1 404 ? 4.625 16.531 16.875 1 96.69 404 PRO B N 1
ATOM 8465 C CA . PRO B 1 404 ? 4.336 16.859 15.477 1 96.69 404 PRO B CA 1
ATOM 8466 C C . PRO B 1 404 ? 2.887 16.578 15.094 1 96.69 404 PRO B C 1
ATOM 8468 O O . PRO B 1 404 ? 2.629 15.766 14.195 1 96.69 404 PRO B O 1
ATOM 8471 N N . VAL B 1 405 ? 1.984 17.266 15.695 1 98.06 405 VAL B N 1
ATOM 8472 C CA . VAL B 1 405 ? 0.553 17.109 15.453 1 98.06 405 VAL B CA 1
ATOM 8473 C C . VAL B 1 405 ? 0.232 17.453 14 1 98.06 405 VAL B C 1
ATOM 8475 O O . VAL B 1 405 ? -0.638 16.844 13.391 1 98.06 405 VAL B O 1
ATOM 8478 N N . PHE B 1 406 ? 0.941 18.453 13.508 1 98.44 406 PHE B N 1
ATOM 8479 C CA . PHE B 1 406 ? 0.709 18.859 12.125 1 98.44 406 PHE B CA 1
ATOM 8480 C C . PHE B 1 406 ? 1.067 17.734 11.164 1 98.44 406 PHE B C 1
ATOM 8482 O O . PHE B 1 406 ? 0.39 17.547 10.148 1 98.44 406 PHE B O 1
ATOM 8489 N N . LEU B 1 407 ? 2.133 17.031 11.406 1 98.5 407 LEU B N 1
ATOM 8490 C CA . LEU B 1 407 ? 2.508 15.898 10.57 1 98.5 407 LEU B CA 1
ATOM 8491 C C . LEU B 1 407 ? 1.482 14.773 10.68 1 98.5 407 LEU B C 1
ATOM 8493 O O . LEU B 1 407 ? 1.225 14.062 9.711 1 98.5 407 LEU B O 1
ATOM 8497 N N . LEU B 1 408 ? 0.981 14.547 11.898 1 98.69 408 LEU B N 1
ATOM 8498 C CA . LEU B 1 408 ? -0.101 13.586 12.086 1 98.69 408 LEU B CA 1
ATOM 8499 C C . LEU B 1 408 ? -1.31 13.961 11.234 1 98.69 408 LEU B C 1
ATOM 8501 O O . LEU B 1 408 ? -1.917 13.094 10.602 1 98.69 408 LEU B O 1
ATOM 8505 N N . PHE B 1 409 ? -1.615 15.25 11.211 1 98.62 409 PHE B N 1
ATOM 8506 C CA . PHE B 1 409 ? -2.682 15.773 10.367 1 98.62 409 PHE B CA 1
ATOM 8507 C C . PHE B 1 409 ? -2.412 15.453 8.898 1 98.62 409 PHE B C 1
ATOM 8509 O O . PHE B 1 409 ? -3.297 14.969 8.188 1 98.62 409 PHE B O 1
ATOM 8516 N N . LEU B 1 410 ? -1.213 15.719 8.461 1 98.75 410 LEU B N 1
ATOM 8517 C CA . LEU B 1 410 ? -0.87 15.477 7.066 1 98.75 410 LEU B CA 1
ATOM 8518 C C . LEU B 1 410 ? -0.998 13.992 6.73 1 98.75 410 LEU B C 1
ATOM 8520 O O . LEU B 1 410 ? -1.419 13.641 5.629 1 98.75 410 LEU B O 1
ATOM 8524 N N . ASP B 1 411 ? -0.604 13.125 7.59 1 98.62 411 ASP B N 1
ATOM 8525 C CA . ASP B 1 411 ? -0.754 11.688 7.367 1 98.62 411 ASP B CA 1
ATOM 8526 C C . ASP B 1 411 ? -2.225 11.305 7.227 1 98.62 411 ASP B C 1
ATOM 8528 O O . ASP B 1 411 ? -2.578 10.484 6.379 1 98.62 411 ASP B O 1
ATOM 8532 N N . CYS B 1 412 ? -3.068 11.875 8.086 1 98.69 412 CYS B N 1
ATOM 8533 C CA . CYS B 1 412 ? -4.5 11.633 7.961 1 98.69 412 CYS B CA 1
ATOM 8534 C C . CYS B 1 412 ? -5.004 12.039 6.578 1 98.69 412 CYS B C 1
ATOM 8536 O O . CYS B 1 412 ? -5.801 11.32 5.969 1 98.69 412 CYS B O 1
ATOM 8538 N N . VAL B 1 413 ? -4.559 13.172 6.129 1 98.62 413 VAL B N 1
ATOM 8539 C CA . VAL B 1 413 ? -4.973 13.648 4.812 1 98.62 413 VAL B CA 1
ATOM 8540 C C . VAL B 1 413 ? -4.48 12.688 3.734 1 98.62 413 VAL B C 1
ATOM 8542 O O . VAL B 1 413 ? -5.184 12.43 2.756 1 98.62 413 VAL B O 1
ATOM 8545 N N . TRP B 1 414 ? -3.299 12.195 3.939 1 97.5 414 TRP B N 1
ATOM 8546 C CA . TRP B 1 414 ? -2.773 11.234 2.98 1 97.5 414 TRP B CA 1
ATOM 8547 C C . TRP B 1 414 ? -3.646 9.984 2.932 1 97.5 414 TRP B C 1
ATOM 8549 O O . TRP B 1 414 ? -3.883 9.422 1.858 1 97.5 414 TRP B O 1
ATOM 8559 N N . GLN B 1 415 ? -4.078 9.547 4.086 1 96.62 415 GLN B N 1
ATOM 8560 C CA . GLN B 1 415 ? -4.992 8.406 4.121 1 96.62 415 GLN B CA 1
ATOM 8561 C C . GLN B 1 415 ? -6.242 8.68 3.287 1 96.62 415 GLN B C 1
ATOM 8563 O O . GLN B 1 415 ? -6.711 7.805 2.555 1 96.62 415 GLN B O 1
ATOM 8568 N N . LEU B 1 416 ? -6.793 9.898 3.412 1 96.5 416 LEU B N 1
ATOM 8569 C CA . LEU B 1 416 ? -7.984 10.273 2.658 1 96.5 416 LEU B CA 1
ATOM 8570 C C . LEU B 1 416 ? -7.703 10.273 1.16 1 96.5 416 LEU B C 1
ATOM 8572 O O . LEU B 1 416 ? -8.547 9.844 0.366 1 96.5 416 LEU B O 1
ATOM 8576 N N . LEU B 1 417 ? -6.527 10.758 0.821 1 92.62 417 LEU B N 1
ATOM 8577 C CA . LEU B 1 417 ? -6.125 10.781 -0.581 1 92.62 417 LEU B CA 1
ATOM 8578 C C . LEU B 1 417 ? -6.09 9.375 -1.161 1 92.62 417 LEU B C 1
ATOM 8580 O O . LEU B 1 417 ? -6.461 9.164 -2.318 1 92.62 417 LEU B O 1
ATOM 8584 N N . GLN B 1 418 ? -5.676 8.414 -0.359 1 89.5 418 GLN B N 1
ATOM 8585 C CA . GLN B 1 418 ? -5.582 7.027 -0.811 1 89.5 418 GLN B CA 1
ATOM 8586 C C . GLN B 1 418 ? -6.969 6.398 -0.939 1 89.5 418 GLN B C 1
ATOM 8588 O O . GLN B 1 418 ? -7.219 5.621 -1.863 1 89.5 418 GLN B O 1
ATOM 8593 N N . GLN B 1 419 ? -7.809 6.742 -0.052 1 89.25 419 GLN B N 1
ATOM 8594 C CA . GLN B 1 419 ? -9.125 6.117 -0.007 1 89.25 419 GLN B CA 1
ATOM 8595 C C . GLN B 1 419 ? -10.078 6.77 -1.002 1 89.25 419 GLN B C 1
ATOM 8597 O O . GLN B 1 419 ? -10.984 6.113 -1.523 1 89.25 419 GLN B O 1
ATOM 8602 N N . PHE B 1 420 ? -9.859 8.141 -1.288 1 88.12 420 PHE B N 1
ATOM 8603 C CA . PHE B 1 420 ? -10.711 8.883 -2.207 1 88.12 420 PHE B CA 1
ATOM 8604 C C . PHE B 1 420 ? -9.867 9.641 -3.227 1 88.12 420 PHE B C 1
ATOM 8606 O O . PHE B 1 420 ? -9.914 10.875 -3.287 1 88.12 420 PHE B O 1
ATOM 8613 N N . PRO B 1 421 ? -9.211 8.977 -4.137 1 81 421 PRO B N 1
ATOM 8614 C CA . PRO B 1 421 ? -8.258 9.633 -5.027 1 81 421 PRO B CA 1
ATOM 8615 C C . PRO B 1 421 ? -8.922 10.609 -5.996 1 81 421 PRO B C 1
ATOM 8617 O O . PRO B 1 421 ? -8.297 11.586 -6.414 1 81 421 PRO B O 1
ATOM 8620 N N . ALA B 1 422 ? -10.156 10.453 -6.27 1 79.62 422 ALA B N 1
ATOM 8621 C CA . ALA B 1 422 ? -10.82 11.289 -7.258 1 79.62 422 ALA B CA 1
ATOM 8622 C C . ALA B 1 422 ? -11.359 12.57 -6.617 1 79.62 422 ALA B C 1
ATOM 8624 O O . ALA B 1 422 ? -11.711 13.523 -7.316 1 79.62 422 ALA B O 1
ATOM 8625 N N . GLU B 1 423 ? -11.367 12.602 -5.32 1 89.12 423 GLU B N 1
ATOM 8626 C CA . GLU B 1 423 ? -12.07 13.68 -4.625 1 89.12 423 GLU B CA 1
ATOM 8627 C C . GLU B 1 423 ? -11.117 14.828 -4.293 1 89.12 423 GLU B C 1
ATOM 8629 O O . GLU B 1 423 ? -11.562 15.914 -3.912 1 89.12 423 GLU B O 1
ATOM 8634 N N . PHE B 1 424 ? -9.82 14.688 -4.457 1 92.94 424 PHE B N 1
ATOM 8635 C CA . PHE B 1 424 ? -8.852 15.711 -4.062 1 92.94 424 PHE B CA 1
ATOM 8636 C C . PHE B 1 424 ? -8.07 16.203 -5.27 1 92.94 424 PHE B C 1
ATOM 8638 O O . PHE B 1 424 ? -7.582 15.406 -6.074 1 92.94 424 PHE B O 1
ATOM 8645 N N . GLU B 1 425 ? -7.934 17.469 -5.344 1 91.38 425 GLU B N 1
ATOM 8646 C CA . GLU B 1 425 ? -7.25 18.078 -6.484 1 91.38 425 GLU B CA 1
ATOM 8647 C C . GLU B 1 425 ? -5.734 18 -6.324 1 91.38 425 GLU B C 1
ATOM 8649 O O . GLU B 1 425 ? -5 18.031 -7.312 1 91.38 425 GLU B O 1
ATOM 8654 N N . PHE B 1 426 ? -5.277 17.969 -5.129 1 94.88 426 PHE B N 1
ATOM 8655 C CA . PHE B 1 426 ? -3.84 17.938 -4.891 1 94.88 426 PHE B CA 1
ATOM 8656 C C . PHE B 1 426 ? -3.342 16.5 -4.773 1 94.88 426 PHE B C 1
ATOM 8658 O O . PHE B 1 426 ? -4.117 15.594 -4.465 1 94.88 426 PHE B O 1
ATOM 8665 N N . SER B 1 427 ? -2.082 16.328 -4.988 1 90.88 427 SER B N 1
ATOM 8666 C CA . SER B 1 427 ? -1.469 15.008 -5.02 1 90.88 427 SER B CA 1
ATOM 8667 C C . SER B 1 427 ? -0.653 14.742 -3.76 1 90.88 427 SER B C 1
ATOM 8669 O O . SER B 1 427 ? -0.515 15.625 -2.908 1 90.88 427 SER B O 1
ATOM 8671 N N . GLU B 1 428 ? -0.176 13.531 -3.705 1 91.56 428 GLU B N 1
ATOM 8672 C CA . GLU B 1 428 ? 0.708 13.148 -2.607 1 91.56 428 GLU B CA 1
ATOM 8673 C C . GLU B 1 428 ? 1.989 13.977 -2.617 1 91.56 428 GLU B C 1
ATOM 8675 O O . GLU B 1 428 ? 2.562 14.258 -1.562 1 91.56 428 GLU B O 1
ATOM 8680 N N . PHE B 1 429 ? 2.434 14.461 -3.777 1 91.25 429 PHE B N 1
ATOM 8681 C CA . PHE B 1 429 ? 3.645 15.266 -3.895 1 91.25 429 PHE B CA 1
ATOM 8682 C C . PHE B 1 429 ? 3.475 16.609 -3.189 1 91.25 429 PHE B C 1
ATOM 8684 O O . PHE B 1 429 ? 4.414 17.109 -2.572 1 91.25 429 PHE B O 1
ATOM 8691 N N . PHE B 1 430 ? 2.316 17.078 -3.355 1 96.25 430 PHE B N 1
ATOM 8692 C CA . PHE B 1 430 ? 2.025 18.328 -2.648 1 96.25 430 PHE B CA 1
ATOM 8693 C C . PHE B 1 430 ? 2.133 18.125 -1.141 1 96.25 430 PHE B C 1
ATOM 8695 O O . PHE B 1 430 ? 2.727 18.953 -0.443 1 96.25 430 PHE B O 1
ATOM 8702 N N . LEU B 1 431 ? 1.521 17.062 -0.622 1 97.31 431 LEU B N 1
ATOM 8703 C CA . LEU B 1 431 ? 1.562 16.797 0.812 1 97.31 431 LEU B CA 1
ATOM 8704 C C . LEU B 1 431 ? 3 16.609 1.287 1 97.31 431 LEU B C 1
ATOM 8706 O O . LEU B 1 431 ? 3.357 17.062 2.381 1 97.31 431 LEU B O 1
ATOM 8710 N N . LEU B 1 432 ? 3.773 15.93 0.452 1 95.31 432 LEU B N 1
ATOM 8711 C CA . LEU B 1 432 ? 5.18 15.727 0.781 1 95.31 432 LEU B CA 1
ATOM 8712 C C . LEU B 1 432 ? 5.922 17.062 0.833 1 95.31 432 LEU B C 1
ATOM 8714 O O . LEU B 1 432 ? 6.77 17.266 1.704 1 95.31 432 LEU B O 1
ATOM 8718 N N . ALA B 1 433 ? 5.621 17.906 -0.103 1 95.81 433 ALA B N 1
ATOM 8719 C CA . ALA B 1 433 ? 6.234 19.234 -0.119 1 95.81 433 ALA B CA 1
ATOM 8720 C C . ALA B 1 433 ? 5.902 20 1.154 1 95.81 433 ALA B C 1
ATOM 8722 O O . ALA B 1 433 ? 6.77 20.672 1.721 1 95.81 433 ALA B O 1
ATOM 8723 N N . LEU B 1 434 ? 4.695 19.906 1.527 1 97.62 434 LEU B N 1
ATOM 8724 C CA . LEU B 1 434 ? 4.277 20.578 2.75 1 97.62 434 LEU B CA 1
ATOM 8725 C C . LEU B 1 434 ? 4.949 19.969 3.971 1 97.62 434 LEU B C 1
ATOM 8727 O O . LEU B 1 434 ? 5.367 20.688 4.883 1 97.62 434 LEU B O 1
ATOM 8731 N N . HIS B 1 435 ? 5.031 18.672 3.977 1 97.06 435 HIS B N 1
ATOM 8732 C CA . HIS B 1 435 ? 5.73 17.953 5.031 1 97.06 435 HIS B CA 1
ATOM 8733 C C . HIS B 1 435 ? 7.172 18.422 5.164 1 97.06 435 HIS B C 1
ATOM 8735 O O . HIS B 1 435 ? 7.656 18.656 6.273 1 97.06 435 HIS B O 1
ATOM 8741 N N . ASP B 1 436 ? 7.824 18.641 4.066 1 95.12 436 ASP B N 1
ATOM 8742 C CA . ASP B 1 436 ? 9.227 19.062 4.051 1 95.12 436 ASP B CA 1
ATOM 8743 C C . ASP B 1 436 ? 9.367 20.531 4.453 1 95.12 436 ASP B C 1
ATOM 8745 O O . ASP B 1 436 ? 10.375 20.922 5.047 1 95.12 436 ASP B O 1
ATOM 8749 N N . SER B 1 437 ? 8.406 21.281 4.129 1 94.38 437 SER B N 1
ATOM 8750 C CA . SER B 1 437 ? 8.469 22.719 4.348 1 94.38 437 SER B CA 1
ATOM 8751 C C . SER B 1 437 ? 8.578 23.062 5.832 1 94.38 437 SER B C 1
ATOM 8753 O O . SER B 1 437 ? 9.078 24.125 6.203 1 94.38 437 SER B O 1
ATOM 8755 N N . VAL B 1 438 ? 8.148 22.172 6.645 1 93.5 438 VAL B N 1
ATOM 8756 C CA . VAL B 1 438 ? 8.148 22.453 8.078 1 93.5 438 VAL B CA 1
ATOM 8757 C C . VAL B 1 438 ? 9.586 22.484 8.594 1 93.5 438 VAL B C 1
ATOM 8759 O O . VAL B 1 438 ? 9.867 23.078 9.633 1 93.5 438 VAL B O 1
ATOM 8762 N N . ARG B 1 439 ? 10.453 21.906 7.797 1 91.12 439 ARG B N 1
ATOM 8763 C CA . ARG B 1 439 ? 11.836 21.812 8.25 1 91.12 439 ARG B CA 1
ATOM 8764 C C . ARG B 1 439 ? 12.742 22.75 7.453 1 91.12 439 ARG B C 1
ATOM 8766 O O . ARG B 1 439 ? 13.969 22.703 7.59 1 91.12 439 ARG B O 1
ATOM 8773 N N . VAL B 1 440 ? 12.227 23.578 6.633 1 90.38 440 VAL B N 1
ATOM 8774 C CA . VAL B 1 440 ? 12.992 24.516 5.828 1 90.38 440 VAL B CA 1
ATOM 8775 C C . VAL B 1 440 ? 12.727 25.938 6.293 1 90.38 440 VAL B C 1
ATOM 8777 O O . VAL B 1 440 ? 11.594 26.422 6.203 1 90.38 440 VAL B O 1
ATOM 8780 N N . PRO B 1 441 ? 13.703 26.578 6.754 1 89.31 441 PRO B N 1
ATOM 8781 C CA . PRO B 1 441 ? 13.508 27.938 7.301 1 89.31 441 PRO B CA 1
ATOM 8782 C C . PRO B 1 441 ? 13.547 29.016 6.223 1 89.31 441 PRO B C 1
ATOM 8784 O O . PRO B 1 441 ? 14.242 30.031 6.391 1 89.31 441 PRO B O 1
ATOM 8787 N N . ASP B 1 442 ? 12.781 28.891 5.223 1 87.19 442 ASP B N 1
ATOM 8788 C CA . ASP B 1 442 ? 12.773 29.844 4.125 1 87.19 442 ASP B CA 1
ATOM 8789 C C . ASP B 1 442 ? 11.773 30.969 4.379 1 87.19 442 ASP B C 1
ATOM 8791 O O . ASP B 1 442 ? 11.93 32.062 3.873 1 87.19 442 ASP B O 1
ATOM 8795 N N . THR B 1 443 ? 10.711 30.625 5.066 1 89.38 443 THR B N 1
ATOM 8796 C CA . THR B 1 443 ? 9.703 31.625 5.418 1 89.38 443 THR B CA 1
ATOM 8797 C C . THR B 1 443 ? 9.367 31.547 6.902 1 89.38 443 THR B C 1
ATOM 8799 O O . THR B 1 443 ? 9.75 30.594 7.586 1 89.38 443 THR B O 1
ATOM 8802 N N . LEU B 1 444 ? 8.641 32.469 7.344 1 89.62 444 LEU B N 1
ATOM 8803 C CA . LEU B 1 444 ? 8.328 32.562 8.766 1 89.62 444 LEU B CA 1
ATOM 8804 C C . LEU B 1 444 ? 7.129 31.688 9.117 1 89.62 444 LEU B C 1
ATOM 8806 O O . LEU B 1 444 ? 6.859 31.438 10.297 1 89.62 444 LEU B O 1
ATOM 8810 N N . THR B 1 445 ? 6.465 31.188 8.195 1 92.81 445 THR B N 1
ATOM 8811 C CA . THR B 1 445 ? 5.191 30.5 8.398 1 92.81 445 THR B CA 1
ATOM 8812 C C . THR B 1 445 ? 5.312 29.438 9.477 1 92.81 445 THR B C 1
ATOM 8814 O O . THR B 1 445 ? 4.555 29.438 10.453 1 92.81 445 THR B O 1
ATOM 8817 N N . PHE B 1 446 ? 6.285 28.594 9.391 1 93.5 446 PHE B N 1
ATOM 8818 C CA . PHE B 1 446 ? 6.402 27.5 10.344 1 93.5 446 PHE B CA 1
ATOM 8819 C C . PHE B 1 446 ? 7.539 27.75 11.328 1 93.5 446 PHE B C 1
ATOM 8821 O O . PHE B 1 446 ? 7.887 26.875 12.125 1 93.5 446 PHE B O 1
ATOM 8828 N N . LEU B 1 447 ? 8.117 28.984 11.32 1 90.5 447 LEU B N 1
ATOM 8829 C CA . LEU B 1 447 ? 9.258 29.297 12.172 1 90.5 447 LEU B CA 1
ATOM 8830 C C . LEU B 1 447 ? 8.82 30.094 13.398 1 90.5 447 LEU B C 1
ATOM 8832 O O . LEU B 1 447 ? 9.641 30.453 14.234 1 90.5 447 LEU B O 1
ATOM 8836 N N . ARG B 1 448 ? 7.578 30.297 13.414 1 91.25 448 ARG B N 1
ATOM 8837 C CA . ARG B 1 448 ? 7.055 31.062 14.539 1 91.25 448 ARG B CA 1
ATOM 8838 C C . ARG B 1 448 ? 5.879 30.344 15.188 1 91.25 448 ARG B C 1
ATOM 8840 O O . ARG B 1 448 ? 5.25 29.484 14.57 1 91.25 448 ARG B O 1
ATOM 8847 N N . ASN B 1 449 ? 5.543 30.797 16.391 1 92.5 449 ASN B N 1
ATOM 8848 C CA . ASN B 1 449 ? 4.531 30.109 17.172 1 92.5 449 ASN B CA 1
ATOM 8849 C C . ASN B 1 449 ? 3.201 30.859 17.172 1 92.5 449 ASN B C 1
ATOM 8851 O O . ASN B 1 449 ? 2.16 30.297 17.5 1 92.5 449 ASN B O 1
ATOM 8855 N N . THR B 1 450 ? 3.248 32.188 16.906 1 94.75 450 THR B N 1
ATOM 8856 C CA . THR B 1 450 ? 2.031 32.969 17.047 1 94.75 450 THR B CA 1
ATOM 8857 C C . THR B 1 450 ? 1.899 33.969 15.898 1 94.75 450 THR B C 1
ATOM 8859 O O . THR B 1 450 ? 2.896 34.344 15.281 1 94.75 450 THR B O 1
ATOM 8862 N N . PRO B 1 451 ? 0.663 34.344 15.672 1 94 451 PRO B N 1
ATOM 8863 C CA . PRO B 1 451 ? 0.456 35.406 14.68 1 94 451 PRO B CA 1
ATOM 8864 C C . PRO B 1 451 ? 1.153 36.719 15.062 1 94 451 PRO B C 1
ATOM 8866 O O . PRO B 1 451 ? 1.628 37.469 14.195 1 94 451 PRO B O 1
ATOM 8869 N N . TRP B 1 452 ? 1.22 36.938 16.312 1 94.12 452 TRP B N 1
ATOM 8870 C CA . TRP B 1 452 ? 1.898 38.156 16.797 1 94.12 452 TRP B CA 1
ATOM 8871 C C . TRP B 1 452 ? 3.367 38.125 16.391 1 94.12 452 TRP B C 1
ATOM 8873 O O . TRP B 1 452 ? 3.883 39.125 15.883 1 94.12 452 TRP B O 1
ATOM 8883 N N . GLU B 1 453 ? 4.039 37.062 16.562 1 90.56 453 GLU B N 1
ATOM 8884 C CA . GLU B 1 453 ? 5.445 36.906 16.219 1 90.56 453 GLU B CA 1
ATOM 8885 C C . GLU B 1 453 ? 5.652 37.062 14.703 1 90.56 453 GLU B C 1
ATOM 8887 O O . GLU B 1 453 ? 6.637 37.656 14.266 1 90.56 453 GLU B O 1
ATOM 8892 N N . ARG B 1 454 ? 4.785 36.562 13.977 1 88.25 454 ARG B N 1
ATOM 8893 C CA . ARG B 1 454 ? 4.887 36.625 12.523 1 88.25 454 ARG B CA 1
ATOM 8894 C C . ARG B 1 454 ? 4.664 38.062 12.016 1 88.25 454 ARG B C 1
ATOM 8896 O O . ARG B 1 454 ? 5.305 38.5 11.055 1 88.25 454 ARG B O 1
ATOM 8903 N N . GLY B 1 455 ? 3.756 38.75 12.641 1 82.88 455 GLY B N 1
ATOM 8904 C CA . GLY B 1 455 ? 3.465 40.125 12.258 1 82.88 455 GLY B CA 1
ATOM 8905 C C . GLY B 1 455 ? 4.566 41.094 12.641 1 82.88 455 GLY B C 1
ATOM 8906 O O . GLY B 1 455 ? 4.824 42.062 11.922 1 82.88 455 GLY B O 1
ATOM 8907 N N . LYS B 1 456 ? 5.141 40.906 13.758 1 78.5 456 LYS B N 1
ATOM 8908 C CA . LYS B 1 456 ? 6.207 41.781 14.234 1 78.5 456 LYS B CA 1
ATOM 8909 C C . LYS B 1 456 ? 7.426 41.688 13.32 1 78.5 456 LYS B C 1
ATOM 8911 O O . LYS B 1 456 ? 8.023 42.719 12.984 1 78.5 456 LYS B O 1
ATOM 8916 N N . GLN B 1 457 ? 7.754 40.562 12.945 1 65.12 457 GLN B N 1
ATOM 8917 C CA . GLN B 1 457 ? 8.969 40.375 12.164 1 65.12 457 GLN B CA 1
ATOM 8918 C C . GLN B 1 457 ? 8.75 40.781 10.703 1 65.12 457 GLN B C 1
ATOM 8920 O O . GLN B 1 457 ? 9.672 41.281 10.039 1 65.12 457 GLN B O 1
ATOM 8925 N N . SER B 1 458 ? 7.566 40.5 10.289 1 56.88 458 SER B N 1
ATOM 8926 C CA . SER B 1 458 ? 7.266 40.906 8.922 1 56.88 458 SER B CA 1
ATOM 8927 C C . SER B 1 458 ? 7.383 42.438 8.766 1 56.88 458 SER B C 1
ATOM 8929 O O . SER B 1 458 ? 7.898 42.906 7.754 1 56.88 458 SER B O 1
ATOM 8931 N N . ALA B 1 459 ? 7.031 43.094 9.812 1 50.25 459 ALA B N 1
ATOM 8932 C CA . ALA B 1 459 ? 7.117 44.562 9.828 1 50.25 459 ALA B CA 1
ATOM 8933 C C . ALA B 1 459 ? 8.57 45.031 9.898 1 50.25 459 ALA B C 1
ATOM 8935 O O . ALA B 1 459 ? 8.945 46 9.266 1 50.25 459 ALA B O 1
ATOM 8936 N N . GLN B 1 460 ? 9.344 44.281 10.68 1 48.66 460 GLN B N 1
ATOM 8937 C CA . GLN B 1 460 ? 10.758 44.625 10.805 1 48.66 460 GLN B CA 1
ATOM 8938 C C . GLN B 1 460 ? 11.492 44.375 9.484 1 48.66 460 GLN B C 1
ATOM 8940 O O . GLN B 1 460 ? 12.344 45.188 9.094 1 48.66 460 GLN B O 1
ATOM 8945 N N . PHE B 1 461 ? 11.195 43.25 8.859 1 50.25 461 PHE B N 1
ATOM 8946 C CA . PHE B 1 461 ? 11.844 42.969 7.578 1 50.25 461 PHE B CA 1
ATOM 8947 C C . PHE B 1 461 ? 11.453 44 6.535 1 50.25 461 PHE B C 1
ATOM 8949 O O . PHE B 1 461 ? 12.273 44.375 5.691 1 50.25 461 PHE B O 1
ATOM 8956 N N . ASN B 1 462 ? 10.266 44.469 6.656 1 47.81 462 ASN B N 1
ATOM 8957 C CA . ASN B 1 462 ? 9.828 45.5 5.742 1 47.81 462 ASN B CA 1
ATOM 8958 C C . ASN B 1 462 ? 10.547 46.812 6.008 1 47.81 462 ASN B C 1
ATOM 8960 O O . ASN B 1 462 ? 10.828 47.594 5.078 1 47.81 462 ASN B O 1
ATOM 8964 N N . SER B 1 463 ? 11.008 47.062 7.262 1 43.78 463 SER B N 1
ATOM 8965 C CA . SER B 1 463 ? 11.719 48.281 7.598 1 43.78 463 SER B CA 1
ATOM 8966 C C . SER B 1 463 ? 13.188 48.219 7.184 1 43.78 463 SER B C 1
ATOM 8968 O O . SER B 1 463 ? 13.781 49.219 6.777 1 43.78 463 SER B O 1
ATOM 8970 N N . TYR B 1 464 ? 13.852 47.094 7.344 1 40.03 464 TYR B N 1
ATOM 8971 C CA . TYR B 1 464 ? 15.281 47 7.062 1 40.03 464 TYR B CA 1
ATOM 8972 C C . TYR B 1 464 ? 15.555 47.156 5.574 1 40.03 464 TYR B C 1
ATOM 8974 O O . TYR B 1 464 ? 16.656 47.562 5.18 1 40.03 464 TYR B O 1
ATOM 8982 N N . THR B 1 465 ? 14.742 46.688 4.812 1 40.53 465 THR B N 1
ATOM 8983 C CA . THR B 1 465 ? 15.07 46.906 3.408 1 40.53 465 THR B CA 1
ATOM 8984 C C . THR B 1 465 ? 15.156 48.375 3.088 1 40.53 465 THR B C 1
ATOM 8986 O O . THR B 1 465 ? 15.375 48.781 1.938 1 40.53 465 THR B O 1
ATOM 8989 N N . GLN B 1 466 ? 14.906 49.281 4.117 1 36.84 466 GLN B N 1
ATOM 8990 C CA . GLN B 1 466 ? 15.172 50.688 3.873 1 36.84 466 GLN B CA 1
ATOM 8991 C C . GLN B 1 466 ? 16.656 51 4.031 1 36.84 466 GLN B C 1
ATOM 8993 O O . GLN B 1 466 ? 17.078 51.562 5.043 1 36.84 466 GLN B O 1
ATOM 8998 N N . VAL B 1 467 ? 17.625 50.219 3.709 1 34.22 467 VAL B N 1
ATOM 8999 C CA . VAL B 1 467 ? 19.016 50.688 3.758 1 34.22 467 VAL B CA 1
ATOM 9000 C C . VAL B 1 467 ? 19.156 51.969 2.951 1 34.22 467 VAL B C 1
ATOM 9002 O O . VAL B 1 467 ? 18.906 52 1.743 1 34.22 467 VAL B O 1
ATOM 9005 N N . TYR B 1 468 ? 19.375 53.094 3.623 1 31.41 468 TYR B N 1
ATOM 9006 C CA . TYR B 1 468 ? 19.828 54.438 3.26 1 31.41 468 TYR B CA 1
ATOM 9007 C C . TYR B 1 468 ? 21.219 54.406 2.637 1 31.41 468 TYR B C 1
ATOM 9009 O O . TYR B 1 468 ? 22.203 54.094 3.311 1 31.41 468 TYR B O 1
ATOM 9017 N N . THR B 1 469 ? 21.578 54.125 1.434 1 33 469 THR B N 1
ATOM 9018 C CA . THR B 1 469 ? 22.844 54.625 0.941 1 33 469 THR B CA 1
ATOM 9019 C C . THR B 1 469 ? 22.891 56.156 1.068 1 33 469 THR B C 1
ATOM 9021 O O . THR B 1 469 ? 21.953 56.844 0.681 1 33 469 THR B O 1
ATOM 9024 N N . PRO B 1 470 ? 23.797 56.812 1.806 1 31.22 470 PRO B N 1
ATOM 9025 C CA . PRO B 1 470 ? 23.984 58.281 1.98 1 31.22 470 PRO B CA 1
ATOM 9026 C C . PRO B 1 470 ? 23.938 59.031 0.66 1 31.22 470 PRO B C 1
ATOM 9028 O O . PRO B 1 470 ? 23.844 60.25 0.659 1 31.22 470 PRO B O 1
ATOM 9031 N N . GLU B 1 471 ? 24.797 58.781 -0.387 1 32.53 471 GLU B N 1
ATOM 9032 C CA . GLU B 1 471 ? 24.938 59.812 -1.415 1 32.53 471 GLU B CA 1
ATOM 9033 C C . GLU B 1 471 ? 23.578 60.312 -1.888 1 32.53 471 GLU B C 1
ATOM 9035 O O . GLU B 1 471 ? 23.406 61.5 -2.119 1 32.53 471 GLU B O 1
ATOM 9040 N N . TYR B 1 472 ? 22.953 59.719 -2.928 1 30.91 472 TYR B N 1
ATOM 9041 C CA . TYR B 1 472 ? 21.781 60.375 -3.504 1 30.91 472 TYR B CA 1
ATOM 9042 C C . TYR B 1 472 ? 20.656 60.438 -2.48 1 30.91 472 TYR B C 1
ATOM 9044 O O . TYR B 1 472 ? 20.391 59.5 -1.753 1 30.91 472 TYR B O 1
ATOM 9052 N N . SER B 1 473 ? 20.297 61.75 -1.919 1 32.44 473 SER B N 1
ATOM 9053 C CA . SER B 1 473 ? 19.438 62.344 -0.911 1 32.44 473 SER B CA 1
ATOM 9054 C C . SER B 1 473 ? 18.125 61.594 -0.778 1 32.44 473 SER B C 1
ATOM 9056 O O . SER B 1 473 ? 17.578 61.469 0.32 1 32.44 473 SER B O 1
ATOM 9058 N N . GLN B 1 474 ? 17.203 61.969 -1.842 1 31.66 474 GLN B N 1
ATOM 9059 C CA . GLN B 1 474 ? 15.797 61.656 -1.613 1 31.66 474 GLN B CA 1
ATOM 9060 C C . GLN B 1 474 ? 15.609 60.156 -1.335 1 31.66 474 GLN B C 1
ATOM 9062 O O . GLN B 1 474 ? 16.219 59.312 -1.998 1 31.66 474 GLN B O 1
ATOM 9067 N N . PRO B 1 475 ? 15.398 59.812 -0.066 1 35.25 475 PRO B N 1
ATOM 9068 C CA . PRO B 1 475 ? 15.102 58.406 0.144 1 35.25 475 PRO B CA 1
ATOM 9069 C C . PRO B 1 475 ? 14.266 57.812 -0.985 1 35.25 475 PRO B C 1
ATOM 9071 O O . PRO B 1 475 ? 13.266 58.375 -1.394 1 35.25 475 PRO B O 1
ATOM 9074 N N . PRO B 1 476 ? 14.898 57.531 -2.178 1 33.59 476 PRO B N 1
ATOM 9075 C CA . PRO B 1 476 ? 13.859 57.094 -3.105 1 33.59 476 PRO B CA 1
ATOM 9076 C C . PRO B 1 476 ? 12.695 56.406 -2.4 1 33.59 476 PRO B C 1
ATOM 9078 O O . PRO B 1 476 ? 12.898 55.75 -1.359 1 33.59 476 PRO B O 1
ATOM 9081 N N . ALA B 1 477 ? 11.523 57 -2.254 1 34.59 477 ALA B N 1
ATOM 9082 C CA . ALA B 1 477 ? 10.172 56.531 -1.923 1 34.59 477 ALA B CA 1
ATOM 9083 C C . ALA B 1 477 ? 10.016 55.031 -2.209 1 34.59 477 ALA B C 1
ATOM 9085 O O . ALA B 1 477 ? 9.25 54.656 -3.092 1 34.59 477 ALA B O 1
ATOM 9086 N N . GLY B 1 478 ? 11.031 54.594 -2.631 1 36 478 GLY B N 1
ATOM 9087 C CA . GLY B 1 478 ? 10.859 53.219 -3.102 1 36 478 GLY B CA 1
ATOM 9088 C C . GLY B 1 478 ? 10.078 52.344 -2.131 1 36 478 GLY B C 1
ATOM 9089 O O . GLY B 1 478 ? 10.203 52.5 -0.915 1 36 478 GLY B O 1
ATOM 9090 N N . ASN B 1 479 ? 8.906 52.062 -2.637 1 36.47 479 ASN B N 1
ATOM 9091 C CA . ASN B 1 479 ? 7.91 51.125 -2.119 1 36.47 479 ASN B CA 1
ATOM 9092 C C . ASN B 1 479 ? 8.562 49.969 -1.375 1 36.47 479 ASN B C 1
ATOM 9094 O O . ASN B 1 479 ? 9.344 49.219 -1.955 1 36.47 479 ASN B O 1
ATOM 9098 N N . SER B 1 480 ? 9.133 50.094 -0.294 1 41.09 480 SER B N 1
ATOM 9099 C CA . SER B 1 480 ? 9.352 48.969 0.583 1 41.09 480 SER B CA 1
ATOM 9100 C C . SER B 1 480 ? 8.492 47.781 0.16 1 41.09 480 SER B C 1
ATOM 9102 O O . SER B 1 480 ? 7.266 47.812 0.256 1 41.09 480 SER B O 1
ATOM 9104 N N . VAL B 1 481 ? 8.641 47.312 -0.97 1 44.88 481 VAL B N 1
ATOM 9105 C CA . VAL B 1 481 ? 7.953 46.094 -1.411 1 44.88 481 VAL B CA 1
ATOM 9106 C C . VAL B 1 481 ? 7.84 45.094 -0.249 1 44.88 481 VAL B C 1
ATOM 9108 O O . VAL B 1 481 ? 8.852 44.625 0.26 1 44.88 481 VAL B O 1
ATOM 9111 N N . ASN B 1 482 ? 7.027 45.312 0.772 1 52.31 482 ASN B N 1
ATOM 9112 C CA . ASN B 1 482 ? 6.543 44.406 1.802 1 52.31 482 ASN B CA 1
ATOM 9113 C C . ASN B 1 482 ? 6.293 43.031 1.239 1 52.31 482 ASN B C 1
ATOM 9115 O O . ASN B 1 482 ? 5.16 42.688 0.895 1 52.31 482 ASN B O 1
ATOM 9119 N N . LEU B 1 483 ? 7.348 42.375 0.721 1 60.59 483 LEU B N 1
ATOM 9120 C CA . LEU B 1 483 ? 7.121 41.031 0.192 1 60.59 483 LEU B CA 1
ATOM 9121 C C . LEU B 1 483 ? 6.816 40.062 1.317 1 60.59 483 LEU B C 1
ATOM 9123 O O . LEU B 1 483 ? 7.68 39.781 2.15 1 60.59 483 LEU B O 1
ATOM 9127 N N . GLN B 1 484 ? 5.535 39.875 1.704 1 75.75 484 GLN B N 1
ATOM 9128 C CA . GLN B 1 484 ? 5.113 38.875 2.68 1 75.75 484 GLN B CA 1
ATOM 9129 C C . GLN B 1 484 ? 5.188 37.469 2.094 1 75.75 484 GLN B C 1
ATOM 9131 O O . GLN B 1 484 ? 4.191 36.938 1.589 1 75.75 484 GLN B O 1
ATOM 9136 N N . LEU B 1 485 ? 6.449 36.938 2.117 1 84.94 485 LEU B N 1
ATOM 9137 C CA . LEU B 1 485 ? 6.617 35.562 1.622 1 84.94 485 LEU B CA 1
ATOM 9138 C C . LEU B 1 485 ? 6.094 34.562 2.635 1 84.94 485 LEU B C 1
ATOM 9140 O O . LEU B 1 485 ? 6.227 34.75 3.844 1 84.94 485 LEU B O 1
ATOM 9144 N N . SER B 1 486 ? 5.426 33.625 2.129 1 91.81 486 SER B N 1
ATOM 9145 C CA . SER B 1 486 ? 4.895 32.562 2.959 1 91.81 486 SER B CA 1
ATOM 9146 C C . SER B 1 486 ? 5.281 31.188 2.406 1 91.81 486 SER B C 1
ATOM 9148 O O . SER B 1 486 ? 5.969 31.109 1.387 1 91.81 486 SER B O 1
ATOM 9150 N N . VAL B 1 487 ? 4.918 30.203 3.08 1 94.44 487 VAL B N 1
ATOM 9151 C CA . VAL B 1 487 ? 5.23 28.844 2.689 1 94.44 487 VAL B CA 1
ATOM 9152 C C . VAL B 1 487 ? 4.547 28.516 1.364 1 94.44 487 VAL B C 1
ATOM 9154 O O . VAL B 1 487 ? 4.984 27.609 0.638 1 94.44 487 VAL B O 1
ATOM 9157 N N . TRP B 1 488 ? 3.551 29.266 1.005 1 95.56 488 TRP B N 1
ATOM 9158 C CA . TRP B 1 488 ? 2.748 28.969 -0.176 1 95.56 488 TRP B CA 1
ATOM 9159 C C . TRP B 1 488 ? 3.422 29.484 -1.44 1 95.56 488 TRP B C 1
ATOM 9161 O O . TRP B 1 488 ? 2.939 29.25 -2.551 1 95.56 488 TRP B O 1
ATOM 9171 N N . ASP B 1 489 ? 4.469 30.203 -1.217 1 92 489 ASP B N 1
ATOM 9172 C CA . ASP B 1 489 ? 5.309 30.578 -2.352 1 92 489 ASP B CA 1
ATOM 9173 C C . ASP B 1 489 ? 6.227 29.422 -2.756 1 92 489 ASP B C 1
ATOM 9175 O O . ASP B 1 489 ? 7.434 29.469 -2.506 1 92 489 ASP B O 1
ATOM 9179 N N . TRP B 1 490 ? 5.684 28.516 -3.406 1 93.06 490 TRP B N 1
ATOM 9180 C CA . TRP B 1 490 ? 6.324 27.234 -3.676 1 93.06 490 TRP B CA 1
ATOM 9181 C C . TRP B 1 490 ? 7.512 27.391 -4.613 1 93.06 490 TRP B C 1
ATOM 9183 O O . TRP B 1 490 ? 8.422 26.562 -4.625 1 93.06 490 TRP B O 1
ATOM 9193 N N . ASP B 1 491 ? 7.539 28.438 -5.387 1 88.94 491 ASP B N 1
ATOM 9194 C CA . ASP B 1 491 ? 8.617 28.656 -6.352 1 88.94 491 ASP B CA 1
ATOM 9195 C C . ASP B 1 491 ? 9.93 28.969 -5.645 1 88.94 491 ASP B C 1
ATOM 9197 O O . ASP B 1 491 ? 10.992 28.969 -6.27 1 88.94 491 ASP B O 1
ATOM 9201 N N . LEU B 1 492 ? 9.82 29.156 -4.348 1 88.81 492 LEU B N 1
ATOM 9202 C CA . LEU B 1 492 ? 11.039 29.328 -3.564 1 88.81 492 LEU B CA 1
ATOM 9203 C C . LEU B 1 492 ? 11.844 28.047 -3.502 1 88.81 492 LEU B C 1
ATOM 9205 O O . LEU B 1 492 ? 13.07 28.078 -3.377 1 88.81 492 LEU B O 1
ATOM 9209 N N . ARG B 1 493 ? 11.188 26.938 -3.611 1 91.31 493 ARG B N 1
ATOM 9210 C CA . ARG B 1 493 ? 11.852 25.656 -3.34 1 91.31 493 ARG B CA 1
ATOM 9211 C C . ARG B 1 493 ? 11.672 24.688 -4.5 1 91.31 493 ARG B C 1
ATOM 9213 O O . ARG B 1 493 ? 12.469 23.766 -4.676 1 91.31 493 ARG B O 1
ATOM 9220 N N . TYR B 1 494 ? 10.633 24.906 -5.234 1 90.69 494 TYR B N 1
ATOM 9221 C CA . TYR B 1 494 ? 10.273 23.922 -6.25 1 90.69 494 TYR B CA 1
ATOM 9222 C C . TYR B 1 494 ? 10.219 24.562 -7.633 1 90.69 494 TYR B C 1
ATOM 9224 O O . TYR B 1 494 ? 9.758 25.703 -7.777 1 90.69 494 TYR B O 1
ATOM 9232 N N . SER B 1 495 ? 10.664 23.812 -8.664 1 83.88 495 SER B N 1
ATOM 9233 C CA . SER B 1 495 ? 10.586 24.266 -10.047 1 83.88 495 SER B CA 1
ATOM 9234 C C . SER B 1 495 ? 9.141 24.234 -10.547 1 83.88 495 SER B C 1
ATOM 9236 O O . SER B 1 495 ? 8.266 23.641 -9.914 1 83.88 495 SER B O 1
ATOM 9238 N N . ASN B 1 496 ? 8.945 24.859 -11.578 1 82.25 496 ASN B N 1
ATOM 9239 C CA . ASN B 1 496 ? 7.609 24.875 -12.164 1 82.25 496 ASN B CA 1
ATOM 9240 C C . ASN B 1 496 ? 7.125 23.469 -12.508 1 82.25 496 ASN B C 1
ATOM 9242 O O . ASN B 1 496 ? 5.945 23.156 -12.344 1 82.25 496 ASN B O 1
ATOM 9246 N N . GLU B 1 497 ? 8.039 22.688 -12.961 1 77.5 497 GLU B N 1
ATOM 9247 C CA . GLU B 1 497 ? 7.699 21.297 -13.289 1 77.5 497 GLU B CA 1
ATOM 9248 C C . GLU B 1 497 ? 7.266 20.531 -12.047 1 77.5 497 GLU B C 1
ATOM 9250 O O . GLU B 1 497 ? 6.324 19.734 -12.102 1 77.5 497 GLU B O 1
ATOM 9255 N N . GLN B 1 498 ? 7.93 20.766 -11.039 1 83.56 498 GLN B N 1
ATOM 9256 C CA . GLN B 1 498 ? 7.602 20.094 -9.781 1 83.56 498 GLN B CA 1
ATOM 9257 C C . GLN B 1 498 ? 6.258 20.578 -9.242 1 83.56 498 GLN B C 1
ATOM 9259 O O . GLN B 1 498 ? 5.48 19.781 -8.703 1 83.56 498 GLN B O 1
ATOM 9264 N N . ILE B 1 499 ? 6.004 21.859 -9.352 1 87.56 499 ILE B N 1
ATOM 9265 C CA . ILE B 1 499 ? 4.762 22.438 -8.859 1 87.56 499 ILE B CA 1
ATOM 9266 C C . ILE B 1 499 ? 3.576 21.859 -9.625 1 87.56 499 ILE B C 1
ATOM 9268 O O . ILE B 1 499 ? 2.508 21.641 -9.055 1 87.56 499 ILE B O 1
ATOM 9272 N N . LEU B 1 500 ? 3.779 21.516 -10.844 1 81.69 500 LEU B N 1
ATOM 9273 C CA . LEU B 1 500 ? 2.727 20.891 -11.641 1 81.69 500 LEU B CA 1
ATOM 9274 C C . LEU B 1 500 ? 2.357 19.516 -11.078 1 81.69 500 LEU B C 1
ATOM 9276 O O . LEU B 1 500 ? 1.213 19.078 -11.211 1 81.69 500 LEU B O 1
ATOM 9280 N N . GLN B 1 501 ? 3.277 18.922 -10.406 1 82.75 501 GLN B N 1
ATOM 9281 C CA . GLN B 1 501 ? 3.047 17.609 -9.828 1 82.75 501 GLN B CA 1
ATOM 9282 C C . GLN B 1 501 ? 2.182 17.703 -8.578 1 82.75 501 GLN B C 1
ATOM 9284 O O . GLN B 1 501 ? 1.69 16.672 -8.086 1 82.75 501 GLN B O 1
ATOM 9289 N N . PHE B 1 502 ? 1.961 18.922 -8.133 1 91.06 502 PHE B N 1
ATOM 9290 C CA . PHE B 1 502 ? 1.11 19.094 -6.961 1 91.06 502 PHE B CA 1
ATOM 9291 C C . PHE B 1 502 ? -0.338 18.75 -7.289 1 91.06 502 PHE B C 1
ATOM 9293 O O . PHE B 1 502 ? -1.148 18.531 -6.387 1 91.06 502 PHE B O 1
ATOM 9300 N N . HIS B 1 503 ? -0.603 18.703 -8.531 1 85.19 503 HIS B N 1
ATOM 9301 C CA . HIS B 1 503 ? -1.975 18.438 -8.953 1 85.19 503 HIS B CA 1
ATOM 9302 C C . HIS B 1 503 ? -2.205 16.953 -9.195 1 85.19 503 HIS B C 1
ATOM 9304 O O . HIS B 1 503 ? -1.345 16.281 -9.75 1 85.19 503 HIS B O 1
ATOM 9310 N N . ASN B 1 504 ? -3.287 16.516 -8.68 1 81.5 504 ASN B N 1
ATOM 9311 C CA . ASN B 1 504 ? -3.713 15.133 -8.883 1 81.5 504 ASN B CA 1
ATOM 9312 C C . ASN B 1 504 ? -4.367 14.938 -10.242 1 81.5 504 ASN B C 1
ATOM 9314 O O . ASN B 1 504 ? -5.461 15.453 -10.492 1 81.5 504 ASN B O 1
ATOM 9318 N N . PRO B 1 505 ? -3.842 14.188 -10.992 1 69.94 505 PRO B N 1
ATOM 9319 C CA . PRO B 1 505 ? -4.406 13.992 -12.336 1 69.94 505 PRO B CA 1
ATOM 9320 C C . PRO B 1 505 ? -5.742 13.258 -12.312 1 69.94 505 PRO B C 1
ATOM 9322 O O . PRO B 1 505 ? -6.527 13.359 -13.258 1 69.94 505 PRO B O 1
ATOM 9325 N N . GLY B 1 506 ? -5.992 12.531 -11.289 1 68.75 506 GLY B N 1
ATOM 9326 C CA . GLY B 1 506 ? -7.23 11.766 -11.188 1 68.75 506 GLY B CA 1
ATOM 9327 C C . GLY B 1 506 ? -8.359 12.547 -10.539 1 68.75 506 GLY B C 1
ATOM 9328 O O . GLY B 1 506 ? -9.422 11.992 -10.258 1 68.75 506 GLY B O 1
ATOM 9329 N N . TYR B 1 507 ? -8.109 13.852 -10.391 1 77.12 507 TYR B N 1
ATOM 9330 C CA . TYR B 1 507 ? -9.109 14.688 -9.734 1 77.12 507 TYR B CA 1
ATOM 9331 C C . TYR B 1 507 ? -10.383 14.773 -10.57 1 77.12 507 TYR B C 1
ATOM 9333 O O . TYR B 1 507 ? -10.359 15.281 -11.688 1 77.12 507 TYR B O 1
ATOM 9341 N N . ALA B 1 508 ? -11.469 14.086 -10.227 1 73.75 508 ALA B N 1
ATOM 9342 C CA . ALA B 1 508 ? -12.781 14.078 -10.867 1 73.75 508 ALA B CA 1
ATOM 9343 C C . ALA B 1 508 ? -13.898 14.117 -9.82 1 73.75 508 ALA B C 1
ATOM 9345 O O . ALA B 1 508 ? -14.602 13.125 -9.617 1 73.75 508 ALA B O 1
ATOM 9346 N N . PRO B 1 509 ? -13.906 15.281 -9.25 1 65.44 509 PRO B N 1
ATOM 9347 C CA . PRO B 1 509 ? -14.906 15.336 -8.18 1 65.44 509 PRO B CA 1
ATOM 9348 C C . PRO B 1 509 ? -16.328 15.188 -8.703 1 65.44 509 PRO B C 1
ATOM 9350 O O . PRO B 1 509 ? -16.641 15.617 -9.82 1 65.44 509 PRO B O 1
ATOM 9353 N N . GLU B 1 510 ? -16.984 14.094 -8.453 1 60.28 510 GLU B N 1
ATOM 9354 C CA . GLU B 1 510 ? -18.375 13.969 -8.852 1 60.28 510 GLU B CA 1
ATOM 9355 C C . GLU B 1 510 ? -19.109 15.297 -8.719 1 60.28 510 GLU B C 1
ATOM 9357 O O . GLU B 1 510 ? -19 15.977 -7.699 1 60.28 510 GLU B O 1
ATOM 9362 N N . HIS B 1 511 ? -18.906 16.094 -9.898 1 53.72 511 HIS B N 1
ATOM 9363 C CA . HIS B 1 511 ? -19.562 17.391 -9.906 1 53.72 511 HIS B CA 1
ATOM 9364 C C . HIS B 1 511 ? -20.938 17.297 -9.25 1 53.72 511 HIS B C 1
ATOM 9366 O O . HIS B 1 511 ? -21.797 16.516 -9.68 1 53.72 511 HIS B O 1
ATOM 9372 N N . TYR B 1 512 ? -21.031 17.109 -8.086 1 46.28 512 TYR B N 1
ATOM 9373 C CA . TYR B 1 512 ? -22.391 17.406 -7.652 1 46.28 512 TYR B CA 1
ATOM 9374 C C . TYR B 1 512 ? -22.781 18.844 -8.008 1 46.28 512 TYR B C 1
ATOM 9376 O O . TYR B 1 512 ? -22.266 19.781 -7.414 1 46.28 512 TYR B O 1
ATOM 9384 N N . PRO B 1 513 ? -22.891 19 -9.43 1 42.66 513 PRO B N 1
ATOM 9385 C CA . PRO B 1 513 ? -23.281 20.406 -9.578 1 42.66 513 PRO B CA 1
ATOM 9386 C C . PRO B 1 513 ? -23.828 21.016 -8.281 1 42.66 513 PRO B C 1
ATOM 9388 O O . PRO B 1 513 ? -23.672 20.406 -7.211 1 42.66 513 PRO B O 1
ATOM 9391 N N . ASP B 1 514 ? -25.125 21.641 -8.57 1 37.81 514 ASP B N 1
ATOM 9392 C CA . ASP B 1 514 ? -26.109 22.312 -7.73 1 37.81 514 ASP B CA 1
ATOM 9393 C C . ASP B 1 514 ? -26.578 21.406 -6.602 1 37.81 514 ASP B C 1
ATOM 9395 O O . ASP B 1 514 ? -27.75 21.422 -6.227 1 37.81 514 ASP B O 1
ATOM 9399 N N . SER B 1 515 ? -26.172 20.312 -6.629 1 40.12 515 SER B N 1
ATOM 9400 C CA . SER B 1 515 ? -26.891 19.516 -5.641 1 40.12 515 SER B CA 1
ATOM 9401 C C . SER B 1 515 ? -27.031 20.281 -4.328 1 40.12 515 SER B C 1
ATOM 9403 O O . SER B 1 515 ? -26.047 20.625 -3.686 1 40.12 515 SER B O 1
ATOM 9405 N N . TRP B 1 516 ? -28 21.016 -4.43 1 37.31 516 TRP B N 1
ATOM 9406 C CA . TRP B 1 516 ? -28.75 21.938 -3.568 1 37.31 516 TRP B CA 1
ATOM 9407 C C . TRP B 1 516 ? -28.734 21.453 -2.123 1 37.31 516 TRP B C 1
ATOM 9409 O O . TRP B 1 516 ? -29.234 20.359 -1.816 1 37.31 516 TRP B O 1
ATOM 9419 N N . PHE B 1 517 ? -27.547 21.422 -1.464 1 44.12 517 PHE B N 1
ATOM 9420 C CA . PHE B 1 517 ? -27.969 21.344 -0.069 1 44.12 517 PHE B CA 1
ATOM 9421 C C . PHE B 1 517 ? -29.375 21.938 0.102 1 44.12 517 PHE B C 1
ATOM 9423 O O . PHE B 1 517 ? -29.719 22.906 -0.565 1 44.12 517 PHE B O 1
ATOM 9430 N N . PRO B 1 518 ? -30.359 21.125 0.371 1 42.5 518 PRO B N 1
ATOM 9431 C CA . PRO B 1 518 ? -31.609 21.844 0.624 1 42.5 518 PRO B CA 1
ATOM 9432 C C . PRO B 1 518 ? -31.359 23.297 1.022 1 42.5 518 PRO B C 1
ATOM 9434 O O . PRO B 1 518 ? -30.297 23.625 1.561 1 42.5 518 PRO B O 1
ATOM 9437 N N . ARG B 1 519 ? -32.125 24.281 0.369 1 38.03 519 ARG B N 1
ATOM 9438 C CA . ARG B 1 519 ? -32.219 25.688 0.77 1 38.03 519 ARG B CA 1
ATOM 9439 C C . ARG B 1 519 ? -31.906 25.844 2.258 1 38.03 519 ARG B C 1
ATOM 9441 O O . ARG B 1 519 ? -32.344 25.047 3.076 1 38.03 519 ARG B O 1
ATOM 9448 N N . GLN B 1 520 ? -30.844 26.578 2.498 1 42.94 520 GLN B N 1
ATOM 9449 C CA . GLN B 1 520 ? -30.609 27.094 3.848 1 42.94 520 GLN B CA 1
ATOM 9450 C C . GLN B 1 520 ? -31.875 27.062 4.684 1 42.94 520 GLN B C 1
ATOM 9452 O O . GLN B 1 520 ? -32.875 27.672 4.312 1 42.94 520 GLN B O 1
ATOM 9457 N N . GLN B 1 521 ? -32.312 25.938 5.121 1 41.25 521 GLN B N 1
ATOM 9458 C CA . GLN B 1 521 ? -33.375 26.234 6.059 1 41.25 521 GLN B CA 1
ATOM 9459 C C . GLN B 1 521 ? -33.062 27.469 6.895 1 41.25 521 GLN B C 1
ATOM 9461 O O . GLN B 1 521 ? -31.938 27.609 7.395 1 41.25 521 GLN B O 1
ATOM 9466 N N . PRO B 1 522 ? -33.656 28.594 6.543 1 41.31 522 PRO B N 1
ATOM 9467 C CA . PRO B 1 522 ? -33.406 29.75 7.41 1 41.31 522 PRO B CA 1
ATOM 9468 C C . PRO B 1 522 ? -33.062 29.359 8.844 1 41.31 522 PRO B C 1
ATOM 9470 O O . PRO B 1 522 ? -33.719 28.5 9.43 1 41.31 522 PRO B O 1
ATOM 9473 N N . SER B 1 523 ? -31.797 29.141 9.102 1 46.75 523 SER B N 1
ATOM 9474 C CA . SER B 1 523 ? -31.359 28.953 10.477 1 46.75 523 SER B CA 1
ATOM 9475 C C . SER B 1 523 ? -32.281 29.688 11.453 1 46.75 523 SER B C 1
ATOM 9477 O O . SER B 1 523 ? -32.406 30.906 11.398 1 46.75 523 SER B O 1
ATOM 9479 N N . LEU B 1 524 ? -33.375 29.219 11.719 1 46.06 524 LEU B N 1
ATOM 9480 C CA . LEU B 1 524 ? -34.156 29.828 12.797 1 46.06 524 LEU B CA 1
ATOM 9481 C C . LEU B 1 524 ? -33.281 30.125 14 1 46.06 524 LEU B C 1
ATOM 9483 O O . LEU B 1 524 ? -32.969 29.234 14.805 1 46.06 524 LEU B O 1
ATOM 9487 N N . MET B 1 525 ? -32.281 30.969 13.773 1 51.41 525 MET B N 1
ATOM 9488 C CA . MET B 1 525 ? -31.656 31.484 14.984 1 51.41 525 MET B CA 1
ATOM 9489 C C . MET B 1 525 ? -32.719 31.766 16.062 1 51.41 525 MET B C 1
ATOM 9491 O O . MET B 1 525 ? -33.719 32.438 15.797 1 51.41 525 MET B O 1
ATOM 9495 N N . VAL B 1 526 ? -32.969 30.875 16.891 1 53.59 526 VAL B N 1
ATOM 9496 C CA . VAL B 1 526 ? -33.969 31.047 17.969 1 53.59 526 VAL B CA 1
ATOM 9497 C C . VAL B 1 526 ? -33.375 31.953 19.047 1 53.59 526 VAL B C 1
ATOM 9499 O O . VAL B 1 526 ? -32.312 31.703 19.578 1 53.59 526 VAL B O 1
ATOM 9502 N N . PRO B 1 527 ? -34.062 33.094 19.094 1 58.03 527 PRO B N 1
ATOM 9503 C CA . PRO B 1 527 ? -33.781 33.938 20.266 1 58.03 527 PRO B CA 1
ATOM 9504 C C . PRO B 1 527 ? -34.125 33.219 21.578 1 58.03 527 PRO B C 1
ATOM 9506 O O . PRO B 1 527 ? -35.188 32.594 21.688 1 58.03 527 PRO B O 1
ATOM 9509 N N . GLY B 1 528 ? -33.062 32.594 22.422 1 66.19 528 GLY B N 1
ATOM 9510 C CA . GLY B 1 528 ? -33.25 31.938 23.703 1 66.19 528 GLY B CA 1
ATOM 9511 C C . GLY B 1 528 ? -32.219 30.859 23.984 1 66.19 528 GLY B C 1
ATOM 9512 O O . GLY B 1 528 ? -31.25 30.719 23.25 1 66.19 528 GLY B O 1
ATOM 9513 N N . PRO B 1 529 ? -32.5 30.312 25.141 1 74.38 529 PRO B N 1
ATOM 9514 C CA . PRO B 1 529 ? -31.609 29.219 25.516 1 74.38 529 PRO B CA 1
ATOM 9515 C C . PRO B 1 529 ? -31.719 28.016 24.594 1 74.38 529 PRO B C 1
ATOM 9517 O O . PRO B 1 529 ? -32.75 27.828 23.938 1 74.38 529 PRO B O 1
ATOM 9520 N N . PRO B 1 530 ? -30.625 27.359 24.391 1 77.62 530 PRO B N 1
ATOM 9521 C CA . PRO B 1 530 ? -30.672 26.172 23.531 1 77.62 530 PRO B CA 1
ATOM 9522 C C . PRO B 1 530 ? -31.672 25.125 24.016 1 77.62 530 PRO B C 1
ATOM 9524 O O . PRO B 1 530 ? -31.906 25 25.219 1 77.62 530 PRO B O 1
ATOM 9527 N N . ASN B 1 531 ? -32.25 24.469 23.094 1 77.75 531 ASN B N 1
ATOM 9528 C CA . ASN B 1 531 ? -33.219 23.406 23.422 1 77.75 531 ASN B CA 1
ATOM 9529 C C . ASN B 1 531 ? -32.5 22.141 23.891 1 77.75 531 ASN B C 1
ATOM 9531 O O . ASN B 1 531 ? -33.031 21.422 24.75 1 77.75 531 ASN B O 1
ATOM 9535 N N . SER B 1 532 ? -31.375 21.953 23.297 1 82.5 532 SER B N 1
ATOM 9536 C CA . SER B 1 532 ? -30.625 20.75 23.656 1 82.5 532 SER B CA 1
ATOM 9537 C C . SER B 1 532 ? -29.125 21 23.641 1 82.5 532 SER B C 1
ATOM 9539 O O . SER B 1 532 ? -28.609 21.703 22.766 1 82.5 532 SER B O 1
ATOM 9541 N N . VAL B 1 533 ? -28.547 20.562 24.719 1 86.69 533 VAL B N 1
ATOM 9542 C CA . VAL B 1 533 ? -27.094 20.641 24.859 1 86.69 533 VAL B CA 1
ATOM 9543 C C . VAL B 1 533 ? -26.516 19.234 25.078 1 86.69 533 VAL B C 1
ATOM 9545 O O . VAL B 1 533 ? -27.016 18.5 25.938 1 86.69 533 VAL B O 1
ATOM 9548 N N . TRP B 1 534 ? -25.531 18.906 24.172 1 87.06 534 TRP B N 1
ATOM 9549 C CA . TRP B 1 534 ? -24.969 17.562 24.234 1 87.06 534 TRP B CA 1
ATOM 9550 C C . TRP B 1 534 ? -23.453 17.609 24.406 1 87.06 534 TRP B C 1
ATOM 9552 O O . TRP B 1 534 ? -22.812 18.562 23.984 1 87.06 534 TRP B O 1
ATOM 9562 N N . LEU B 1 535 ? -22.984 16.594 25.141 1 86.62 535 LEU B N 1
ATOM 9563 C CA . LEU B 1 535 ? -21.547 16.312 25.172 1 86.62 535 LEU B CA 1
ATOM 9564 C C . LEU B 1 535 ? -21.219 15.086 24.312 1 86.62 535 LEU B C 1
ATOM 9566 O O . LEU B 1 535 ? -21.828 14.023 24.484 1 86.62 535 LEU B O 1
ATOM 9570 N N . PHE B 1 536 ? -20.406 15.305 23.344 1 84.38 536 PHE B N 1
ATOM 9571 C CA . PHE B 1 536 ? -19.922 14.18 22.547 1 84.38 536 PHE B CA 1
ATOM 9572 C C . PHE B 1 536 ? -18.594 13.664 23.094 1 84.38 536 PHE B C 1
ATOM 9574 O O . PHE B 1 536 ? -17.578 14.375 23.062 1 84.38 536 PHE B O 1
ATOM 9581 N N . SER B 1 537 ? -18.609 12.422 23.609 1 79.62 537 SER B N 1
ATOM 9582 C CA . SER B 1 537 ? -17.453 11.758 24.172 1 79.62 537 SER B CA 1
ATOM 9583 C C . SER B 1 537 ? -17.516 10.25 23.953 1 79.62 537 SER B C 1
ATOM 9585 O O . SER B 1 537 ? -18.594 9.648 24.062 1 79.62 537 SER B O 1
ATOM 9587 N N . ARG B 1 538 ? -16.438 9.688 23.547 1 77.94 538 ARG B N 1
ATOM 9588 C CA . ARG B 1 538 ? -16.297 8.242 23.359 1 77.94 538 ARG B CA 1
ATOM 9589 C C . ARG B 1 538 ? -17.328 7.715 22.375 1 77.94 538 ARG B C 1
ATOM 9591 O O . ARG B 1 538 ? -18 6.723 22.641 1 77.94 538 ARG B O 1
ATOM 9598 N N . GLY B 1 539 ? -17.594 8.539 21.391 1 74.25 539 GLY B N 1
ATOM 9599 C CA . GLY B 1 539 ? -18.453 8.109 20.297 1 74.25 539 GLY B CA 1
ATOM 9600 C C . GLY B 1 539 ? -19.938 8.188 20.641 1 74.25 539 GLY B C 1
ATOM 9601 O O . GLY B 1 539 ? -20.781 7.676 19.891 1 74.25 539 GLY B O 1
ATOM 9602 N N . ALA B 1 540 ? -20.219 8.867 21.75 1 79.62 540 ALA B N 1
ATOM 9603 C CA . ALA B 1 540 ? -21.609 8.945 22.188 1 79.62 540 ALA B CA 1
ATOM 9604 C C . ALA B 1 540 ? -21.984 10.375 22.578 1 79.62 540 ALA B C 1
ATOM 9606 O O . ALA B 1 540 ? -21.125 11.164 22.969 1 79.62 540 ALA B O 1
ATOM 9607 N N . LEU B 1 541 ? -23.266 10.648 22.438 1 84.44 541 LEU B N 1
ATOM 9608 C CA . LEU B 1 541 ? -23.812 11.938 22.859 1 84.44 541 LEU B CA 1
ATOM 9609 C C . LEU B 1 541 ? -24.484 11.82 24.219 1 84.44 541 LEU B C 1
ATOM 9611 O O . LEU B 1 541 ? -25.375 10.984 24.422 1 84.44 541 LEU B O 1
ATOM 9615 N N . THR B 1 542 ? -24.031 12.57 25.188 1 84.25 542 THR B N 1
ATOM 9616 C CA . THR B 1 542 ? -24.641 12.641 26.516 1 84.25 542 THR B CA 1
ATOM 9617 C C . THR B 1 542 ? -25.25 14.016 26.766 1 84.25 542 THR B C 1
ATOM 9619 O O . THR B 1 542 ? -24.625 15.039 26.469 1 84.25 542 THR B O 1
ATOM 9622 N N . PRO B 1 543 ? -26.484 14.055 27.203 1 86.12 543 PRO B N 1
ATOM 9623 C CA . PRO B 1 543 ? -27.109 15.352 27.453 1 86.12 543 PRO B CA 1
ATOM 9624 C C . PRO B 1 543 ? -26.406 16.141 28.562 1 86.12 543 PRO B C 1
ATOM 9626 O O . PRO B 1 543 ? -25.984 15.547 29.562 1 86.12 543 PRO B O 1
ATOM 9629 N N . LEU B 1 544 ? -26.25 17.391 28.344 1 84.94 544 LEU B N 1
ATOM 9630 C CA . LEU B 1 544 ? -25.688 18.297 29.328 1 84.94 544 LEU B CA 1
ATOM 9631 C C . LEU B 1 544 ? -26.75 19.266 29.859 1 84.94 544 LEU B C 1
ATOM 9633 O O . LEU B 1 544 ? -27.609 19.719 29.094 1 84.94 544 LEU B O 1
ATOM 9637 N N . ASN B 1 545 ? -26.641 19.531 31.109 1 78 545 ASN B N 1
ATOM 9638 C CA . ASN B 1 545 ? -27.578 20.484 31.703 1 78 545 ASN B CA 1
ATOM 9639 C C . ASN B 1 545 ? -27.156 21.922 31.453 1 78 545 ASN B C 1
ATOM 9641 O O . ASN B 1 545 ? -27.984 22.828 31.406 1 78 545 ASN B O 1
ATOM 9645 N N . GLN B 1 546 ? -25.859 22.078 31.484 1 80 546 GLN B N 1
ATOM 9646 C CA . GLN B 1 546 ? -25.297 23.406 31.281 1 80 546 GLN B CA 1
ATOM 9647 C C . GLN B 1 546 ? -24.109 23.359 30.328 1 80 546 GLN B C 1
ATOM 9649 O O . GLN B 1 546 ? -23.406 22.359 30.25 1 80 546 GLN B O 1
ATOM 9654 N N . LEU B 1 547 ? -23.938 24.422 29.703 1 81.44 547 LEU B N 1
ATOM 9655 C CA . LEU B 1 547 ? -22.844 24.516 28.766 1 81.44 547 LEU B CA 1
ATOM 9656 C C . LEU B 1 547 ? -21.531 24.859 29.469 1 81.44 547 LEU B C 1
ATOM 9658 O O . LEU B 1 547 ? -20.469 24.406 29.078 1 81.44 547 LEU B O 1
ATOM 9662 N N . CYS B 1 548 ? -21.688 25.703 30.578 1 83.44 548 CYS B N 1
ATOM 9663 C CA . CYS B 1 548 ? -20.516 26.156 31.312 1 83.44 548 CYS B CA 1
ATOM 9664 C C . CYS B 1 548 ? -20.406 25.484 32.656 1 83.44 548 CYS B C 1
ATOM 9666 O O . CYS B 1 548 ? -21.422 25.109 33.25 1 83.44 548 CYS B O 1
ATOM 9668 N N . PRO B 1 549 ? -19.25 25.312 33.156 1 81.06 549 PRO B N 1
ATOM 9669 C CA . PRO B 1 549 ? -19.062 24.578 34.406 1 81.06 549 PRO B CA 1
ATOM 9670 C C . PRO B 1 549 ? -19.391 25.438 35.656 1 81.06 549 PRO B C 1
ATOM 9672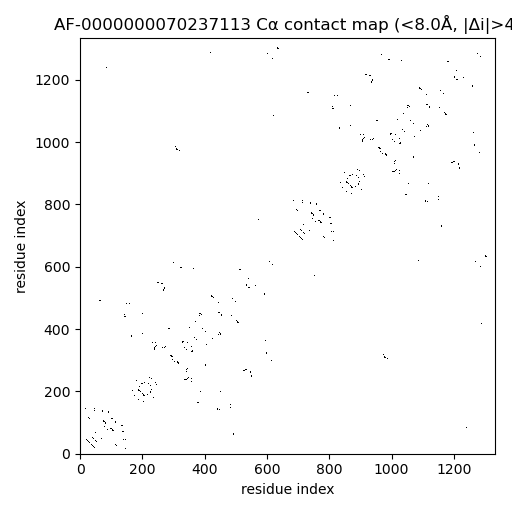 O O . PRO B 1 549 ? -19.406 24.922 36.781 1 81.06 549 PRO B O 1
ATOM 9675 N N . TRP B 1 550 ? -19.641 26.672 35.625 1 79 550 TRP B N 1
ATOM 9676 C CA . TRP B 1 550 ? -19.719 27.594 36.75 1 79 550 TRP B CA 1
ATOM 9677 C C . TRP B 1 550 ? -21.141 27.656 37.312 1 79 550 TRP B C 1
ATOM 9679 O O . TRP B 1 550 ? -21.359 28.188 38.406 1 79 550 TRP B O 1
ATOM 9689 N N . ARG B 1 551 ? -22.125 27.125 36.688 1 67.75 551 ARG B N 1
ATOM 9690 C CA . ARG B 1 551 ? -23.484 27.25 37.188 1 67.75 551 ARG B CA 1
ATOM 9691 C C . ARG B 1 551 ? -23.781 26.141 38.219 1 67.75 551 ARG B C 1
ATOM 9693 O O . ARG B 1 551 ? -23.328 25.016 38.062 1 67.75 551 ARG B O 1
ATOM 9700 N N . ASP B 1 552 ? -23.891 26.391 39.656 1 55.75 552 ASP B N 1
ATOM 9701 C CA . ASP B 1 552 ? -24.25 25.531 40.781 1 55.75 552 ASP B CA 1
ATOM 9702 C C . ASP B 1 552 ? -25.453 24.656 40.438 1 55.75 552 ASP B C 1
ATOM 9704 O O . ASP B 1 552 ? -26.047 24.031 41.312 1 55.75 552 ASP B O 1
ATOM 9708 N N . SER B 1 553 ? -26.438 25.062 39.594 1 44.81 553 SER B N 1
ATOM 9709 C CA . SER B 1 553 ? -27.719 24.391 39.812 1 44.81 553 SER B CA 1
ATOM 9710 C C . SER B 1 553 ? -27.625 22.906 39.5 1 44.81 553 SER B C 1
ATOM 9712 O O . SER B 1 553 ? -27.078 22.516 38.438 1 44.81 553 SER B O 1
ATOM 9714 N N . PRO B 1 554 ? -27.844 22.016 40.594 1 37.56 554 PRO B N 1
ATOM 9715 C CA . PRO B 1 554 ? -27.891 20.547 40.531 1 37.56 554 PRO B CA 1
ATOM 9716 C C . PRO B 1 554 ? -28.797 20.031 39.438 1 37.56 554 PRO B C 1
ATOM 9718 O O . PRO B 1 554 ? -29.141 18.844 39.406 1 37.56 554 PRO B O 1
ATOM 9721 N N . SER B 1 555 ? -29.859 20.844 39 1 34.28 555 SER B N 1
ATOM 9722 C CA . SER B 1 555 ? -31.031 20.109 38.531 1 34.28 555 SER B CA 1
ATOM 9723 C C . SER B 1 555 ? -30.656 18.938 37.625 1 34.28 555 SER B C 1
ATOM 9725 O O . SER B 1 555 ? -31.031 17.797 37.906 1 34.28 555 SER B O 1
ATOM 9727 N N . LEU B 1 556 ? -31.578 18.922 36.406 1 31.62 556 LEU B N 1
ATOM 9728 C CA . LEU B 1 556 ? -32.094 17.766 35.688 1 31.62 556 LEU B CA 1
ATOM 9729 C C . LEU B 1 556 ? -30.969 16.969 35.062 1 31.62 556 LEU B C 1
ATOM 9731 O O . LEU B 1 556 ? -30.156 17.516 34.312 1 31.62 556 LEU B O 1
ATOM 9735 N N . LEU B 1 557 ? -30.609 16.047 35.812 1 32.03 557 LEU B N 1
ATOM 9736 C CA . LEU B 1 557 ? -29.812 14.898 35.375 1 32.03 557 LEU B CA 1
ATOM 9737 C C . LEU B 1 557 ? -30.156 14.555 33.906 1 32.03 557 LEU B C 1
ATOM 9739 O O . LEU B 1 557 ? -31.281 14.734 33.469 1 32.03 557 LEU B O 1
ATOM 9743 N N . ALA B 1 558 ? -29.125 14.273 33.25 1 34.09 558 ALA B N 1
ATOM 9744 C CA . ALA B 1 558 ? -28.797 13.766 31.922 1 34.09 558 ALA B CA 1
ATOM 9745 C C . ALA B 1 558 ? -29.656 12.547 31.578 1 34.09 558 ALA B C 1
ATOM 9747 O O . ALA B 1 558 ? -29.594 11.531 32.25 1 34.09 558 ALA B O 1
ATOM 9748 N N . VAL B 1 559 ? -30.984 12.781 31.391 1 29.42 559 VAL B N 1
ATOM 9749 C CA . VAL B 1 559 ? -31.516 11.633 30.656 1 29.42 559 VAL B CA 1
ATOM 9750 C C . VAL B 1 559 ? -30.484 11.148 29.641 1 29.42 559 VAL B C 1
ATOM 9752 O O . VAL B 1 559 ? -30.094 11.891 28.734 1 29.42 559 VAL B O 1
ATOM 9755 N N . SER B 1 560 ? -29.594 10.406 30.203 1 30.03 560 SER B N 1
ATOM 9756 C CA . SER B 1 560 ? -28.688 9.664 29.344 1 30.03 560 SER B CA 1
ATOM 9757 C C . SER B 1 560 ? -29.422 9.133 28.109 1 30.03 560 SER B C 1
ATOM 9759 O O . SER B 1 560 ? -30.312 8.297 28.219 1 30.03 560 SER B O 1
ATOM 9761 N N . SER B 1 561 ? -30.047 9.961 27.453 1 29.5 561 SER B N 1
ATOM 9762 C CA . SER B 1 561 ? -30.469 9.219 26.281 1 29.5 561 SER B CA 1
ATOM 9763 C C . SER B 1 561 ? -29.375 8.25 25.812 1 29.5 561 SER B C 1
ATOM 9765 O O . SER B 1 561 ? -28.266 8.672 25.484 1 29.5 561 SER B O 1
ATOM 9767 N N . ARG B 1 562 ? -29.375 7.191 26.547 1 29.05 562 ARG B N 1
ATOM 9768 C CA . ARG B 1 562 ? -28.594 6.031 26.141 1 29.05 562 ARG B CA 1
ATOM 9769 C C . ARG B 1 562 ? -28.469 5.957 24.625 1 29.05 562 ARG B C 1
ATOM 9771 O O . ARG B 1 562 ? -29.438 5.645 23.938 1 29.05 562 ARG B O 1
ATOM 9778 N N . TRP B 1 563 ? -27.938 6.855 24.141 1 31.38 563 TRP B N 1
ATOM 9779 C CA . TRP B 1 563 ? -27.531 6.363 22.844 1 31.38 563 TRP B CA 1
ATOM 9780 C C . TRP B 1 563 ? -26.844 5.008 22.953 1 31.38 563 TRP B C 1
ATOM 9782 O O . TRP B 1 563 ? -26.047 4.793 23.875 1 31.38 563 TRP B O 1
ATOM 9792 N N . LEU B 1 564 ? -27.531 3.885 22.812 1 28.75 564 LEU B N 1
ATOM 9793 C CA . LEU B 1 564 ? -27 2.527 22.875 1 28.75 564 LEU B CA 1
ATOM 9794 C C . LEU B 1 564 ? -25.516 2.51 22.516 1 28.75 564 LEU B C 1
ATOM 9796 O O . LEU B 1 564 ? -25.094 3.127 21.531 1 28.75 564 LEU B O 1
ATOM 9800 N N . PRO B 1 565 ? -24.688 2.328 23.562 1 29.59 565 PRO B N 1
ATOM 9801 C CA . PRO B 1 565 ? -23.25 2.119 23.359 1 29.59 565 PRO B CA 1
ATOM 9802 C C . PRO B 1 565 ? -22.938 1.473 22 1 29.59 565 PRO B C 1
ATOM 9804 O O . PRO B 1 565 ? -23.781 0.764 21.453 1 29.59 565 PRO B O 1
ATOM 9807 N N . ARG B 1 566 ? -22.047 2.023 21.375 1 32.38 566 ARG B N 1
ATOM 9808 C CA . ARG B 1 566 ? -21.609 1.178 20.266 1 32.38 566 ARG B CA 1
ATOM 9809 C C . ARG B 1 566 ? -21.469 -0.276 20.703 1 32.38 566 ARG B C 1
ATOM 9811 O O . ARG B 1 566 ? -20.734 -0.581 21.641 1 32.38 566 ARG B O 1
ATOM 9818 N N . PRO B 1 567 ? -22.406 -1.15 20.828 1 29.84 567 PRO B N 1
ATOM 9819 C CA . PRO B 1 567 ? -21.906 -2.465 21.25 1 29.84 567 PRO B CA 1
ATOM 9820 C C . PRO B 1 567 ? -20.469 -2.73 20.812 1 29.84 567 PRO B C 1
ATOM 9822 O O . PRO B 1 567 ? -20.016 -2.166 19.812 1 29.84 567 PRO B O 1
ATOM 9825 N N . ALA B 1 568 ? -19.625 -3.025 21.656 1 29.36 568 ALA B N 1
ATOM 9826 C CA . ALA B 1 568 ? -18.359 -3.621 21.266 1 29.36 568 ALA B CA 1
ATOM 9827 C C . ALA B 1 568 ? -18.469 -4.324 19.922 1 29.36 568 ALA B C 1
ATOM 9829 O O . ALA B 1 568 ? -19.281 -5.238 19.75 1 29.36 568 ALA B O 1
ATOM 9830 N N . ILE B 1 569 ? -18.266 -3.654 18.859 1 31.88 569 ILE B N 1
ATOM 9831 C CA . ILE B 1 569 ? -18.312 -4.328 17.562 1 31.88 569 ILE B CA 1
ATOM 9832 C C . ILE B 1 569 ? -17.688 -5.719 17.672 1 31.88 569 ILE B C 1
ATOM 9834 O O . ILE B 1 569 ? -16.484 -5.848 17.906 1 31.88 569 ILE B O 1
ATOM 9838 N N . SER B 1 570 ? -18.219 -6.668 18.344 1 29.38 570 SER B N 1
ATOM 9839 C CA . SER B 1 570 ? -17.797 -8.039 18.062 1 29.38 570 SER B CA 1
ATOM 9840 C C . SER B 1 570 ? -17.453 -8.219 16.578 1 29.38 570 SER B C 1
ATOM 9842 O O . SER B 1 570 ? -17.969 -7.488 15.727 1 29.38 570 SER B O 1
ATOM 9844 N N . PRO B 1 571 ? -16.297 -8.914 16.203 1 29.2 571 PRO B N 1
ATOM 9845 C CA . PRO B 1 571 ? -15.953 -9.195 14.805 1 29.2 571 PRO B CA 1
ATOM 9846 C C . PRO B 1 571 ? -17.172 -9.469 13.938 1 29.2 571 PRO B C 1
ATOM 9848 O O . PRO B 1 571 ? -17.078 -9.5 12.711 1 29.2 571 PRO B O 1
ATOM 9851 N N . GLU B 1 572 ? -18.312 -10.016 14.484 1 29.14 572 GLU B N 1
ATOM 9852 C CA . GLU B 1 572 ? -19.562 -10.453 13.852 1 29.14 572 GLU B CA 1
ATOM 9853 C C . GLU B 1 572 ? -20.328 -9.273 13.289 1 29.14 572 GLU B C 1
ATOM 9855 O O . GLU B 1 572 ? -21.094 -9.422 12.328 1 29.14 572 GLU B O 1
ATOM 9860 N N . SER B 1 573 ? -20.422 -8.172 14.016 1 31.72 573 SER B N 1
ATOM 9861 C CA . SER B 1 573 ? -21.266 -7.051 13.602 1 31.72 573 SER B CA 1
ATOM 9862 C C . SER B 1 573 ? -20.594 -6.23 12.508 1 31.72 573 SER B C 1
ATOM 9864 O O . SER B 1 573 ? -21.062 -5.148 12.148 1 31.72 573 SER B O 1
ATOM 9866 N N . LEU B 1 574 ? -19.484 -6.512 12.102 1 30.44 574 LEU B N 1
ATOM 9867 C CA . LEU B 1 574 ? -18.75 -5.762 11.094 1 30.44 574 LEU B CA 1
ATOM 9868 C C . LEU B 1 574 ? -19.516 -5.75 9.766 1 30.44 574 LEU B C 1
ATOM 9870 O O . LEU B 1 574 ? -19.172 -5 8.852 1 30.44 574 LEU B O 1
ATOM 9874 N N . ALA B 1 575 ? -20.172 -6.801 9.336 1 30.36 575 ALA B N 1
ATOM 9875 C CA . ALA B 1 575 ? -20.875 -6.797 8.062 1 30.36 575 ALA B CA 1
ATOM 9876 C C . ALA B 1 575 ? -21.891 -5.652 7.996 1 30.36 575 ALA B C 1
ATOM 9878 O O . ALA B 1 575 ? -22.125 -5.086 6.93 1 30.36 575 ALA B O 1
ATOM 9879 N N . ASP B 1 576 ? -22.766 -5.656 8.961 1 30.41 576 ASP B N 1
ATOM 9880 C CA . ASP B 1 576 ? -23.781 -4.609 8.945 1 30.41 576 ASP B CA 1
ATOM 9881 C C . ASP B 1 576 ? -23.156 -3.242 9.242 1 30.41 576 ASP B C 1
ATOM 9883 O O . ASP B 1 576 ? -23.844 -2.336 9.711 1 30.41 576 ASP B O 1
ATOM 9887 N N . GLN B 1 577 ? -21.922 -3.186 9.477 1 31.25 577 GLN B N 1
ATOM 9888 C CA . GLN B 1 577 ? -21.469 -1.798 9.523 1 31.25 577 GLN B CA 1
ATOM 9889 C C . GLN B 1 577 ? -21.906 -1.034 8.281 1 31.25 577 GLN B C 1
ATOM 9891 O O . GLN B 1 577 ? -21.281 -1.148 7.223 1 31.25 577 GLN B O 1
ATOM 9896 N N . GLU B 1 578 ? -23.047 -1.005 7.902 1 31.5 578 GLU B N 1
ATOM 9897 C CA . GLU B 1 578 ? -23.484 0.253 7.305 1 31.5 578 GLU B CA 1
ATOM 9898 C C . GLU B 1 578 ? -22.531 1.396 7.668 1 31.5 578 GLU B C 1
ATOM 9900 O O . GLU B 1 578 ? -21.828 1.331 8.68 1 31.5 578 GLU B O 1
ATOM 9905 N N . TRP B 1 579 ? -22.203 2.238 6.863 1 31.45 579 TRP B N 1
ATOM 9906 C CA . TRP B 1 579 ? -21.469 3.428 7.281 1 31.45 579 TRP B CA 1
ATOM 9907 C C . TRP B 1 579 ? -21.641 3.68 8.773 1 31.45 579 TRP B C 1
ATOM 9909 O O . TRP B 1 579 ? -22.734 3.498 9.312 1 31.45 579 TRP B O 1
ATOM 9919 N N . GLY B 1 580 ? -20.797 3.277 9.664 1 35.12 580 GLY B N 1
ATOM 9920 C CA . GLY B 1 580 ? -20.656 3.598 11.07 1 35.12 580 GLY B CA 1
ATOM 9921 C C . GLY B 1 580 ? -21.531 4.762 11.508 1 35.12 580 GLY B C 1
ATOM 9922 O O . GLY B 1 580 ? -21.109 5.582 12.328 1 35.12 580 GLY B O 1
ATOM 9923 N N . LEU B 1 581 ? -22.297 5.355 10.75 1 36.91 581 LEU B N 1
ATOM 9924 C CA . LEU B 1 581 ? -23.078 6.289 11.547 1 36.91 581 LEU B CA 1
ATOM 9925 C C . LEU B 1 581 ? -23.766 5.566 12.703 1 36.91 581 LEU B C 1
ATOM 9927 O O . LEU B 1 581 ? -24.172 4.41 12.57 1 36.91 581 LEU B O 1
ATOM 9931 N N . PRO B 1 582 ? -23.391 5.789 13.828 1 37.41 582 PRO B N 1
ATOM 9932 C CA . PRO B 1 582 ? -24.203 5.23 14.914 1 37.41 582 PRO B CA 1
ATOM 9933 C C . PRO B 1 582 ? -25.625 4.91 14.469 1 37.41 582 PRO B C 1
ATOM 9935 O O . PRO B 1 582 ? -26.156 5.566 13.562 1 37.41 582 PRO B O 1
ATOM 9938 N N . SER B 1 583 ? -26.062 3.639 14.461 1 37.56 583 SER B N 1
ATOM 9939 C CA . SER B 1 583 ? -27.438 3.258 14.18 1 37.56 583 SER B CA 1
ATOM 9940 C C . SER B 1 583 ? -28.391 4.441 14.367 1 37.56 583 SER B C 1
ATOM 9942 O O . SER B 1 583 ? -29.469 4.473 13.781 1 37.56 583 SER B O 1
ATOM 9944 N N . HIS B 1 584 ? -28.109 5.203 15.398 1 35.62 584 HIS B N 1
ATOM 9945 C CA . HIS B 1 584 ? -29.047 6.273 15.75 1 35.62 584 HIS B CA 1
ATOM 9946 C C . HIS B 1 584 ? -28.969 7.418 14.742 1 35.62 584 HIS B C 1
ATOM 9948 O O . HIS B 1 584 ? -29.625 8.445 14.906 1 35.62 584 HIS B O 1
ATOM 9954 N N . TRP B 1 585 ? -27.891 7.336 14.031 1 40.44 585 TRP B N 1
ATOM 9955 C CA . TRP B 1 585 ? -27.844 8.523 13.18 1 40.44 585 TRP B CA 1
ATOM 9956 C C . TRP B 1 585 ? -28.922 8.453 12.094 1 40.44 585 TRP B C 1
ATOM 9958 O O . TRP B 1 585 ? -28.984 9.328 11.219 1 40.44 585 TRP B O 1
ATOM 9968 N N . GLY B 1 586 ? -29.953 7.953 12.492 1 38 586 GLY B N 1
ATOM 9969 C CA . GLY B 1 586 ? -31.141 7.926 11.656 1 38 586 GLY B CA 1
ATOM 9970 C C . GLY B 1 586 ? -30.828 7.766 10.18 1 38 586 GLY B C 1
ATOM 9971 O O . GLY B 1 586 ? -29.672 7.93 9.758 1 38 586 GLY B O 1
ATOM 9972 N N . ALA B 1 587 ? -31.578 7.066 9.422 1 41.53 587 ALA B N 1
ATOM 9973 C CA . ALA B 1 587 ? -31.75 6.785 7.996 1 41.53 587 ALA B CA 1
ATOM 9974 C C . ALA B 1 587 ? -31.5 8.039 7.16 1 41.53 587 ALA B C 1
ATOM 9976 O O . ALA B 1 587 ? -31.922 8.117 6.004 1 41.53 587 ALA B O 1
ATOM 9977 N N . CYS B 1 588 ? -31.109 9.18 7.75 1 46.66 588 CYS B N 1
ATOM 9978 C CA . CYS B 1 588 ? -31.078 10.289 6.805 1 46.66 588 CYS B CA 1
ATOM 9979 C C . CYS B 1 588 ? -29.938 10.125 5.809 1 46.66 588 CYS B C 1
ATOM 9981 O O . CYS B 1 588 ? -28.844 9.727 6.184 1 46.66 588 CYS B O 1
ATOM 9983 N N . PRO B 1 589 ? -30.297 10.148 4.602 1 57.44 589 PRO B N 1
ATOM 9984 C CA . PRO B 1 589 ? -29.312 10.078 3.527 1 57.44 589 PRO B CA 1
ATOM 9985 C C . PRO B 1 589 ? -28.125 11.031 3.744 1 57.44 589 PRO B C 1
ATOM 9987 O O . PRO B 1 589 ? -28.328 12.18 4.148 1 57.44 589 PRO B O 1
ATOM 9990 N N . LEU B 1 590 ? -26.984 10.578 3.996 1 64.44 590 LEU B N 1
ATOM 9991 C CA . LEU B 1 590 ? -25.781 11.406 4.102 1 64.44 590 LEU B CA 1
ATOM 9992 C C . LEU B 1 590 ? -25.703 12.406 2.951 1 64.44 590 LEU B C 1
ATOM 9994 O O . LEU B 1 590 ? -26.125 12.102 1.828 1 64.44 590 LEU B O 1
ATOM 9998 N N . PRO B 1 591 ? -25.438 13.695 3.455 1 70.38 591 PRO B N 1
ATOM 9999 C CA . PRO B 1 591 ? -25.359 14.711 2.402 1 70.38 591 PRO B CA 1
ATOM 10000 C C . PRO B 1 591 ? -24.391 14.336 1.286 1 70.38 591 PRO B C 1
ATOM 10002 O O . PRO B 1 591 ? -23.422 13.602 1.523 1 70.38 591 PRO B O 1
ATOM 10005 N N . PRO B 1 592 ? -24.828 14.719 0.22 1 72.94 592 PRO B N 1
ATOM 10006 C CA . PRO B 1 592 ? -23.938 14.445 -0.902 1 72.94 592 PRO B CA 1
ATOM 10007 C C . PRO B 1 592 ? -22.547 15.078 -0.721 1 72.94 592 PRO B C 1
ATOM 10009 O O . PRO B 1 592 ? -22.438 16.188 -0.178 1 72.94 592 PRO B O 1
ATOM 10012 N N . GLY B 1 593 ? -21.547 14.406 -0.938 1 79.38 593 GLY B N 1
ATOM 10013 C CA . GLY B 1 593 ? -20.203 14.93 -0.899 1 79.38 593 GLY B CA 1
ATOM 10014 C C . GLY B 1 593 ? -19.469 14.586 0.383 1 79.38 593 GLY B C 1
ATOM 10015 O O . GLY B 1 593 ? -18.25 14.781 0.478 1 79.38 593 GLY B O 1
ATOM 10016 N N . LEU B 1 594 ? -20.234 14.219 1.37 1 88.44 594 LEU B N 1
ATOM 10017 C CA . LEU B 1 594 ? -19.594 13.812 2.615 1 88.44 594 LEU B CA 1
ATOM 10018 C C . LEU B 1 594 ? -18.797 12.531 2.422 1 88.44 594 LEU B C 1
ATOM 10020 O O . LEU B 1 594 ? -19.312 11.555 1.869 1 88.44 594 LEU B O 1
ATOM 10024 N N . LEU B 1 595 ? -17.562 12.633 2.721 1 90.06 595 LEU B N 1
ATOM 10025 C CA . LEU B 1 595 ? -16.703 11.453 2.656 1 90.06 595 LEU B CA 1
ATOM 10026 C C . LEU B 1 595 ? -16.656 10.742 4.004 1 90.06 595 LEU B C 1
ATOM 10028 O O . LEU B 1 595 ? -16.516 11.391 5.047 1 90.06 595 LEU B O 1
ATOM 10032 N N . LEU B 1 596 ? -16.859 9.531 4.035 1 88.69 596 LEU B N 1
ATOM 10033 C CA . LEU B 1 596 ? -16.734 8.719 5.234 1 88.69 596 LEU B CA 1
ATOM 10034 C C . LEU B 1 596 ? -15.531 7.781 5.125 1 88.69 596 LEU B C 1
ATOM 10036 O O . LEU B 1 596 ? -15.617 6.73 4.484 1 88.69 596 LEU B O 1
ATOM 10040 N N . PRO B 1 597 ? -14.422 8.133 5.762 1 91.69 597 PRO B N 1
ATOM 10041 C CA . PRO B 1 597 ? -13.195 7.348 5.613 1 91.69 597 PRO B CA 1
ATOM 10042 C C . PRO B 1 597 ? -13.211 6.066 6.445 1 91.69 597 PRO B C 1
ATOM 10044 O O . PRO B 1 597 ? -13.922 5.984 7.449 1 91.69 597 PRO B O 1
ATOM 10047 N N . GLY B 1 598 ? -12.469 5.113 5.902 1 88.44 598 GLY B N 1
ATOM 10048 C CA . GLY B 1 598 ? -12.188 3.934 6.707 1 88.44 598 GLY B CA 1
ATOM 10049 C C . GLY B 1 598 ? -11.07 4.148 7.711 1 88.44 598 GLY B C 1
ATOM 10050 O O . GLY B 1 598 ? -10.102 4.852 7.426 1 88.44 598 GLY B O 1
ATOM 10051 N N . TYR B 1 599 ? -11.234 3.57 8.898 1 90 599 TYR B N 1
ATOM 10052 C CA . TYR B 1 599 ? -10.211 3.76 9.922 1 90 599 TYR B CA 1
ATOM 10053 C C . TYR B 1 599 ? -9.898 2.447 10.633 1 90 599 TYR B C 1
ATOM 10055 O O . TYR B 1 599 ? -9.258 2.439 11.68 1 90 599 TYR B O 1
ATOM 10063 N N . LEU B 1 600 ? -10.328 1.37 9.969 1 87.06 600 LEU B N 1
ATOM 10064 C CA . LEU B 1 600 ? -10.008 0.064 10.531 1 87.06 600 LEU B CA 1
ATOM 10065 C C . LEU B 1 600 ? -8.562 -0.32 10.227 1 87.06 600 LEU B C 1
ATOM 10067 O O . LEU B 1 600 ? -7.914 0.308 9.383 1 87.06 600 LEU B O 1
ATOM 10071 N N . GLY B 1 601 ? -8.125 -1.282 10.883 1 84.88 601 GLY B N 1
ATOM 10072 C CA . GLY B 1 601 ? -6.742 -1.719 10.766 1 84.88 601 GLY B CA 1
ATOM 10073 C C . GLY B 1 601 ? -6.301 -1.921 9.328 1 84.88 601 GLY B C 1
ATOM 10074 O O . GLY B 1 601 ? -5.34 -1.294 8.875 1 84.88 601 GLY B O 1
ATOM 10075 N N . PRO B 1 602 ? -7.059 -2.67 8.547 1 85 602 PRO B N 1
ATOM 10076 C CA . PRO B 1 602 ? -6.625 -2.969 7.18 1 85 602 PRO B CA 1
ATOM 10077 C C . PRO B 1 602 ? -6.781 -1.778 6.234 1 85 602 PRO B C 1
ATOM 10079 O O . PRO B 1 602 ? -6.242 -1.79 5.125 1 85 602 PRO B O 1
ATOM 10082 N N . GLN B 1 603 ? -7.539 -0.816 6.684 1 88.19 603 GLN B N 1
ATOM 10083 C CA . GLN B 1 603 ? -7.84 0.299 5.793 1 88.19 603 GLN B CA 1
ATOM 10084 C C . GLN B 1 603 ? -6.766 1.379 5.883 1 88.19 603 GLN B C 1
ATOM 10086 O O . GLN B 1 603 ? -6.656 2.232 5 1 88.19 603 GLN B O 1
ATOM 10091 N N . VAL B 1 604 ? -6.07 1.458 6.992 1 91.69 604 VAL B N 1
ATOM 10092 C CA . VAL B 1 604 ? -5.031 2.463 7.195 1 91.69 604 VAL B CA 1
ATOM 10093 C C . VAL B 1 604 ? -3.678 1.904 6.758 1 91.69 604 VAL B C 1
ATOM 10095 O O . VAL B 1 604 ? -3.357 0.747 7.039 1 91.69 604 VAL B O 1
ATOM 10098 N N . ARG B 1 605 ? -2.906 2.699 6.039 1 91.69 605 ARG B N 1
ATOM 10099 C CA . ARG B 1 605 ? -1.646 2.256 5.453 1 91.69 605 ARG B CA 1
ATOM 10100 C C . ARG B 1 605 ? -0.497 3.168 5.871 1 91.69 605 ARG B C 1
ATOM 10102 O O . ARG B 1 605 ? -0.721 4.309 6.285 1 91.69 605 ARG B O 1
ATOM 10109 N N . LEU B 1 606 ? 0.721 2.578 5.777 1 95.25 606 LEU B N 1
ATOM 10110 C CA . LEU B 1 606 ? 1.915 3.379 6.027 1 95.25 606 LEU B CA 1
ATOM 10111 C C . LEU B 1 606 ? 2.242 4.258 4.824 1 95.25 606 LEU B C 1
ATOM 10113 O O . LEU B 1 606 ? 2.285 3.775 3.689 1 95.25 606 LEU B O 1
ATOM 10117 N N . TRP B 1 607 ? 2.379 5.582 5.055 1 95.44 607 TRP B N 1
ATOM 10118 C CA . TRP B 1 607 ? 2.82 6.508 4.02 1 95.44 607 TRP B CA 1
ATOM 10119 C C . TRP B 1 607 ? 4.281 6.266 3.66 1 95.44 607 TRP B C 1
ATOM 10121 O O . TRP B 1 607 ? 5.16 7.039 4.051 1 95.44 607 TRP B O 1
ATOM 10131 N N . ARG B 1 608 ? 4.535 5.273 2.875 1 92.19 608 ARG B N 1
ATOM 10132 C CA . ARG B 1 608 ? 5.871 4.758 2.6 1 92.19 608 ARG B CA 1
ATOM 10133 C C . ARG B 1 608 ? 6.73 5.801 1.891 1 92.19 608 ARG B C 1
ATOM 10135 O O . ARG B 1 608 ? 7.922 5.926 2.17 1 92.19 608 ARG B O 1
ATOM 10142 N N . ARG B 1 609 ? 6.156 6.551 0.959 1 91 609 ARG B N 1
ATOM 10143 C CA . ARG B 1 609 ? 6.91 7.531 0.188 1 91 609 ARG B CA 1
ATOM 10144 C C . ARG B 1 609 ? 7.48 8.617 1.096 1 91 609 ARG B C 1
ATOM 10146 O O . ARG B 1 609 ? 8.469 9.266 0.749 1 91 609 ARG B O 1
ATOM 10153 N N . CYS B 1 610 ? 6.836 8.781 2.193 1 95.06 610 CYS B N 1
ATOM 10154 C CA . CYS B 1 610 ? 7.277 9.812 3.129 1 95.06 610 CYS B CA 1
ATOM 10155 C C . CYS B 1 610 ? 8.203 9.227 4.188 1 95.06 610 CYS B C 1
ATOM 10157 O O . CYS B 1 610 ? 9.359 9.633 4.305 1 95.06 610 CYS B O 1
ATOM 10159 N N . TYR B 1 611 ? 7.789 8.195 4.867 1 96.12 611 TYR B N 1
ATOM 10160 C CA . TYR B 1 611 ? 8.477 7.746 6.074 1 96.12 611 TYR B CA 1
ATOM 10161 C C . TYR B 1 611 ? 9.648 6.836 5.723 1 96.12 611 TYR B C 1
ATOM 10163 O O . TYR B 1 611 ? 10.578 6.672 6.523 1 96.12 611 TYR B O 1
ATOM 10171 N N . LEU B 1 612 ? 9.609 6.223 4.559 1 92.69 612 LEU B N 1
ATOM 10172 C CA . LEU B 1 612 ? 10.688 5.309 4.191 1 92.69 612 LEU B CA 1
ATOM 10173 C C . LEU B 1 612 ? 11.539 5.902 3.074 1 92.69 612 LEU B C 1
ATOM 10175 O O . LEU B 1 612 ? 12.219 5.168 2.352 1 92.69 612 LEU B O 1
ATOM 10179 N N . ARG B 1 613 ? 11.539 7.121 2.857 1 89.62 613 ARG B N 1
ATOM 10180 C CA . ARG B 1 613 ? 12.25 7.766 1.756 1 89.62 613 ARG B CA 1
ATOM 10181 C C . ARG B 1 613 ? 13.758 7.727 1.976 1 89.62 613 ARG B C 1
ATOM 10183 O O . ARG B 1 613 ? 14.531 7.973 1.049 1 89.62 613 ARG B O 1
ATOM 10190 N N . GLY B 1 614 ? 14.195 7.484 3.191 1 88.25 614 GLY B N 1
ATOM 10191 C CA . GLY B 1 614 ? 15.617 7.289 3.445 1 88.25 614 GLY B CA 1
ATOM 10192 C C . GLY B 1 614 ? 16.109 5.914 3.047 1 88.25 614 GLY B C 1
ATOM 10193 O O . GLY B 1 614 ? 17.312 5.625 3.143 1 88.25 614 GLY B O 1
ATOM 10194 N N . ARG B 1 615 ? 15.18 5.113 2.607 1 85.38 615 ARG B N 1
ATOM 10195 C CA . ARG B 1 615 ? 15.484 3.773 2.119 1 85.38 615 ARG B CA 1
ATOM 10196 C C . ARG B 1 615 ? 15.203 3.656 0.625 1 85.38 615 ARG B C 1
ATOM 10198 O O . ARG B 1 615 ? 14.117 3.24 0.223 1 85.38 615 ARG B O 1
ATOM 10205 N N . PRO B 1 616 ? 16.172 3.875 -0.085 1 74.88 616 PRO B N 1
ATOM 10206 C CA . PRO B 1 616 ? 15.93 3.918 -1.528 1 74.88 616 PRO B CA 1
ATOM 10207 C C . PRO B 1 616 ? 15.406 2.594 -2.076 1 74.88 616 PRO B C 1
ATOM 10209 O O . PRO B 1 616 ? 14.664 2.584 -3.061 1 74.88 616 PRO B O 1
ATOM 10212 N N . GLU B 1 617 ? 15.688 1.49 -1.463 1 74.44 617 GLU B N 1
ATOM 10213 C CA . GLU B 1 617 ? 15.258 0.178 -1.935 1 74.44 617 GLU B CA 1
ATOM 10214 C C . GLU B 1 617 ? 13.742 0.027 -1.842 1 74.44 617 GLU B C 1
ATOM 10216 O O . GLU B 1 617 ? 13.148 -0.783 -2.557 1 74.44 617 GLU B O 1
ATOM 10221 N N . VAL B 1 618 ? 13.195 0.821 -0.945 1 75.44 618 VAL B N 1
ATOM 10222 C CA . VAL B 1 618 ? 11.758 0.709 -0.723 1 75.44 618 VAL B CA 1
ATOM 10223 C C . VAL B 1 618 ? 11.008 1.625 -1.69 1 75.44 618 VAL B C 1
ATOM 10225 O O . VAL B 1 618 ? 9.812 1.447 -1.925 1 75.44 618 VAL B O 1
ATOM 10228 N N . GLN B 1 619 ? 11.734 2.631 -2.227 1 72.25 619 GLN B N 1
ATOM 10229 C CA . GLN B 1 619 ? 11.086 3.635 -3.061 1 72.25 619 GLN B CA 1
ATOM 10230 C C . GLN B 1 619 ? 10.922 3.139 -4.496 1 72.25 619 GLN B C 1
ATOM 10232 O O . GLN B 1 619 ? 10.227 3.76 -5.297 1 72.25 619 GLN B O 1
ATOM 10237 N N . MET B 1 620 ? 11.531 1.993 -4.676 1 62.09 620 MET B N 1
ATOM 10238 C CA . MET B 1 620 ? 11.414 1.433 -6.02 1 62.09 620 MET B CA 1
ATOM 10239 C C . MET B 1 620 ? 9.953 1.206 -6.398 1 62.09 620 MET B C 1
ATOM 10241 O O . MET B 1 620 ? 9.203 0.602 -5.633 1 62.09 620 MET B O 1
ATOM 10245 N N . GLY B 1 621 ? 9.477 1.718 -7.492 1 57.38 621 GLY B N 1
ATOM 10246 C CA . GLY B 1 621 ? 8.125 1.52 -7.992 1 57.38 621 GLY B CA 1
ATOM 10247 C C . GLY B 1 621 ? 7.156 2.586 -7.523 1 57.38 621 GLY B C 1
ATOM 10248 O O . GLY B 1 621 ? 6.012 2.635 -7.98 1 57.38 621 GLY B O 1
ATOM 10249 N N . LEU B 1 622 ? 7.559 3.314 -6.48 1 51.5 622 LEU B N 1
ATOM 10250 C CA . LEU B 1 622 ? 6.637 4.297 -5.922 1 51.5 622 LEU B CA 1
ATOM 10251 C C . LEU B 1 622 ? 6.676 5.594 -6.723 1 51.5 622 LEU B C 1
ATOM 10253 O O . LEU B 1 622 ? 5.898 6.516 -6.457 1 51.5 622 LEU B O 1
ATOM 10257 N N . SER B 1 623 ? 7.637 5.836 -7.664 1 52.03 623 SER B N 1
ATOM 10258 C CA . SER B 1 623 ? 7.84 7.145 -8.281 1 52.03 623 SER B CA 1
ATOM 10259 C C . SER B 1 623 ? 6.684 7.5 -9.211 1 52.03 623 SER B C 1
ATOM 10261 O O . SER B 1 623 ? 6.164 6.637 -9.922 1 52.03 623 SER B O 1
ATOM 10263 N N . ALA B 1 624 ? 5.82 8.516 -8.906 1 48.88 624 ALA B N 1
ATOM 10264 C CA . ALA B 1 624 ? 4.785 9.227 -9.656 1 48.88 624 ALA B CA 1
ATOM 10265 C C . ALA B 1 624 ? 5.281 9.609 -11.047 1 48.88 624 ALA B C 1
ATOM 10267 O O . ALA B 1 624 ? 6.449 9.953 -11.227 1 48.88 624 ALA B O 1
ATOM 10268 N N . PRO B 1 625 ? 4.469 9.32 -12.094 1 43.31 625 PRO B N 1
ATOM 10269 C CA . PRO B 1 625 ? 4.895 9.695 -13.445 1 43.31 625 PRO B CA 1
ATOM 10270 C C . PRO B 1 625 ? 5.188 11.188 -13.578 1 43.31 625 PRO B C 1
ATOM 10272 O O . PRO B 1 625 ? 4.523 12.016 -12.945 1 43.31 625 PRO B O 1
ATOM 10275 N N . THR B 1 626 ? 6.316 11.773 -13.695 1 44.16 626 THR B N 1
ATOM 10276 C CA . THR B 1 626 ? 6.625 13.117 -14.18 1 44.16 626 THR B CA 1
ATOM 10277 C C . THR B 1 626 ? 5.758 13.461 -15.383 1 44.16 626 THR B C 1
ATOM 10279 O O . THR B 1 626 ? 5.129 12.586 -15.977 1 44.16 626 THR B O 1
ATOM 10282 N N . ILE B 1 627 ? 5.586 14.844 -15.656 1 42.16 627 ILE B N 1
ATOM 10283 C CA . ILE B 1 627 ? 4.895 15.328 -16.844 1 42.16 627 ILE B CA 1
ATOM 10284 C C . ILE B 1 627 ? 5.371 14.555 -18.078 1 42.16 627 ILE B C 1
ATOM 10286 O O . ILE B 1 627 ? 4.559 14.125 -18.891 1 42.16 627 ILE B O 1
ATOM 10290 N N . ALA B 1 628 ? 6.566 14.398 -18.219 1 42.94 628 ALA B N 1
ATOM 10291 C CA . ALA B 1 628 ? 7.172 13.578 -19.266 1 42.94 628 ALA B CA 1
ATOM 10292 C C . ALA B 1 628 ? 6.73 12.125 -19.141 1 42.94 628 ALA B C 1
ATOM 10294 O O . ALA B 1 628 ? 6.41 11.477 -20.141 1 42.94 628 ALA B O 1
ATOM 10295 N N . GLY B 1 629 ? 6.512 11.828 -18.031 1 47.19 629 GLY B N 1
ATOM 10296 C CA . GLY B 1 629 ? 6.008 10.492 -17.766 1 47.19 629 GLY B CA 1
ATOM 10297 C C . GLY B 1 629 ? 4.52 10.352 -18.016 1 47.19 629 GLY B C 1
ATOM 10298 O O . GLY B 1 629 ? 4.07 9.336 -18.562 1 47.19 629 GLY B O 1
ATOM 10299 N N . LEU B 1 630 ? 3.852 11.414 -17.672 1 50.41 630 LEU B N 1
ATOM 10300 C CA . LEU B 1 630 ? 2.432 11.453 -18 1 50.41 630 LEU B CA 1
ATOM 10301 C C . LEU B 1 630 ? 2.234 11.578 -19.516 1 50.41 630 LEU B C 1
ATOM 10303 O O . LEU B 1 630 ? 1.306 10.992 -20.062 1 50.41 630 LEU B O 1
ATOM 10307 N N . GLN B 1 631 ? 3.029 12.469 -20.125 1 48.84 631 GLN B N 1
ATOM 10308 C CA . GLN B 1 631 ? 3.033 12.555 -21.578 1 48.84 631 GLN B CA 1
ATOM 10309 C C . GLN B 1 631 ? 3.416 11.211 -22.203 1 48.84 631 GLN B C 1
ATOM 10311 O O . GLN B 1 631 ? 2.828 10.797 -23.203 1 48.84 631 GLN B O 1
ATOM 10316 N N . ASP B 1 632 ? 4.227 10.656 -21.562 1 47.19 632 ASP B N 1
ATOM 10317 C CA . ASP B 1 632 ? 4.621 9.312 -21.984 1 47.19 632 ASP B CA 1
ATOM 10318 C C . ASP B 1 632 ? 3.541 8.289 -21.641 1 47.19 632 ASP B C 1
ATOM 10320 O O . ASP B 1 632 ? 3.236 7.41 -22.453 1 47.19 632 ASP B O 1
ATOM 10324 N N . GLU B 1 633 ? 2.932 8.539 -20.594 1 52.25 633 GLU B N 1
ATOM 10325 C CA . GLU B 1 633 ? 1.783 7.727 -20.203 1 52.25 633 GLU B CA 1
ATOM 10326 C C . GLU B 1 633 ? 0.568 8.031 -21.078 1 52.25 633 GLU B C 1
ATOM 10328 O O . GLU B 1 633 ? -0.174 7.129 -21.453 1 52.25 633 GLU B O 1
ATOM 10333 N N . LEU B 1 634 ? 0.381 9.352 -21.266 1 55.38 634 LEU B N 1
ATOM 10334 C CA . LEU B 1 634 ? -0.659 9.719 -22.219 1 55.38 634 LEU B CA 1
ATOM 10335 C C . LEU B 1 634 ? -0.362 9.141 -23.594 1 55.38 634 LEU B C 1
ATOM 10337 O O . LEU B 1 634 ? -1.251 8.586 -24.25 1 55.38 634 LEU B O 1
ATOM 10341 N N . SER B 1 635 ? 0.869 9.344 -24 1 54.56 635 SER B N 1
ATOM 10342 C CA . SER B 1 635 ? 1.271 8.742 -25.266 1 54.56 635 SER B CA 1
ATOM 10343 C C . SER B 1 635 ? 1.153 7.227 -25.219 1 54.56 635 SER B C 1
ATOM 10345 O O . SER B 1 635 ? 0.693 6.605 -26.188 1 54.56 635 SER B O 1
ATOM 10347 N N . HIS B 1 636 ? 1.366 6.742 -24.172 1 49.25 636 HIS B N 1
ATOM 10348 C CA . HIS B 1 636 ? 1.24 5.305 -23.953 1 49.25 636 HIS B CA 1
ATOM 10349 C C . HIS B 1 636 ? -0.222 4.895 -23.812 1 49.25 636 HIS B C 1
ATOM 10351 O O . HIS B 1 636 ? -0.657 3.91 -24.422 1 49.25 636 HIS B O 1
ATOM 10357 N N . LEU B 1 637 ? -0.91 5.715 -23.062 1 54.16 637 LEU B N 1
ATOM 10358 C CA . LEU B 1 637 ? -2.336 5.43 -22.953 1 54.16 637 LEU B CA 1
ATOM 10359 C C . LEU B 1 637 ? -3.037 5.637 -24.297 1 54.16 637 LEU B C 1
ATOM 10361 O O . LEU B 1 637 ? -3.92 4.859 -24.656 1 54.16 637 LEU B O 1
ATOM 10365 N N . GLN B 1 638 ? -2.67 6.746 -24.906 1 57.59 638 GLN B N 1
ATOM 10366 C CA . GLN B 1 638 ? -3.186 6.961 -26.25 1 57.59 638 GLN B CA 1
ATOM 10367 C C . GLN B 1 638 ? -2.77 5.832 -27.188 1 57.59 638 GLN B C 1
ATOM 10369 O O . GLN B 1 638 ? -3.57 5.367 -28 1 57.59 638 GLN B O 1
ATOM 10374 N N . GLU B 1 639 ? -1.618 5.379 -26.984 1 54.53 639 GLU B N 1
ATOM 10375 C CA . GLU B 1 639 ? -1.155 4.23 -27.75 1 54.53 639 GLU B CA 1
ATOM 10376 C C . GLU B 1 639 ? -1.863 2.951 -27.328 1 54.53 639 GLU B C 1
ATOM 10378 O O . GLU B 1 639 ? -2.24 2.129 -28.156 1 54.53 639 GLU B O 1
ATOM 10383 N N . LEU B 1 640 ? -2.023 2.904 -26.125 1 49.53 640 LEU B N 1
ATOM 10384 C CA . LEU B 1 640 ? -2.75 1.753 -25.609 1 49.53 640 LEU B CA 1
ATOM 10385 C C . LEU B 1 640 ? -4.211 1.793 -26.031 1 49.53 640 LEU B C 1
ATOM 10387 O O . LEU B 1 640 ? -4.773 0.771 -26.438 1 49.53 640 LEU B O 1
ATOM 10391 N N . LEU B 1 641 ? -4.836 2.916 -25.844 1 52.66 641 LEU B N 1
ATOM 10392 C CA . LEU B 1 641 ? -6.207 3.062 -26.312 1 52.66 641 LEU B CA 1
ATOM 10393 C C . LEU B 1 641 ? -6.301 2.824 -27.812 1 52.66 641 LEU B C 1
ATOM 10395 O O . LEU B 1 641 ? -7.254 2.209 -28.297 1 52.66 641 LEU B O 1
ATOM 10399 N N . ARG B 1 642 ? -5.344 3.326 -28.578 1 55.81 642 ARG B N 1
ATOM 10400 C CA . ARG B 1 642 ? -5.301 3.049 -30.016 1 55.81 642 ARG B CA 1
ATOM 10401 C C . ARG B 1 642 ? -5.168 1.553 -30.281 1 55.81 642 ARG B C 1
ATOM 10403 O O . ARG B 1 642 ? -5.789 1.023 -31.203 1 55.81 642 ARG B O 1
ATOM 10410 N N . LYS B 1 643 ? -4.441 0.975 -29.484 1 49.94 643 LYS B N 1
ATOM 10411 C CA . LYS B 1 643 ? -4.223 -0.456 -29.672 1 49.94 643 LYS B CA 1
ATOM 10412 C C . LYS B 1 643 ? -5.441 -1.263 -29.25 1 49.94 643 LYS B C 1
ATOM 10414 O O . LYS B 1 643 ? -5.77 -2.281 -29.859 1 49.94 643 LYS B O 1
ATOM 10419 N N . TRP B 1 644 ? -5.996 -0.758 -28.25 1 48.28 644 TRP B N 1
ATOM 10420 C CA . TRP B 1 644 ? -7.098 -1.562 -27.734 1 48.28 644 TRP B CA 1
ATOM 10421 C C . TRP B 1 644 ? -8.414 -1.168 -28.391 1 48.28 644 TRP B C 1
ATOM 10423 O O . TRP B 1 644 ? -9.406 -1.895 -28.297 1 48.28 644 TRP B O 1
ATOM 10433 N N . THR B 1 645 ? -8.523 -0.003 -28.844 1 48.84 645 THR B N 1
ATOM 10434 C CA . THR B 1 645 ? -9.727 0.321 -29.609 1 48.84 645 THR B CA 1
ATOM 10435 C C . THR B 1 645 ? -9.617 -0.204 -31.031 1 48.84 645 THR B C 1
ATOM 10437 O O . THR B 1 645 ? -8.641 0.091 -31.734 1 48.84 645 THR B O 1
ATOM 10440 N N . PRO B 1 646 ? -10.281 -1.276 -31.312 1 43.94 646 PRO B N 1
ATOM 10441 C CA . PRO B 1 646 ? -10.297 -1.732 -32.719 1 43.94 646 PRO B CA 1
ATOM 10442 C C . PRO B 1 646 ? -10.391 -0.58 -33.719 1 43.94 646 PRO B C 1
ATOM 10444 O O . PRO B 1 646 ? -11.031 0.437 -33.406 1 43.94 646 PRO B O 1
ATOM 10447 N N . ARG B 1 647 ? -9.523 -0.427 -34.656 1 42.88 647 ARG B N 1
ATOM 10448 C CA . ARG B 1 647 ? -9.68 0.373 -35.875 1 42.88 647 ARG B CA 1
ATOM 10449 C C . ARG B 1 647 ? -11.062 0.186 -36.5 1 42.88 647 ARG B C 1
ATOM 10451 O O . ARG B 1 647 ? -11.391 -0.897 -36.969 1 42.88 647 ARG B O 1
ATOM 10458 N N . ILE B 1 648 ? -12.078 0.733 -36.062 1 36.06 648 ILE B N 1
ATOM 10459 C CA . ILE B 1 648 ? -13.188 0.792 -37 1 36.06 648 ILE B CA 1
ATOM 10460 C C . ILE B 1 648 ? -12.703 1.364 -38.312 1 36.06 648 ILE B C 1
ATOM 10462 O O . ILE B 1 648 ? -12.266 2.514 -38.375 1 36.06 648 ILE B O 1
ATOM 10466 N N . SER B 1 649 ? -12.211 0.539 -39.188 1 32.69 649 SER B N 1
ATOM 10467 C CA . SER B 1 649 ? -12.117 0.832 -40.625 1 32.69 649 SER B CA 1
ATOM 10468 C C . SER B 1 649 ? -13.391 1.513 -41.125 1 32.69 649 SER B C 1
ATOM 10470 O O . SER B 1 649 ? -14.469 0.916 -41.094 1 32.69 649 SER B O 1
ATOM 10472 N N . SER B 1 650 ? -13.586 2.721 -40.844 1 33.62 650 SER B N 1
ATOM 10473 C CA . SER B 1 650 ? -14.562 3.504 -41.594 1 33.62 650 SER B CA 1
ATOM 10474 C C . SER B 1 650 ? -14.383 3.314 -43.094 1 33.62 650 SER B C 1
ATOM 10476 O O . SER B 1 650 ? -14.633 4.238 -43.875 1 33.62 650 SER B O 1
ATOM 10478 N N . GLU B 1 651 ? -13.703 2.316 -43.625 1 31 651 GLU B N 1
ATOM 10479 C CA . GLU B 1 651 ? -13.805 2.271 -45.094 1 31 651 GLU B CA 1
ATOM 10480 C C . GLU B 1 651 ? -15.25 2.07 -45.531 1 31 651 GLU B C 1
ATOM 10482 O O . GLU B 1 651 ? -15.586 2.338 -46.688 1 31 651 GLU B O 1
ATOM 10487 N N . ASP B 1 652 ? -16.047 1.252 -44.844 1 30.31 652 ASP B N 1
ATOM 10488 C CA . ASP B 1 652 ? -17.031 0.651 -45.75 1 30.31 652 ASP B CA 1
ATOM 10489 C C . ASP B 1 652 ? -18.125 1.646 -46.094 1 30.31 652 ASP B C 1
ATOM 10491 O O . ASP B 1 652 ? -19.078 1.307 -46.812 1 30.31 652 ASP B O 1
ATOM 10495 N N . HIS B 1 653 ? -18.422 2.623 -45.25 1 31.02 653 HIS B N 1
ATOM 10496 C CA . HIS B 1 653 ? -19.766 2.982 -45.688 1 31.02 653 HIS B CA 1
ATOM 10497 C C . HIS B 1 653 ? -19.75 3.795 -46.969 1 31.02 653 HIS B C 1
ATOM 10499 O O . HIS B 1 653 ? -20.781 4.285 -47.438 1 31.02 653 HIS B O 1
ATOM 10505 N N . SER B 1 654 ? -18.578 4.387 -47.344 1 27.98 654 SER B N 1
ATOM 10506 C CA . SER B 1 654 ? -18.953 5.324 -48.406 1 27.98 654 SER B CA 1
ATOM 10507 C C . SER B 1 654 ? -19.297 4.594 -49.688 1 27.98 654 SER B C 1
ATOM 10509 O O . SER B 1 654 ? -18.531 4.625 -50.656 1 27.98 654 SER B O 1
ATOM 10511 N N . LYS B 1 655 ? -19.672 3.311 -49.625 1 26.11 655 LYS B N 1
ATOM 10512 C CA . LYS B 1 655 ? -20.219 2.961 -50.938 1 26.11 655 LYS B CA 1
ATOM 10513 C C . LYS B 1 655 ? -21.344 3.906 -51.344 1 26.11 655 LYS B C 1
ATOM 10515 O O . LYS B 1 655 ? -22.359 3.988 -50.656 1 26.11 655 LYS B O 1
ATOM 10520 N N . LYS B 1 656 ? -20.891 4.887 -52.062 1 28.28 656 LYS B N 1
ATOM 10521 C CA . LYS B 1 656 ? -21.766 5.73 -52.906 1 28.28 656 LYS B CA 1
ATOM 10522 C C . LYS B 1 656 ? -22.766 4.891 -53.688 1 28.28 656 LYS B C 1
ATOM 10524 O O . LYS B 1 656 ? -22.391 4.082 -54.531 1 28.28 656 LYS B O 1
ATOM 10529 N N . ARG B 1 657 ? -23.828 4.406 -52.938 1 25.94 657 ARG B N 1
ATOM 10530 C CA . ARG B 1 657 ? -24.953 3.887 -53.719 1 25.94 657 ARG B CA 1
ATOM 10531 C C . ARG B 1 657 ? -25.234 4.766 -54.938 1 25.94 657 ARG B C 1
ATOM 10533 O O . ARG B 1 657 ? -25.484 5.965 -54.781 1 25.94 657 ARG B O 1
ATOM 10540 N N . ASP B 1 658 ? -24.453 4.477 -55.938 1 23.92 658 ASP B N 1
ATOM 10541 C CA . ASP B 1 658 ? -24.812 4.988 -57.281 1 23.92 658 ASP B CA 1
ATOM 10542 C C . ASP B 1 658 ? -26.297 4.781 -57.531 1 23.92 658 ASP B C 1
ATOM 10544 O O . ASP B 1 658 ? -26.828 3.682 -57.344 1 23.92 658 ASP B O 1
ATOM 10548 N N . PRO B 1 659 ? -27.172 5.816 -57.375 1 28.09 659 PRO B N 1
ATOM 10549 C CA . PRO B 1 659 ? -28.609 5.832 -57.719 1 28.09 659 PRO B CA 1
ATOM 10550 C C . PRO B 1 659 ? -28.922 5.137 -59.031 1 28.09 659 PRO B C 1
ATOM 10552 O O . PRO B 1 659 ? -30.078 4.832 -59.312 1 28.09 659 PRO B O 1
ATOM 10555 N N . ASN B 1 660 ? -27.906 5.18 -59.938 1 25.36 660 ASN B N 1
ATOM 10556 C CA . ASN B 1 660 ? -28.422 5.164 -61.312 1 25.36 660 ASN B CA 1
ATOM 10557 C C . ASN B 1 660 ? -28.844 3.758 -61.719 1 25.36 660 ASN B C 1
ATOM 10559 O O . ASN B 1 660 ? -29.172 3.527 -62.906 1 25.36 660 ASN B O 1
ATOM 10563 N N . THR B 1 661 ? -28.219 2.686 -61.156 1 23.38 661 THR B N 1
ATOM 10564 C CA . THR B 1 661 ? -28.328 1.629 -62.156 1 23.38 661 THR B CA 1
ATOM 10565 C C . THR B 1 661 ? -29.797 1.244 -62.375 1 23.38 661 THR B C 1
ATOM 10567 O O . THR B 1 661 ? -30.453 0.717 -61.5 1 23.38 661 THR B O 1
ATOM 10570 N N . ILE B 1 662 ? -30.406 1.973 -63.344 1 24.67 662 ILE B N 1
ATOM 10571 C CA . ILE B 1 662 ? -31.594 1.744 -64.125 1 24.67 662 ILE B CA 1
ATOM 10572 C C . ILE B 1 662 ? -31.562 0.335 -64.75 1 24.67 662 ILE B C 1
ATOM 10574 O O . ILE B 1 662 ? -30.656 0.002 -65.5 1 24.67 662 ILE B O 1
ATOM 10578 N N . LEU B 1 663 ? -31.688 -0.692 -63.812 1 23.38 663 LEU B N 1
ATOM 10579 C CA . LEU B 1 663 ? -32 -1.967 -64.438 1 23.38 663 LEU B CA 1
ATOM 10580 C C . LEU B 1 663 ? -33 -1.771 -65.625 1 23.38 663 LEU B C 1
ATOM 10582 O O . LEU B 1 663 ? -33.938 -1.002 -65.5 1 23.38 663 LEU B O 1
ATOM 10586 N N . PRO B 1 664 ? -32.531 -2.234 -66.812 1 24.47 664 PRO B N 1
ATOM 10587 C CA . PRO B 1 664 ? -33.094 -2.305 -68.188 1 24.47 664 PRO B CA 1
ATOM 10588 C C . PRO B 1 664 ? -34.5 -2.854 -68.188 1 24.47 664 PRO B C 1
ATOM 10590 O O . PRO B 1 664 ? -34.938 -3.561 -67.312 1 24.47 664 PRO B O 1
ATOM 10593 N N . GLN B 1 665 ? -35.281 -2.254 -69.188 1 22.22 665 GLN B N 1
ATOM 10594 C CA . GLN B 1 665 ? -36.5 -2.523 -69.938 1 22.22 665 GLN B CA 1
ATOM 10595 C C . GLN B 1 665 ? -36.469 -3.928 -70.562 1 22.22 665 GLN B C 1
ATOM 10597 O O . GLN B 1 665 ? -35.562 -4.25 -71.312 1 22.22 665 GLN B O 1
ATOM 10602 N N . SER B 1 666 ? -36.812 -4.977 -69.812 1 21.17 666 SER B N 1
ATOM 10603 C CA . SER B 1 666 ? -37.688 -5.879 -70.562 1 21.17 666 SER B CA 1
ATOM 10604 C C . SER B 1 666 ? -38.812 -5.113 -71.25 1 21.17 666 SER B C 1
ATOM 10606 O O . SER B 1 666 ? -39.188 -5.434 -72.375 1 21.17 666 SER B O 1
ATOM 10608 N N . ARG B 1 667 ? -39.75 -4.285 -71.062 1 19.5 667 ARG B N 1
ATOM 10609 C CA . ARG B 1 667 ? -40.312 -3.523 -72.188 1 19.5 667 ARG B CA 1
ATOM 10610 C C . ARG B 1 667 ? -39.375 -2.383 -72.562 1 19.5 667 ARG B C 1
ATOM 10612 O O . ARG B 1 667 ? -38.844 -1.686 -71.688 1 19.5 667 ARG B O 1
#

Secondary structure (DSSP, 8-state):
--------TTTTTTTTPPTT--EEEEEEEEEESSSS-EEEEEEEESSEEEEEETT----SS-SS-TTTEEEGGGEEEEEEEETTTEEEE--TT---SS--SEEEEEETTS-EEEEEPPSSS-HHHHHHHHHHHHHHHHH--TT---HHHHHHHHHTT--S---SS--S-SHHHHHHHHHHHT-TTEEEE-TTTTSSS-SSS-S-EEEETT--HHHHHHHHTTBGGG---EEEEE-TTS-EEEEE--B-TT----HHHHHHHHHHHHTT-SEEEEEETTTTSPPHHHHHHHHHHHHHHHSTT----GGGHHHHHHHH-HHHHHHHHHHHHHHHHHHHHHSS-EEEEE-SSSSSHHHHHHHHHHHHH-GGGGSHHHHHHHHIIIIIITT--HHHHTTTT--S----HHHHHHHHHHHHHHH-GGG-SB-HHHHHHHHHHTT-TTSSTTT-SSHHHHHHHHHHHHHHT----SSS-S------------TT-GGGTS-HHHHHTTB-TT-------S------------SSS-SEEEEEETTEEEE-S-SSTT-----S--------------TTTTTT--S-S-GGGTT----TT------SGGG----HHHHTTT-HHHHTT-----HHHHHHHHHHHHHHHHHHS----TTTT-----TT-------/--------TTTTTTTTPPTT--EEEEEEEEEESSSS-EEEEEEEESSEEEEEETT----SS-SS-TTTEEEGGGEEEEEEEETTTEEEE--TT---SS--SEEEEEETTS-EEEEEPPSSS-HHHHHHHHHHHHHHHHH--TT---HHHHHHHHHTT--S---SS--S-SHHHHHHHHHHHT-TTEEEE-TTTTSSS-SSS-S-EEEETT--HHHHHHHHTTBGGG---EEEEE-TTS-EEEEE--B-TT----HHHHHHHHHHHHTT-SEEEEEETTTTSPPHHHHHHHHHHHHHHHSTT----GGGHHHHHHHH-HHHHHHHHHHHHHHHHHHHHHSS-EEEEE-SSSSSHHHHHHHHHHHHH-GGGGSHHHHHHHHIIIIIITT--HHHHTTTT--S----HHHHHHHHHHHHHHH-TTT-SB-HHHHHHHHHHTT-TTSSTTT-SSHHHHHHHHHHHHHHT----SSS-S------------TT-GGGTS-HHHHHTTB-TT-------S---S--------SSS-SEEEEEETTEEEE-S-SSTT--------------------TTTTTT--SSS-GGGTT----TT------SGGG----HHHHTTT-HHHHTT-----HHHHHHHHHHHHHHHHHHS----TTGGG----TT-------

Radius of gyration: 36.33 Å; Cα contacts (8 Å, |Δi|>4): 2327; chains: 2; bounding box: 103×112×113 Å

InterPro domains:
  IPR010569 Myotubularin-like, phosphatase domain [PF06602] (179-277)
  IPR010569 Myotubularin-like, phosphatase domain [PF06602] (289-454)
  IPR010569 Myotubularin-like, phosphatase domain [PS51339] (168-611)
  IPR022587 Myotubularin-related 12-like C-terminal domain [PF12578] (520-649)
  IPR029021 Protein-tyrosine phosphatase-like [SSF52799] (170-613)
  IPR030564 Myotubularin [PTHR10807] (39-654)

Sequence (1334 aa):
MPELRSRQPGSCLASGCFPGEQILAWAPGLRKGLDPELPGTLICTNFRVTFWPCGWQRSQDTPLSSEYDFALGNIGRLDAVSGLSRVQLLRPGSQLKFIPEEILIHGRDFRLLRVGFEAGGLEPQAFQVSMAIVQARAQSSQTQQYAGITQRKAAQGSGSRKPPVPLLETLEDWETERKKQGARGWRVSTVNERFDIATSLPRYFWVPNRTLDSEVRRAFGHFHQGRGPRLSWHHPGGSDLLRCGGFYTASDPNKEDIRAVESMLQAGHSDVVLVDTMDELPSLADVQLAHLKLRALCLPDSAVSEDKWLSALEGTRWLDYVRFCLRKASDISVLVTSRVRCVVLQERGDRDLNGLLSSLVQLLSAPEARTLFGFQSLVQREWVAAGHPFLTRFGGTGASEEAPVFLLFLDCVWQLLQQFPAEFEFSEFFLLALHDSVRVPDTLTFLRNTPWERGKQSAQFNSYTQVYTPEYSQPPAGNSVNLQLSVWDWDLRYSNEQILQFHNPGYAPEHYPDSWFPRQQPSLMVPGPPNSVWLFSRGALTPLNQLCPWRDSPSLLAVSSRWLPRPAISPESLADQEWGLPSHWGACPLPPGLLLPGYLGPQVRLWRRCYLRGRPEVQMGLSAPTIAGLQDELSHLQELLRKWTPRISSEDHSKKRDPNTILPQSRMPELRSRQPGSCLASGCFPGEQILAWAPGLRKGLDPELPGTLICTNFRVTFWPCGWQRSQDTPLSSEYDFALGNIGRLDAVSGLSRVQLLRPGSQLKFIPEEILIHGRDFRLLRVGFEAGGLEPQAFQVSMAIVQARAQSSQTQQYAGITQRKAAQGSGSRKPPVPLLETLEDWETERKKQGARGWRVSTVNERFDIATSLPRYFWVPNRTLDSEVRRAFGHFHQGRGPRLSWHHPGGSDLLRCGGFYTASDPNKEDIRAVESMLQAGHSDVVLVDTMDELPSLADVQLAHLKLRALCLPDSAVSEDKWLSALEGTRWLDYVRFCLRKASDISVLVTSRVRCVVLQERGDRDLNGLLSSLVQLLSAPEARTLFGFQSLVQREWVAAGHPFLTRFGGTGASEEAPVFLLFLDCVWQLLQQFPAEFEFSEFFLLALHDSVRVPDTLTFLRNTPWERGKQSAQFNSYTQVYTPEYSQPPAGNSVNLQLSVWDWDLRYSNEQILQFHNPGYAPEHYPDSWFPRQQPSLMVPGPPNSVWLFSRGALTPLNQLCPWRDSPSLLAVSSRWLPRPAISPESLADQEWGLPSHWGACPLPPGLLLPGYLGPQVRLWRRCYLRGRPEVQMGLSAPTIAGLQDELSHLQELLRKWTPRISSEDHSKKRDPNTILPQSR